Protein 2EOM (pdb70)

Solvent-accessible surface area: 4422 Å² total; per-residue (Å²): 119,131,112,67,126,103,68,183,59,186,185,23,73,168,2,103,99,73,50,113,107,25,118,116,48,57,83,23,105,116,14,109,142,118,46,100,64,162,118,94,126,70,98,95,101,122

CATH classification: 3.30.160.60

Foldseek 3Di:
DPPDDDDDDDQWDFDDVVTHIGRDVVVVVVVNVVVVDDQDPPDGPD

Organism: Homo sapiens (NCBI:txid9606)

Structure (mmCIF, N/CA/C/O backbone):
data_2EOM
#
_entry.id   2EOM
#
loop_
_entity.id
_entity.type
_entity.pdbx_description
1 polymer 'Zinc finger protein 95 homolog'
2 non-polymer 'ZINC ION'
#
loop_
_atom_site.group_PDB
_atom_site.id
_atom_site.type_symbol
_atom_site.label_atom_id
_atom_site.label_alt_id
_atom_site.label_comp_id
_atom_site.label_asym_id
_atom_site.label_entity_id
_atom_site.label_seq_id
_atom_site.pdbx_PDB_ins_code
_atom_site.Cartn_x
_atom_site.Cartn_y
_atom_site.Cartn_z
_atom_site.occupancy
_atom_site.B_iso_or_equiv
_atom_site.auth_seq_id
_atom_site.auth_comp_id
_atom_site.auth_asym_id
_atom_site.auth_atom_id
_atom_site.pdbx_PDB_model_num
ATOM 1 N N . GLY A 1 1 ? -17.791 -3.588 -17.7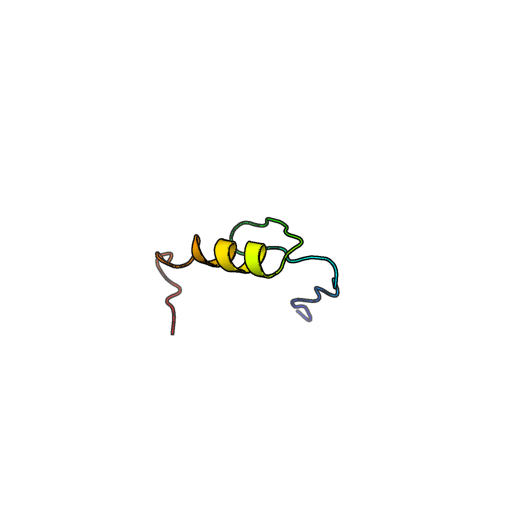66 1.00 0.00 1 GLY A N 1
ATOM 2 C CA . GLY A 1 1 ? -17.354 -3.075 -19.052 1.00 0.00 1 GLY A CA 1
ATOM 3 C C . GLY A 1 1 ? -15.896 -2.662 -19.047 1.00 0.00 1 GLY A C 1
ATOM 4 O O . GLY A 1 1 ? -15.262 -2.611 -17.993 1.00 0.00 1 GLY A O 1
ATOM 8 N N . SER A 1 2 ? -15.361 -2.369 -20.228 1.00 0.00 2 SER A N 1
ATOM 9 C CA . SER A 1 2 ? -13.966 -1.965 -20.357 1.00 0.00 2 SER A CA 1
ATOM 10 C C . SER A 1 2 ? -13.649 -0.802 -19.422 1.00 0.00 2 SER A C 1
ATOM 11 O O . SER A 1 2 ? -13.962 0.351 -19.720 1.00 0.00 2 SER A O 1
ATOM 19 N N . SER A 1 3 ? -13.027 -1.113 -18.290 1.00 0.00 3 SER A N 1
ATOM 20 C CA . SER A 1 3 ? -12.671 -0.095 -17.308 1.00 0.00 3 SER A CA 1
ATOM 21 C C . SER A 1 3 ? -11.777 -0.680 -16.219 1.00 0.00 3 SER A C 1
ATOM 22 O O . SER A 1 3 ? -11.776 -1.888 -15.983 1.00 0.00 3 SER A O 1
ATOM 30 N N . GLY A 1 4 ? -11.016 0.187 -15.558 1.00 0.00 4 GLY A N 1
ATOM 31 C CA . GLY A 1 4 ? -10.127 -0.261 -14.501 1.00 0.00 4 GLY A CA 1
ATOM 32 C C . GLY A 1 4 ? -9.449 0.891 -13.786 1.00 0.00 4 GLY A C 1
ATOM 33 O O . GLY A 1 4 ? -9.969 2.006 -13.761 1.00 0.00 4 GLY A O 1
ATOM 37 N N . SER A 1 5 ? -8.287 0.620 -13.201 1.00 0.00 5 SER A N 1
ATOM 38 C CA . SER A 1 5 ? -7.539 1.642 -12.477 1.00 0.00 5 SER A CA 1
ATOM 39 C C . SER A 1 5 ? -6.642 2.432 -13.425 1.00 0.00 5 SER A C 1
ATOM 40 O O . SER A 1 5 ? -5.496 2.055 -13.671 1.00 0.00 5 SER A O 1
ATOM 48 N N . SER A 1 6 ? -7.171 3.531 -13.953 1.00 0.00 6 SER A N 1
ATOM 49 C CA . SER A 1 6 ? -6.421 4.373 -14.877 1.00 0.00 6 SER A CA 1
ATOM 50 C C . SER A 1 6 ? -5.308 5.120 -14.148 1.00 0.00 6 SER A C 1
ATOM 51 O O . SER A 1 6 ? -4.176 5.189 -14.624 1.00 0.00 6 SER A O 1
ATOM 59 N N . GLY A 1 7 ? -5.640 5.680 -12.989 1.00 0.00 7 GLY A N 1
ATOM 60 C CA . GLY A 1 7 ? -4.659 6.416 -12.212 1.00 0.00 7 GLY A CA 1
ATOM 61 C C . GLY A 1 7 ? -3.964 7.491 -13.024 1.00 0.00 7 GLY A C 1
ATOM 62 O O . GLY A 1 7 ? -4.456 8.615 -13.128 1.00 0.00 7 GLY A O 1
ATOM 66 N N . HIS A 1 8 ? -2.817 7.147 -13.600 1.00 0.00 8 HIS A N 1
ATOM 67 C CA . HIS A 1 8 ? -2.053 8.093 -14.406 1.00 0.00 8 HIS A CA 1
ATOM 68 C C . HIS A 1 8 ? -1.781 9.376 -13.627 1.00 0.00 8 HIS A C 1
ATOM 69 O O . HIS A 1 8 ? -1.924 10.477 -14.156 1.00 0.00 8 HIS A O 1
ATOM 83 N N . GLY A 1 9 ? -1.389 9.225 -12.365 1.00 0.00 9 GLY A N 1
ATOM 84 C CA . GLY A 1 9 ? -1.105 10.379 -11.533 1.00 0.00 9 GLY A CA 1
ATOM 85 C C . GLY A 1 9 ? 0.204 10.244 -10.782 1.00 0.00 9 GLY A C 1
ATOM 86 O O . GLY A 1 9 ? 0.242 9.689 -9.684 1.00 0.00 9 GLY A O 1
ATOM 90 N N . GLU A 1 10 ? 1.281 10.751 -11.375 1.00 0.00 10 GLU A N 1
ATOM 91 C CA . GLU A 1 10 ? 2.598 10.681 -10.754 1.00 0.00 10 GLU A CA 1
ATOM 92 C C . GLU A 1 10 ? 2.816 11.856 -9.806 1.00 0.00 10 GLU A C 1
ATOM 93 O O . GLU A 1 10 ? 3.879 12.477 -9.804 1.00 0.00 10 GLU A O 1
ATOM 105 N N . ARG A 1 11 ? 1.801 12.156 -9.002 1.00 0.00 11 ARG A N 1
ATOM 106 C CA . ARG A 1 11 ? 1.880 13.258 -8.050 1.00 0.00 11 ARG A CA 1
ATOM 107 C C . ARG A 1 11 ? 1.395 12.821 -6.671 1.00 0.00 11 ARG A C 1
ATOM 108 O O . ARG A 1 11 ? 0.197 12.826 -6.392 1.00 0.00 11 ARG A O 1
ATOM 129 N N . GLY A 1 12 ? 2.336 12.441 -5.811 1.00 0.00 12 GLY A N 1
ATOM 130 C CA . GLY A 1 12 ? 1.985 12.006 -4.472 1.00 0.00 12 GLY A CA 1
ATOM 131 C C . GLY A 1 12 ? 1.442 10.591 -4.446 1.00 0.00 12 GLY A C 1
ATOM 132 O O . GLY A 1 12 ? 1.688 9.807 -5.363 1.00 0.00 12 GLY A O 1
ATOM 136 N N . HIS A 1 13 ? 0.701 10.262 -3.392 1.00 0.00 13 HIS A N 1
ATOM 137 C CA . HIS A 1 13 ? 0.122 8.931 -3.250 1.00 0.00 13 HIS A CA 1
ATOM 138 C C . HIS A 1 13 ? -1.216 8.996 -2.520 1.00 0.00 13 HIS A C 1
ATOM 139 O O . HIS A 1 13 ? -1.278 9.371 -1.350 1.00 0.00 13 HIS A O 1
ATOM 153 N N . ARG A 1 14 ? -2.284 8.627 -3.220 1.00 0.00 14 ARG A N 1
ATOM 154 C CA . ARG A 1 14 ? -3.621 8.646 -2.639 1.00 0.00 14 ARG A CA 1
ATOM 155 C C . ARG A 1 14 ? -4.034 7.250 -2.181 1.00 0.00 14 ARG A C 1
ATOM 156 O O . ARG A 1 14 ? -3.732 6.254 -2.839 1.00 0.00 14 ARG A O 1
ATOM 177 N N . CYS A 1 15 ? -4.726 7.185 -1.049 1.00 0.00 15 CYS A N 1
ATOM 178 C CA . CYS A 1 15 ? -5.181 5.912 -0.501 1.00 0.00 15 CYS A CA 1
ATOM 179 C C . CYS A 1 15 ? -6.528 5.514 -1.097 1.00 0.00 15 CYS A C 1
ATOM 180 O O . CYS A 1 15 ? -7.313 6.368 -1.510 1.00 0.00 15 CYS A O 1
ATOM 187 N N . SER A 1 16 ? -6.789 4.211 -1.136 1.00 0.00 16 SER A N 1
ATOM 188 C CA . SER A 1 16 ? -8.040 3.699 -1.684 1.00 0.00 16 SER A CA 1
ATOM 189 C C . SER A 1 16 ? -8.970 3.231 -0.569 1.00 0.00 16 SER A C 1
ATOM 190 O O . SER A 1 16 ? -10.193 3.269 -0.708 1.00 0.00 16 SER A O 1
ATOM 198 N N . ASP A 1 17 ? -8.382 2.791 0.538 1.00 0.00 17 ASP A N 1
ATOM 199 C CA . ASP A 1 17 ? -9.156 2.317 1.679 1.00 0.00 17 ASP A CA 1
ATOM 200 C C . ASP A 1 17 ? -10.054 3.423 2.224 1.00 0.00 17 ASP A C 1
ATOM 201 O O . ASP A 1 17 ? -11.250 3.220 2.434 1.00 0.00 17 ASP A O 1
ATOM 210 N N . CYS A 1 18 ? -9.470 4.595 2.451 1.00 0.00 18 CYS A N 1
ATOM 211 C CA . CYS A 1 18 ? -10.215 5.734 2.973 1.00 0.00 18 CYS A CA 1
ATOM 212 C C . CYS A 1 18 ? -10.390 6.806 1.902 1.00 0.00 18 CYS A C 1
ATOM 213 O O . CYS A 1 18 ? -11.480 7.345 1.719 1.00 0.00 18 CYS A O 1
ATOM 220 N N . GLY A 1 19 ? -9.305 7.111 1.196 1.00 0.00 19 GLY A N 1
ATOM 221 C CA . GLY A 1 19 ? -9.359 8.118 0.151 1.00 0.00 19 GLY A CA 1
ATOM 222 C C . GLY A 1 19 ? -8.614 9.384 0.528 1.00 0.00 19 GLY A C 1
ATOM 223 O O . GLY A 1 19 ? -9.099 10.491 0.294 1.00 0.00 19 GLY A O 1
ATOM 227 N N . LYS A 1 20 ? -7.433 9.221 1.114 1.00 0.00 20 LYS A N 1
ATOM 228 C CA . LYS A 1 20 ? -6.619 10.359 1.524 1.00 0.00 20 LYS A CA 1
ATOM 229 C C . LYS A 1 20 ? -5.548 10.667 0.482 1.00 0.00 20 LYS A C 1
ATOM 230 O O . LYS A 1 20 ? -5.505 10.045 -0.580 1.00 0.00 20 LYS A O 1
ATOM 249 N N . PHE A 1 21 ? -4.685 11.628 0.793 1.00 0.00 21 PHE A N 1
ATOM 250 C CA . PHE A 1 21 ? -3.614 12.017 -0.116 1.00 0.00 21 PHE A CA 1
ATOM 251 C C . PHE A 1 21 ? -2.311 12.247 0.644 1.00 0.00 21 PHE A C 1
ATOM 252 O O . PHE A 1 21 ? -2.322 12.611 1.820 1.00 0.00 21 PHE A O 1
ATOM 269 N N . PHE A 1 22 ? -1.190 12.031 -0.036 1.00 0.00 22 PHE A N 1
ATOM 270 C CA . PHE A 1 22 ? 0.122 12.213 0.575 1.00 0.00 22 PHE A CA 1
ATOM 271 C C . PHE A 1 22 ? 1.144 12.675 -0.459 1.00 0.00 22 PHE A C 1
ATOM 272 O O . PHE A 1 22 ? 0.869 12.684 -1.660 1.00 0.00 22 PHE A O 1
ATOM 289 N N . LEU A 1 23 ? 2.324 13.059 0.015 1.00 0.00 23 LEU A N 1
ATOM 290 C CA . LEU A 1 23 ? 3.389 13.524 -0.867 1.00 0.00 23 LEU A CA 1
ATOM 291 C C . LEU A 1 23 ? 4.636 12.659 -0.718 1.00 0.00 23 LEU A C 1
ATOM 292 O O . LEU A 1 23 ? 5.314 12.357 -1.699 1.00 0.00 23 LEU A O 1
ATOM 308 N N . GLN A 1 24 ? 4.931 12.262 0.516 1.00 0.00 24 GLN A N 1
ATOM 309 C CA . GLN A 1 24 ? 6.096 11.430 0.793 1.00 0.00 24 GLN A CA 1
ATOM 310 C C . GLN A 1 24 ? 5.709 9.956 0.860 1.00 0.00 24 GLN A C 1
ATOM 311 O O . GLN A 1 24 ? 5.006 9.531 1.776 1.00 0.00 24 GLN A O 1
ATOM 325 N N . ALA A 1 25 ? 6.172 9.183 -0.116 1.00 0.00 25 ALA A N 1
ATOM 326 C CA . ALA A 1 25 ? 5.875 7.757 -0.166 1.00 0.00 25 ALA A CA 1
ATOM 327 C C . ALA A 1 25 ? 5.807 7.160 1.235 1.00 0.00 25 ALA A C 1
ATOM 328 O O . ALA A 1 25 ? 4.793 6.582 1.625 1.00 0.00 25 ALA A O 1
ATOM 335 N N . SER A 1 26 ? 6.892 7.305 1.989 1.00 0.00 26 SER A N 1
ATOM 336 C CA . SER A 1 26 ? 6.957 6.776 3.346 1.00 0.00 26 SER A CA 1
ATOM 337 C C . SER A 1 26 ? 5.681 7.101 4.117 1.00 0.00 26 SER A C 1
ATOM 338 O O . SER A 1 26 ? 5.005 6.207 4.625 1.00 0.00 26 SER A O 1
ATOM 346 N N . ASN A 1 27 ? 5.357 8.387 4.198 1.00 0.00 27 ASN A N 1
ATOM 347 C CA . ASN A 1 27 ? 4.163 8.832 4.907 1.00 0.00 27 ASN A CA 1
ATOM 348 C C . ASN A 1 27 ? 2.917 8.140 4.361 1.00 0.00 27 ASN A C 1
ATOM 349 O O . ASN A 1 27 ? 1.945 7.927 5.085 1.00 0.00 27 ASN A O 1
ATOM 360 N N . PHE A 1 28 ? 2.955 7.792 3.079 1.00 0.00 28 PHE A N 1
ATOM 361 C CA . PHE A 1 28 ? 1.829 7.125 2.434 1.00 0.00 28 PHE A CA 1
ATOM 362 C C . PHE A 1 28 ? 1.794 5.644 2.799 1.00 0.00 28 PHE A C 1
ATOM 363 O O . PHE A 1 28 ? 0.725 5.037 2.870 1.00 0.00 28 PHE A O 1
ATOM 380 N N . ILE A 1 29 ? 2.970 5.069 3.028 1.00 0.00 29 ILE A N 1
ATOM 381 C CA . ILE A 1 29 ? 3.074 3.660 3.385 1.00 0.00 29 ILE A CA 1
ATOM 382 C C . ILE A 1 29 ? 2.621 3.422 4.821 1.00 0.00 29 ILE A C 1
ATOM 383 O O . ILE A 1 29 ? 1.815 2.531 5.088 1.00 0.00 29 ILE A O 1
ATOM 399 N N . GLN A 1 30 ? 3.144 4.226 5.741 1.00 0.00 30 GLN A N 1
ATOM 400 C CA . GLN A 1 30 ? 2.792 4.103 7.151 1.00 0.00 30 GLN A CA 1
ATOM 401 C C . GLN A 1 30 ? 1.317 4.422 7.374 1.00 0.00 30 GLN A C 1
ATOM 402 O O . GLN A 1 30 ? 0.804 4.293 8.486 1.00 0.00 30 GLN A O 1
ATOM 416 N N . HIS A 1 31 ? 0.640 4.840 6.309 1.00 0.00 31 HIS A N 1
ATOM 417 C CA . HIS A 1 31 ? -0.777 5.177 6.389 1.00 0.00 31 HIS A CA 1
ATOM 418 C C . HIS A 1 31 ? -1.641 4.003 5.939 1.00 0.00 31 HIS A C 1
ATOM 419 O O . HIS A 1 31 ? -2.725 3.775 6.477 1.00 0.00 31 HIS A O 1
ATOM 433 N N . ARG A 1 32 ? -1.155 3.261 4.950 1.00 0.00 32 ARG A N 1
ATOM 434 C CA . ARG A 1 32 ? -1.883 2.111 4.427 1.00 0.00 32 ARG A CA 1
ATOM 435 C C . ARG A 1 32 ? -1.908 0.974 5.444 1.00 0.00 32 ARG A C 1
ATOM 436 O O . ARG A 1 32 ? -2.629 -0.009 5.274 1.00 0.00 32 ARG A O 1
ATOM 457 N N . ARG A 1 33 ? -1.115 1.116 6.502 1.00 0.00 33 ARG A N 1
ATOM 458 C CA . ARG A 1 33 ? -1.045 0.101 7.545 1.00 0.00 33 ARG A CA 1
ATOM 459 C C . ARG A 1 33 ? -2.272 0.165 8.450 1.00 0.00 33 ARG A C 1
ATOM 460 O O . ARG A 1 33 ? -2.840 -0.865 8.815 1.00 0.00 33 ARG A O 1
ATOM 481 N N . ILE A 1 34 ? -2.673 1.380 8.808 1.00 0.00 34 ILE A N 1
ATOM 482 C CA . ILE A 1 34 ? -3.833 1.577 9.669 1.00 0.00 34 ILE A CA 1
ATOM 483 C C . ILE A 1 34 ? -4.984 0.665 9.260 1.00 0.00 34 ILE A C 1
ATOM 484 O O . ILE A 1 34 ? -5.695 0.126 10.109 1.00 0.00 34 ILE A O 1
ATOM 500 N N . HIS A 1 35 ? -5.160 0.493 7.954 1.00 0.00 35 HIS A N 1
ATOM 501 C CA . HIS A 1 35 ? -6.224 -0.357 7.431 1.00 0.00 35 HIS A CA 1
ATOM 502 C C . HIS A 1 35 ? -5.881 -1.832 7.617 1.00 0.00 35 HIS A C 1
ATOM 503 O O . HIS A 1 35 ? -6.769 -2.676 7.744 1.00 0.00 35 HIS A O 1
ATOM 517 N N . THR A 1 36 ? -4.587 -2.137 7.633 1.00 0.00 36 THR A N 1
ATOM 518 C CA . THR A 1 36 ? -4.127 -3.510 7.801 1.00 0.00 36 THR A CA 1
ATOM 519 C C . THR A 1 36 ? -4.406 -4.014 9.212 1.00 0.00 36 THR A C 1
ATOM 520 O O . THR A 1 36 ? -3.808 -3.544 10.180 1.00 0.00 36 THR A O 1
ATOM 531 N N . GLY A 1 37 ? -5.319 -4.974 9.323 1.00 0.00 37 GLY A N 1
ATOM 532 C CA . GLY A 1 37 ? -5.661 -5.526 10.621 1.00 0.00 37 GLY A CA 1
ATOM 533 C C . GLY A 1 37 ? -6.949 -6.325 10.590 1.00 0.00 37 GLY A C 1
ATOM 534 O O . GLY A 1 37 ? -6.925 -7.554 10.649 1.00 0.00 37 GLY A O 1
ATOM 538 N N . GLU A 1 38 ? -8.076 -5.625 10.499 1.00 0.00 38 GLU A N 1
ATOM 539 C CA . GLU A 1 38 ? -9.379 -6.279 10.464 1.00 0.00 38 GLU A CA 1
ATOM 540 C C . GLU A 1 38 ? -9.932 -6.311 9.042 1.00 0.00 38 GLU A C 1
ATOM 541 O O . GLU A 1 38 ? -9.622 -5.446 8.222 1.00 0.00 38 GLU A O 1
ATOM 553 N N . LYS A 1 39 ? -10.753 -7.316 8.756 1.00 0.00 39 LYS A N 1
ATOM 554 C CA . LYS A 1 39 ? -11.352 -7.463 7.435 1.00 0.00 39 LYS A CA 1
ATOM 555 C C . LYS A 1 39 ? -12.865 -7.626 7.538 1.00 0.00 39 LYS A C 1
ATOM 556 O O . LYS A 1 39 ? -13.385 -8.252 8.461 1.00 0.00 39 LYS A O 1
ATOM 575 N N . PRO A 1 40 ? -13.590 -7.050 6.567 1.00 0.00 40 PRO A N 1
ATOM 576 C CA . PRO A 1 40 ? -15.054 -7.119 6.526 1.00 0.00 40 PRO A CA 1
ATOM 577 C C . PRO A 1 40 ? -15.559 -8.522 6.206 1.00 0.00 40 PRO A C 1
ATOM 578 O O . PRO A 1 40 ? -14.992 -9.220 5.366 1.00 0.00 40 PRO A O 1
ATOM 589 N N . SER A 1 41 ? -16.629 -8.929 6.882 1.00 0.00 41 SER A N 1
ATOM 590 C CA . SER A 1 41 ? -17.208 -10.250 6.672 1.00 0.00 41 SER A CA 1
ATOM 591 C C . SER A 1 41 ? -17.396 -10.531 5.185 1.00 0.00 41 SER A C 1
ATOM 592 O O . SER A 1 41 ? -18.170 -9.856 4.507 1.00 0.00 41 SER A O 1
ATOM 600 N N . GLY A 1 42 ? -16.681 -11.534 4.683 1.00 0.00 42 GLY A N 1
ATOM 601 C CA . GLY A 1 42 ? -16.782 -11.888 3.279 1.00 0.00 42 GLY A CA 1
ATOM 602 C C . GLY A 1 42 ? -15.426 -12.042 2.621 1.00 0.00 42 GLY A C 1
ATOM 603 O O . GLY A 1 42 ? -14.837 -13.123 2.610 1.00 0.00 42 GLY A O 1
ATOM 607 N N . PRO A 1 43 ? -14.909 -10.941 2.056 1.00 0.00 43 PRO A N 1
ATOM 608 C CA . PRO A 1 43 ? -13.608 -10.934 1.381 1.00 0.00 43 PRO A CA 1
ATOM 609 C C . PRO A 1 43 ? -12.448 -11.095 2.357 1.00 0.00 43 PRO A C 1
ATOM 610 O O . PRO A 1 43 ? -12.176 -10.207 3.165 1.00 0.00 43 PRO A O 1
ATOM 621 N N . SER A 1 44 ? -11.767 -12.233 2.277 1.00 0.00 44 SER A N 1
ATOM 622 C CA . SER A 1 44 ? -10.637 -12.512 3.156 1.00 0.00 44 SER A CA 1
ATOM 623 C C . SER A 1 44 ? -9.321 -12.442 2.388 1.00 0.00 44 SER A C 1
ATOM 624 O O . SER A 1 44 ? -9.290 -12.615 1.170 1.00 0.00 44 SER A O 1
ATOM 632 N N . SER A 1 45 ? -8.235 -12.187 3.111 1.00 0.00 45 SER A N 1
ATOM 633 C CA . SER A 1 45 ? -6.915 -12.089 2.498 1.00 0.00 45 SER A CA 1
ATOM 634 C C . SER A 1 45 ? -6.377 -13.472 2.144 1.00 0.00 45 SER A C 1
ATOM 635 O O . SER A 1 45 ? -6.553 -14.430 2.895 1.00 0.00 45 SER A O 1
ATOM 643 N N . GLY A 1 46 ? -5.719 -13.568 0.992 1.00 0.00 46 GLY A N 1
ATOM 644 C CA . GLY A 1 46 ? -5.165 -14.837 0.557 1.00 0.00 46 GLY A CA 1
ATOM 645 C C . GLY A 1 46 ? -3.677 -14.756 0.284 1.00 0.00 46 GLY A C 1
ATOM 646 O O . GLY A 1 46 ? -3.041 -13.792 0.709 1.00 0.00 46 GLY A O 1
ATOM 651 N N . GLY A 1 1 ? -20.979 -8.153 -7.252 1.00 0.00 1 GLY A N 2
ATOM 652 C CA . GLY A 1 1 ? -20.060 -7.042 -7.091 1.00 0.00 1 GLY A CA 2
ATOM 653 C C . GLY A 1 1 ? -19.034 -6.973 -8.204 1.00 0.00 1 GLY A C 2
ATOM 654 O O . GLY A 1 1 ? -19.258 -7.492 -9.298 1.00 0.00 1 GLY A O 2
ATOM 658 N N . SER A 1 2 ? -17.905 -6.328 -7.928 1.00 0.00 2 SER A N 2
ATOM 659 C CA . SER A 1 2 ? -16.842 -6.187 -8.917 1.00 0.00 2 SER A CA 2
ATOM 660 C C . SER A 1 2 ? -15.486 -6.023 -8.237 1.00 0.00 2 SER A C 2
ATOM 661 O O . SER A 1 2 ? -15.377 -5.383 -7.191 1.00 0.00 2 SER A O 2
ATOM 669 N N . SER A 1 3 ? -14.455 -6.606 -8.840 1.00 0.00 3 SER A N 2
ATOM 670 C CA . SER A 1 3 ? -13.106 -6.528 -8.293 1.00 0.00 3 SER A CA 2
ATOM 671 C C . SER A 1 3 ? -12.083 -6.287 -9.400 1.00 0.00 3 SER A C 2
ATOM 672 O O . SER A 1 3 ? -12.341 -6.567 -10.570 1.00 0.00 3 SER A O 2
ATOM 680 N N . GLY A 1 4 ? -10.921 -5.765 -9.020 1.00 0.00 4 GLY A N 2
ATOM 681 C CA . GLY A 1 4 ? -9.876 -5.495 -9.991 1.00 0.00 4 GLY A CA 2
ATOM 682 C C . GLY A 1 4 ? -8.783 -4.605 -9.433 1.00 0.00 4 GLY A C 2
ATOM 683 O O . GLY A 1 4 ? -8.636 -4.478 -8.218 1.00 0.00 4 GLY A O 2
ATOM 687 N N . SER A 1 5 ? -8.013 -3.988 -10.324 1.00 0.00 5 SER A N 2
ATOM 688 C CA . SER A 1 5 ? -6.924 -3.109 -9.914 1.00 0.00 5 SER A CA 2
ATOM 689 C C . SER A 1 5 ? -7.111 -1.708 -10.486 1.00 0.00 5 SER A C 2
ATOM 690 O O . SER A 1 5 ? -7.000 -1.499 -11.694 1.00 0.00 5 SER A O 2
ATOM 698 N N . SER A 1 6 ? -7.397 -0.750 -9.610 1.00 0.00 6 SER A N 2
ATOM 699 C CA . SER A 1 6 ? -7.604 0.631 -10.027 1.00 0.00 6 SER A CA 2
ATOM 700 C C . SER A 1 6 ? -6.997 1.601 -9.017 1.00 0.00 6 SER A C 2
ATOM 701 O O . SER A 1 6 ? -6.864 1.282 -7.836 1.00 0.00 6 SER A O 2
ATOM 709 N N . GLY A 1 7 ? -6.629 2.787 -9.492 1.00 0.00 7 GLY A N 2
ATOM 710 C CA . GLY A 1 7 ? -6.039 3.785 -8.619 1.00 0.00 7 GLY A CA 2
ATOM 711 C C . GLY A 1 7 ? -4.727 4.322 -9.155 1.00 0.00 7 GLY A C 2
ATOM 712 O O . GLY A 1 7 ? -3.734 3.598 -9.225 1.00 0.00 7 GLY A O 2
ATOM 716 N N . HIS A 1 8 ? -4.722 5.596 -9.536 1.00 0.00 8 HIS A N 2
ATOM 717 C CA . HIS A 1 8 ? -3.522 6.229 -10.070 1.00 0.00 8 HIS A CA 2
ATOM 718 C C . HIS A 1 8 ? -3.193 7.506 -9.301 1.00 0.00 8 HIS A C 2
ATOM 719 O O . HIS A 1 8 ? -4.041 8.054 -8.598 1.00 0.00 8 HIS A O 2
ATOM 733 N N . GLY A 1 9 ? -1.957 7.974 -9.441 1.00 0.00 9 GLY A N 2
ATOM 734 C CA . GLY A 1 9 ? -1.538 9.181 -8.753 1.00 0.00 9 GLY A CA 2
ATOM 735 C C . GLY A 1 9 ? -0.174 9.662 -9.204 1.00 0.00 9 GLY A C 2
ATOM 736 O O . GLY A 1 9 ? 0.829 9.418 -8.535 1.00 0.00 9 GLY A O 2
ATOM 740 N N . GLU A 1 10 ? -0.135 10.346 -10.344 1.00 0.00 10 GLU A N 2
ATOM 741 C CA . GLU A 1 10 ? 1.118 10.859 -10.884 1.00 0.00 10 GLU A CA 2
ATOM 742 C C . GLU A 1 10 ? 1.928 11.565 -9.801 1.00 0.00 10 GLU A C 2
ATOM 743 O O . GLU A 1 10 ? 3.063 11.184 -9.512 1.00 0.00 10 GLU A O 2
ATOM 755 N N . ARG A 1 11 ? 1.338 12.597 -9.207 1.00 0.00 11 ARG A N 2
ATOM 756 C CA . ARG A 1 11 ? 2.006 13.358 -8.158 1.00 0.00 11 ARG A CA 2
ATOM 757 C C . ARG A 1 11 ? 1.504 12.939 -6.779 1.00 0.00 11 ARG A C 2
ATOM 758 O O . ARG A 1 11 ? 0.309 13.005 -6.495 1.00 0.00 11 ARG A O 2
ATOM 779 N N . GLY A 1 12 ? 2.427 12.506 -5.926 1.00 0.00 12 GLY A N 2
ATOM 780 C CA . GLY A 1 12 ? 2.059 12.081 -4.588 1.00 0.00 12 GLY A CA 2
ATOM 781 C C . GLY A 1 12 ? 1.550 10.653 -4.552 1.00 0.00 12 GLY A C 2
ATOM 782 O O . GLY A 1 12 ? 1.795 9.876 -5.475 1.00 0.00 12 GLY A O 2
ATOM 786 N N . HIS A 1 13 ? 0.841 10.306 -3.483 1.00 0.00 13 HIS A N 2
ATOM 787 C CA . HIS A 1 13 ? 0.296 8.962 -3.330 1.00 0.00 13 HIS A CA 2
ATOM 788 C C . HIS A 1 13 ? -1.043 8.997 -2.601 1.00 0.00 13 HIS A C 2
ATOM 789 O O . HIS A 1 13 ? -1.104 9.301 -1.409 1.00 0.00 13 HIS A O 2
ATOM 803 N N . ARG A 1 14 ? -2.114 8.686 -3.324 1.00 0.00 14 ARG A N 2
ATOM 804 C CA . ARG A 1 14 ? -3.452 8.684 -2.746 1.00 0.00 14 ARG A CA 2
ATOM 805 C C . ARG A 1 14 ? -3.846 7.283 -2.290 1.00 0.00 14 ARG A C 2
ATOM 806 O O . ARG A 1 14 ? -3.493 6.289 -2.926 1.00 0.00 14 ARG A O 2
ATOM 827 N N . CYS A 1 15 ? -4.578 7.210 -1.183 1.00 0.00 15 CYS A N 2
ATOM 828 C CA . CYS A 1 15 ? -5.019 5.931 -0.640 1.00 0.00 15 CYS A CA 2
ATOM 829 C C . CYS A 1 15 ? -6.346 5.505 -1.261 1.00 0.00 15 CYS A C 2
ATOM 830 O O . CYS A 1 15 ? -7.114 6.338 -1.742 1.00 0.00 15 CYS A O 2
ATOM 837 N N . SER A 1 16 ? -6.609 4.202 -1.247 1.00 0.00 16 SER A N 2
ATOM 838 C CA . SER A 1 16 ? -7.841 3.664 -1.812 1.00 0.00 16 SER A CA 2
ATOM 839 C C . SER A 1 16 ? -8.782 3.190 -0.709 1.00 0.00 16 SER A C 2
ATOM 840 O O . SER A 1 16 ? -10.002 3.189 -0.876 1.00 0.00 16 SER A O 2
ATOM 848 N N . ASP A 1 17 ? -8.206 2.786 0.418 1.00 0.00 17 ASP A N 2
ATOM 849 C CA . ASP A 1 17 ? -8.992 2.310 1.550 1.00 0.00 17 ASP A CA 2
ATOM 850 C C . ASP A 1 17 ? -9.923 3.404 2.065 1.00 0.00 17 ASP A C 2
ATOM 851 O O . ASP A 1 17 ? -11.125 3.188 2.221 1.00 0.00 17 ASP A O 2
ATOM 860 N N . CYS A 1 18 ? -9.359 4.578 2.328 1.00 0.00 18 CYS A N 2
ATOM 861 C CA . CYS A 1 18 ? -10.137 5.706 2.826 1.00 0.00 18 CYS A CA 2
ATOM 862 C C . CYS A 1 18 ? -10.299 6.773 1.748 1.00 0.00 18 CYS A C 2
ATOM 863 O O . CYS A 1 18 ? -11.394 7.294 1.535 1.00 0.00 18 CYS A O 2
ATOM 870 N N . GLY A 1 19 ? -9.201 7.094 1.070 1.00 0.00 19 GLY A N 2
ATOM 871 C CA . GLY A 1 19 ? -9.243 8.097 0.022 1.00 0.00 19 GLY A CA 2
ATOM 872 C C . GLY A 1 19 ? -8.505 9.365 0.403 1.00 0.00 19 GLY A C 2
ATOM 873 O O . GLY A 1 19 ? -8.979 10.471 0.141 1.00 0.00 19 GLY A O 2
ATOM 877 N N . LYS A 1 20 ? -7.343 9.206 1.026 1.00 0.00 20 LYS A N 2
ATOM 878 C CA . LYS A 1 20 ? -6.537 10.347 1.446 1.00 0.00 20 LYS A CA 2
ATOM 879 C C . LYS A 1 20 ? -5.447 10.649 0.423 1.00 0.00 20 LYS A C 2
ATOM 880 O O . LYS A 1 20 ? -5.369 10.006 -0.625 1.00 0.00 20 LYS A O 2
ATOM 899 N N . PHE A 1 21 ? -4.605 11.629 0.733 1.00 0.00 21 PHE A N 2
ATOM 900 C CA . PHE A 1 21 ? -3.519 12.016 -0.160 1.00 0.00 21 PHE A CA 2
ATOM 901 C C . PHE A 1 21 ? -2.230 12.251 0.622 1.00 0.00 21 PHE A C 2
ATOM 902 O O . PHE A 1 21 ? -2.261 12.621 1.796 1.00 0.00 21 PHE A O 2
ATOM 919 N N . PHE A 1 22 ? -1.097 12.032 -0.037 1.00 0.00 22 PHE A N 2
ATOM 920 C CA . PHE A 1 22 ? 0.204 12.218 0.596 1.00 0.00 22 PHE A CA 2
ATOM 921 C C . PHE A 1 22 ? 1.246 12.667 -0.424 1.00 0.00 22 PHE A C 2
ATOM 922 O O . PHE A 1 22 ? 0.981 12.698 -1.627 1.00 0.00 22 PHE A O 2
ATOM 939 N N . LEU A 1 23 ? 2.432 13.013 0.064 1.00 0.00 23 LEU A N 2
ATOM 940 C CA . LEU A 1 23 ? 3.515 13.461 -0.805 1.00 0.00 23 LEU A CA 2
ATOM 941 C C . LEU A 1 23 ? 4.752 12.585 -0.628 1.00 0.00 23 LEU A C 2
ATOM 942 O O . LEU A 1 23 ? 5.433 12.255 -1.598 1.00 0.00 23 LEU A O 2
ATOM 958 N N . GLN A 1 24 ? 5.033 12.212 0.616 1.00 0.00 24 GLN A N 2
ATOM 959 C CA . GLN A 1 24 ? 6.187 11.373 0.919 1.00 0.00 24 GLN A CA 2
ATOM 960 C C . GLN A 1 24 ? 5.790 9.902 0.978 1.00 0.00 24 GLN A C 2
ATOM 961 O O . GLN A 1 24 ? 5.053 9.483 1.870 1.00 0.00 24 GLN A O 2
ATOM 975 N N . ALA A 1 25 ? 6.283 9.122 0.021 1.00 0.00 25 ALA A N 2
ATOM 976 C CA . ALA A 1 25 ? 5.981 7.697 -0.035 1.00 0.00 25 ALA A CA 2
ATOM 977 C C . ALA A 1 25 ? 5.873 7.104 1.366 1.00 0.00 25 ALA A C 2
ATOM 978 O O . ALA A 1 25 ? 4.855 6.512 1.723 1.00 0.00 25 ALA A O 2
ATOM 985 N N . SER A 1 26 ? 6.930 7.265 2.155 1.00 0.00 26 SER A N 2
ATOM 986 C CA . SER A 1 26 ? 6.956 6.741 3.516 1.00 0.00 26 SER A CA 2
ATOM 987 C C . SER A 1 26 ? 5.660 7.074 4.250 1.00 0.00 26 SER A C 2
ATOM 988 O O . SER A 1 26 ? 4.967 6.184 4.741 1.00 0.00 26 SER A O 2
ATOM 996 N N . ASN A 1 27 ? 5.342 8.362 4.321 1.00 0.00 27 ASN A N 2
ATOM 997 C CA . ASN A 1 27 ? 4.130 8.814 4.996 1.00 0.00 27 ASN A CA 2
ATOM 998 C C . ASN A 1 27 ? 2.899 8.111 4.431 1.00 0.00 27 ASN A C 2
ATOM 999 O O . ASN A 1 27 ? 1.918 7.888 5.141 1.00 0.00 27 ASN A O 2
ATOM 1010 N N . PHE A 1 28 ? 2.958 7.765 3.149 1.00 0.00 28 PHE A N 2
ATOM 1011 C CA . PHE A 1 28 ? 1.848 7.089 2.488 1.00 0.00 28 PHE A CA 2
ATOM 1012 C C . PHE A 1 28 ? 1.809 5.611 2.867 1.00 0.00 28 PHE A C 2
ATOM 1013 O O . PHE A 1 28 ? 0.739 5.005 2.933 1.00 0.00 28 PHE A O 2
ATOM 1030 N N . ILE A 1 29 ? 2.982 5.038 3.114 1.00 0.00 29 ILE A N 2
ATOM 1031 C CA . ILE A 1 29 ? 3.082 3.633 3.486 1.00 0.00 29 ILE A CA 2
ATOM 1032 C C . ILE A 1 29 ? 2.601 3.407 4.916 1.00 0.00 29 ILE A C 2
ATOM 1033 O O . ILE A 1 29 ? 1.778 2.528 5.171 1.00 0.00 29 ILE A O 2
ATOM 1049 N N . GLN A 1 30 ? 3.118 4.208 5.842 1.00 0.00 30 GLN A N 2
ATOM 1050 C CA . GLN A 1 30 ? 2.739 4.096 7.245 1.00 0.00 30 GLN A CA 2
ATOM 1051 C C . GLN A 1 30 ? 1.264 4.432 7.440 1.00 0.00 30 GLN A C 2
ATOM 1052 O O . GLN A 1 30 ? 0.730 4.311 8.543 1.00 0.00 30 GLN A O 2
ATOM 1066 N N . HIS A 1 31 ? 0.611 4.854 6.362 1.00 0.00 31 HIS A N 2
ATOM 1067 C CA . HIS A 1 31 ? -0.803 5.207 6.414 1.00 0.00 31 HIS A CA 2
ATOM 1068 C C . HIS A 1 31 ? -1.672 4.040 5.956 1.00 0.00 31 HIS A C 2
ATOM 1069 O O . HIS A 1 31 ? -2.776 3.840 6.462 1.00 0.00 31 HIS A O 2
ATOM 1083 N N . ARG A 1 32 ? -1.166 3.273 4.996 1.00 0.00 32 ARG A N 2
ATOM 1084 C CA . ARG A 1 32 ? -1.897 2.127 4.469 1.00 0.00 32 ARG A CA 2
ATOM 1085 C C . ARG A 1 32 ? -1.939 0.993 5.490 1.00 0.00 32 ARG A C 2
ATOM 1086 O O . ARG A 1 32 ? -2.661 0.011 5.312 1.00 0.00 32 ARG A O 2
ATOM 1107 N N . ARG A 1 33 ? -1.161 1.135 6.557 1.00 0.00 33 ARG A N 2
ATOM 1108 C CA . ARG A 1 33 ? -1.108 0.123 7.605 1.00 0.00 33 ARG A CA 2
ATOM 1109 C C . ARG A 1 33 ? -2.344 0.198 8.497 1.00 0.00 33 ARG A C 2
ATOM 1110 O O . ARG A 1 33 ? -2.903 -0.827 8.888 1.00 0.00 33 ARG A O 2
ATOM 1131 N N . ILE A 1 34 ? -2.765 1.418 8.814 1.00 0.00 34 ILE A N 2
ATOM 1132 C CA . ILE A 1 34 ? -3.934 1.626 9.659 1.00 0.00 34 ILE A CA 2
ATOM 1133 C C . ILE A 1 34 ? -5.083 0.714 9.242 1.00 0.00 34 ILE A C 2
ATOM 1134 O O . ILE A 1 34 ? -5.778 0.147 10.086 1.00 0.00 34 ILE A O 2
ATOM 1150 N N . HIS A 1 35 ? -5.276 0.574 7.934 1.00 0.00 35 HIS A N 2
ATOM 1151 C CA . HIS A 1 35 ? -6.340 -0.272 7.404 1.00 0.00 35 HIS A CA 2
ATOM 1152 C C . HIS A 1 35 ? -6.014 -1.748 7.613 1.00 0.00 35 HIS A C 2
ATOM 1153 O O . HIS A 1 35 ? -6.911 -2.589 7.679 1.00 0.00 35 HIS A O 2
ATOM 1167 N N . THR A 1 36 ? -4.725 -2.056 7.716 1.00 0.00 36 THR A N 2
ATOM 1168 C CA . THR A 1 36 ? -4.281 -3.430 7.915 1.00 0.00 36 THR A CA 2
ATOM 1169 C C . THR A 1 36 ? -4.543 -3.890 9.344 1.00 0.00 36 THR A C 2
ATOM 1170 O O . THR A 1 36 ? -5.123 -4.952 9.569 1.00 0.00 36 THR A O 2
ATOM 1181 N N . GLY A 1 37 ? -4.111 -3.084 10.310 1.00 0.00 37 GLY A N 2
ATOM 1182 C CA . GLY A 1 37 ? -4.308 -3.427 11.706 1.00 0.00 37 GLY A CA 2
ATOM 1183 C C . GLY A 1 37 ? -5.753 -3.758 12.023 1.00 0.00 37 GLY A C 2
ATOM 1184 O O . GLY A 1 37 ? -6.080 -4.903 12.333 1.00 0.00 37 GLY A O 2
ATOM 1188 N N . GLU A 1 38 ? -6.619 -2.752 11.947 1.00 0.00 38 GLU A N 2
ATOM 1189 C CA . GLU A 1 38 ? -8.036 -2.943 12.231 1.00 0.00 38 GLU A CA 2
ATOM 1190 C C . GLU A 1 38 ? -8.883 -2.656 10.995 1.00 0.00 38 GLU A C 2
ATOM 1191 O O . GLU A 1 38 ? -8.726 -1.620 10.348 1.00 0.00 38 GLU A O 2
ATOM 1203 N N . LYS A 1 39 ? -9.781 -3.580 10.672 1.00 0.00 39 LYS A N 2
ATOM 1204 C CA . LYS A 1 39 ? -10.654 -3.428 9.513 1.00 0.00 39 LYS A CA 2
ATOM 1205 C C . LYS A 1 39 ? -12.118 -3.380 9.938 1.00 0.00 39 LYS A C 2
ATOM 1206 O O . LYS A 1 39 ? -12.500 -3.885 10.994 1.00 0.00 39 LYS A O 2
ATOM 1225 N N . PRO A 1 40 ? -12.958 -2.758 9.098 1.00 0.00 40 PRO A N 2
ATOM 1226 C CA . PRO A 1 40 ? -14.394 -2.631 9.365 1.00 0.00 40 PRO A CA 2
ATOM 1227 C C . PRO A 1 40 ? -15.123 -3.966 9.263 1.00 0.00 40 PRO A C 2
ATOM 1228 O O . PRO A 1 40 ? -14.652 -4.893 8.604 1.00 0.00 40 PRO A O 2
ATOM 1239 N N . SER A 1 41 ? -16.276 -4.057 9.918 1.00 0.00 41 SER A N 2
ATOM 1240 C CA . SER A 1 41 ? -17.069 -5.281 9.904 1.00 0.00 41 SER A CA 2
ATOM 1241 C C . SER A 1 41 ? -17.730 -5.484 8.544 1.00 0.00 41 SER A C 2
ATOM 1242 O O . SER A 1 41 ? -18.565 -4.684 8.122 1.00 0.00 41 SER A O 2
ATOM 1250 N N . GLY A 1 42 ? -17.350 -6.560 7.862 1.00 0.00 42 GLY A N 2
ATOM 1251 C CA . GLY A 1 42 ? -17.915 -6.850 6.557 1.00 0.00 42 GLY A CA 2
ATOM 1252 C C . GLY A 1 42 ? -18.229 -5.593 5.770 1.00 0.00 42 GLY A C 2
ATOM 1253 O O . GLY A 1 42 ? -19.389 -5.245 5.551 1.00 0.00 42 GLY A O 2
ATOM 1257 N N . PRO A 1 43 ? -17.176 -4.888 5.330 1.00 0.00 43 PRO A N 2
ATOM 1258 C CA . PRO A 1 43 ? -17.319 -3.651 4.556 1.00 0.00 43 PRO A CA 2
ATOM 1259 C C . PRO A 1 43 ? -17.860 -3.905 3.153 1.00 0.00 43 PRO A C 2
ATOM 1260 O O . PRO A 1 43 ? -17.846 -5.036 2.667 1.00 0.00 43 PRO A O 2
ATOM 1271 N N . SER A 1 44 ? -18.336 -2.845 2.507 1.00 0.00 44 SER A N 2
ATOM 1272 C CA . SER A 1 44 ? -18.885 -2.954 1.160 1.00 0.00 44 SER A CA 2
ATOM 1273 C C . SER A 1 44 ? -17.808 -2.689 0.112 1.00 0.00 44 SER A C 2
ATOM 1274 O O . SER A 1 44 ? -17.663 -3.444 -0.849 1.00 0.00 44 SER A O 2
ATOM 1282 N N . SER A 1 45 ? -17.056 -1.611 0.305 1.00 0.00 45 SER A N 2
ATOM 1283 C CA . SER A 1 45 ? -15.994 -1.243 -0.625 1.00 0.00 45 SER A CA 2
ATOM 1284 C C . SER A 1 45 ? -16.431 -1.476 -2.068 1.00 0.00 45 SER A C 2
ATOM 1285 O O . SER A 1 45 ? -15.649 -1.935 -2.899 1.00 0.00 45 SER A O 2
ATOM 1293 N N . GLY A 1 46 ? -17.689 -1.154 -2.358 1.00 0.00 46 GLY A N 2
ATOM 1294 C CA . GLY A 1 46 ? -18.210 -1.335 -3.700 1.00 0.00 46 GLY A CA 2
ATOM 1295 C C . GLY A 1 46 ? -17.922 -0.149 -4.599 1.00 0.00 46 GLY A C 2
ATOM 1296 O O . GLY A 1 46 ? -17.119 -0.277 -5.522 1.00 0.00 46 GLY A O 2
ATOM 1301 N N . GLY A 1 1 ? -21.538 22.364 -23.708 1.00 0.00 1 GLY A N 3
ATOM 1302 C CA . GLY A 1 1 ? -21.341 21.219 -22.839 1.00 0.00 1 GLY A CA 3
ATOM 1303 C C . GLY A 1 1 ? -20.063 21.317 -22.031 1.00 0.00 1 GLY A C 3
ATOM 1304 O O . GLY A 1 1 ? -18.964 21.270 -22.586 1.00 0.00 1 GLY A O 3
ATOM 1308 N N . SER A 1 2 ? -20.204 21.454 -20.717 1.00 0.00 2 SER A N 3
ATOM 1309 C CA . SER A 1 2 ? -19.051 21.565 -19.831 1.00 0.00 2 SER A CA 3
ATOM 1310 C C . SER A 1 2 ? -18.297 20.241 -19.753 1.00 0.00 2 SER A C 3
ATOM 1311 O O . SER A 1 2 ? -18.651 19.358 -18.971 1.00 0.00 2 SER A O 3
ATOM 1319 N N . SER A 1 3 ? -17.257 20.110 -20.569 1.00 0.00 3 SER A N 3
ATOM 1320 C CA . SER A 1 3 ? -16.454 18.893 -20.596 1.00 0.00 3 SER A CA 3
ATOM 1321 C C . SER A 1 3 ? -14.997 19.210 -20.921 1.00 0.00 3 SER A C 3
ATOM 1322 O O . SER A 1 3 ? -14.697 19.824 -21.944 1.00 0.00 3 SER A O 3
ATOM 1330 N N . GLY A 1 4 ? -14.095 18.785 -20.041 1.00 0.00 4 GLY A N 3
ATOM 1331 C CA . GLY A 1 4 ? -12.681 19.033 -20.251 1.00 0.00 4 GLY A CA 3
ATOM 1332 C C . GLY A 1 4 ? -11.877 18.926 -18.971 1.00 0.00 4 GLY A C 3
ATOM 1333 O O . GLY A 1 4 ? -12.442 18.810 -17.883 1.00 0.00 4 GLY A O 3
ATOM 1337 N N . SER A 1 5 ? -10.554 18.963 -19.099 1.00 0.00 5 SER A N 3
ATOM 1338 C CA . SER A 1 5 ? -9.671 18.863 -17.943 1.00 0.00 5 SER A CA 3
ATOM 1339 C C . SER A 1 5 ? -9.556 20.208 -17.230 1.00 0.00 5 SER A C 3
ATOM 1340 O O . SER A 1 5 ? -9.756 21.262 -17.834 1.00 0.00 5 SER A O 3
ATOM 1348 N N . SER A 1 6 ? -9.232 20.161 -15.942 1.00 0.00 6 SER A N 3
ATOM 1349 C CA . SER A 1 6 ? -9.094 21.374 -15.145 1.00 0.00 6 SER A CA 3
ATOM 1350 C C . SER A 1 6 ? -7.627 21.770 -15.008 1.00 0.00 6 SER A C 3
ATOM 1351 O O . SER A 1 6 ? -7.246 22.899 -15.314 1.00 0.00 6 SER A O 3
ATOM 1359 N N . GLY A 1 7 ? -6.808 20.831 -14.544 1.00 0.00 7 GLY A N 3
ATOM 1360 C CA . GLY A 1 7 ? -5.392 21.100 -14.374 1.00 0.00 7 GLY A CA 3
ATOM 1361 C C . GLY A 1 7 ? -4.927 20.878 -12.948 1.00 0.00 7 GLY A C 3
ATOM 1362 O O . GLY A 1 7 ? -4.753 21.832 -12.189 1.00 0.00 7 GLY A O 3
ATOM 1366 N N . HIS A 1 8 ? -4.726 19.616 -12.583 1.00 0.00 8 HIS A N 3
ATOM 1367 C CA . HIS A 1 8 ? -4.279 19.272 -11.237 1.00 0.00 8 HIS A CA 3
ATOM 1368 C C . HIS A 1 8 ? -3.180 18.215 -11.284 1.00 0.00 8 HIS A C 3
ATOM 1369 O O . HIS A 1 8 ? -3.190 17.332 -12.140 1.00 0.00 8 HIS A O 3
ATOM 1383 N N . GLY A 1 9 ? -2.232 18.312 -10.357 1.00 0.00 9 GLY A N 3
ATOM 1384 C CA . GLY A 1 9 ? -1.138 17.359 -10.310 1.00 0.00 9 GLY A CA 3
ATOM 1385 C C . GLY A 1 9 ? -1.398 16.226 -9.337 1.00 0.00 9 GLY A C 3
ATOM 1386 O O . GLY A 1 9 ? -1.799 16.459 -8.198 1.00 0.00 9 GLY A O 3
ATOM 1390 N N . GLU A 1 10 ? -1.169 14.997 -9.788 1.00 0.00 10 GLU A N 3
ATOM 1391 C CA . GLU A 1 10 ? -1.383 13.824 -8.949 1.00 0.00 10 GLU A CA 3
ATOM 1392 C C . GLU A 1 10 ? -0.055 13.177 -8.568 1.00 0.00 10 GLU A C 3
ATOM 1393 O O . GLU A 1 10 ? 0.013 11.973 -8.319 1.00 0.00 10 GLU A O 3
ATOM 1405 N N . ARG A 1 11 ? 1.000 13.985 -8.527 1.00 0.00 11 ARG A N 3
ATOM 1406 C CA . ARG A 1 11 ? 2.327 13.492 -8.179 1.00 0.00 11 ARG A CA 3
ATOM 1407 C C . ARG A 1 11 ? 2.394 13.108 -6.703 1.00 0.00 11 ARG A C 3
ATOM 1408 O O . ARG A 1 11 ? 2.723 13.933 -5.851 1.00 0.00 11 ARG A O 3
ATOM 1429 N N . GLY A 1 12 ? 2.080 11.850 -6.409 1.00 0.00 12 GLY A N 3
ATOM 1430 C CA . GLY A 1 12 ? 2.110 11.379 -5.037 1.00 0.00 12 GLY A CA 3
ATOM 1431 C C . GLY A 1 12 ? 1.570 9.970 -4.896 1.00 0.00 12 GLY A C 3
ATOM 1432 O O . GLY A 1 12 ? 1.566 9.200 -5.857 1.00 0.00 12 GLY A O 3
ATOM 1436 N N . HIS A 1 13 ? 1.116 9.630 -3.694 1.00 0.00 13 HIS A N 3
ATOM 1437 C CA . HIS A 1 13 ? 0.572 8.302 -3.430 1.00 0.00 13 HIS A CA 3
ATOM 1438 C C . HIS A 1 13 ? -0.790 8.399 -2.749 1.00 0.00 13 HIS A C 3
ATOM 1439 O O . HIS A 1 13 ? -0.884 8.757 -1.575 1.00 0.00 13 HIS A O 3
ATOM 1453 N N . ARG A 1 14 ? -1.843 8.077 -3.494 1.00 0.00 14 ARG A N 3
ATOM 1454 C CA . ARG A 1 14 ? -3.199 8.130 -2.963 1.00 0.00 14 ARG A CA 3
ATOM 1455 C C . ARG A 1 14 ? -3.611 6.777 -2.388 1.00 0.00 14 ARG A C 3
ATOM 1456 O O . ARG A 1 14 ? -3.214 5.728 -2.897 1.00 0.00 14 ARG A O 3
ATOM 1477 N N . CYS A 1 15 ? -4.408 6.809 -1.325 1.00 0.00 15 CYS A N 3
ATOM 1478 C CA . CYS A 1 15 ? -4.873 5.587 -0.680 1.00 0.00 15 CYS A CA 3
ATOM 1479 C C . CYS A 1 15 ? -6.191 5.118 -1.290 1.00 0.00 15 CYS A C 3
ATOM 1480 O O . CYS A 1 15 ? -6.960 5.918 -1.822 1.00 0.00 15 CYS A O 3
ATOM 1487 N N . SER A 1 16 ? -6.444 3.816 -1.208 1.00 0.00 16 SER A N 3
ATOM 1488 C CA . SER A 1 16 ? -7.666 3.239 -1.754 1.00 0.00 16 SER A CA 3
ATOM 1489 C C . SER A 1 16 ? -8.646 2.887 -0.639 1.00 0.00 16 SER A C 3
ATOM 1490 O O . SER A 1 16 ? -9.860 2.874 -0.846 1.00 0.00 16 SER A O 3
ATOM 1498 N N . ASP A 1 17 ? -8.111 2.602 0.542 1.00 0.00 17 ASP A N 3
ATOM 1499 C CA . ASP A 1 17 ? -8.937 2.251 1.692 1.00 0.00 17 ASP A CA 3
ATOM 1500 C C . ASP A 1 17 ? -9.874 3.397 2.058 1.00 0.00 17 ASP A C 3
ATOM 1501 O O . ASP A 1 17 ? -11.081 3.203 2.209 1.00 0.00 17 ASP A O 3
ATOM 1510 N N . CYS A 1 18 ? -9.311 4.593 2.200 1.00 0.00 18 CYS A N 3
ATOM 1511 C CA . CYS A 1 18 ? -10.096 5.771 2.550 1.00 0.00 18 CYS A CA 3
ATOM 1512 C C . CYS A 1 18 ? -10.187 6.733 1.370 1.00 0.00 18 CYS A C 3
ATOM 1513 O O . CYS A 1 18 ? -11.260 7.248 1.056 1.00 0.00 18 CYS A O 3
ATOM 1520 N N . GLY A 1 19 ? -9.053 6.972 0.718 1.00 0.00 19 GLY A N 3
ATOM 1521 C CA . GLY A 1 19 ? -9.027 7.872 -0.421 1.00 0.00 19 GLY A CA 3
ATOM 1522 C C . GLY A 1 19 ? -8.263 9.149 -0.132 1.00 0.00 19 GLY A C 3
ATOM 1523 O O . GLY A 1 19 ? -8.673 10.234 -0.548 1.00 0.00 19 GLY A O 3
ATOM 1527 N N . LYS A 1 20 ? -7.151 9.023 0.583 1.00 0.00 20 LYS A N 3
ATOM 1528 C CA . LYS A 1 20 ? -6.327 10.176 0.927 1.00 0.00 20 LYS A CA 3
ATOM 1529 C C . LYS A 1 20 ? -5.211 10.372 -0.093 1.00 0.00 20 LYS A C 3
ATOM 1530 O O . LYS A 1 20 ? -5.129 9.647 -1.085 1.00 0.00 20 LYS A O 3
ATOM 1549 N N . PHE A 1 21 ? -4.352 11.355 0.157 1.00 0.00 21 PHE A N 3
ATOM 1550 C CA . PHE A 1 21 ? -3.240 11.645 -0.741 1.00 0.00 21 PHE A CA 3
ATOM 1551 C C . PHE A 1 21 ? -1.966 11.933 0.048 1.00 0.00 21 PHE A C 3
ATOM 1552 O O . PHE A 1 21 ? -2.018 12.408 1.183 1.00 0.00 21 PHE A O 3
ATOM 1569 N N . PHE A 1 22 ? -0.822 11.640 -0.561 1.00 0.00 22 PHE A N 3
ATOM 1570 C CA . PHE A 1 22 ? 0.467 11.865 0.083 1.00 0.00 22 PHE A CA 3
ATOM 1571 C C . PHE A 1 22 ? 1.539 12.204 -0.948 1.00 0.00 22 PHE A C 3
ATOM 1572 O O . PHE A 1 22 ? 1.326 12.060 -2.153 1.00 0.00 22 PHE A O 3
ATOM 1589 N N . LEU A 1 23 ? 2.692 12.655 -0.467 1.00 0.00 23 LEU A N 3
ATOM 1590 C CA . LEU A 1 23 ? 3.799 13.016 -1.346 1.00 0.00 23 LEU A CA 3
ATOM 1591 C C . LEU A 1 23 ? 5.024 12.153 -1.062 1.00 0.00 23 LEU A C 3
ATOM 1592 O O . LEU A 1 23 ? 5.777 11.809 -1.972 1.00 0.00 23 LEU A O 3
ATOM 1608 N N . GLN A 1 24 ? 5.215 11.805 0.207 1.00 0.00 24 GLN A N 3
ATOM 1609 C CA . GLN A 1 24 ? 6.348 10.980 0.610 1.00 0.00 24 GLN A CA 3
ATOM 1610 C C . GLN A 1 24 ? 5.915 9.536 0.843 1.00 0.00 24 GLN A C 3
ATOM 1611 O O . GLN A 1 24 ? 5.170 9.245 1.779 1.00 0.00 24 GLN A O 3
ATOM 1625 N N . ALA A 1 25 ? 6.385 8.637 -0.014 1.00 0.00 25 ALA A N 3
ATOM 1626 C CA . ALA A 1 25 ? 6.048 7.223 0.099 1.00 0.00 25 ALA A CA 3
ATOM 1627 C C . ALA A 1 25 ? 5.927 6.804 1.560 1.00 0.00 25 ALA A C 3
ATOM 1628 O O . ALA A 1 25 ? 4.878 6.326 1.994 1.00 0.00 25 ALA A O 3
ATOM 1635 N N . SER A 1 26 ? 7.006 6.984 2.314 1.00 0.00 26 SER A N 3
ATOM 1636 C CA . SER A 1 26 ? 7.022 6.619 3.726 1.00 0.00 26 SER A CA 3
ATOM 1637 C C . SER A 1 26 ? 5.719 7.025 4.407 1.00 0.00 26 SER A C 3
ATOM 1638 O O . SER A 1 26 ? 5.022 6.192 4.985 1.00 0.00 26 SER A O 3
ATOM 1646 N N . ASN A 1 27 ? 5.396 8.313 4.333 1.00 0.00 27 ASN A N 3
ATOM 1647 C CA . ASN A 1 27 ? 4.176 8.831 4.942 1.00 0.00 27 ASN A CA 3
ATOM 1648 C C . ASN A 1 27 ? 2.947 8.110 4.396 1.00 0.00 27 ASN A C 3
ATOM 1649 O O . ASN A 1 27 ? 1.937 7.973 5.087 1.00 0.00 27 ASN A O 3
ATOM 1660 N N . PHE A 1 28 ? 3.040 7.652 3.152 1.00 0.00 28 PHE A N 3
ATOM 1661 C CA . PHE A 1 28 ? 1.936 6.946 2.513 1.00 0.00 28 PHE A CA 3
ATOM 1662 C C . PHE A 1 28 ? 1.852 5.505 3.009 1.00 0.00 28 PHE A C 3
ATOM 1663 O O . PHE A 1 28 ? 0.768 4.926 3.084 1.00 0.00 28 PHE A O 3
ATOM 1680 N N . ILE A 1 29 ? 3.004 4.934 3.345 1.00 0.00 29 ILE A N 3
ATOM 1681 C CA . ILE A 1 29 ? 3.061 3.562 3.833 1.00 0.00 29 ILE A CA 3
ATOM 1682 C C . ILE A 1 29 ? 2.526 3.463 5.258 1.00 0.00 29 ILE A C 3
ATOM 1683 O O . ILE A 1 29 ? 1.674 2.625 5.553 1.00 0.00 29 ILE A O 3
ATOM 1699 N N . GLN A 1 30 ? 3.031 4.324 6.135 1.00 0.00 30 GLN A N 3
ATOM 1700 C CA . GLN A 1 30 ? 2.602 4.334 7.529 1.00 0.00 30 GLN A CA 3
ATOM 1701 C C . GLN A 1 30 ? 1.126 4.700 7.641 1.00 0.00 30 GLN A C 3
ATOM 1702 O O . GLN A 1 30 ? 0.551 4.677 8.730 1.00 0.00 30 GLN A O 3
ATOM 1716 N N . HIS A 1 31 ? 0.517 5.039 6.509 1.00 0.00 31 HIS A N 3
ATOM 1717 C CA . HIS A 1 31 ? -0.893 5.410 6.481 1.00 0.00 31 HIS A CA 3
ATOM 1718 C C . HIS A 1 31 ? -1.762 4.217 6.093 1.00 0.00 31 HIS A C 3
ATOM 1719 O O . HIS A 1 31 ? -2.875 4.058 6.594 1.00 0.00 31 HIS A O 3
ATOM 1733 N N . ARG A 1 32 ? -1.245 3.383 5.197 1.00 0.00 32 ARG A N 3
ATOM 1734 C CA . ARG A 1 32 ? -1.975 2.206 4.740 1.00 0.00 32 ARG A CA 3
ATOM 1735 C C . ARG A 1 32 ? -2.092 1.171 5.856 1.00 0.00 32 ARG A C 3
ATOM 1736 O O . ARG A 1 32 ? -2.859 0.214 5.750 1.00 0.00 32 ARG A O 3
ATOM 1757 N N . ARG A 1 33 ? -1.326 1.371 6.923 1.00 0.00 33 ARG A N 3
ATOM 1758 C CA . ARG A 1 33 ? -1.342 0.455 8.057 1.00 0.00 33 ARG A CA 3
ATOM 1759 C C . ARG A 1 33 ? -2.619 0.626 8.875 1.00 0.00 33 ARG A C 3
ATOM 1760 O O . ARG A 1 33 ? -3.249 -0.355 9.273 1.00 0.00 33 ARG A O 3
ATOM 1781 N N . ILE A 1 34 ? -2.995 1.876 9.122 1.00 0.00 34 ILE A N 3
ATOM 1782 C CA . ILE A 1 34 ? -4.196 2.174 9.892 1.00 0.00 34 ILE A CA 3
ATOM 1783 C C . ILE A 1 34 ? -5.344 1.249 9.501 1.00 0.00 34 ILE A C 3
ATOM 1784 O O . ILE A 1 34 ? -6.123 0.816 10.349 1.00 0.00 34 ILE A O 3
ATOM 1800 N N . HIS A 1 35 ? -5.440 0.949 8.209 1.00 0.00 35 HIS A N 3
ATOM 1801 C CA . HIS A 1 35 ? -6.491 0.073 7.705 1.00 0.00 35 HIS A CA 3
ATOM 1802 C C . HIS A 1 35 ? -6.185 -1.386 8.030 1.00 0.00 35 HIS A C 3
ATOM 1803 O O . HIS A 1 35 ? -7.094 -2.197 8.213 1.00 0.00 35 HIS A O 3
ATOM 1817 N N . THR A 1 36 ? -4.899 -1.715 8.100 1.00 0.00 36 THR A N 3
ATOM 1818 C CA . THR A 1 36 ? -4.472 -3.076 8.401 1.00 0.00 36 THR A CA 3
ATOM 1819 C C . THR A 1 36 ? -4.870 -3.476 9.817 1.00 0.00 36 THR A C 3
ATOM 1820 O O . THR A 1 36 ? -5.056 -4.656 10.110 1.00 0.00 36 THR A O 3
ATOM 1831 N N . GLY A 1 37 ? -5.000 -2.484 10.693 1.00 0.00 37 GLY A N 3
ATOM 1832 C CA . GLY A 1 37 ? -5.375 -2.754 12.069 1.00 0.00 37 GLY A CA 3
ATOM 1833 C C . GLY A 1 37 ? -4.806 -1.734 13.036 1.00 0.00 37 GLY A C 3
ATOM 1834 O O . GLY A 1 37 ? -5.176 -1.709 14.209 1.00 0.00 37 GLY A O 3
ATOM 1838 N N . GLU A 1 38 ? -3.902 -0.894 12.543 1.00 0.00 38 GLU A N 3
ATOM 1839 C CA . GLU A 1 38 ? -3.279 0.130 13.373 1.00 0.00 38 GLU A CA 3
ATOM 1840 C C . GLU A 1 38 ? -4.240 1.289 13.620 1.00 0.00 38 GLU A C 3
ATOM 1841 O O . GLU A 1 38 ? -3.896 2.453 13.411 1.00 0.00 38 GLU A O 3
ATOM 1853 N N . LYS A 1 39 ? -5.449 0.963 14.067 1.00 0.00 39 LYS A N 3
ATOM 1854 C CA . LYS A 1 39 ? -6.461 1.975 14.344 1.00 0.00 39 LYS A CA 3
ATOM 1855 C C . LYS A 1 39 ? -7.558 1.415 15.245 1.00 0.00 39 LYS A C 3
ATOM 1856 O O . LYS A 1 39 ? -7.977 0.265 15.111 1.00 0.00 39 LYS A O 3
ATOM 1875 N N . PRO A 1 40 ? -8.036 2.245 16.183 1.00 0.00 40 PRO A N 3
ATOM 1876 C CA . PRO A 1 40 ? -9.091 1.855 17.122 1.00 0.00 40 PRO A CA 3
ATOM 1877 C C . PRO A 1 40 ? -10.444 1.692 16.439 1.00 0.00 40 PRO A C 3
ATOM 1878 O O . PRO A 1 40 ? -10.631 2.122 15.300 1.00 0.00 40 PRO A O 3
ATOM 1889 N N . SER A 1 41 ? -11.385 1.068 17.140 1.00 0.00 41 SER A N 3
ATOM 1890 C CA . SER A 1 41 ? -12.721 0.846 16.599 1.00 0.00 41 SER A CA 3
ATOM 1891 C C . SER A 1 41 ? -13.138 1.998 15.690 1.00 0.00 41 SER A C 3
ATOM 1892 O O . SER A 1 41 ? -13.246 1.838 14.475 1.00 0.00 41 SER A O 3
ATOM 1900 N N . GLY A 1 42 ? -13.371 3.162 16.290 1.00 0.00 42 GLY A N 3
ATOM 1901 C CA . GLY A 1 42 ? -13.774 4.325 15.521 1.00 0.00 42 GLY A CA 3
ATOM 1902 C C . GLY A 1 42 ? -14.105 5.514 16.400 1.00 0.00 42 GLY A C 3
ATOM 1903 O O . GLY A 1 42 ? -15.244 5.978 16.452 1.00 0.00 42 GLY A O 3
ATOM 1907 N N . PRO A 1 43 ? -13.092 6.027 17.114 1.00 0.00 43 PRO A N 3
ATOM 1908 C CA . PRO A 1 43 ? -13.257 7.176 18.009 1.00 0.00 43 PRO A CA 3
ATOM 1909 C C . PRO A 1 43 ? -13.506 8.474 17.248 1.00 0.00 43 PRO A C 3
ATOM 1910 O O . PRO A 1 43 ? -13.824 9.503 17.843 1.00 0.00 43 PRO A O 3
ATOM 1921 N N . SER A 1 44 ? -13.359 8.417 15.928 1.00 0.00 44 SER A N 3
ATOM 1922 C CA . SER A 1 44 ? -13.565 9.589 15.085 1.00 0.00 44 SER A CA 3
ATOM 1923 C C . SER A 1 44 ? -15.023 9.696 14.651 1.00 0.00 44 SER A C 3
ATOM 1924 O O . SER A 1 44 ? -15.319 10.081 13.520 1.00 0.00 44 SER A O 3
ATOM 1932 N N . SER A 1 45 ? -15.931 9.354 15.559 1.00 0.00 45 SER A N 3
ATOM 1933 C CA . SER A 1 45 ? -17.360 9.407 15.271 1.00 0.00 45 SER A CA 3
ATOM 1934 C C . SER A 1 45 ? -17.908 10.813 15.498 1.00 0.00 45 SER A C 3
ATOM 1935 O O . SER A 1 45 ? -18.627 11.354 14.659 1.00 0.00 45 SER A O 3
ATOM 1943 N N . GLY A 1 46 ? -17.561 11.399 16.640 1.00 0.00 46 GLY A N 3
ATOM 1944 C CA . GLY A 1 46 ? -18.026 12.736 16.958 1.00 0.00 46 GLY A CA 3
ATOM 1945 C C . GLY A 1 46 ? -19.242 12.727 17.864 1.00 0.00 46 GLY A C 3
ATOM 1946 O O . GLY A 1 46 ? -19.192 13.321 18.940 1.00 0.00 46 GLY A O 3
ATOM 1951 N N . GLY A 1 1 ? -3.854 25.410 -18.929 1.00 0.00 1 GLY A N 4
ATOM 1952 C CA . GLY A 1 1 ? -3.544 25.720 -17.546 1.00 0.00 1 GLY A CA 4
ATOM 1953 C C . GLY A 1 1 ? -2.055 25.870 -17.306 1.00 0.00 1 GLY A C 4
ATOM 1954 O O . GLY A 1 1 ? -1.346 24.880 -17.120 1.00 0.00 1 GLY A O 4
ATOM 1958 N N . SER A 1 2 ? -1.578 27.111 -17.311 1.00 0.00 2 SER A N 4
ATOM 1959 C CA . SER A 1 2 ? -0.162 27.386 -17.097 1.00 0.00 2 SER A CA 4
ATOM 1960 C C . SER A 1 2 ? 0.154 27.482 -15.608 1.00 0.00 2 SER A C 4
ATOM 1961 O O . SER A 1 2 ? 0.697 28.483 -15.140 1.00 0.00 2 SER A O 4
ATOM 1969 N N . SER A 1 3 ? -0.190 26.433 -14.868 1.00 0.00 3 SER A N 4
ATOM 1970 C CA . SER A 1 3 ? 0.053 26.400 -13.430 1.00 0.00 3 SER A CA 4
ATOM 1971 C C . SER A 1 3 ? 1.396 25.745 -13.121 1.00 0.00 3 SER A C 4
ATOM 1972 O O . SER A 1 3 ? 1.479 24.822 -12.312 1.00 0.00 3 SER A O 4
ATOM 1980 N N . GLY A 1 4 ? 2.448 26.232 -13.774 1.00 0.00 4 GLY A N 4
ATOM 1981 C CA . GLY A 1 4 ? 3.774 25.683 -13.557 1.00 0.00 4 GLY A CA 4
ATOM 1982 C C . GLY A 1 4 ? 4.273 24.886 -14.745 1.00 0.00 4 GLY A C 4
ATOM 1983 O O . GLY A 1 4 ? 3.574 24.007 -15.250 1.00 0.00 4 GLY A O 4
ATOM 1987 N N . SER A 1 5 ? 5.486 25.193 -15.195 1.00 0.00 5 SER A N 4
ATOM 1988 C CA . SER A 1 5 ? 6.076 24.502 -16.335 1.00 0.00 5 SER A CA 4
ATOM 1989 C C . SER A 1 5 ? 7.091 23.460 -15.874 1.00 0.00 5 SER A C 4
ATOM 1990 O O . SER A 1 5 ? 8.157 23.310 -16.469 1.00 0.00 5 SER A O 4
ATOM 1998 N N . SER A 1 6 ? 6.749 22.742 -14.808 1.00 0.00 6 SER A N 4
ATOM 1999 C CA . SER A 1 6 ? 7.630 21.716 -14.263 1.00 0.00 6 SER A CA 4
ATOM 2000 C C . SER A 1 6 ? 7.004 20.332 -14.403 1.00 0.00 6 SER A C 4
ATOM 2001 O O . SER A 1 6 ? 7.653 19.388 -14.853 1.00 0.00 6 SER A O 4
ATOM 2009 N N . GLY A 1 7 ? 5.738 20.220 -14.015 1.00 0.00 7 GLY A N 4
ATOM 2010 C CA . GLY A 1 7 ? 5.044 18.948 -14.104 1.00 0.00 7 GLY A CA 4
ATOM 2011 C C . GLY A 1 7 ? 3.937 18.818 -13.077 1.00 0.00 7 GLY A C 4
ATOM 2012 O O . GLY A 1 7 ? 2.764 19.029 -13.387 1.00 0.00 7 GLY A O 4
ATOM 2016 N N . HIS A 1 8 ? 4.309 18.468 -11.850 1.00 0.00 8 HIS A N 4
ATOM 2017 C CA . HIS A 1 8 ? 3.338 18.308 -10.773 1.00 0.00 8 HIS A CA 4
ATOM 2018 C C . HIS A 1 8 ? 2.124 17.516 -11.249 1.00 0.00 8 HIS A C 4
ATOM 2019 O O . HIS A 1 8 ? 0.983 17.906 -11.009 1.00 0.00 8 HIS A O 4
ATOM 2033 N N . GLY A 1 9 ? 2.380 16.400 -11.926 1.00 0.00 9 GLY A N 4
ATOM 2034 C CA . GLY A 1 9 ? 1.299 15.571 -12.425 1.00 0.00 9 GLY A CA 4
ATOM 2035 C C . GLY A 1 9 ? 0.717 14.670 -11.354 1.00 0.00 9 GLY A C 4
ATOM 2036 O O . GLY A 1 9 ? 0.453 13.494 -11.600 1.00 0.00 9 GLY A O 4
ATOM 2040 N N . GLU A 1 10 ? 0.518 15.223 -10.162 1.00 0.00 10 GLU A N 4
ATOM 2041 C CA . GLU A 1 10 ? -0.035 14.460 -9.049 1.00 0.00 10 GLU A CA 4
ATOM 2042 C C . GLU A 1 10 ? 0.991 13.468 -8.508 1.00 0.00 10 GLU A C 4
ATOM 2043 O O . GLU A 1 10 ? 0.663 12.318 -8.213 1.00 0.00 10 GLU A O 4
ATOM 2055 N N . ARG A 1 11 ? 2.234 13.920 -8.381 1.00 0.00 11 ARG A N 4
ATOM 2056 C CA . ARG A 1 11 ? 3.308 13.073 -7.878 1.00 0.00 11 ARG A CA 4
ATOM 2057 C C . ARG A 1 11 ? 3.091 12.738 -6.405 1.00 0.00 11 ARG A C 4
ATOM 2058 O O . ARG A 1 11 ? 3.532 13.470 -5.520 1.00 0.00 11 ARG A O 4
ATOM 2079 N N . GLY A 1 12 ? 2.408 11.626 -6.150 1.00 0.00 12 GLY A N 4
ATOM 2080 C CA . GLY A 1 12 ? 2.144 11.214 -4.784 1.00 0.00 12 GLY A CA 4
ATOM 2081 C C . GLY A 1 12 ? 1.594 9.804 -4.700 1.00 0.00 12 GLY A C 4
ATOM 2082 O O . GLY A 1 12 ? 1.892 8.962 -5.547 1.00 0.00 12 GLY A O 4
ATOM 2086 N N . HIS A 1 13 ? 0.788 9.546 -3.674 1.00 0.00 13 HIS A N 4
ATOM 2087 C CA . HIS A 1 13 ? 0.195 8.227 -3.482 1.00 0.00 13 HIS A CA 4
ATOM 2088 C C . HIS A 1 13 ? -1.160 8.337 -2.789 1.00 0.00 13 HIS A C 4
ATOM 2089 O O . HIS A 1 13 ? -1.240 8.689 -1.612 1.00 0.00 13 HIS A O 4
ATOM 2103 N N . ARG A 1 14 ? -2.222 8.033 -3.528 1.00 0.00 14 ARG A N 4
ATOM 2104 C CA . ARG A 1 14 ? -3.574 8.100 -2.986 1.00 0.00 14 ARG A CA 4
ATOM 2105 C C . ARG A 1 14 ? -3.986 6.759 -2.386 1.00 0.00 14 ARG A C 4
ATOM 2106 O O . ARG A 1 14 ? -3.697 5.701 -2.946 1.00 0.00 14 ARG A O 4
ATOM 2127 N N . CYS A 1 15 ? -4.661 6.810 -1.243 1.00 0.00 15 CYS A N 4
ATOM 2128 C CA . CYS A 1 15 ? -5.112 5.601 -0.565 1.00 0.00 15 CYS A CA 4
ATOM 2129 C C . CYS A 1 15 ? -6.448 5.126 -1.130 1.00 0.00 15 CYS A C 4
ATOM 2130 O O . CYS A 1 15 ? -7.219 5.916 -1.675 1.00 0.00 15 CYS A O 4
ATOM 2137 N N . SER A 1 16 ? -6.715 3.831 -0.996 1.00 0.00 16 SER A N 4
ATOM 2138 C CA . SER A 1 16 ? -7.955 3.250 -1.497 1.00 0.00 16 SER A CA 4
ATOM 2139 C C . SER A 1 16 ? -8.905 2.926 -0.348 1.00 0.00 16 SER A C 4
ATOM 2140 O O . SER A 1 16 ? -10.125 2.980 -0.503 1.00 0.00 16 SER A O 4
ATOM 2148 N N . ASP A 1 17 ? -8.337 2.589 0.804 1.00 0.00 17 ASP A N 4
ATOM 2149 C CA . ASP A 1 17 ? -9.131 2.257 1.981 1.00 0.00 17 ASP A CA 4
ATOM 2150 C C . ASP A 1 17 ? -10.037 3.420 2.371 1.00 0.00 17 ASP A C 4
ATOM 2151 O O . ASP A 1 17 ? -11.236 3.242 2.588 1.00 0.00 17 ASP A O 4
ATOM 2160 N N . CYS A 1 18 ? -9.456 4.612 2.460 1.00 0.00 18 CYS A N 4
ATOM 2161 C CA . CYS A 1 18 ? -10.209 5.806 2.825 1.00 0.00 18 CYS A CA 4
ATOM 2162 C C . CYS A 1 18 ? -10.349 6.747 1.632 1.00 0.00 18 CYS A C 4
ATOM 2163 O O . CYS A 1 18 ? -11.427 7.279 1.371 1.00 0.00 18 CYS A O 4
ATOM 2170 N N . GLY A 1 19 ? -9.250 6.947 0.912 1.00 0.00 19 GLY A N 4
ATOM 2171 C CA . GLY A 1 19 ? -9.270 7.824 -0.245 1.00 0.00 19 GLY A CA 4
ATOM 2172 C C . GLY A 1 19 ? -8.499 9.108 -0.012 1.00 0.00 19 GLY A C 4
ATOM 2173 O O . GLY A 1 19 ? -8.892 10.173 -0.490 1.00 0.00 19 GLY A O 4
ATOM 2177 N N . LYS A 1 20 ? -7.398 9.010 0.725 1.00 0.00 20 LYS A N 4
ATOM 2178 C CA . LYS A 1 20 ? -6.569 10.172 1.021 1.00 0.00 20 LYS A CA 4
ATOM 2179 C C . LYS A 1 20 ? -5.466 10.333 -0.020 1.00 0.00 20 LYS A C 4
ATOM 2180 O O . LYS A 1 20 ? -5.387 9.565 -0.980 1.00 0.00 20 LYS A O 4
ATOM 2199 N N . PHE A 1 21 ? -4.614 11.334 0.176 1.00 0.00 21 PHE A N 4
ATOM 2200 C CA . PHE A 1 21 ? -3.515 11.595 -0.746 1.00 0.00 21 PHE A CA 4
ATOM 2201 C C . PHE A 1 21 ? -2.236 11.932 0.014 1.00 0.00 21 PHE A C 4
ATOM 2202 O O . PHE A 1 21 ? -2.281 12.455 1.128 1.00 0.00 21 PHE A O 4
ATOM 2219 N N . PHE A 1 22 ? -1.095 11.627 -0.595 1.00 0.00 22 PHE A N 4
ATOM 2220 C CA . PHE A 1 22 ? 0.198 11.896 0.024 1.00 0.00 22 PHE A CA 4
ATOM 2221 C C . PHE A 1 22 ? 1.234 12.284 -1.027 1.00 0.00 22 PHE A C 4
ATOM 2222 O O . PHE A 1 22 ? 0.955 12.268 -2.227 1.00 0.00 22 PHE A O 4
ATOM 2239 N N . LEU A 1 23 ? 2.432 12.632 -0.569 1.00 0.00 23 LEU A N 4
ATOM 2240 C CA . LEU 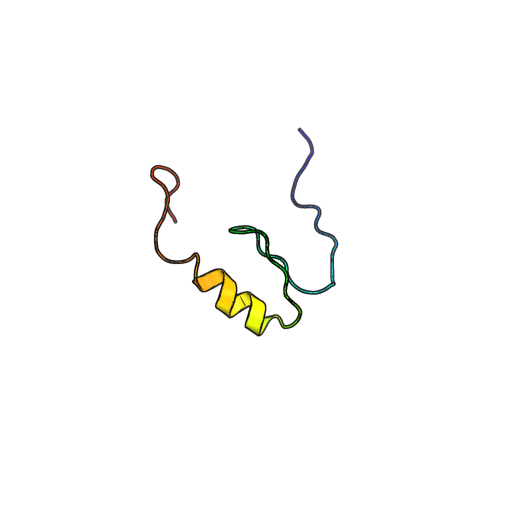A 1 23 ? 3.511 13.024 -1.468 1.00 0.00 23 LEU A CA 4
ATOM 2241 C C . LEU A 1 23 ? 4.770 12.206 -1.198 1.00 0.00 23 LEU A C 4
ATOM 2242 O O . LEU A 1 23 ? 5.528 11.895 -2.116 1.00 0.00 23 LEU A O 4
ATOM 2258 N N . GLN A 1 24 ? 4.984 11.861 0.068 1.00 0.00 24 GLN A N 4
ATOM 2259 C CA . GLN A 1 24 ? 6.150 11.078 0.458 1.00 0.00 24 GLN A CA 4
ATOM 2260 C C . GLN A 1 24 ? 5.778 9.614 0.668 1.00 0.00 24 GLN A C 4
ATOM 2261 O O . GLN A 1 24 ? 5.046 9.277 1.598 1.00 0.00 24 GLN A O 4
ATOM 2275 N N . ALA A 1 25 ? 6.286 8.748 -0.203 1.00 0.00 25 ALA A N 4
ATOM 2276 C CA . ALA A 1 25 ? 6.008 7.320 -0.112 1.00 0.00 25 ALA A CA 4
ATOM 2277 C C . ALA A 1 25 ? 5.879 6.878 1.342 1.00 0.00 25 ALA A C 4
ATOM 2278 O O . ALA A 1 25 ? 4.811 6.448 1.778 1.00 0.00 25 ALA A O 4
ATOM 2285 N N . SER A 1 26 ? 6.974 6.985 2.088 1.00 0.00 26 SER A N 4
ATOM 2286 C CA . SER A 1 26 ? 6.984 6.592 3.492 1.00 0.00 26 SER A CA 4
ATOM 2287 C C . SER A 1 26 ? 5.691 7.013 4.183 1.00 0.00 26 SER A C 4
ATOM 2288 O O . SER A 1 26 ? 4.965 6.180 4.725 1.00 0.00 26 SER A O 4
ATOM 2296 N N . ASN A 1 27 ? 5.411 8.312 4.161 1.00 0.00 27 ASN A N 4
ATOM 2297 C CA . ASN A 1 27 ? 4.206 8.845 4.786 1.00 0.00 27 ASN A CA 4
ATOM 2298 C C . ASN A 1 27 ? 2.962 8.133 4.264 1.00 0.00 27 ASN A C 4
ATOM 2299 O O . ASN A 1 27 ? 1.982 7.960 4.989 1.00 0.00 27 ASN A O 4
ATOM 2310 N N . PHE A 1 28 ? 3.009 7.720 3.001 1.00 0.00 28 PHE A N 4
ATOM 2311 C CA . PHE A 1 28 ? 1.885 7.026 2.382 1.00 0.00 28 PHE A CA 4
ATOM 2312 C C . PHE A 1 28 ? 1.818 5.575 2.848 1.00 0.00 28 PHE A C 4
ATOM 2313 O O . PHE A 1 28 ? 0.739 4.988 2.929 1.00 0.00 28 PHE A O 4
ATOM 2330 N N . ILE A 1 29 ? 2.978 5.004 3.154 1.00 0.00 29 ILE A N 4
ATOM 2331 C CA . ILE A 1 29 ? 3.051 3.622 3.612 1.00 0.00 29 ILE A CA 4
ATOM 2332 C C . ILE A 1 29 ? 2.569 3.495 5.053 1.00 0.00 29 ILE A C 4
ATOM 2333 O O . ILE A 1 29 ? 1.741 2.641 5.367 1.00 0.00 29 ILE A O 4
ATOM 2349 N N . GLN A 1 30 ? 3.092 4.353 5.924 1.00 0.00 30 GLN A N 4
ATOM 2350 C CA . GLN A 1 30 ? 2.713 4.337 7.332 1.00 0.00 30 GLN A CA 4
ATOM 2351 C C . GLN A 1 30 ? 1.238 4.686 7.503 1.00 0.00 30 GLN A C 4
ATOM 2352 O O . GLN A 1 30 ? 0.704 4.643 8.612 1.00 0.00 30 GLN A O 4
ATOM 2366 N N . HIS A 1 31 ? 0.586 5.034 6.399 1.00 0.00 31 HIS A N 4
ATOM 2367 C CA . HIS A 1 31 ? -0.828 5.391 6.427 1.00 0.00 31 HIS A CA 4
ATOM 2368 C C . HIS A 1 31 ? -1.698 4.195 6.052 1.00 0.00 31 HIS A C 4
ATOM 2369 O O . HIS A 1 31 ? -2.794 4.022 6.585 1.00 0.00 31 HIS A O 4
ATOM 2383 N N . ARG A 1 32 ? -1.203 3.375 5.131 1.00 0.00 32 ARG A N 4
ATOM 2384 C CA . ARG A 1 32 ? -1.937 2.197 4.684 1.00 0.00 32 ARG A CA 4
ATOM 2385 C C . ARG A 1 32 ? -1.982 1.136 5.779 1.00 0.00 32 ARG A C 4
ATOM 2386 O O . ARG A 1 32 ? -2.686 0.134 5.658 1.00 0.00 32 ARG A O 4
ATOM 2407 N N . ARG A 1 33 ? -1.226 1.364 6.848 1.00 0.00 33 ARG A N 4
ATOM 2408 C CA . ARG A 1 33 ? -1.179 0.428 7.965 1.00 0.00 33 ARG A CA 4
ATOM 2409 C C . ARG A 1 33 ? -2.410 0.578 8.853 1.00 0.00 33 ARG A C 4
ATOM 2410 O O . ARG A 1 33 ? -2.996 -0.413 9.291 1.00 0.00 33 ARG A O 4
ATOM 2431 N N . ILE A 1 34 ? -2.796 1.822 9.116 1.00 0.00 34 ILE A N 4
ATOM 2432 C CA . ILE A 1 34 ? -3.957 2.101 9.951 1.00 0.00 34 ILE A CA 4
ATOM 2433 C C . ILE A 1 34 ? -5.122 1.182 9.598 1.00 0.00 34 ILE A C 4
ATOM 2434 O O . ILE A 1 34 ? -5.841 0.709 10.478 1.00 0.00 34 ILE A O 4
ATOM 2450 N N . HIS A 1 35 ? -5.301 0.932 8.305 1.00 0.00 35 HIS A N 4
ATOM 2451 C CA . HIS A 1 35 ? -6.377 0.067 7.836 1.00 0.00 35 HIS A CA 4
ATOM 2452 C C . HIS A 1 35 ? -6.070 -1.396 8.141 1.00 0.00 35 HIS A C 4
ATOM 2453 O O . HIS A 1 35 ? -6.979 -2.209 8.319 1.00 0.00 35 HIS A O 4
ATOM 2467 N N . THR A 1 36 ? -4.784 -1.727 8.200 1.00 0.00 36 THR A N 4
ATOM 2468 C CA . THR A 1 36 ? -4.357 -3.091 8.482 1.00 0.00 36 THR A CA 4
ATOM 2469 C C . THR A 1 36 ? -4.658 -3.474 9.927 1.00 0.00 36 THR A C 4
ATOM 2470 O O . THR A 1 36 ? -4.002 -3.001 10.854 1.00 0.00 36 THR A O 4
ATOM 2481 N N . GLY A 1 37 ? -5.654 -4.335 10.111 1.00 0.00 37 GLY A N 4
ATOM 2482 C CA . GLY A 1 37 ? -6.024 -4.767 11.446 1.00 0.00 37 GLY A CA 4
ATOM 2483 C C . GLY A 1 37 ? -7.230 -5.686 11.446 1.00 0.00 37 GLY A C 4
ATOM 2484 O O . GLY A 1 37 ? -7.088 -6.905 11.362 1.00 0.00 37 GLY A O 4
ATOM 2488 N N . GLU A 1 38 ? -8.419 -5.099 11.540 1.00 0.00 38 GLU A N 4
ATOM 2489 C CA . GLU A 1 38 ? -9.654 -5.875 11.552 1.00 0.00 38 GLU A CA 4
ATOM 2490 C C . GLU A 1 38 ? -10.849 -5.000 11.187 1.00 0.00 38 GLU A C 4
ATOM 2491 O O . GLU A 1 38 ? -10.903 -3.823 11.541 1.00 0.00 38 GLU A O 4
ATOM 2503 N N . LYS A 1 39 ? -11.807 -5.585 10.475 1.00 0.00 39 LYS A N 4
ATOM 2504 C CA . LYS A 1 39 ? -13.003 -4.862 10.060 1.00 0.00 39 LYS A CA 4
ATOM 2505 C C . LYS A 1 39 ? -14.256 -5.695 10.309 1.00 0.00 39 LYS A C 4
ATOM 2506 O O . LYS A 1 39 ? -14.360 -6.846 9.886 1.00 0.00 39 LYS A O 4
ATOM 2525 N N . PRO A 1 40 ? -15.232 -5.101 11.012 1.00 0.00 40 PRO A N 4
ATOM 2526 C CA . PRO A 1 40 ? -16.497 -5.769 11.331 1.00 0.00 40 PRO A CA 4
ATOM 2527 C C . PRO A 1 40 ? -17.373 -5.973 10.099 1.00 0.00 40 PRO A C 4
ATOM 2528 O O . PRO A 1 40 ? -17.687 -5.020 9.385 1.00 0.00 40 PRO A O 4
ATOM 2539 N N . SER A 1 41 ? -17.764 -7.219 9.856 1.00 0.00 41 SER A N 4
ATOM 2540 C CA . SER A 1 41 ? -18.601 -7.548 8.707 1.00 0.00 41 SER A CA 4
ATOM 2541 C C . SER A 1 41 ? -19.990 -6.935 8.855 1.00 0.00 41 SER A C 4
ATOM 2542 O O . SER A 1 41 ? -20.748 -7.295 9.755 1.00 0.00 41 SER A O 4
ATOM 2550 N N . GLY A 1 42 ? -20.317 -6.004 7.963 1.00 0.00 42 GLY A N 4
ATOM 2551 C CA . GLY A 1 42 ? -21.614 -5.355 8.011 1.00 0.00 42 GLY A CA 4
ATOM 2552 C C . GLY A 1 42 ? -21.538 -3.881 7.664 1.00 0.00 42 GLY A C 4
ATOM 2553 O O . GLY A 1 42 ? -21.948 -3.453 6.585 1.00 0.00 42 GLY A O 4
ATOM 2557 N N . PRO A 1 43 ? -21.004 -3.077 8.596 1.00 0.00 43 PRO A N 4
ATOM 2558 C CA . PRO A 1 43 ? -20.864 -1.630 8.407 1.00 0.00 43 PRO A CA 4
ATOM 2559 C C . PRO A 1 43 ? -19.810 -1.282 7.361 1.00 0.00 43 PRO A C 4
ATOM 2560 O O . PRO A 1 43 ? -19.930 -0.280 6.656 1.00 0.00 43 PRO A O 4
ATOM 2571 N N . SER A 1 44 ? -18.779 -2.115 7.266 1.00 0.00 44 SER A N 4
ATOM 2572 C CA . SER A 1 44 ? -17.703 -1.892 6.308 1.00 0.00 44 SER A CA 4
ATOM 2573 C C . SER A 1 44 ? -17.830 -2.839 5.118 1.00 0.00 44 SER A C 4
ATOM 2574 O O . SER A 1 44 ? -17.330 -3.963 5.149 1.00 0.00 44 SER A O 4
ATOM 2582 N N . SER A 1 45 ? -18.503 -2.374 4.070 1.00 0.00 45 SER A N 4
ATOM 2583 C CA . SER A 1 45 ? -18.701 -3.179 2.871 1.00 0.00 45 SER A CA 4
ATOM 2584 C C . SER A 1 45 ? -17.373 -3.438 2.166 1.00 0.00 45 SER A C 4
ATOM 2585 O O . SER A 1 45 ? -16.552 -2.535 2.013 1.00 0.00 45 SER A O 4
ATOM 2593 N N . GLY A 1 46 ? -17.170 -4.681 1.737 1.00 0.00 46 GLY A N 4
ATOM 2594 C CA . GLY A 1 46 ? -15.940 -5.038 1.054 1.00 0.00 46 GLY A CA 4
ATOM 2595 C C . GLY A 1 46 ? -16.160 -5.338 -0.416 1.00 0.00 46 GLY A C 4
ATOM 2596 O O . GLY A 1 46 ? -15.191 -5.374 -1.171 1.00 0.00 46 GLY A O 4
ATOM 2601 N N . GLY A 1 1 ? -5.266 23.550 -24.910 1.00 0.00 1 GLY A N 5
ATOM 2602 C CA . GLY A 1 1 ? -5.404 23.488 -23.467 1.00 0.00 1 GLY A CA 5
ATOM 2603 C C . GLY A 1 1 ? -6.850 23.369 -23.027 1.00 0.00 1 GLY A C 5
ATOM 2604 O O . GLY A 1 1 ? -7.703 22.919 -23.792 1.00 0.00 1 GLY A O 5
ATOM 2608 N N . SER A 1 2 ? -7.127 23.772 -21.791 1.00 0.00 2 SER A N 5
ATOM 2609 C CA . SER A 1 2 ? -8.479 23.703 -21.249 1.00 0.00 2 SER A CA 5
ATOM 2610 C C . SER A 1 2 ? -8.842 24.998 -20.529 1.00 0.00 2 SER A C 5
ATOM 2611 O O . SER A 1 2 ? -7.976 25.682 -19.983 1.00 0.00 2 SER A O 5
ATOM 2619 N N . SER A 1 3 ? -10.129 25.329 -20.532 1.00 0.00 3 SER A N 5
ATOM 2620 C CA . SER A 1 3 ? -10.608 26.544 -19.883 1.00 0.00 3 SER A CA 5
ATOM 2621 C C . SER A 1 3 ? -11.277 26.220 -18.551 1.00 0.00 3 SER A C 5
ATOM 2622 O O . SER A 1 3 ? -11.857 25.149 -18.378 1.00 0.00 3 SER A O 5
ATOM 2630 N N . GLY A 1 4 ? -11.189 27.155 -17.609 1.00 0.00 4 GLY A N 5
ATOM 2631 C CA . GLY A 1 4 ? -11.790 26.952 -16.304 1.00 0.00 4 GLY A CA 5
ATOM 2632 C C . GLY A 1 4 ? -10.826 26.328 -15.313 1.00 0.00 4 GLY A C 5
ATOM 2633 O O . GLY A 1 4 ? -9.850 26.959 -14.905 1.00 0.00 4 GLY A O 5
ATOM 2637 N N . SER A 1 5 ? -11.100 25.087 -14.924 1.00 0.00 5 SER A N 5
ATOM 2638 C CA . SER A 1 5 ? -10.252 24.380 -13.971 1.00 0.00 5 SER A CA 5
ATOM 2639 C C . SER A 1 5 ? -10.121 22.908 -14.349 1.00 0.00 5 SER A C 5
ATOM 2640 O O . SER A 1 5 ? -11.056 22.305 -14.874 1.00 0.00 5 SER A O 5
ATOM 2648 N N . SER A 1 6 ? -8.952 22.336 -14.077 1.00 0.00 6 SER A N 5
ATOM 2649 C CA . SER A 1 6 ? -8.695 20.936 -14.392 1.00 0.00 6 SER A CA 5
ATOM 2650 C C . SER A 1 6 ? -7.445 20.438 -13.671 1.00 0.00 6 SER A C 5
ATOM 2651 O O . SER A 1 6 ? -6.417 21.113 -13.649 1.00 0.00 6 SER A O 5
ATOM 2659 N N . GLY A 1 7 ? -7.543 19.250 -13.082 1.00 0.00 7 GLY A N 5
ATOM 2660 C CA . GLY A 1 7 ? -6.415 18.681 -12.368 1.00 0.00 7 GLY A CA 5
ATOM 2661 C C . GLY A 1 7 ? -5.142 18.697 -13.190 1.00 0.00 7 GLY A C 5
ATOM 2662 O O . GLY A 1 7 ? -5.118 18.211 -14.321 1.00 0.00 7 GLY A O 5
ATOM 2666 N N . HIS A 1 8 ? -4.079 19.258 -12.621 1.00 0.00 8 HIS A N 5
ATOM 2667 C CA . HIS A 1 8 ? -2.796 19.336 -13.309 1.00 0.00 8 HIS A CA 5
ATOM 2668 C C . HIS A 1 8 ? -1.642 19.143 -12.330 1.00 0.00 8 HIS A C 5
ATOM 2669 O O . HIS A 1 8 ? -1.554 19.832 -11.315 1.00 0.00 8 HIS A O 5
ATOM 2683 N N . GLY A 1 9 ? -0.758 18.199 -12.642 1.00 0.00 9 GLY A N 5
ATOM 2684 C CA . GLY A 1 9 ? 0.378 17.932 -11.780 1.00 0.00 9 GLY A CA 5
ATOM 2685 C C . GLY A 1 9 ? 0.094 16.837 -10.770 1.00 0.00 9 GLY A C 5
ATOM 2686 O O . GLY A 1 9 ? -0.092 17.111 -9.585 1.00 0.00 9 GLY A O 5
ATOM 2690 N N . GLU A 1 10 ? 0.059 15.594 -11.241 1.00 0.00 10 GLU A N 5
ATOM 2691 C CA . GLU A 1 10 ? -0.207 14.455 -10.370 1.00 0.00 10 GLU A CA 5
ATOM 2692 C C . GLU A 1 10 ? 1.095 13.799 -9.921 1.00 0.00 10 GLU A C 5
ATOM 2693 O O . GLU A 1 10 ? 1.878 13.322 -10.743 1.00 0.00 10 GLU A O 5
ATOM 2705 N N . ARG A 1 11 ? 1.320 13.778 -8.611 1.00 0.00 11 ARG A N 5
ATOM 2706 C CA . ARG A 1 11 ? 2.527 13.182 -8.052 1.00 0.00 11 ARG A CA 5
ATOM 2707 C C . ARG A 1 11 ? 2.349 12.888 -6.565 1.00 0.00 11 ARG A C 5
ATOM 2708 O O . ARG A 1 11 ? 2.190 13.801 -5.756 1.00 0.00 11 ARG A O 5
ATOM 2729 N N . GLY A 1 12 ? 2.378 11.606 -6.213 1.00 0.00 12 GLY A N 5
ATOM 2730 C CA . GLY A 1 12 ? 2.218 11.214 -4.825 1.00 0.00 12 GLY A CA 5
ATOM 2731 C C . GLY A 1 12 ? 1.701 9.797 -4.678 1.00 0.00 12 GLY A C 5
ATOM 2732 O O . GLY A 1 12 ? 2.044 8.918 -5.469 1.00 0.00 12 GLY A O 5
ATOM 2736 N N . HIS A 1 13 ? 0.874 9.573 -3.662 1.00 0.00 13 HIS A N 5
ATOM 2737 C CA . HIS A 1 13 ? 0.309 8.251 -3.413 1.00 0.00 13 HIS A CA 5
ATOM 2738 C C . HIS A 1 13 ? -1.044 8.361 -2.717 1.00 0.00 13 HIS A C 5
ATOM 2739 O O . HIS A 1 13 ? -1.119 8.682 -1.531 1.00 0.00 13 HIS A O 5
ATOM 2753 N N . ARG A 1 14 ? -2.111 8.092 -3.462 1.00 0.00 14 ARG A N 5
ATOM 2754 C CA . ARG A 1 14 ? -3.461 8.163 -2.917 1.00 0.00 14 ARG A CA 5
ATOM 2755 C C . ARG A 1 14 ? -3.902 6.805 -2.380 1.00 0.00 14 ARG A C 5
ATOM 2756 O O . ARG A 1 14 ? -3.619 5.766 -2.978 1.00 0.00 14 ARG A O 5
ATOM 2777 N N . CYS A 1 15 ? -4.597 6.820 -1.247 1.00 0.00 15 CYS A N 5
ATOM 2778 C CA . CYS A 1 15 ? -5.077 5.590 -0.627 1.00 0.00 15 CYS A CA 5
ATOM 2779 C C . CYS A 1 15 ? -6.413 5.163 -1.229 1.00 0.00 15 CYS A C 5
ATOM 2780 O O . CYS A 1 15 ? -7.182 5.994 -1.710 1.00 0.00 15 CYS A O 5
ATOM 2787 N N . SER A 1 16 ? -6.680 3.862 -1.197 1.00 0.00 16 SER A N 5
ATOM 2788 C CA . SER A 1 16 ? -7.921 3.323 -1.742 1.00 0.00 16 SER A CA 5
ATOM 2789 C C . SER A 1 16 ? -8.895 2.964 -0.624 1.00 0.00 16 SER A C 5
ATOM 2790 O O . SER A 1 16 ? -10.111 3.016 -0.804 1.00 0.00 16 SER A O 5
ATOM 2798 N N . ASP A 1 17 ? -8.350 2.599 0.532 1.00 0.00 17 ASP A N 5
ATOM 2799 C CA . ASP A 1 17 ? -9.169 2.232 1.681 1.00 0.00 17 ASP A CA 5
ATOM 2800 C C . ASP A 1 17 ? -10.056 3.396 2.111 1.00 0.00 17 ASP A C 5
ATOM 2801 O O . ASP A 1 17 ? -11.268 3.244 2.264 1.00 0.00 17 ASP A O 5
ATOM 2810 N N . CYS A 1 18 ? -9.443 4.559 2.305 1.00 0.00 18 CYS A N 5
ATOM 2811 C CA . CYS A 1 18 ? -10.176 5.750 2.719 1.00 0.00 18 CYS A CA 5
ATOM 2812 C C . CYS A 1 18 ? -10.301 6.740 1.564 1.00 0.00 18 CYS A C 5
ATOM 2813 O O . CYS A 1 18 ? -11.376 7.285 1.314 1.00 0.00 18 CYS A O 5
ATOM 2820 N N . GLY A 1 19 ? -9.194 6.967 0.863 1.00 0.00 19 GLY A N 5
ATOM 2821 C CA . GLY A 1 19 ? -9.202 7.891 -0.256 1.00 0.00 19 GLY A CA 5
ATOM 2822 C C . GLY A 1 19 ? -8.429 9.161 0.035 1.00 0.00 19 GLY A C 5
ATOM 2823 O O . GLY A 1 19 ? -8.834 10.251 -0.370 1.00 0.00 19 GLY A O 5
ATOM 2827 N N . LYS A 1 20 ? -7.311 9.024 0.741 1.00 0.00 20 LYS A N 5
ATOM 2828 C CA . LYS A 1 20 ? -6.478 10.169 1.088 1.00 0.00 20 LYS A CA 5
ATOM 2829 C C . LYS A 1 20 ? -5.382 10.379 0.048 1.00 0.00 20 LYS A C 5
ATOM 2830 O O . LYS A 1 20 ? -5.330 9.679 -0.963 1.00 0.00 20 LYS A O 5
ATOM 2849 N N . PHE A 1 21 ? -4.508 11.347 0.304 1.00 0.00 21 PHE A N 5
ATOM 2850 C CA . PHE A 1 21 ? -3.413 11.649 -0.610 1.00 0.00 21 PHE A CA 5
ATOM 2851 C C . PHE A 1 21 ? -2.128 11.942 0.159 1.00 0.00 21 PHE A C 5
ATOM 2852 O O . PHE A 1 21 ? -2.166 12.407 1.298 1.00 0.00 21 PHE A O 5
ATOM 2869 N N . PHE A 1 22 ? -0.991 11.667 -0.473 1.00 0.00 22 PHE A N 5
ATOM 2870 C CA . PHE A 1 22 ? 0.306 11.899 0.152 1.00 0.00 22 PHE A CA 5
ATOM 2871 C C . PHE A 1 22 ? 1.356 12.263 -0.894 1.00 0.00 22 PHE A C 5
ATOM 2872 O O . PHE A 1 22 ? 1.091 12.223 -2.097 1.00 0.00 22 PHE A O 5
ATOM 2889 N N . LEU A 1 23 ? 2.548 12.617 -0.428 1.00 0.00 23 LEU A N 5
ATOM 2890 C CA . LEU A 1 23 ? 3.639 12.989 -1.323 1.00 0.00 23 LEU A CA 5
ATOM 2891 C C . LEU A 1 23 ? 4.874 12.132 -1.060 1.00 0.00 23 LEU A C 5
ATOM 2892 O O . LEU A 1 23 ? 5.582 11.747 -1.990 1.00 0.00 23 LEU A O 5
ATOM 2908 N N . GLN A 1 24 ? 5.123 11.836 0.211 1.00 0.00 24 GLN A N 5
ATOM 2909 C CA . GLN A 1 24 ? 6.271 11.023 0.595 1.00 0.00 24 GLN A CA 5
ATOM 2910 C C . GLN A 1 24 ? 5.865 9.566 0.791 1.00 0.00 24 GLN A C 5
ATOM 2911 O O . GLN A 1 24 ? 5.066 9.247 1.671 1.00 0.00 24 GLN A O 5
ATOM 2925 N N . ALA A 1 25 ? 6.422 8.686 -0.035 1.00 0.00 25 ALA A N 5
ATOM 2926 C CA . ALA A 1 25 ? 6.119 7.263 0.048 1.00 0.00 25 ALA A CA 5
ATOM 2927 C C . ALA A 1 25 ? 5.975 6.816 1.499 1.00 0.00 25 ALA A C 5
ATOM 2928 O O . ALA A 1 25 ? 4.915 6.346 1.911 1.00 0.00 25 ALA A O 5
ATOM 2935 N N . SER A 1 26 ? 7.049 6.967 2.269 1.00 0.00 26 SER A N 5
ATOM 2936 C CA . SER A 1 26 ? 7.043 6.574 3.673 1.00 0.00 26 SER A CA 5
ATOM 2937 C C . SER A 1 26 ? 5.737 6.986 4.347 1.00 0.00 26 SER A C 5
ATOM 2938 O O . SER A 1 26 ? 5.027 6.154 4.909 1.00 0.00 26 SER A O 5
ATOM 2946 N N . ASN A 1 27 ? 5.429 8.278 4.286 1.00 0.00 27 ASN A N 5
ATOM 2947 C CA . ASN A 1 27 ? 4.210 8.802 4.891 1.00 0.00 27 ASN A CA 5
ATOM 2948 C C . ASN A 1 27 ? 2.984 8.051 4.381 1.00 0.00 27 ASN A C 5
ATOM 2949 O O . ASN A 1 27 ? 2.016 7.850 5.115 1.00 0.00 27 ASN A O 5
ATOM 2960 N N . PHE A 1 28 ? 3.032 7.639 3.118 1.00 0.00 28 PHE A N 5
ATOM 2961 C CA . PHE A 1 28 ? 1.925 6.911 2.509 1.00 0.00 28 PHE A CA 5
ATOM 2962 C C . PHE A 1 28 ? 1.865 5.478 3.031 1.00 0.00 28 PHE A C 5
ATOM 2963 O O . PHE A 1 28 ? 0.788 4.891 3.139 1.00 0.00 28 PHE A O 5
ATOM 2980 N N . ILE A 1 29 ? 3.028 4.922 3.352 1.00 0.00 29 ILE A N 5
ATOM 2981 C CA . ILE A 1 29 ? 3.107 3.559 3.862 1.00 0.00 29 ILE A CA 5
ATOM 2982 C C . ILE A 1 29 ? 2.596 3.478 5.296 1.00 0.00 29 ILE A C 5
ATOM 2983 O O . ILE A 1 29 ? 1.780 2.618 5.626 1.00 0.00 29 ILE A O 5
ATOM 2999 N N . GLN A 1 30 ? 3.079 4.381 6.143 1.00 0.00 30 GLN A N 5
ATOM 3000 C CA . GLN A 1 30 ? 2.670 4.413 7.542 1.00 0.00 30 GLN A CA 5
ATOM 3001 C C . GLN A 1 30 ? 1.189 4.755 7.668 1.00 0.00 30 GLN A C 5
ATOM 3002 O O . GLN A 1 30 ? 0.634 4.762 8.767 1.00 0.00 30 GLN A O 5
ATOM 3016 N N . HIS A 1 31 ? 0.553 5.039 6.535 1.00 0.00 31 HIS A N 5
ATOM 3017 C CA . HIS A 1 31 ? -0.864 5.382 6.519 1.00 0.00 31 HIS A CA 5
ATOM 3018 C C . HIS A 1 31 ? -1.713 4.167 6.157 1.00 0.00 31 HIS A C 5
ATOM 3019 O O . HIS A 1 31 ? -2.817 3.994 6.674 1.00 0.00 31 HIS A O 5
ATOM 3033 N N . ARG A 1 32 ? -1.191 3.330 5.267 1.00 0.00 32 ARG A N 5
ATOM 3034 C CA . ARG A 1 32 ? -1.902 2.132 4.836 1.00 0.00 32 ARG A CA 5
ATOM 3035 C C . ARG A 1 32 ? -1.980 1.110 5.965 1.00 0.00 32 ARG A C 5
ATOM 3036 O O . ARG A 1 32 ? -2.704 0.118 5.869 1.00 0.00 32 ARG A O 5
ATOM 3057 N N . ARG A 1 33 ? -1.231 1.358 7.034 1.00 0.00 33 ARG A N 5
ATOM 3058 C CA . ARG A 1 33 ? -1.214 0.458 8.181 1.00 0.00 33 ARG A CA 5
ATOM 3059 C C . ARG A 1 33 ? -2.493 0.599 9.002 1.00 0.00 33 ARG A C 5
ATOM 3060 O O . ARG A 1 33 ? -3.079 -0.395 9.431 1.00 0.00 33 ARG A O 5
ATOM 3081 N N . ILE A 1 34 ? -2.918 1.840 9.215 1.00 0.00 34 ILE A N 5
ATOM 3082 C CA . ILE A 1 34 ? -4.127 2.110 9.983 1.00 0.00 34 ILE A CA 5
ATOM 3083 C C . ILE A 1 34 ? -5.256 1.167 9.582 1.00 0.00 34 ILE A C 5
ATOM 3084 O O . ILE A 1 34 ? -6.049 0.738 10.421 1.00 0.00 34 ILE A O 5
ATOM 3100 N N . HIS A 1 35 ? -5.323 0.847 8.293 1.00 0.00 35 HIS A N 5
ATOM 3101 C CA . HIS A 1 35 ? -6.354 -0.048 7.780 1.00 0.00 35 HIS A CA 5
ATOM 3102 C C . HIS A 1 35 ? -6.034 -1.499 8.124 1.00 0.00 35 HIS A C 5
ATOM 3103 O O . HIS A 1 35 ? -6.933 -2.330 8.260 1.00 0.00 35 HIS A O 5
ATOM 3117 N N . THR A 1 36 ? -4.746 -1.799 8.263 1.00 0.00 36 THR A N 5
ATOM 3118 C CA . THR A 1 36 ? -4.307 -3.150 8.589 1.00 0.00 36 THR A CA 5
ATOM 3119 C C . THR A 1 36 ? -4.720 -3.536 10.005 1.00 0.00 36 THR A C 5
ATOM 3120 O O . THR A 1 36 ? -4.193 -3.007 10.982 1.00 0.00 36 THR A O 5
ATOM 3131 N N . GLY A 1 37 ? -5.667 -4.464 10.108 1.00 0.00 37 GLY A N 5
ATOM 3132 C CA . GLY A 1 37 ? -6.135 -4.905 11.409 1.00 0.00 37 GLY A CA 5
ATOM 3133 C C . GLY A 1 37 ? -7.630 -5.151 11.435 1.00 0.00 37 GLY A C 5
ATOM 3134 O O . GLY A 1 37 ? -8.358 -4.505 12.188 1.00 0.00 37 GLY A O 5
ATOM 3138 N N . GLU A 1 38 ? -8.089 -6.087 10.610 1.00 0.00 38 GLU A N 5
ATOM 3139 C CA . GLU A 1 38 ? -9.508 -6.414 10.540 1.00 0.00 38 GLU A CA 5
ATOM 3140 C C . GLU A 1 38 ? -9.807 -7.704 11.300 1.00 0.00 38 GLU A C 5
ATOM 3141 O O . GLU A 1 38 ? -9.059 -8.678 11.212 1.00 0.00 38 GLU A O 5
ATOM 3153 N N . LYS A 1 39 ? -10.906 -7.703 12.046 1.00 0.00 39 LYS A N 5
ATOM 3154 C CA . LYS A 1 39 ? -11.307 -8.871 12.821 1.00 0.00 39 LYS A CA 5
ATOM 3155 C C . LYS A 1 39 ? -12.207 -9.787 11.998 1.00 0.00 39 LYS A C 5
ATOM 3156 O O . LYS A 1 39 ? -13.199 -9.358 11.409 1.00 0.00 39 LYS A O 5
ATOM 3175 N N . PRO A 1 40 ? -11.855 -11.081 11.956 1.00 0.00 40 PRO A N 5
ATOM 3176 C CA . PRO A 1 40 ? -12.619 -12.085 11.210 1.00 0.00 40 PRO A CA 5
ATOM 3177 C C . PRO A 1 40 ? -13.975 -12.373 11.847 1.00 0.00 40 PRO A C 5
ATOM 3178 O O . PRO A 1 40 ? -14.396 -11.680 12.772 1.00 0.00 40 PRO A O 5
ATOM 3189 N N . SER A 1 41 ? -14.653 -13.401 11.345 1.00 0.00 41 SER A N 5
ATOM 3190 C CA . SER A 1 41 ? -15.962 -13.778 11.864 1.00 0.00 41 SER A CA 5
ATOM 3191 C C . SER A 1 41 ? -15.902 -14.019 13.369 1.00 0.00 41 SER A C 5
ATOM 3192 O O . SER A 1 41 ? -16.611 -13.375 14.141 1.00 0.00 41 SER A O 5
ATOM 3200 N N . GLY A 1 42 ? -15.049 -14.953 13.779 1.00 0.00 42 GLY A N 5
ATOM 3201 C CA . GLY A 1 42 ? -14.911 -15.263 15.190 1.00 0.00 42 GLY A CA 5
ATOM 3202 C C . GLY A 1 42 ? -13.492 -15.640 15.564 1.00 0.00 42 GLY A C 5
ATOM 3203 O O . GLY A 1 42 ? -13.158 -16.816 15.716 1.00 0.00 42 GLY A O 5
ATOM 3207 N N . PRO A 1 43 ? -12.627 -14.627 15.718 1.00 0.00 43 PRO A N 5
ATOM 3208 C CA . PRO A 1 43 ? -11.221 -14.833 16.078 1.00 0.00 43 PRO A CA 5
ATOM 3209 C C . PRO A 1 43 ? -11.055 -15.320 17.513 1.00 0.00 43 PRO A C 5
ATOM 3210 O O . PRO A 1 43 ? -11.914 -15.083 18.362 1.00 0.00 43 PRO A O 5
ATOM 3221 N N . SER A 1 44 ? -9.946 -16.003 17.777 1.00 0.00 44 SER A N 5
ATOM 3222 C CA . SER A 1 44 ? -9.670 -16.527 19.109 1.00 0.00 44 SER A CA 5
ATOM 3223 C C . SER A 1 44 ? -8.355 -15.972 19.650 1.00 0.00 44 SER A C 5
ATOM 3224 O O . SER A 1 44 ? -7.290 -16.549 19.433 1.00 0.00 44 SER A O 5
ATOM 3232 N N . SER A 1 45 ? -8.440 -14.848 20.354 1.00 0.00 45 SER A N 5
ATOM 3233 C CA . SER A 1 45 ? -7.258 -14.212 20.923 1.00 0.00 45 SER A CA 5
ATOM 3234 C C . SER A 1 45 ? -7.307 -14.239 22.448 1.00 0.00 45 SER A C 5
ATOM 3235 O O . SER A 1 45 ? -6.434 -14.813 23.097 1.00 0.00 45 SER A O 5
ATOM 3243 N N . GLY A 1 46 ? -8.335 -13.614 23.012 1.00 0.00 46 GLY A N 5
ATOM 3244 C CA . GLY A 1 46 ? -8.480 -13.577 24.456 1.00 0.00 46 GLY A CA 5
ATOM 3245 C C . GLY A 1 46 ? -8.602 -14.962 25.061 1.00 0.00 46 GLY A C 5
ATOM 3246 O O . GLY A 1 46 ? -8.790 -15.071 26.272 1.00 0.00 46 GLY A O 5
ATOM 3251 N N . GLY A 1 1 ? -19.230 18.600 -27.720 1.00 0.00 1 GLY A N 6
ATOM 3252 C CA . GLY A 1 1 ? -18.312 17.505 -27.971 1.00 0.00 1 GLY A CA 6
ATOM 3253 C C . GLY A 1 1 ? -17.570 17.072 -26.722 1.00 0.00 1 GLY A C 6
ATOM 3254 O O . GLY A 1 1 ? -17.639 17.737 -25.689 1.00 0.00 1 GLY A O 6
ATOM 3258 N N . SER A 1 2 ? -16.860 15.952 -26.816 1.00 0.00 2 SER A N 6
ATOM 3259 C CA . SER A 1 2 ? -16.107 15.428 -25.682 1.00 0.00 2 SER A CA 6
ATOM 3260 C C . SER A 1 2 ? -14.821 14.753 -26.150 1.00 0.00 2 SER A C 6
ATOM 3261 O O . SER A 1 2 ? -14.857 13.761 -26.878 1.00 0.00 2 SER A O 6
ATOM 3269 N N . SER A 1 3 ? -13.686 15.299 -25.726 1.00 0.00 3 SER A N 6
ATOM 3270 C CA . SER A 1 3 ? -12.387 14.753 -26.104 1.00 0.00 3 SER A CA 6
ATOM 3271 C C . SER A 1 3 ? -11.286 15.296 -25.199 1.00 0.00 3 SER A C 6
ATOM 3272 O O . SER A 1 3 ? -11.451 16.330 -24.553 1.00 0.00 3 SER A O 6
ATOM 3280 N N . GLY A 1 4 ? -10.160 14.590 -25.158 1.00 0.00 4 GLY A N 6
ATOM 3281 C CA . GLY A 1 4 ? -9.047 15.016 -24.330 1.00 0.00 4 GLY A CA 6
ATOM 3282 C C . GLY A 1 4 ? -8.091 13.882 -24.016 1.00 0.00 4 GLY A C 6
ATOM 3283 O O . GLY A 1 4 ? -8.032 13.407 -22.882 1.00 0.00 4 GLY A O 6
ATOM 3287 N N . SER A 1 5 ? -7.341 13.446 -25.023 1.00 0.00 5 SER A N 6
ATOM 3288 C CA . SER A 1 5 ? -6.387 12.357 -24.851 1.00 0.00 5 SER A CA 6
ATOM 3289 C C . SER A 1 5 ? -5.343 12.711 -23.797 1.00 0.00 5 SER A C 6
ATOM 3290 O O . SER A 1 5 ? -5.132 11.966 -22.840 1.00 0.00 5 SER A O 6
ATOM 3298 N N . SER A 1 6 ? -4.691 13.855 -23.980 1.00 0.00 6 SER A N 6
ATOM 3299 C CA . SER A 1 6 ? -3.666 14.308 -23.047 1.00 0.00 6 SER A CA 6
ATOM 3300 C C . SER A 1 6 ? -4.210 14.359 -21.623 1.00 0.00 6 SER A C 6
ATOM 3301 O O . SER A 1 6 ? -5.344 14.777 -21.394 1.00 0.00 6 SER A O 6
ATOM 3309 N N . GLY A 1 7 ? -3.392 13.928 -20.668 1.00 0.00 7 GLY A N 6
ATOM 3310 C CA . GLY A 1 7 ? -3.808 13.932 -19.277 1.00 0.00 7 GLY A CA 6
ATOM 3311 C C . GLY A 1 7 ? -3.179 12.806 -18.481 1.00 0.00 7 GLY A C 6
ATOM 3312 O O . GLY A 1 7 ? -3.769 11.735 -18.333 1.00 0.00 7 GLY A O 6
ATOM 3316 N N . HIS A 1 8 ? -1.976 13.046 -17.968 1.00 0.00 8 HIS A N 6
ATOM 3317 C CA . HIS A 1 8 ? -1.266 12.042 -17.183 1.00 0.00 8 HIS A CA 6
ATOM 3318 C C . HIS A 1 8 ? -0.149 12.683 -16.365 1.00 0.00 8 HIS A C 6
ATOM 3319 O O . HIS A 1 8 ? 0.409 13.708 -16.754 1.00 0.00 8 HIS A O 6
ATOM 3333 N N . GLY A 1 9 ? 0.172 12.072 -15.228 1.00 0.00 9 GLY A N 6
ATOM 3334 C CA . GLY A 1 9 ? 1.220 12.598 -14.373 1.00 0.00 9 GLY A CA 6
ATOM 3335 C C . GLY A 1 9 ? 0.787 12.705 -12.924 1.00 0.00 9 GLY A C 6
ATOM 3336 O O . GLY A 1 9 ? 0.796 13.791 -12.346 1.00 0.00 9 GLY A O 6
ATOM 3340 N N . GLU A 1 10 ? 0.404 11.575 -12.338 1.00 0.00 10 GLU A N 6
ATOM 3341 C CA . GLU A 1 10 ? -0.037 11.548 -10.948 1.00 0.00 10 GLU A CA 6
ATOM 3342 C C . GLU A 1 10 ? 1.129 11.821 -10.002 1.00 0.00 10 GLU A C 6
ATOM 3343 O O . GLU A 1 10 ? 2.210 11.252 -10.152 1.00 0.00 10 GLU A O 6
ATOM 3355 N N . ARG A 1 11 ? 0.900 12.696 -9.028 1.00 0.00 11 ARG A N 6
ATOM 3356 C CA . ARG A 1 11 ? 1.931 13.046 -8.058 1.00 0.00 11 ARG A CA 6
ATOM 3357 C C . ARG A 1 11 ? 1.536 12.592 -6.656 1.00 0.00 11 ARG A C 6
ATOM 3358 O O . ARG A 1 11 ? 0.353 12.532 -6.322 1.00 0.00 11 ARG A O 6
ATOM 3379 N N . GLY A 1 12 ? 2.535 12.271 -5.840 1.00 0.00 12 GLY A N 6
ATOM 3380 C CA . GLY A 1 12 ? 2.272 11.825 -4.484 1.00 0.00 12 GLY A CA 6
ATOM 3381 C C . GLY A 1 12 ? 1.742 10.406 -4.433 1.00 0.00 12 GLY A C 6
ATOM 3382 O O . GLY A 1 12 ? 2.083 9.577 -5.279 1.00 0.00 12 GLY A O 6
ATOM 3386 N N . HIS A 1 13 ? 0.907 10.122 -3.439 1.00 0.00 13 HIS A N 6
ATOM 3387 C CA . HIS A 1 13 ? 0.330 8.792 -3.280 1.00 0.00 13 HIS A CA 6
ATOM 3388 C C . HIS A 1 13 ? -1.022 8.867 -2.577 1.00 0.00 13 HIS A C 6
ATOM 3389 O O . HIS A 1 13 ? -1.105 9.244 -1.408 1.00 0.00 13 HIS A O 6
ATOM 3403 N N . ARG A 1 14 ? -2.079 8.506 -3.298 1.00 0.00 14 ARG A N 6
ATOM 3404 C CA . ARG A 1 14 ? -3.427 8.534 -2.744 1.00 0.00 14 ARG A CA 6
ATOM 3405 C C . ARG A 1 14 ? -3.851 7.145 -2.275 1.00 0.00 14 ARG A C 6
ATOM 3406 O O . ARG A 1 14 ? -3.521 6.138 -2.902 1.00 0.00 14 ARG A O 6
ATOM 3427 N N . CYS A 1 15 ? -4.585 7.098 -1.168 1.00 0.00 15 CYS A N 6
ATOM 3428 C CA . CYS A 1 15 ? -5.054 5.834 -0.614 1.00 0.00 15 CYS A CA 6
ATOM 3429 C C . CYS A 1 15 ? -6.388 5.429 -1.235 1.00 0.00 15 CYS A C 6
ATOM 3430 O O . CYS A 1 15 ? -7.141 6.274 -1.720 1.00 0.00 15 CYS A O 6
ATOM 3437 N N . SER A 1 16 ? -6.673 4.131 -1.217 1.00 0.00 16 SER A N 6
ATOM 3438 C CA . SER A 1 16 ? -7.914 3.613 -1.781 1.00 0.00 16 SER A CA 6
ATOM 3439 C C . SER A 1 16 ? -8.877 3.187 -0.677 1.00 0.00 16 SER A C 6
ATOM 3440 O O . SER A 1 16 ? -10.095 3.231 -0.850 1.00 0.00 16 SER A O 6
ATOM 3448 N N . ASP A 1 17 ? -8.321 2.774 0.457 1.00 0.00 17 ASP A N 6
ATOM 3449 C CA . ASP A 1 17 ? -9.129 2.341 1.590 1.00 0.00 17 ASP A CA 6
ATOM 3450 C C . ASP A 1 17 ? -10.022 3.474 2.086 1.00 0.00 17 ASP A C 6
ATOM 3451 O O . ASP A 1 17 ? -11.233 3.305 2.237 1.00 0.00 17 ASP A O 6
ATOM 3460 N N . CYS A 1 18 ? -9.417 4.630 2.339 1.00 0.00 18 CYS A N 6
ATOM 3461 C CA . CYS A 1 18 ? -10.156 5.791 2.820 1.00 0.00 18 CYS A CA 6
ATOM 3462 C C . CYS A 1 18 ? -10.294 6.840 1.721 1.00 0.00 18 CYS A C 6
ATOM 3463 O O . CYS A 1 18 ? -11.377 7.381 1.497 1.00 0.00 18 CYS A O 6
ATOM 3470 N N . GLY A 1 19 ? -9.190 7.123 1.037 1.00 0.00 19 GLY A N 6
ATOM 3471 C CA . GLY A 1 19 ? -9.209 8.106 -0.031 1.00 0.00 19 GLY A CA 6
ATOM 3472 C C . GLY A 1 19 ? -8.465 9.375 0.336 1.00 0.00 19 GLY A C 6
ATOM 3473 O O . GLY A 1 19 ? -8.952 10.480 0.097 1.00 0.00 19 GLY A O 6
ATOM 3477 N N . LYS A 1 20 ? -7.283 9.218 0.922 1.00 0.00 20 LYS A N 6
ATOM 3478 C CA . LYS A 1 20 ? -6.470 10.359 1.324 1.00 0.00 20 LYS A CA 6
ATOM 3479 C C . LYS A 1 20 ? -5.362 10.622 0.309 1.00 0.00 20 LYS A C 6
ATOM 3480 O O . LYS A 1 20 ? -5.275 9.951 -0.719 1.00 0.00 20 LYS A O 6
ATOM 3499 N N . PHE A 1 21 ? -4.515 11.603 0.606 1.00 0.00 21 PHE A N 6
ATOM 3500 C CA . PHE A 1 21 ? -3.411 11.954 -0.281 1.00 0.00 21 PHE A CA 6
ATOM 3501 C C . PHE A 1 21 ? -2.131 12.194 0.514 1.00 0.00 21 PHE A C 6
ATOM 3502 O O . PHE A 1 21 ? -2.174 12.594 1.677 1.00 0.00 21 PHE A O 6
ATOM 3519 N N . PHE A 1 22 ? -0.991 11.945 -0.123 1.00 0.00 22 PHE A N 6
ATOM 3520 C CA . PHE A 1 22 ? 0.302 12.132 0.523 1.00 0.00 22 PHE A CA 6
ATOM 3521 C C . PHE A 1 22 ? 1.363 12.546 -0.492 1.00 0.00 22 PHE A C 6
ATOM 3522 O O . PHE A 1 22 ? 1.138 12.488 -1.702 1.00 0.00 22 PHE A O 6
ATOM 3539 N N . LEU A 1 23 ? 2.521 12.964 0.008 1.00 0.00 23 LEU A N 6
ATOM 3540 C CA . LEU A 1 23 ? 3.618 13.389 -0.855 1.00 0.00 23 LEU A CA 6
ATOM 3541 C C . LEU A 1 23 ? 4.858 12.532 -0.621 1.00 0.00 23 LEU A C 6
ATOM 3542 O O . LEU A 1 23 ? 5.576 12.194 -1.561 1.00 0.00 23 LEU A O 6
ATOM 3558 N N . GLN A 1 24 ? 5.100 12.182 0.638 1.00 0.00 24 GLN A N 6
ATOM 3559 C CA . GLN A 1 24 ? 6.252 11.363 0.995 1.00 0.00 24 GLN A CA 6
ATOM 3560 C C . GLN A 1 24 ? 5.865 9.890 1.087 1.00 0.00 24 GLN A C 6
ATOM 3561 O O . GLN A 1 24 ? 5.117 9.490 1.978 1.00 0.00 24 GLN A O 6
ATOM 3575 N N . ALA A 1 25 ? 6.380 9.089 0.160 1.00 0.00 25 ALA A N 6
ATOM 3576 C CA . ALA A 1 25 ? 6.090 7.661 0.138 1.00 0.00 25 ALA A CA 6
ATOM 3577 C C . ALA A 1 25 ? 5.937 7.110 1.551 1.00 0.00 25 ALA A C 6
ATOM 3578 O O . ALA A 1 25 ? 4.887 6.577 1.910 1.00 0.00 25 ALA A O 6
ATOM 3585 N N . SER A 1 26 ? 6.991 7.241 2.350 1.00 0.00 26 SER A N 6
ATOM 3586 C CA . SER A 1 26 ? 6.975 6.752 3.723 1.00 0.00 26 SER A CA 6
ATOM 3587 C C . SER A 1 26 ? 5.663 7.112 4.413 1.00 0.00 26 SER A C 6
ATOM 3588 O O . SER A 1 26 ? 4.934 6.237 4.880 1.00 0.00 26 SER A O 6
ATOM 3596 N N . ASN A 1 27 ? 5.369 8.407 4.473 1.00 0.00 27 ASN A N 6
ATOM 3597 C CA . ASN A 1 27 ? 4.144 8.884 5.106 1.00 0.00 27 ASN A CA 6
ATOM 3598 C C . ASN A 1 27 ? 2.922 8.180 4.524 1.00 0.00 27 ASN A C 6
ATOM 3599 O O . ASN A 1 27 ? 1.921 7.980 5.213 1.00 0.00 27 ASN A O 6
ATOM 3610 N N . PHE A 1 28 ? 3.010 7.808 3.252 1.00 0.00 28 PHE A N 6
ATOM 3611 C CA . PHE A 1 28 ? 1.911 7.127 2.577 1.00 0.00 28 PHE A CA 6
ATOM 3612 C C . PHE A 1 28 ? 1.868 5.650 2.960 1.00 0.00 28 PHE A C 6
ATOM 3613 O O . PHE A 1 28 ? 0.800 5.041 3.004 1.00 0.00 28 PHE A O 6
ATOM 3630 N N . ILE A 1 29 ? 3.038 5.083 3.235 1.00 0.00 29 ILE A N 6
ATOM 3631 C CA . ILE A 1 29 ? 3.135 3.679 3.615 1.00 0.00 29 ILE A CA 6
ATOM 3632 C C . ILE A 1 29 ? 2.630 3.458 5.036 1.00 0.00 29 ILE A C 6
ATOM 3633 O O . ILE A 1 29 ? 1.817 2.568 5.285 1.00 0.00 29 ILE A O 6
ATOM 3649 N N . GLN A 1 30 ? 3.116 4.275 5.965 1.00 0.00 30 GLN A N 6
ATOM 3650 C CA . GLN A 1 30 ? 2.712 4.169 7.362 1.00 0.00 30 GLN A CA 6
ATOM 3651 C C . GLN A 1 30 ? 1.230 4.487 7.526 1.00 0.00 30 GLN A C 6
ATOM 3652 O O . GLN A 1 30 ? 0.676 4.369 8.620 1.00 0.00 30 GLN A O 6
ATOM 3666 N N . HIS A 1 31 ? 0.592 4.891 6.433 1.00 0.00 31 HIS A N 6
ATOM 3667 C CA . HIS A 1 31 ? -0.828 5.226 6.456 1.00 0.00 31 HIS A CA 6
ATOM 3668 C C . HIS A 1 31 ? -1.672 4.046 5.983 1.00 0.00 31 HIS A C 6
ATOM 3669 O O . HIS A 1 31 ? -2.766 3.808 6.496 1.00 0.00 31 HIS A O 6
ATOM 3683 N N . ARG A 1 32 ? -1.157 3.311 5.003 1.00 0.00 32 ARG A N 6
ATOM 3684 C CA . ARG A 1 32 ? -1.865 2.158 4.461 1.00 0.00 32 ARG A CA 6
ATOM 3685 C C . ARG A 1 32 ? -1.943 1.034 5.490 1.00 0.00 32 ARG A C 6
ATOM 3686 O O . ARG A 1 32 ? -2.685 0.068 5.314 1.00 0.00 32 ARG A O 6
ATOM 3707 N N . ARG A 1 33 ? -1.172 1.168 6.565 1.00 0.00 33 ARG A N 6
ATOM 3708 C CA . ARG A 1 33 ? -1.153 0.164 7.621 1.00 0.00 33 ARG A CA 6
ATOM 3709 C C . ARG A 1 33 ? -2.423 0.238 8.464 1.00 0.00 33 ARG A C 6
ATOM 3710 O O . ARG A 1 33 ? -3.027 -0.787 8.784 1.00 0.00 33 ARG A O 6
ATOM 3731 N N . ILE A 1 34 ? -2.822 1.454 8.819 1.00 0.00 34 ILE A N 6
ATOM 3732 C CA . ILE A 1 34 ? -4.019 1.661 9.624 1.00 0.00 34 ILE A CA 6
ATOM 3733 C C . ILE A 1 34 ? -5.152 0.747 9.168 1.00 0.00 34 ILE A C 6
ATOM 3734 O O . ILE A 1 34 ? -5.934 0.256 9.983 1.00 0.00 34 ILE A O 6
ATOM 3750 N N . HIS A 1 35 ? -5.233 0.520 7.861 1.00 0.00 35 HIS A N 6
ATOM 3751 C CA . HIS A 1 35 ? -6.268 -0.338 7.296 1.00 0.00 35 HIS A CA 6
ATOM 3752 C C . HIS A 1 35 ? -5.918 -1.810 7.487 1.00 0.00 35 HIS A C 6
ATOM 3753 O O . HIS A 1 35 ? -6.801 -2.658 7.621 1.00 0.00 35 HIS A O 6
ATOM 3767 N N . THR A 1 36 ? -4.622 -2.109 7.498 1.00 0.00 36 THR A N 6
ATOM 3768 C CA . THR A 1 36 ? -4.155 -3.479 7.670 1.00 0.00 36 THR A CA 6
ATOM 3769 C C . THR A 1 36 ? -4.561 -4.031 9.032 1.00 0.00 36 THR A C 6
ATOM 3770 O O . THR A 1 36 ? -4.070 -3.581 10.067 1.00 0.00 36 THR A O 6
ATOM 3781 N N . GLY A 1 37 ? -5.461 -5.010 9.025 1.00 0.00 37 GLY A N 6
ATOM 3782 C CA . GLY A 1 37 ? -5.917 -5.607 10.266 1.00 0.00 37 GLY A CA 6
ATOM 3783 C C . GLY A 1 37 ? -6.779 -6.833 10.037 1.00 0.00 37 GLY A C 6
ATOM 3784 O O . GLY A 1 37 ? -6.582 -7.565 9.068 1.00 0.00 37 GLY A O 6
ATOM 3788 N N . GLU A 1 38 ? -7.737 -7.056 10.932 1.00 0.00 38 GLU A N 6
ATOM 3789 C CA . GLU A 1 38 ? -8.630 -8.203 10.823 1.00 0.00 38 GLU A CA 6
ATOM 3790 C C . GLU A 1 38 ? -9.824 -7.880 9.928 1.00 0.00 38 GLU A C 6
ATOM 3791 O O . GLU A 1 38 ? -10.966 -8.199 10.258 1.00 0.00 38 GLU A O 6
ATOM 3803 N N . LYS A 1 39 ? -9.551 -7.244 8.794 1.00 0.00 39 LYS A N 6
ATOM 3804 C CA . LYS A 1 39 ? -10.600 -6.877 7.851 1.00 0.00 39 LYS A CA 6
ATOM 3805 C C . LYS A 1 39 ? -11.086 -8.098 7.075 1.00 0.00 39 LYS A C 6
ATOM 3806 O O . LYS A 1 39 ? -10.373 -9.090 6.922 1.00 0.00 39 LYS A O 6
ATOM 3825 N N . PRO A 1 40 ? -12.328 -8.025 6.574 1.00 0.00 40 PRO A N 6
ATOM 3826 C CA . PRO A 1 40 ? -12.935 -9.115 5.804 1.00 0.00 40 PRO A CA 6
ATOM 3827 C C . PRO A 1 40 ? -12.287 -9.290 4.435 1.00 0.00 40 PRO A C 6
ATOM 3828 O O . PRO A 1 40 ? -11.649 -8.373 3.918 1.00 0.00 40 PRO A O 6
ATOM 3839 N N . SER A 1 41 ? -12.454 -10.473 3.853 1.00 0.00 41 SER A N 6
ATOM 3840 C CA . SER A 1 41 ? -11.881 -10.770 2.545 1.00 0.00 41 SER A CA 6
ATOM 3841 C C . SER A 1 41 ? -12.856 -10.403 1.430 1.00 0.00 41 SER A C 6
ATOM 3842 O O . SER A 1 41 ? -13.901 -11.032 1.273 1.00 0.00 41 SER A O 6
ATOM 3850 N N . GLY A 1 42 ? -12.505 -9.379 0.658 1.00 0.00 42 GLY A N 6
ATOM 3851 C CA . GLY A 1 42 ? -13.358 -8.945 -0.433 1.00 0.00 42 GLY A CA 6
ATOM 3852 C C . GLY A 1 42 ? -14.832 -9.079 -0.104 1.00 0.00 42 GLY A C 6
ATOM 3853 O O . GLY A 1 42 ? -15.544 -9.907 -0.674 1.00 0.00 42 GLY A O 6
ATOM 3857 N N . PRO A 1 43 ? -15.310 -8.252 0.837 1.00 0.00 43 PRO A N 6
ATOM 3858 C CA . PRO A 1 43 ? -16.713 -8.263 1.262 1.00 0.00 43 PRO A CA 6
ATOM 3859 C C . PRO A 1 43 ? -17.651 -7.735 0.182 1.00 0.00 43 PRO A C 6
ATOM 3860 O O . PRO A 1 43 ? -17.209 -7.129 -0.795 1.00 0.00 43 PRO A O 6
ATOM 3871 N N . SER A 1 44 ? -18.946 -7.969 0.364 1.00 0.00 44 SER A N 6
ATOM 3872 C CA . SER A 1 44 ? -19.946 -7.519 -0.598 1.00 0.00 44 SER A CA 6
ATOM 3873 C C . SER A 1 44 ? -19.445 -7.699 -2.027 1.00 0.00 44 SER A C 6
ATOM 3874 O O . SER A 1 44 ? -19.641 -6.832 -2.879 1.00 0.00 44 SER A O 6
ATOM 3882 N N . SER A 1 45 ? -18.796 -8.831 -2.282 1.00 0.00 45 SER A N 6
ATOM 3883 C CA . SER A 1 45 ? -18.262 -9.124 -3.607 1.00 0.00 45 SER A CA 6
ATOM 3884 C C . SER A 1 45 ? -18.717 -10.501 -4.083 1.00 0.00 45 SER A C 6
ATOM 3885 O O . SER A 1 45 ? -19.329 -11.259 -3.333 1.00 0.00 45 SER A O 6
ATOM 3893 N N . GLY A 1 46 ? -18.412 -10.816 -5.339 1.00 0.00 46 GLY A N 6
ATOM 3894 C CA . GLY A 1 46 ? -18.796 -12.100 -5.895 1.00 0.00 46 GLY A CA 6
ATOM 3895 C C . GLY A 1 46 ? -18.654 -12.145 -7.403 1.00 0.00 46 GLY A C 6
ATOM 3896 O O . GLY A 1 46 ? -18.124 -13.124 -7.926 1.00 0.00 46 GLY A O 6
ATOM 3901 N N . GLY A 1 1 ? -9.547 -2.354 -9.196 1.00 0.00 1 GLY A N 7
ATOM 3902 C CA . GLY A 1 1 ? -9.054 -1.274 -10.032 1.00 0.00 1 GLY A CA 7
ATOM 3903 C C . GLY A 1 1 ? -8.654 -1.749 -11.414 1.00 0.00 1 GLY A C 7
ATOM 3904 O O . GLY A 1 1 ? -8.251 -2.898 -11.591 1.00 0.00 1 GLY A O 7
ATOM 3908 N N . SER A 1 2 ? -8.766 -0.862 -12.398 1.00 0.00 2 SER A N 7
ATOM 3909 C CA . SER A 1 2 ? -8.417 -1.198 -13.773 1.00 0.00 2 SER A CA 7
ATOM 3910 C C . SER A 1 2 ? -7.004 -0.729 -14.106 1.00 0.00 2 SER A C 7
ATOM 3911 O O . SER A 1 2 ? -6.364 -0.040 -13.312 1.00 0.00 2 SER A O 7
ATOM 3919 N N . SER A 1 3 ? -6.523 -1.108 -15.286 1.00 0.00 3 SER A N 7
ATOM 3920 C CA . SER A 1 3 ? -5.184 -0.731 -15.723 1.00 0.00 3 SER A CA 7
ATOM 3921 C C . SER A 1 3 ? -5.233 -0.031 -17.078 1.00 0.00 3 SER A C 7
ATOM 3922 O O . SER A 1 3 ? -6.077 -0.338 -17.918 1.00 0.00 3 SER A O 7
ATOM 3930 N N . GLY A 1 4 ? -4.318 0.912 -17.283 1.00 0.00 4 GLY A N 7
ATOM 3931 C CA . GLY A 1 4 ? -4.273 1.641 -18.537 1.00 0.00 4 GLY A CA 7
ATOM 3932 C C . GLY A 1 4 ? -2.889 2.176 -18.847 1.00 0.00 4 GLY A C 7
ATOM 3933 O O . GLY A 1 4 ? -2.081 2.389 -17.942 1.00 0.00 4 GLY A O 7
ATOM 3937 N N . SER A 1 5 ? -2.613 2.392 -20.129 1.00 0.00 5 SER A N 7
ATOM 3938 C CA . SER A 1 5 ? -1.315 2.900 -20.557 1.00 0.00 5 SER A CA 7
ATOM 3939 C C . SER A 1 5 ? -1.256 4.419 -20.425 1.00 0.00 5 SER A C 7
ATOM 3940 O O . SER A 1 5 ? -0.837 5.117 -21.349 1.00 0.00 5 SER A O 7
ATOM 3948 N N . SER A 1 6 ? -1.678 4.923 -19.271 1.00 0.00 6 SER A N 7
ATOM 3949 C CA . SER A 1 6 ? -1.678 6.360 -19.018 1.00 0.00 6 SER A CA 7
ATOM 3950 C C . SER A 1 6 ? -0.440 6.772 -18.227 1.00 0.00 6 SER A C 7
ATOM 3951 O O . SER A 1 6 ? 0.020 6.044 -17.348 1.00 0.00 6 SER A O 7
ATOM 3959 N N . GLY A 1 7 ? 0.096 7.946 -18.547 1.00 0.00 7 GLY A N 7
ATOM 3960 C CA . GLY A 1 7 ? 1.276 8.435 -17.859 1.00 0.00 7 GLY A CA 7
ATOM 3961 C C . GLY A 1 7 ? 0.931 9.289 -16.654 1.00 0.00 7 GLY A C 7
ATOM 3962 O O . GLY A 1 7 ? 0.357 10.370 -16.794 1.00 0.00 7 GLY A O 7
ATOM 3966 N N . HIS A 1 8 ? 1.281 8.804 -15.467 1.00 0.00 8 HIS A N 7
ATOM 3967 C CA . HIS A 1 8 ? 1.004 9.529 -14.233 1.00 0.00 8 HIS A CA 7
ATOM 3968 C C . HIS A 1 8 ? 2.200 10.384 -13.825 1.00 0.00 8 HIS A C 7
ATOM 3969 O O . HIS A 1 8 ? 2.055 11.565 -13.511 1.00 0.00 8 HIS A O 7
ATOM 3983 N N . GLY A 1 9 ? 3.384 9.778 -13.831 1.00 0.00 9 GLY A N 7
ATOM 3984 C CA . GLY A 1 9 ? 4.588 10.498 -13.459 1.00 0.00 9 GLY A CA 7
ATOM 3985 C C . GLY A 1 9 ? 4.747 10.625 -11.957 1.00 0.00 9 GLY A C 7
ATOM 3986 O O . GLY A 1 9 ? 4.087 9.919 -11.195 1.00 0.00 9 GLY A O 7
ATOM 3990 N N . GLU A 1 10 ? 5.625 11.527 -11.530 1.00 0.00 10 GLU A N 7
ATOM 3991 C CA . GLU A 1 10 ? 5.869 11.742 -10.109 1.00 0.00 10 GLU A CA 7
ATOM 3992 C C . GLU A 1 10 ? 4.783 12.622 -9.497 1.00 0.00 10 GLU A C 7
ATOM 3993 O O . GLU A 1 10 ? 4.729 13.826 -9.751 1.00 0.00 10 GLU A O 7
ATOM 4005 N N . ARG A 1 11 ? 3.921 12.012 -8.691 1.00 0.00 11 ARG A N 7
ATOM 4006 C CA . ARG A 1 11 ? 2.835 12.739 -8.044 1.00 0.00 11 ARG A CA 7
ATOM 4007 C C . ARG A 1 11 ? 2.542 12.163 -6.661 1.00 0.00 11 ARG A C 7
ATOM 4008 O O . ARG A 1 11 ? 3.160 11.185 -6.242 1.00 0.00 11 ARG A O 7
ATOM 4029 N N . GLY A 1 12 ? 1.596 12.777 -5.957 1.00 0.00 12 GLY A N 7
ATOM 4030 C CA . GLY A 1 12 ? 1.239 12.312 -4.630 1.00 0.00 12 GLY A CA 7
ATOM 4031 C C . GLY A 1 12 ? 0.764 10.872 -4.629 1.00 0.00 12 GLY A C 7
ATOM 4032 O O . GLY A 1 12 ? 1.016 10.127 -5.576 1.00 0.00 12 GLY A O 7
ATOM 4036 N N . HIS A 1 13 ? 0.076 10.479 -3.561 1.00 0.00 13 HIS A N 7
ATOM 4037 C CA . HIS A 1 13 ? -0.435 9.118 -3.440 1.00 0.00 13 HIS A CA 7
ATOM 4038 C C . HIS A 1 13 ? -1.724 9.093 -2.624 1.00 0.00 13 HIS A C 7
ATOM 4039 O O . HIS A 1 13 ? -1.712 9.341 -1.418 1.00 0.00 13 HIS A O 7
ATOM 4053 N N . ARG A 1 14 ? -2.834 8.791 -3.290 1.00 0.00 14 ARG A N 7
ATOM 4054 C CA . ARG A 1 14 ? -4.131 8.736 -2.626 1.00 0.00 14 ARG A CA 7
ATOM 4055 C C . ARG A 1 14 ? -4.417 7.329 -2.109 1.00 0.00 14 ARG A C 7
ATOM 4056 O O . ARG A 1 14 ? -4.084 6.337 -2.758 1.00 0.00 14 ARG A O 7
ATOM 4077 N N . CYS A 1 15 ? -5.036 7.250 -0.935 1.00 0.00 15 CYS A N 7
ATOM 4078 C CA . CYS A 1 15 ? -5.366 5.966 -0.329 1.00 0.00 15 CYS A CA 7
ATOM 4079 C C . CYS A 1 15 ? -6.700 5.443 -0.855 1.00 0.00 15 CYS A C 7
ATOM 4080 O O . CYS A 1 15 ? -7.541 6.213 -1.318 1.00 0.00 15 CYS A O 7
ATOM 4087 N N . SER A 1 16 ? -6.885 4.129 -0.780 1.00 0.00 16 SER A N 7
ATOM 4088 C CA . SER A 1 16 ? -8.115 3.502 -1.251 1.00 0.00 16 SER A CA 7
ATOM 4089 C C . SER A 1 16 ? -8.987 3.068 -0.078 1.00 0.00 16 SER A C 7
ATOM 4090 O O . SER A 1 16 ? -10.215 3.076 -0.166 1.00 0.00 16 SER A O 7
ATOM 4098 N N . ASP A 1 17 ? -8.344 2.690 1.021 1.00 0.00 17 ASP A N 7
ATOM 4099 C CA . ASP A 1 17 ? -9.060 2.253 2.214 1.00 0.00 17 ASP A CA 7
ATOM 4100 C C . ASP A 1 17 ? -10.009 3.341 2.707 1.00 0.00 17 ASP A C 7
ATOM 4101 O O . ASP A 1 17 ? -11.217 3.125 2.813 1.00 0.00 17 ASP A O 7
ATOM 4110 N N . CYS A 1 18 ? -9.455 4.510 3.009 1.00 0.00 18 CYS A N 7
ATOM 4111 C CA . CYS A 1 18 ? -10.250 5.632 3.493 1.00 0.00 18 CYS A CA 7
ATOM 4112 C C . CYS A 1 18 ? -10.477 6.656 2.384 1.00 0.00 18 CYS A C 7
ATOM 4113 O O . CYS A 1 18 ? -11.583 7.167 2.214 1.00 0.00 18 CYS A O 7
ATOM 4120 N N . GLY A 1 19 ? -9.421 6.950 1.632 1.00 0.00 19 GLY A N 7
ATOM 4121 C CA . GLY A 1 19 ? -9.525 7.910 0.550 1.00 0.00 19 GLY A CA 7
ATOM 4122 C C . GLY A 1 19 ? -8.768 9.192 0.837 1.00 0.00 19 GLY A C 7
ATOM 4123 O O . GLY A 1 19 ? -9.167 10.270 0.397 1.00 0.00 19 GLY A O 7
ATOM 4127 N N . LYS A 1 20 ? -7.671 9.075 1.578 1.00 0.00 20 LYS A N 7
ATOM 4128 C CA . LYS A 1 20 ? -6.855 10.233 1.924 1.00 0.00 20 LYS A CA 7
ATOM 4129 C C . LYS A 1 20 ? -5.860 10.549 0.812 1.00 0.00 20 LYS A C 7
ATOM 4130 O O . LYS A 1 20 ? -5.846 9.891 -0.228 1.00 0.00 20 LYS A O 7
ATOM 4149 N N . PHE A 1 21 ? -5.027 11.560 1.039 1.00 0.00 21 PHE A N 7
ATOM 4150 C CA . PHE A 1 21 ? -4.028 11.963 0.057 1.00 0.00 21 PHE A CA 7
ATOM 4151 C C . PHE A 1 21 ? -2.686 12.241 0.728 1.00 0.00 21 PHE A C 7
ATOM 4152 O O . PHE A 1 21 ? -2.632 12.619 1.899 1.00 0.00 21 PHE A O 7
ATOM 4169 N N . PHE A 1 22 ? -1.606 12.052 -0.022 1.00 0.00 22 PHE A N 7
ATOM 4170 C CA . PHE A 1 22 ? -0.263 12.281 0.500 1.00 0.00 22 PHE A CA 7
ATOM 4171 C C . PHE A 1 22 ? 0.671 12.775 -0.600 1.00 0.00 22 PHE A C 7
ATOM 4172 O O . PHE A 1 22 ? 0.262 12.939 -1.751 1.00 0.00 22 PHE A O 7
ATOM 4189 N N . LEU A 1 23 ? 1.928 13.011 -0.239 1.00 0.00 23 LEU A N 7
ATOM 4190 C CA . LEU A 1 23 ? 2.922 13.487 -1.195 1.00 0.00 23 LEU A CA 7
ATOM 4191 C C . LEU A 1 23 ? 4.184 12.632 -1.139 1.00 0.00 23 LEU A C 7
ATOM 4192 O O . LEU A 1 23 ? 4.824 12.386 -2.161 1.00 0.00 23 LEU A O 7
ATOM 4208 N N . GLN A 1 24 ? 4.534 12.182 0.061 1.00 0.00 24 GLN A N 7
ATOM 4209 C CA . GLN A 1 24 ? 5.719 11.353 0.250 1.00 0.00 24 GLN A CA 7
ATOM 4210 C C . GLN A 1 24 ? 5.341 9.880 0.365 1.00 0.00 24 GLN A C 7
ATOM 4211 O O . GLN A 1 24 ? 4.710 9.466 1.338 1.00 0.00 24 GLN A O 7
ATOM 4225 N N . ALA A 1 25 ? 5.730 9.094 -0.633 1.00 0.00 25 ALA A N 7
ATOM 4226 C CA . ALA A 1 25 ? 5.433 7.667 -0.642 1.00 0.00 25 ALA A CA 7
ATOM 4227 C C . ALA A 1 25 ? 5.482 7.087 0.767 1.00 0.00 25 ALA A C 7
ATOM 4228 O O . ALA A 1 25 ? 4.478 6.592 1.280 1.00 0.00 25 ALA A O 7
ATOM 4235 N N . SER A 1 26 ? 6.655 7.152 1.389 1.00 0.00 26 SER A N 7
ATOM 4236 C CA . SER A 1 26 ? 6.835 6.629 2.738 1.00 0.00 26 SER A CA 7
ATOM 4237 C C . SER A 1 26 ? 5.630 6.958 3.614 1.00 0.00 26 SER A C 7
ATOM 4238 O O . SER A 1 26 ? 4.993 6.066 4.173 1.00 0.00 26 SER A O 7
ATOM 4246 N N . ASN A 1 27 ? 5.324 8.246 3.727 1.00 0.00 27 ASN A N 7
ATOM 4247 C CA . ASN A 1 27 ? 4.196 8.695 4.535 1.00 0.00 27 ASN A CA 7
ATOM 4248 C C . ASN A 1 27 ? 2.906 8.009 4.097 1.00 0.00 27 ASN A C 7
ATOM 4249 O O . ASN A 1 27 ? 2.043 7.700 4.920 1.00 0.00 27 ASN A O 7
ATOM 4260 N N . PHE A 1 28 ? 2.780 7.773 2.796 1.00 0.00 28 PHE A N 7
ATOM 4261 C CA . PHE A 1 28 ? 1.595 7.123 2.247 1.00 0.00 28 PHE A CA 7
ATOM 4262 C C . PHE A 1 28 ? 1.576 5.639 2.600 1.00 0.00 28 PHE A C 7
ATOM 4263 O O . PHE A 1 28 ? 0.511 5.038 2.747 1.00 0.00 28 PHE A O 7
ATOM 4280 N N . ILE A 1 29 ? 2.762 5.053 2.734 1.00 0.00 29 ILE A N 7
ATOM 4281 C CA . ILE A 1 29 ? 2.882 3.640 3.070 1.00 0.00 29 ILE A CA 7
ATOM 4282 C C . ILE A 1 29 ? 2.528 3.391 4.533 1.00 0.00 29 ILE A C 7
ATOM 4283 O O . ILE A 1 29 ? 1.721 2.516 4.845 1.00 0.00 29 ILE A O 7
ATOM 4299 N N . GLN A 1 30 ? 3.137 4.166 5.424 1.00 0.00 30 GLN A N 7
ATOM 4300 C CA . GLN A 1 30 ? 2.886 4.030 6.853 1.00 0.00 30 GLN A CA 7
ATOM 4301 C C . GLN A 1 30 ? 1.437 4.370 7.186 1.00 0.00 30 GLN A C 7
ATOM 4302 O O . GLN A 1 30 ? 1.003 4.235 8.331 1.00 0.00 30 GLN A O 7
ATOM 4316 N N . HIS A 1 31 ? 0.691 4.811 6.178 1.00 0.00 31 HIS A N 7
ATOM 4317 C CA . HIS A 1 31 ? -0.711 5.169 6.363 1.00 0.00 31 HIS A CA 7
ATOM 4318 C C . HIS A 1 31 ? -1.625 4.016 5.960 1.00 0.00 31 HIS A C 7
ATOM 4319 O O . HIS A 1 31 ? -2.661 3.786 6.582 1.00 0.00 31 HIS A O 7
ATOM 4333 N N . ARG A 1 32 ? -1.233 3.296 4.914 1.00 0.00 32 ARG A N 7
ATOM 4334 C CA . ARG A 1 32 ? -2.019 2.168 4.426 1.00 0.00 32 ARG A CA 7
ATOM 4335 C C . ARG A 1 32 ? -1.995 1.016 5.427 1.00 0.00 32 ARG A C 7
ATOM 4336 O O . ARG A 1 32 ? -2.729 0.038 5.280 1.00 0.00 32 ARG A O 7
ATOM 4357 N N . ARG A 1 33 ? -1.147 1.139 6.443 1.00 0.00 33 ARG A N 7
ATOM 4358 C CA . ARG A 1 33 ? -1.027 0.108 7.466 1.00 0.00 33 ARG A CA 7
ATOM 4359 C C . ARG A 1 33 ? -2.175 0.198 8.467 1.00 0.00 33 ARG A C 7
ATOM 4360 O O . ARG A 1 33 ? -2.776 -0.814 8.830 1.00 0.00 33 ARG A O 7
ATOM 4381 N N . ILE A 1 34 ? -2.473 1.415 8.909 1.00 0.00 34 ILE A N 7
ATOM 4382 C CA . ILE A 1 34 ? -3.550 1.637 9.867 1.00 0.00 34 ILE A CA 7
ATOM 4383 C C . ILE A 1 34 ? -4.743 0.736 9.570 1.00 0.00 34 ILE A C 7
ATOM 4384 O O . ILE A 1 34 ? -5.380 0.210 10.484 1.00 0.00 34 ILE A O 7
ATOM 4400 N N . HIS A 1 35 ? -5.041 0.560 8.287 1.00 0.00 35 HIS A N 7
ATOM 4401 C CA . HIS A 1 35 ? -6.158 -0.280 7.869 1.00 0.00 35 HIS A CA 7
ATOM 4402 C C . HIS A 1 35 ? -5.802 -1.758 7.995 1.00 0.00 35 HIS A C 7
ATOM 4403 O O . HIS A 1 35 ? -6.654 -2.589 8.315 1.00 0.00 35 HIS A O 7
ATOM 4417 N N . THR A 1 36 ? -4.538 -2.082 7.739 1.00 0.00 36 THR A N 7
ATOM 4418 C CA . THR A 1 36 ? -4.070 -3.460 7.822 1.00 0.00 36 THR A CA 7
ATOM 4419 C C . THR A 1 36 ? -4.228 -4.010 9.234 1.00 0.00 36 THR A C 7
ATOM 4420 O O . THR A 1 36 ? -4.717 -5.123 9.426 1.00 0.00 36 THR A O 7
ATOM 4431 N N . GLY A 1 37 ? -3.812 -3.224 10.222 1.00 0.00 37 GLY A N 7
ATOM 4432 C CA . GLY A 1 37 ? -3.916 -3.650 11.605 1.00 0.00 37 GLY A CA 7
ATOM 4433 C C . GLY A 1 37 ? -5.133 -4.520 11.853 1.00 0.00 37 GLY A C 7
ATOM 4434 O O . GLY A 1 37 ? -6.267 -4.074 11.680 1.00 0.00 37 GLY A O 7
ATOM 4438 N N . GLU A 1 38 ? -4.897 -5.764 12.257 1.00 0.00 38 GLU A N 7
ATOM 4439 C CA . GLU A 1 38 ? -5.984 -6.698 12.526 1.00 0.00 38 GLU A CA 7
ATOM 4440 C C . GLU A 1 38 ? -7.199 -5.970 13.093 1.00 0.00 38 GLU A C 7
ATOM 4441 O O . GLU A 1 38 ? -7.064 -5.007 13.849 1.00 0.00 38 GLU A O 7
ATOM 4453 N N . LYS A 1 39 ? -8.387 -6.436 12.724 1.00 0.00 39 LYS A N 7
ATOM 4454 C CA . LYS A 1 39 ? -9.628 -5.832 13.195 1.00 0.00 39 LYS A CA 7
ATOM 4455 C C . LYS A 1 39 ? -10.650 -6.903 13.561 1.00 0.00 39 LYS A C 7
ATOM 4456 O O . LYS A 1 39 ? -10.854 -7.876 12.833 1.00 0.00 39 LYS A O 7
ATOM 4475 N N . PRO A 1 40 ? -11.311 -6.723 14.714 1.00 0.00 40 PRO A N 7
ATOM 4476 C CA . PRO A 1 40 ? -12.325 -7.663 15.201 1.00 0.00 40 PRO A CA 7
ATOM 4477 C C . PRO A 1 40 ? -13.594 -7.635 14.356 1.00 0.00 40 PRO A C 7
ATOM 4478 O O . PRO A 1 40 ? -14.454 -8.506 14.484 1.00 0.00 40 PRO A O 7
ATOM 4489 N N . SER A 1 41 ? -13.704 -6.630 13.494 1.00 0.00 41 SER A N 7
ATOM 4490 C CA . SER A 1 41 ? -14.870 -6.488 12.630 1.00 0.00 41 SER A CA 7
ATOM 4491 C C . SER A 1 41 ? -16.144 -6.890 13.367 1.00 0.00 41 SER A C 7
ATOM 4492 O O . SER A 1 41 ? -16.901 -7.741 12.902 1.00 0.00 41 SER A O 7
ATOM 4500 N N . GLY A 1 42 ? -16.373 -6.271 14.521 1.00 0.00 42 GLY A N 7
ATOM 4501 C CA . GLY A 1 42 ? -17.556 -6.577 15.305 1.00 0.00 42 GLY A CA 7
ATOM 4502 C C . GLY A 1 42 ? -17.265 -7.538 16.441 1.00 0.00 42 GLY A C 7
ATOM 4503 O O . GLY A 1 42 ? -17.786 -8.653 16.488 1.00 0.00 42 GLY A O 7
ATOM 4507 N N . PRO A 1 43 ? -16.414 -7.106 17.383 1.00 0.00 43 PRO A N 7
ATOM 4508 C CA . PRO A 1 43 ? -16.035 -7.921 18.541 1.00 0.00 43 PRO A CA 7
ATOM 4509 C C . PRO A 1 43 ? -17.186 -8.101 19.525 1.00 0.00 43 PRO A C 7
ATOM 4510 O O . PRO A 1 43 ? -17.047 -8.786 20.539 1.00 0.00 43 PRO A O 7
ATOM 4521 N N . SER A 1 44 ? -18.322 -7.483 19.219 1.00 0.00 44 SER A N 7
ATOM 4522 C CA . SER A 1 44 ? -19.497 -7.572 20.079 1.00 0.00 44 SER A CA 7
ATOM 4523 C C . SER A 1 44 ? -20.710 -8.059 19.292 1.00 0.00 44 SER A C 7
ATOM 4524 O O . SER A 1 44 ? -20.777 -7.901 18.073 1.00 0.00 44 SER A O 7
ATOM 4532 N N . SER A 1 45 ? -21.667 -8.652 19.999 1.00 0.00 45 SER A N 7
ATOM 4533 C CA . SER A 1 45 ? -22.876 -9.166 19.367 1.00 0.00 45 SER A CA 7
ATOM 4534 C C . SER A 1 45 ? -24.118 -8.734 20.141 1.00 0.00 45 SER A C 7
ATOM 4535 O O . SER A 1 45 ? -24.205 -8.922 21.354 1.00 0.00 45 SER A O 7
ATOM 4543 N N . GLY A 1 46 ? -25.079 -8.152 19.429 1.00 0.00 46 GLY A N 7
ATOM 4544 C CA . GLY A 1 46 ? -26.304 -7.702 20.064 1.00 0.00 46 GLY A CA 7
ATOM 4545 C C . GLY A 1 46 ? -27.159 -8.853 20.556 1.00 0.00 46 GLY A C 7
ATOM 4546 O O . GLY A 1 46 ? -28.380 -8.715 20.601 1.00 0.00 46 GLY A O 7
ATOM 4551 N N . GLY A 1 1 ? -21.524 16.030 -24.185 1.00 0.00 1 GLY A N 8
ATOM 4552 C CA . GLY A 1 1 ? -20.276 16.204 -24.906 1.00 0.00 1 GLY A CA 8
ATOM 4553 C C . GLY A 1 1 ? -19.173 15.308 -24.378 1.00 0.00 1 GLY A C 8
ATOM 4554 O O . GLY A 1 1 ? -19.433 14.368 -23.628 1.00 0.00 1 GLY A O 8
ATOM 4558 N N . SER A 1 2 ? -17.937 15.600 -24.771 1.00 0.00 2 SER A N 8
ATOM 4559 C CA . SER A 1 2 ? -16.791 14.811 -24.337 1.00 0.00 2 SER A CA 8
ATOM 4560 C C . SER A 1 2 ? -15.643 15.715 -23.900 1.00 0.00 2 SER A C 8
ATOM 4561 O O . SER A 1 2 ? -15.136 16.517 -24.685 1.00 0.00 2 SER A O 8
ATOM 4569 N N . SER A 1 3 ? -15.237 15.581 -22.641 1.00 0.00 3 SER A N 8
ATOM 4570 C CA . SER A 1 3 ? -14.152 16.388 -22.097 1.00 0.00 3 SER A CA 8
ATOM 4571 C C . SER A 1 3 ? -13.479 15.676 -20.927 1.00 0.00 3 SER A C 8
ATOM 4572 O O . SER A 1 3 ? -14.066 14.793 -20.303 1.00 0.00 3 SER A O 8
ATOM 4580 N N . GLY A 1 4 ? -12.243 16.069 -20.634 1.00 0.00 4 GLY A N 8
ATOM 4581 C CA . GLY A 1 4 ? -11.510 15.459 -19.540 1.00 0.00 4 GLY A CA 8
ATOM 4582 C C . GLY A 1 4 ? -11.283 16.419 -18.389 1.00 0.00 4 GLY A C 8
ATOM 4583 O O . GLY A 1 4 ? -11.095 17.617 -18.599 1.00 0.00 4 GLY A O 8
ATOM 4587 N N . SER A 1 5 ? -11.301 15.892 -17.169 1.00 0.00 5 SER A N 8
ATOM 4588 C CA . SER A 1 5 ? -11.100 16.711 -15.979 1.00 0.00 5 SER A CA 8
ATOM 4589 C C . SER A 1 5 ? -9.915 16.203 -15.163 1.00 0.00 5 SER A C 8
ATOM 4590 O O . SER A 1 5 ? -9.056 16.979 -14.746 1.00 0.00 5 SER A O 8
ATOM 4598 N N . SER A 1 6 ? -9.877 14.893 -14.940 1.00 0.00 6 SER A N 8
ATOM 4599 C CA . SER A 1 6 ? -8.801 14.280 -14.170 1.00 0.00 6 SER A CA 8
ATOM 4600 C C . SER A 1 6 ? -7.936 13.391 -15.059 1.00 0.00 6 SER A C 8
ATOM 4601 O O . SER A 1 6 ? -8.105 12.173 -15.090 1.00 0.00 6 SER A O 8
ATOM 4609 N N . GLY A 1 7 ? -7.008 14.011 -15.782 1.00 0.00 7 GLY A N 8
ATOM 4610 C CA . GLY A 1 7 ? -6.130 13.262 -16.662 1.00 0.00 7 GLY A CA 8
ATOM 4611 C C . GLY A 1 7 ? -5.086 12.469 -15.901 1.00 0.00 7 GLY A C 8
ATOM 4612 O O . GLY A 1 7 ? -4.830 12.732 -14.726 1.00 0.00 7 GLY A O 8
ATOM 4616 N N . HIS A 1 8 ? -4.483 11.492 -16.571 1.00 0.00 8 HIS A N 8
ATOM 4617 C CA . HIS A 1 8 ? -3.461 10.656 -15.950 1.00 0.00 8 HIS A CA 8
ATOM 4618 C C . HIS A 1 8 ? -2.216 11.474 -15.621 1.00 0.00 8 HIS A C 8
ATOM 4619 O O . HIS A 1 8 ? -1.429 11.808 -16.505 1.00 0.00 8 HIS A O 8
ATOM 4633 N N . GLY A 1 9 ? -2.045 11.794 -14.342 1.00 0.00 9 GLY A N 8
ATOM 4634 C CA . GLY A 1 9 ? -0.895 12.571 -13.919 1.00 0.00 9 GLY A CA 8
ATOM 4635 C C . GLY A 1 9 ? -1.026 13.073 -12.495 1.00 0.00 9 GLY A C 8
ATOM 4636 O O . GLY A 1 9 ? -1.677 14.088 -12.246 1.00 0.00 9 GLY A O 8
ATOM 4640 N N . GLU A 1 10 ? -0.408 12.361 -11.558 1.00 0.00 10 GLU A N 8
ATOM 4641 C CA . GLU A 1 10 ? -0.462 12.740 -10.151 1.00 0.00 10 GLU A CA 8
ATOM 4642 C C . GLU A 1 10 ? 0.936 12.770 -9.541 1.00 0.00 10 GLU A C 8
ATOM 4643 O O . GLU A 1 10 ? 1.836 12.059 -9.990 1.00 0.00 10 GLU A O 8
ATOM 4655 N N . ARG A 1 11 ? 1.111 13.598 -8.517 1.00 0.00 11 ARG A N 8
ATOM 4656 C CA . ARG A 1 11 ? 2.400 13.722 -7.846 1.00 0.00 11 ARG A CA 8
ATOM 4657 C C . ARG A 1 11 ? 2.277 13.380 -6.364 1.00 0.00 11 ARG A C 8
ATOM 4658 O O . ARG A 1 11 ? 2.107 14.264 -5.525 1.00 0.00 11 ARG A O 8
ATOM 4679 N N . GLY A 1 12 ? 2.364 12.091 -6.050 1.00 0.00 12 GLY A N 8
ATOM 4680 C CA . GLY A 1 12 ? 2.260 11.655 -4.670 1.00 0.00 12 GLY A CA 8
ATOM 4681 C C . GLY A 1 12 ? 1.792 10.219 -4.550 1.00 0.00 12 GLY A C 8
ATOM 4682 O O . GLY A 1 12 ? 2.208 9.355 -5.323 1.00 0.00 12 GLY A O 8
ATOM 4686 N N . HIS A 1 13 ? 0.924 9.960 -3.576 1.00 0.00 13 HIS A N 8
ATOM 4687 C CA . HIS A 1 13 ? 0.400 8.617 -3.356 1.00 0.00 13 HIS A CA 8
ATOM 4688 C C . HIS A 1 13 ? -0.963 8.672 -2.671 1.00 0.00 13 HIS A C 8
ATOM 4689 O O . HIS A 1 13 ? -1.062 9.011 -1.492 1.00 0.00 13 HIS A O 8
ATOM 4703 N N . ARG A 1 14 ? -2.009 8.336 -3.418 1.00 0.00 14 ARG A N 8
ATOM 4704 C CA . ARG A 1 14 ? -3.365 8.349 -2.883 1.00 0.00 14 ARG A CA 8
ATOM 4705 C C . ARG A 1 14 ? -3.742 6.980 -2.325 1.00 0.00 14 ARG A C 8
ATOM 4706 O O . ARG A 1 14 ? -3.343 5.947 -2.863 1.00 0.00 14 ARG A O 8
ATOM 4727 N N . CYS A 1 15 ? -4.513 6.980 -1.243 1.00 0.00 15 CYS A N 8
ATOM 4728 C CA . CYS A 1 15 ? -4.944 5.739 -0.610 1.00 0.00 15 CYS A CA 8
ATOM 4729 C C . CYS A 1 15 ? -6.249 5.240 -1.223 1.00 0.00 15 CYS A C 8
ATOM 4730 O O . CYS A 1 15 ? -7.011 6.014 -1.803 1.00 0.00 15 CYS A O 8
ATOM 4737 N N . SER A 1 16 ? -6.500 3.942 -1.091 1.00 0.00 16 SER A N 8
ATOM 4738 C CA . SER A 1 16 ? -7.711 3.338 -1.635 1.00 0.00 16 SER A CA 8
ATOM 4739 C C . SER A 1 16 ? -8.691 2.988 -0.520 1.00 0.00 16 SER A C 8
ATOM 4740 O O . SER A 1 16 ? -9.907 3.060 -0.703 1.00 0.00 16 SER A O 8
ATOM 4748 N N . ASP A 1 17 ? -8.154 2.609 0.634 1.00 0.00 17 ASP A N 8
ATOM 4749 C CA . ASP A 1 17 ? -8.981 2.248 1.780 1.00 0.00 17 ASP A CA 8
ATOM 4750 C C . ASP A 1 17 ? -9.901 3.401 2.171 1.00 0.00 17 ASP A C 8
ATOM 4751 O O . ASP A 1 17 ? -11.113 3.226 2.301 1.00 0.00 17 ASP A O 8
ATOM 4760 N N . CYS A 1 18 ? -9.317 4.580 2.358 1.00 0.00 18 CYS A N 8
ATOM 4761 C CA . CYS A 1 18 ? -10.082 5.762 2.736 1.00 0.00 18 CYS A CA 8
ATOM 4762 C C . CYS A 1 18 ? -10.217 6.722 1.557 1.00 0.00 18 CYS A C 8
ATOM 4763 O O . CYS A 1 18 ? -11.295 7.252 1.295 1.00 0.00 18 CYS A O 8
ATOM 4770 N N . GLY A 1 19 ? -9.112 6.940 0.850 1.00 0.00 19 GLY A N 8
ATOM 4771 C CA . GLY A 1 19 ? -9.128 7.836 -0.292 1.00 0.00 19 GLY A CA 8
ATOM 4772 C C . GLY A 1 19 ? -8.423 9.148 -0.010 1.00 0.00 19 GLY A C 8
ATOM 4773 O O . GLY A 1 19 ? -8.882 10.211 -0.428 1.00 0.00 19 GLY A O 8
ATOM 4777 N N . LYS A 1 20 ? -7.305 9.075 0.704 1.00 0.00 20 LYS A N 8
ATOM 4778 C CA . LYS A 1 20 ? -6.534 10.265 1.043 1.00 0.00 20 LYS A CA 8
ATOM 4779 C C . LYS A 1 20 ? -5.405 10.486 0.041 1.00 0.00 20 LYS A C 8
ATOM 4780 O O . LYS A 1 20 ? -5.292 9.766 -0.951 1.00 0.00 20 LYS A O 8
ATOM 4799 N N . PHE A 1 21 ? -4.571 11.486 0.308 1.00 0.00 21 PHE A N 8
ATOM 4800 C CA . PHE A 1 21 ? -3.450 11.801 -0.570 1.00 0.00 21 PHE A CA 8
ATOM 4801 C C . PHE A 1 21 ? -2.191 12.098 0.240 1.00 0.00 21 PHE A C 8
ATOM 4802 O O . PHE A 1 21 ? -2.267 12.556 1.380 1.00 0.00 21 PHE A O 8
ATOM 4819 N N . PHE A 1 22 ? -1.034 11.833 -0.358 1.00 0.00 22 PHE A N 8
ATOM 4820 C CA . PHE A 1 22 ? 0.242 12.070 0.307 1.00 0.00 22 PHE A CA 8
ATOM 4821 C C . PHE A 1 22 ? 1.306 12.503 -0.696 1.00 0.00 22 PHE A C 8
ATOM 4822 O O . PHE A 1 22 ? 1.052 12.565 -1.900 1.00 0.00 22 PHE A O 8
ATOM 4839 N N . LEU A 1 23 ? 2.499 12.801 -0.193 1.00 0.00 23 LEU A N 8
ATOM 4840 C CA . LEU A 1 23 ? 3.603 13.230 -1.044 1.00 0.00 23 LEU A CA 8
ATOM 4841 C C . LEU A 1 23 ? 4.841 12.371 -0.804 1.00 0.00 23 LEU A C 8
ATOM 4842 O O . LEU A 1 23 ? 5.571 12.043 -1.738 1.00 0.00 23 LEU A O 8
ATOM 4858 N N . GLN A 1 24 ? 5.068 12.009 0.455 1.00 0.00 24 GLN A N 8
ATOM 4859 C CA . GLN A 1 24 ? 6.216 11.187 0.817 1.00 0.00 24 GLN A CA 8
ATOM 4860 C C . GLN A 1 24 ? 5.817 9.720 0.945 1.00 0.00 24 GLN A C 8
ATOM 4861 O O . GLN A 1 24 ? 5.057 9.349 1.839 1.00 0.00 24 GLN A O 8
ATOM 4875 N N . ALA A 1 25 ? 6.335 8.891 0.045 1.00 0.00 25 ALA A N 8
ATOM 4876 C CA . ALA A 1 25 ? 6.035 7.465 0.058 1.00 0.00 25 ALA A CA 8
ATOM 4877 C C . ALA A 1 25 ? 5.920 6.941 1.485 1.00 0.00 25 ALA A C 8
ATOM 4878 O O . ALA A 1 25 ? 4.856 6.485 1.906 1.00 0.00 25 ALA A O 8
ATOM 4885 N N . SER A 1 26 ? 7.021 7.008 2.226 1.00 0.00 26 SER A N 8
ATOM 4886 C CA . SER A 1 26 ? 7.045 6.536 3.605 1.00 0.00 26 SER A CA 8
ATOM 4887 C C . SER A 1 26 ? 5.764 6.928 4.336 1.00 0.00 26 SER A C 8
ATOM 4888 O O . SER A 1 26 ? 5.069 6.078 4.891 1.00 0.00 26 SER A O 8
ATOM 4896 N N . ASN A 1 27 ? 5.459 8.221 4.329 1.00 0.00 27 ASN A N 8
ATOM 4897 C CA . ASN A 1 27 ? 4.262 8.727 4.991 1.00 0.00 27 ASN A CA 8
ATOM 4898 C C . ASN A 1 27 ? 3.011 8.033 4.460 1.00 0.00 27 ASN A C 8
ATOM 4899 O O . ASN A 1 27 ? 2.054 7.802 5.199 1.00 0.00 27 ASN A O 8
ATOM 4910 N N . PHE A 1 28 ? 3.027 7.701 3.173 1.00 0.00 28 PHE A N 8
ATOM 4911 C CA . PHE A 1 28 ? 1.895 7.034 2.541 1.00 0.00 28 PHE A CA 8
ATOM 4912 C C . PHE A 1 28 ? 1.830 5.566 2.954 1.00 0.00 28 PHE A C 8
ATOM 4913 O O . PHE A 1 28 ? 0.749 4.983 3.043 1.00 0.00 28 PHE A O 8
ATOM 4930 N N . ILE A 1 29 ? 2.994 4.976 3.205 1.00 0.00 29 ILE A N 8
ATOM 4931 C CA . ILE A 1 29 ? 3.069 3.578 3.608 1.00 0.00 29 ILE A CA 8
ATOM 4932 C C . ILE A 1 29 ? 2.580 3.391 5.040 1.00 0.00 29 ILE A C 8
ATOM 4933 O O . ILE A 1 29 ? 1.749 2.526 5.315 1.00 0.00 29 ILE A O 8
ATOM 4949 N N . GLN A 1 30 ? 3.100 4.210 5.949 1.00 0.00 30 GLN A N 8
ATOM 4950 C CA . GLN A 1 30 ? 2.715 4.136 7.353 1.00 0.00 30 GLN A CA 8
ATOM 4951 C C . GLN A 1 30 ? 1.247 4.509 7.535 1.00 0.00 30 GLN A C 8
ATOM 4952 O O . GLN A 1 30 ? 0.711 4.438 8.641 1.00 0.00 30 GLN A O 8
ATOM 4966 N N . HIS A 1 31 ? 0.603 4.906 6.443 1.00 0.00 31 HIS A N 8
ATOM 4967 C CA . HIS A 1 31 ? -0.804 5.290 6.482 1.00 0.00 31 HIS A CA 8
ATOM 4968 C C . HIS A 1 31 ? -1.695 4.132 6.042 1.00 0.00 31 HIS A C 8
ATOM 4969 O O . HIS A 1 31 ? -2.786 3.937 6.579 1.00 0.00 31 HIS A O 8
ATOM 4983 N N . ARG A 1 32 ? -1.224 3.368 5.062 1.00 0.00 32 ARG A N 8
ATOM 4984 C CA . ARG A 1 32 ? -1.979 2.232 4.549 1.00 0.00 32 ARG A CA 8
ATOM 4985 C C . ARG A 1 32 ? -2.072 1.124 5.594 1.00 0.00 32 ARG A C 8
ATOM 4986 O O . ARG A 1 32 ? -2.792 0.143 5.411 1.00 0.00 32 ARG A O 8
ATOM 5007 N N . ARG A 1 33 ? -1.337 1.288 6.690 1.00 0.00 33 ARG A N 8
ATOM 5008 C CA . ARG A 1 33 ? -1.335 0.301 7.763 1.00 0.00 33 ARG A CA 8
ATOM 5009 C C . ARG A 1 33 ? -2.567 0.459 8.649 1.00 0.00 33 ARG A C 8
ATOM 5010 O O . ARG A 1 33 ? -3.219 -0.525 9.002 1.00 0.00 33 ARG A O 8
ATOM 5031 N N . ILE A 1 34 ? -2.881 1.700 9.003 1.00 0.00 34 ILE A N 8
ATOM 5032 C CA . ILE A 1 34 ? -4.035 1.986 9.846 1.00 0.00 34 ILE A CA 8
ATOM 5033 C C . ILE A 1 34 ? -5.218 1.098 9.476 1.00 0.00 34 ILE A C 8
ATOM 5034 O O . ILE A 1 34 ? -5.959 0.637 10.346 1.00 0.00 34 ILE A O 8
ATOM 5050 N N . HIS A 1 35 ? -5.391 0.860 8.180 1.00 0.00 35 HIS A N 8
ATOM 5051 C CA . HIS A 1 35 ? -6.483 0.025 7.694 1.00 0.00 35 HIS A CA 8
ATOM 5052 C C . HIS A 1 35 ? -6.204 -1.449 7.970 1.00 0.00 35 HIS A C 8
ATOM 5053 O O . HIS A 1 35 ? -7.120 -2.225 8.248 1.00 0.00 35 HIS A O 8
ATOM 5067 N N . THR A 1 36 ? -4.933 -1.831 7.892 1.00 0.00 36 THR A N 8
ATOM 5068 C CA . THR A 1 36 ? -4.534 -3.212 8.131 1.00 0.00 36 THR A CA 8
ATOM 5069 C C . THR A 1 36 ? -4.845 -3.634 9.562 1.00 0.00 36 THR A C 8
ATOM 5070 O O . THR A 1 36 ? -5.446 -4.683 9.794 1.00 0.00 36 THR A O 8
ATOM 5081 N N . GLY A 1 37 ? -4.433 -2.810 10.521 1.00 0.00 37 GLY A N 8
ATOM 5082 C CA . GLY A 1 37 ? -4.678 -3.116 11.918 1.00 0.00 37 GLY A CA 8
ATOM 5083 C C . GLY A 1 37 ? -6.151 -3.075 12.271 1.00 0.00 37 GLY A C 8
ATOM 5084 O O . GLY A 1 37 ? -6.787 -4.117 12.425 1.00 0.00 37 GLY A O 8
ATOM 5088 N N . GLU A 1 38 ? -6.694 -1.869 12.400 1.00 0.00 38 GLU A N 8
ATOM 5089 C CA . GLU A 1 38 ? -8.102 -1.698 12.740 1.00 0.00 38 GLU A CA 8
ATOM 5090 C C . GLU A 1 38 ? -8.835 -0.923 11.649 1.00 0.00 38 GLU A C 8
ATOM 5091 O O . GLU A 1 38 ? -8.231 -0.141 10.914 1.00 0.00 38 GLU A O 8
ATOM 5103 N N . LYS A 1 39 ? -10.141 -1.145 11.549 1.00 0.00 39 LYS A N 8
ATOM 5104 C CA . LYS A 1 39 ? -10.959 -0.467 10.550 1.00 0.00 39 LYS A CA 8
ATOM 5105 C C . LYS A 1 39 ? -12.059 0.354 11.213 1.00 0.00 39 LYS A C 8
ATOM 5106 O O . LYS A 1 39 ? -12.650 -0.049 12.215 1.00 0.00 39 LYS A O 8
ATOM 5125 N N . PRO A 1 40 ? -12.343 1.535 10.642 1.00 0.00 40 PRO A N 8
ATOM 5126 C CA . PRO A 1 40 ? -13.376 2.437 11.161 1.00 0.00 40 PRO A CA 8
ATOM 5127 C C . PRO A 1 40 ? -14.783 1.887 10.953 1.00 0.00 40 PRO A C 8
ATOM 5128 O O . PRO A 1 40 ? -14.971 0.876 10.277 1.00 0.00 40 PRO A O 8
ATOM 5139 N N . SER A 1 41 ? -15.768 2.559 11.540 1.00 0.00 41 SER A N 8
ATOM 5140 C CA . SER A 1 41 ? -17.159 2.135 11.422 1.00 0.00 41 SER A CA 8
ATOM 5141 C C . SER A 1 41 ? -17.923 3.040 10.461 1.00 0.00 41 SER A C 8
ATOM 5142 O O . SER A 1 41 ? -18.032 4.246 10.680 1.00 0.00 41 SER A O 8
ATOM 5150 N N . GLY A 1 42 ? -18.450 2.448 9.393 1.00 0.00 42 GLY A N 8
ATOM 5151 C CA . GLY A 1 42 ? -19.197 3.214 8.413 1.00 0.00 42 GLY A CA 8
ATOM 5152 C C . GLY A 1 42 ? -18.759 2.921 6.992 1.00 0.00 42 GLY A C 8
ATOM 5153 O O . GLY A 1 42 ? -19.481 2.299 6.213 1.00 0.00 42 GLY A O 8
ATOM 5157 N N . PRO A 1 43 ? -17.549 3.377 6.635 1.00 0.00 43 PRO A N 8
ATOM 5158 C CA . PRO A 1 43 ? -16.989 3.173 5.296 1.00 0.00 43 PRO A CA 8
ATOM 5159 C C . PRO A 1 43 ? -16.624 1.716 5.036 1.00 0.00 43 PRO A C 8
ATOM 5160 O O . PRO A 1 43 ? -15.746 1.159 5.694 1.00 0.00 43 PRO A O 8
ATOM 5171 N N . SER A 1 44 ? -17.304 1.103 4.072 1.00 0.00 44 SER A N 8
ATOM 5172 C CA . SER A 1 44 ? -17.053 -0.291 3.727 1.00 0.00 44 SER A CA 8
ATOM 5173 C C . SER A 1 44 ? -16.682 -1.099 4.967 1.00 0.00 44 SER A C 8
ATOM 5174 O O . SER A 1 44 ? -15.665 -1.793 4.987 1.00 0.00 44 SER A O 8
ATOM 5182 N N . SER A 1 45 ? -17.513 -1.003 5.999 1.00 0.00 45 SER A N 8
ATOM 5183 C CA . SER A 1 45 ? -17.271 -1.721 7.245 1.00 0.00 45 SER A CA 8
ATOM 5184 C C . SER A 1 45 ? -18.293 -2.838 7.436 1.00 0.00 45 SER A C 8
ATOM 5185 O O . SER A 1 45 ? -19.384 -2.800 6.868 1.00 0.00 45 SER A O 8
ATOM 5193 N N . GLY A 1 46 ? -17.931 -3.832 8.240 1.00 0.00 46 GLY A N 8
ATOM 5194 C CA . GLY A 1 46 ? -18.826 -4.947 8.492 1.00 0.00 46 GLY A CA 8
ATOM 5195 C C . GLY A 1 46 ? -18.492 -6.161 7.647 1.00 0.00 46 GLY A C 8
ATOM 5196 O O . GLY A 1 46 ? -18.777 -7.280 8.070 1.00 0.00 46 GLY A O 8
ATOM 5201 N N . GLY A 1 1 ? -11.349 13.643 -8.981 1.00 0.00 1 GLY A N 9
ATOM 5202 C CA . GLY A 1 1 ? -10.562 14.195 -10.068 1.00 0.00 1 GLY A CA 9
ATOM 5203 C C . GLY A 1 1 ? -11.017 15.586 -10.464 1.00 0.00 1 GLY A C 9
ATOM 5204 O O . GLY A 1 1 ? -12.118 15.761 -10.987 1.00 0.00 1 GLY A O 9
ATOM 5208 N N . SER A 1 2 ? -10.168 16.578 -10.213 1.00 0.00 2 SER A N 9
ATOM 5209 C CA . SER A 1 2 ? -10.491 17.962 -10.543 1.00 0.00 2 SER A CA 9
ATOM 5210 C C . SER A 1 2 ? -9.232 18.823 -10.565 1.00 0.00 2 SER A C 9
ATOM 5211 O O . SER A 1 2 ? -8.196 18.441 -10.021 1.00 0.00 2 SER A O 9
ATOM 5219 N N . SER A 1 3 ? -9.330 19.987 -11.198 1.00 0.00 3 SER A N 9
ATOM 5220 C CA . SER A 1 3 ? -8.199 20.902 -11.296 1.00 0.00 3 SER A CA 9
ATOM 5221 C C . SER A 1 3 ? -7.523 21.076 -9.939 1.00 0.00 3 SER A C 9
ATOM 5222 O O . SER A 1 3 ? -8.111 21.618 -9.005 1.00 0.00 3 SER A O 9
ATOM 5230 N N . GLY A 1 4 ? -6.281 20.611 -9.840 1.00 0.00 4 GLY A N 9
ATOM 5231 C CA . GLY A 1 4 ? -5.543 20.724 -8.596 1.00 0.00 4 GLY A CA 9
ATOM 5232 C C . GLY A 1 4 ? -4.044 20.780 -8.813 1.00 0.00 4 GLY A C 9
ATOM 5233 O O . GLY A 1 4 ? -3.337 21.509 -8.118 1.00 0.00 4 GLY A O 9
ATOM 5237 N N . SER A 1 5 ? -3.558 20.007 -9.779 1.00 0.00 5 SER A N 9
ATOM 5238 C CA . SER A 1 5 ? -2.133 19.967 -10.082 1.00 0.00 5 SER A CA 9
ATOM 5239 C C . SER A 1 5 ? -1.853 20.559 -11.460 1.00 0.00 5 SER A C 9
ATOM 5240 O O . SER A 1 5 ? -2.560 20.272 -12.426 1.00 0.00 5 SER A O 9
ATOM 5248 N N . SER A 1 6 ? -0.818 21.388 -11.542 1.00 0.00 6 SER A N 9
ATOM 5249 C CA . SER A 1 6 ? -0.446 22.025 -12.801 1.00 0.00 6 SER A CA 9
ATOM 5250 C C . SER A 1 6 ? -0.463 21.016 -13.945 1.00 0.00 6 SER A C 9
ATOM 5251 O O . SER A 1 6 ? -1.024 21.276 -15.009 1.00 0.00 6 SER A O 9
ATOM 5259 N N . GLY A 1 7 ? 0.157 19.862 -13.718 1.00 0.00 7 GLY A N 9
ATOM 5260 C CA . GLY A 1 7 ? 0.203 18.831 -14.738 1.00 0.00 7 GLY A CA 9
ATOM 5261 C C . GLY A 1 7 ? -0.220 17.474 -14.211 1.00 0.00 7 GLY A C 9
ATOM 5262 O O . GLY A 1 7 ? -1.302 17.331 -13.641 1.00 0.00 7 GLY A O 9
ATOM 5266 N N . HIS A 1 8 ? 0.635 16.474 -14.401 1.00 0.00 8 HIS A N 9
ATOM 5267 C CA . HIS A 1 8 ? 0.343 15.121 -13.941 1.00 0.00 8 HIS A CA 9
ATOM 5268 C C . HIS A 1 8 ? 1.587 14.241 -14.020 1.00 0.00 8 HIS A C 9
ATOM 5269 O O . HIS A 1 8 ? 2.464 14.461 -14.854 1.00 0.00 8 HIS A O 9
ATOM 5283 N N . GLY A 1 9 ? 1.656 13.243 -13.144 1.00 0.00 9 GLY A N 9
ATOM 5284 C CA . GLY A 1 9 ? 2.796 12.345 -13.131 1.00 0.00 9 GLY A CA 9
ATOM 5285 C C . GLY A 1 9 ? 3.225 11.974 -11.725 1.00 0.00 9 GLY A C 9
ATOM 5286 O O . GLY A 1 9 ? 3.810 12.789 -11.012 1.00 0.00 9 GLY A O 9
ATOM 5290 N N . GLU A 1 10 ? 2.933 10.740 -11.325 1.00 0.00 10 GLU A N 9
ATOM 5291 C CA . GLU A 1 10 ? 3.290 10.264 -9.994 1.00 0.00 10 GLU A CA 9
ATOM 5292 C C . GLU A 1 10 ? 3.112 11.368 -8.956 1.00 0.00 10 GLU A C 9
ATOM 5293 O O . GLU A 1 10 ? 4.003 11.620 -8.144 1.00 0.00 10 GLU A O 9
ATOM 5305 N N . ARG A 1 11 ? 1.957 12.023 -8.989 1.00 0.00 11 ARG A N 9
ATOM 5306 C CA . ARG A 1 11 ? 1.662 13.101 -8.053 1.00 0.00 11 ARG A CA 9
ATOM 5307 C C . ARG A 1 11 ? 1.213 12.543 -6.705 1.00 0.00 11 ARG A C 9
ATOM 5308 O O . ARG A 1 11 ? 0.152 11.930 -6.598 1.00 0.00 11 ARG A O 9
ATOM 5329 N N . GLY A 1 12 ? 2.029 12.762 -5.678 1.00 0.00 12 GLY A N 9
ATOM 5330 C CA . GLY A 1 12 ? 1.699 12.274 -4.352 1.00 0.00 12 GLY A CA 9
ATOM 5331 C C . GLY A 1 12 ? 1.158 10.858 -4.373 1.00 0.00 12 GLY A C 9
ATOM 5332 O O . GLY A 1 12 ? 1.247 10.166 -5.388 1.00 0.00 12 GLY A O 9
ATOM 5336 N N . HIS A 1 13 ? 0.597 10.424 -3.249 1.00 0.00 13 HIS A N 9
ATOM 5337 C CA . HIS A 1 13 ? 0.041 9.080 -3.141 1.00 0.00 13 HIS A CA 9
ATOM 5338 C C . HIS A 1 13 ? -1.304 9.105 -2.421 1.00 0.00 13 HIS A C 9
ATOM 5339 O O . HIS A 1 13 ? -1.369 9.340 -1.215 1.00 0.00 13 HIS A O 9
ATOM 5353 N N . ARG A 1 14 ? -2.375 8.861 -3.170 1.00 0.00 14 ARG A N 9
ATOM 5354 C CA . ARG A 1 14 ? -3.718 8.857 -2.603 1.00 0.00 14 ARG A CA 9
ATOM 5355 C C . ARG A 1 14 ? -4.126 7.449 -2.179 1.00 0.00 14 ARG A C 9
ATOM 5356 O O . ARG A 1 14 ? -3.851 6.474 -2.879 1.00 0.00 14 ARG A O 9
ATOM 5377 N N . CYS A 1 15 ? -4.782 7.350 -1.028 1.00 0.00 15 CYS A N 9
ATOM 5378 C CA . CYS A 1 15 ? -5.227 6.063 -0.509 1.00 0.00 15 CYS A CA 9
ATOM 5379 C C . CYS A 1 15 ? -6.507 5.609 -1.205 1.00 0.00 15 CYS A C 9
ATOM 5380 O O . CYS A 1 15 ? -7.253 6.423 -1.748 1.00 0.00 15 CYS A O 9
ATOM 5387 N N . SER A 1 16 ? -6.754 4.303 -1.184 1.00 0.00 16 SER A N 9
ATOM 5388 C CA . SER A 1 16 ? -7.941 3.739 -1.816 1.00 0.00 16 SER A CA 9
ATOM 5389 C C . SER A 1 16 ? -8.948 3.278 -0.766 1.00 0.00 16 SER A C 9
ATOM 5390 O O . SER A 1 16 ? -10.159 3.374 -0.967 1.00 0.00 16 SER A O 9
ATOM 5398 N N . ASP A 1 17 ? -8.438 2.778 0.354 1.00 0.00 17 ASP A N 9
ATOM 5399 C CA . ASP A 1 17 ? -9.292 2.302 1.436 1.00 0.00 17 ASP A CA 9
ATOM 5400 C C . ASP A 1 17 ? -10.153 3.435 1.987 1.00 0.00 17 ASP A C 9
ATOM 5401 O O . ASP A 1 17 ? -11.363 3.282 2.158 1.00 0.00 17 ASP A O 9
ATOM 5410 N N . CYS A 1 18 ? -9.522 4.571 2.262 1.00 0.00 18 CYS A N 9
ATOM 5411 C CA . CYS A 1 18 ? -10.229 5.730 2.795 1.00 0.00 18 CYS A CA 9
ATOM 5412 C C . CYS A 1 18 ? -10.364 6.819 1.734 1.00 0.00 18 CYS A C 9
ATOM 5413 O O . CYS A 1 18 ? -11.424 7.425 1.583 1.00 0.00 18 CYS A O 9
ATOM 5420 N N . GLY A 1 19 ? -9.281 7.062 1.002 1.00 0.00 19 GLY A N 9
ATOM 5421 C CA . GLY A 1 19 ? -9.299 8.078 -0.034 1.00 0.00 19 GLY A CA 9
ATOM 5422 C C . GLY A 1 19 ? -8.511 9.314 0.352 1.00 0.00 19 GLY A C 9
ATOM 5423 O O . GLY A 1 19 ? -8.774 10.408 -0.148 1.00 0.00 19 GLY A O 9
ATOM 5427 N N . LYS A 1 20 ? -7.543 9.142 1.245 1.00 0.00 20 LYS A N 9
ATOM 5428 C CA . LYS A 1 20 ? -6.714 10.252 1.700 1.00 0.00 20 LYS A CA 9
ATOM 5429 C C . LYS A 1 20 ? -5.683 10.630 0.641 1.00 0.00 20 LYS A C 9
ATOM 5430 O O . LYS A 1 20 ? -5.684 10.085 -0.463 1.00 0.00 20 LYS A O 9
ATOM 5449 N N . PHE A 1 21 ? -4.804 11.565 0.985 1.00 0.00 21 PHE A N 9
ATOM 5450 C CA . PHE A 1 21 ? -3.767 12.016 0.064 1.00 0.00 21 PHE A CA 9
ATOM 5451 C C . PHE A 1 21 ? -2.449 12.244 0.798 1.00 0.00 21 PHE A C 9
ATOM 5452 O O . PHE A 1 21 ? -2.435 12.550 1.991 1.00 0.00 21 PHE A O 9
ATOM 5469 N N . PHE A 1 22 ? -1.343 12.092 0.077 1.00 0.00 22 PHE A N 9
ATOM 5470 C CA . PHE A 1 22 ? -0.019 12.280 0.659 1.00 0.00 22 PHE A CA 9
ATOM 5471 C C . PHE A 1 22 ? 0.961 12.816 -0.380 1.00 0.00 22 PHE A C 9
ATOM 5472 O O . PHE A 1 22 ? 0.617 12.971 -1.553 1.00 0.00 22 PHE A O 9
ATOM 5489 N N . LEU A 1 23 ? 2.183 13.098 0.058 1.00 0.00 23 LEU A N 9
ATOM 5490 C CA . LEU A 1 23 ? 3.215 13.617 -0.833 1.00 0.00 23 LEU A CA 9
ATOM 5491 C C . LEU A 1 23 ? 4.467 12.747 -0.781 1.00 0.00 23 LEU A C 9
ATOM 5492 O O . LEU A 1 23 ? 5.132 12.541 -1.796 1.00 0.00 23 LEU A O 9
ATOM 5508 N N . GLN A 1 24 ? 4.779 12.239 0.406 1.00 0.00 24 GLN A N 9
ATOM 5509 C CA . GLN A 1 24 ? 5.951 11.390 0.589 1.00 0.00 24 GLN A CA 9
ATOM 5510 C C . GLN A 1 24 ? 5.555 9.918 0.633 1.00 0.00 24 GLN A C 9
ATOM 5511 O O . GLN A 1 24 ? 4.838 9.485 1.534 1.00 0.00 24 GLN A O 9
ATOM 5525 N N . ALA A 1 25 ? 6.026 9.154 -0.347 1.00 0.00 25 ALA A N 9
ATOM 5526 C CA . ALA A 1 25 ? 5.723 7.730 -0.419 1.00 0.00 25 ALA A CA 9
ATOM 5527 C C . ALA A 1 25 ? 5.705 7.102 0.970 1.00 0.00 25 ALA A C 9
ATOM 5528 O O . ALA A 1 25 ? 4.683 6.576 1.411 1.00 0.00 25 ALA A O 9
ATOM 5535 N N . SER A 1 26 ? 6.842 7.160 1.656 1.00 0.00 26 SER A N 9
ATOM 5536 C CA . SER A 1 26 ? 6.958 6.592 2.994 1.00 0.00 26 SER A CA 9
ATOM 5537 C C . SER A 1 26 ? 5.730 6.928 3.835 1.00 0.00 26 SER A C 9
ATOM 5538 O O . SER A 1 26 ? 5.042 6.038 4.331 1.00 0.00 26 SER A O 9
ATOM 5546 N N . ASN A 1 27 ? 5.462 8.221 3.990 1.00 0.00 27 ASN A N 9
ATOM 5547 C CA . ASN A 1 27 ? 4.318 8.676 4.771 1.00 0.00 27 ASN A CA 9
ATOM 5548 C C . ASN A 1 27 ? 3.032 8.014 4.288 1.00 0.00 27 ASN A C 9
ATOM 5549 O O . ASN A 1 27 ? 2.133 7.728 5.079 1.00 0.00 27 ASN A O 9
ATOM 5560 N N . PHE A 1 28 ? 2.950 7.772 2.984 1.00 0.00 28 PHE A N 9
ATOM 5561 C CA . PHE A 1 28 ? 1.774 7.143 2.394 1.00 0.00 28 PHE A CA 9
ATOM 5562 C C . PHE A 1 28 ? 1.721 5.658 2.739 1.00 0.00 28 PHE A C 9
ATOM 5563 O O . PHE A 1 28 ? 0.642 5.080 2.876 1.00 0.00 28 PHE A O 9
ATOM 5580 N N . ILE A 1 29 ? 2.893 5.046 2.877 1.00 0.00 29 ILE A N 9
ATOM 5581 C CA . ILE A 1 29 ? 2.980 3.629 3.206 1.00 0.00 29 ILE A CA 9
ATOM 5582 C C . ILE A 1 29 ? 2.617 3.380 4.666 1.00 0.00 29 ILE A C 9
ATOM 5583 O O . ILE A 1 29 ? 1.829 2.486 4.976 1.00 0.00 29 ILE A O 9
ATOM 5599 N N . GLN A 1 30 ? 3.194 4.179 5.559 1.00 0.00 30 GLN A N 9
ATOM 5600 C CA . GLN A 1 30 ? 2.929 4.045 6.986 1.00 0.00 30 GLN A CA 9
ATOM 5601 C C . GLN A 1 30 ? 1.472 4.366 7.302 1.00 0.00 30 GLN A C 9
ATOM 5602 O O . GLN A 1 30 ? 1.032 4.242 8.445 1.00 0.00 30 GLN A O 9
ATOM 5616 N N . HIS A 1 31 ? 0.728 4.780 6.281 1.00 0.00 31 HIS A N 9
ATOM 5617 C CA . HIS A 1 31 ? -0.681 5.119 6.450 1.00 0.00 31 HIS A CA 9
ATOM 5618 C C . HIS A 1 31 ? -1.573 3.950 6.046 1.00 0.00 31 HIS A C 9
ATOM 5619 O O . HIS A 1 31 ? -2.595 3.687 6.681 1.00 0.00 31 HIS A O 9
ATOM 5633 N N . ARG A 1 32 ? -1.182 3.252 4.984 1.00 0.00 32 ARG A N 9
ATOM 5634 C CA . ARG A 1 32 ? -1.947 2.113 4.494 1.00 0.00 32 ARG A CA 9
ATOM 5635 C C . ARG A 1 32 ? -1.927 0.969 5.504 1.00 0.00 32 ARG A C 9
ATOM 5636 O O . ARG A 1 32 ? -2.639 -0.023 5.347 1.00 0.00 32 ARG A O 9
ATOM 5657 N N . ARG A 1 33 ? -1.106 1.115 6.539 1.00 0.00 33 ARG A N 9
ATOM 5658 C CA . ARG A 1 33 ? -0.991 0.093 7.573 1.00 0.00 33 ARG A CA 9
ATOM 5659 C C . ARG A 1 33 ? -2.159 0.178 8.552 1.00 0.00 33 ARG A C 9
ATOM 5660 O O . ARG A 1 33 ? -2.767 -0.836 8.896 1.00 0.00 33 ARG A O 9
ATOM 5681 N N . ILE A 1 34 ? -2.465 1.392 8.996 1.00 0.00 34 ILE A N 9
ATOM 5682 C CA . ILE A 1 34 ? -3.559 1.608 9.935 1.00 0.00 34 ILE A CA 9
ATOM 5683 C C . ILE A 1 34 ? -4.779 0.775 9.557 1.00 0.00 34 ILE A C 9
ATOM 5684 O O . ILE A 1 34 ? -5.524 0.317 10.424 1.00 0.00 34 ILE A O 9
ATOM 5700 N N . HIS A 1 35 ? -4.978 0.582 8.257 1.00 0.00 35 HIS A N 9
ATOM 5701 C CA . HIS A 1 35 ? -6.107 -0.198 7.764 1.00 0.00 35 HIS A CA 9
ATOM 5702 C C . HIS A 1 35 ? -5.924 -1.679 8.081 1.00 0.00 35 HIS A C 9
ATOM 5703 O O . HIS A 1 35 ? -6.886 -2.382 8.393 1.00 0.00 35 HIS A O 9
ATOM 5717 N N . THR A 1 36 ? -4.683 -2.149 7.996 1.00 0.00 36 THR A N 9
ATOM 5718 C CA . THR A 1 36 ? -4.374 -3.546 8.271 1.00 0.00 36 THR A CA 9
ATOM 5719 C C . THR A 1 36 ? -5.167 -4.059 9.468 1.00 0.00 36 THR A C 9
ATOM 5720 O O . THR A 1 36 ? -4.903 -3.682 10.608 1.00 0.00 36 THR A O 9
ATOM 5731 N N . GLY A 1 37 ? -6.141 -4.924 9.199 1.00 0.00 37 GLY A N 9
ATOM 5732 C CA . GLY A 1 37 ? -6.958 -5.475 10.265 1.00 0.00 37 GLY A CA 9
ATOM 5733 C C . GLY A 1 37 ? -7.514 -6.842 9.920 1.00 0.00 37 GLY A C 9
ATOM 5734 O O . GLY A 1 37 ? -7.684 -7.172 8.747 1.00 0.00 37 GLY A O 9
ATOM 5738 N N . GLU A 1 38 ? -7.797 -7.640 10.945 1.00 0.00 38 GLU A N 9
ATOM 5739 C CA . GLU A 1 38 ? -8.335 -8.980 10.744 1.00 0.00 38 GLU A CA 9
ATOM 5740 C C . GLU A 1 38 ? -7.659 -9.666 9.560 1.00 0.00 38 GLU A C 9
ATOM 5741 O O . GLU A 1 38 ? -8.323 -10.254 8.706 1.00 0.00 38 GLU A O 9
ATOM 5753 N N . LYS A 1 39 ? -6.334 -9.584 9.515 1.00 0.00 39 LYS A N 9
ATOM 5754 C CA . LYS A 1 39 ? -5.565 -10.196 8.437 1.00 0.00 39 LYS A CA 9
ATOM 5755 C C . LYS A 1 39 ? -4.414 -11.028 8.994 1.00 0.00 39 LYS A C 9
ATOM 5756 O O . LYS A 1 39 ? -3.879 -10.750 10.068 1.00 0.00 39 LYS A O 9
ATOM 5775 N N . PRO A 1 40 ? -4.022 -12.071 8.249 1.00 0.00 40 PRO A N 9
ATOM 5776 C CA . PRO A 1 40 ? -2.929 -12.963 8.647 1.00 0.00 40 PRO A CA 9
ATOM 5777 C C . PRO A 1 40 ? -1.568 -12.278 8.580 1.00 0.00 40 PRO A C 9
ATOM 5778 O O . PRO A 1 40 ? -1.249 -11.604 7.601 1.00 0.00 40 PRO A O 9
ATOM 5789 N N . SER A 1 41 ? -0.769 -12.455 9.628 1.00 0.00 41 SER A N 9
ATOM 5790 C CA . SER A 1 41 ? 0.557 -11.851 9.689 1.00 0.00 41 SER A CA 9
ATOM 5791 C C . SER A 1 41 ? 1.573 -12.693 8.923 1.00 0.00 41 SER A C 9
ATOM 5792 O O . SER A 1 41 ? 2.675 -12.949 9.407 1.00 0.00 41 SER A O 9
ATOM 5800 N N . GLY A 1 42 ? 1.193 -13.120 7.722 1.00 0.00 42 GLY A N 9
ATOM 5801 C CA . GLY A 1 42 ? 2.082 -13.928 6.908 1.00 0.00 42 GLY A CA 9
ATOM 5802 C C . GLY A 1 42 ? 2.217 -13.396 5.495 1.00 0.00 42 GLY A C 9
ATOM 5803 O O . GLY A 1 42 ? 3.232 -12.805 5.126 1.00 0.00 42 GLY A O 9
ATOM 5807 N N . PRO A 1 43 ? 1.176 -13.608 4.676 1.00 0.00 43 PRO A N 9
ATOM 5808 C CA . PRO A 1 43 ? 1.159 -13.154 3.282 1.00 0.00 43 PRO A CA 9
ATOM 5809 C C . PRO A 1 43 ? 1.067 -11.637 3.168 1.00 0.00 43 PRO A C 9
ATOM 5810 O O . PRO A 1 43 ? 0.270 -11.000 3.857 1.00 0.00 43 PRO A O 9
ATOM 5821 N N . SER A 1 44 ? 1.886 -11.062 2.292 1.00 0.00 44 SER A N 9
ATOM 5822 C CA . SER A 1 44 ? 1.898 -9.618 2.090 1.00 0.00 44 SER A CA 9
ATOM 5823 C C . SER A 1 44 ? 1.891 -9.278 0.603 1.00 0.00 44 SER A C 9
ATOM 5824 O O . SER A 1 44 ? 2.608 -8.383 0.156 1.00 0.00 44 SER A O 9
ATOM 5832 N N . SER A 1 45 ? 1.075 -10.000 -0.159 1.00 0.00 45 SER A N 9
ATOM 5833 C CA . SER A 1 45 ? 0.977 -9.778 -1.597 1.00 0.00 45 SER A CA 9
ATOM 5834 C C . SER A 1 45 ? 0.949 -8.286 -1.916 1.00 0.00 45 SER A C 9
ATOM 5835 O O . SER A 1 45 ? 1.697 -7.808 -2.767 1.00 0.00 45 SER A O 9
ATOM 5843 N N . GLY A 1 46 ? 0.078 -7.556 -1.225 1.00 0.00 46 GLY A N 9
ATOM 5844 C CA . GLY A 1 46 ? -0.033 -6.126 -1.449 1.00 0.00 46 GLY A CA 9
ATOM 5845 C C . GLY A 1 46 ? -0.808 -5.426 -0.350 1.00 0.00 46 GLY A C 9
ATOM 5846 O O . GLY A 1 46 ? -1.947 -5.025 -0.584 1.00 0.00 46 GLY A O 9
ATOM 5851 N N . GLY A 1 1 ? -19.945 11.330 -0.450 1.00 0.00 1 GLY A N 10
ATOM 5852 C CA . GLY A 1 1 ? -19.942 12.182 -1.625 1.00 0.00 1 GLY A CA 10
ATOM 5853 C C . GLY A 1 1 ? -18.770 11.900 -2.543 1.00 0.00 1 GLY A C 10
ATOM 5854 O O . GLY A 1 1 ? -17.686 12.457 -2.367 1.00 0.00 1 GLY A O 10
ATOM 5858 N N . SER A 1 2 ? -18.986 11.031 -3.525 1.00 0.00 2 SER A N 10
ATOM 5859 C CA . SER A 1 2 ? -17.936 10.671 -4.472 1.00 0.00 2 SER A CA 10
ATOM 5860 C C . SER A 1 2 ? -18.028 11.523 -5.734 1.00 0.00 2 SER A C 10
ATOM 5861 O O . SER A 1 2 ? -18.762 11.196 -6.666 1.00 0.00 2 SER A O 10
ATOM 5869 N N . SER A 1 3 ? -17.276 12.619 -5.755 1.00 0.00 3 SER A N 10
ATOM 5870 C CA . SER A 1 3 ? -17.274 13.523 -6.900 1.00 0.00 3 SER A CA 10
ATOM 5871 C C . SER A 1 3 ? -15.942 13.457 -7.641 1.00 0.00 3 SER A C 10
ATOM 5872 O O . SER A 1 3 ? -14.941 12.987 -7.10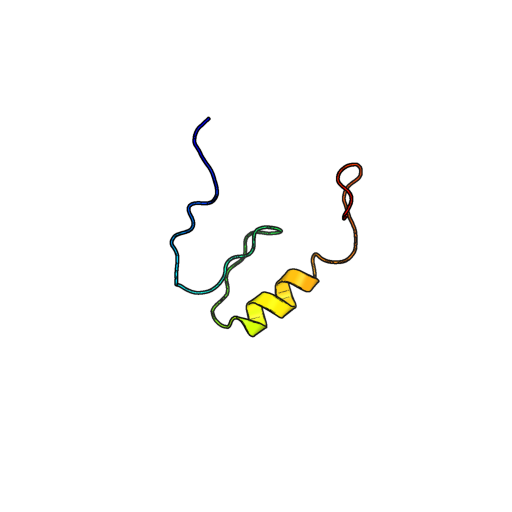2 1.00 0.00 3 SER A O 10
ATOM 5880 N N . GLY A 1 4 ? -15.938 13.933 -8.883 1.00 0.00 4 GLY A N 10
ATOM 5881 C CA . GLY A 1 4 ? -14.724 13.921 -9.678 1.00 0.00 4 GLY A CA 10
ATOM 5882 C C . GLY A 1 4 ? -14.402 12.543 -10.222 1.00 0.00 4 GLY A C 10
ATOM 5883 O O . GLY A 1 4 ? -14.557 11.541 -9.524 1.00 0.00 4 GLY A O 10
ATOM 5887 N N . SER A 1 5 ? -13.955 12.492 -11.473 1.00 0.00 5 SER A N 10
ATOM 5888 C CA . SER A 1 5 ? -13.616 11.226 -12.112 1.00 0.00 5 SER A CA 10
ATOM 5889 C C . SER A 1 5 ? -12.203 11.269 -12.687 1.00 0.00 5 SER A C 10
ATOM 5890 O O . SER A 1 5 ? -11.349 10.459 -12.327 1.00 0.00 5 SER A O 10
ATOM 5898 N N . SER A 1 6 ? -11.965 12.220 -13.585 1.00 0.00 6 SER A N 10
ATOM 5899 C CA . SER A 1 6 ? -10.658 12.368 -14.214 1.00 0.00 6 SER A CA 10
ATOM 5900 C C . SER A 1 6 ? -9.590 12.696 -13.176 1.00 0.00 6 SER A C 10
ATOM 5901 O O . SER A 1 6 ? -9.899 13.003 -12.025 1.00 0.00 6 SER A O 10
ATOM 5909 N N . GLY A 1 7 ? -8.328 12.628 -13.592 1.00 0.00 7 GLY A N 10
ATOM 5910 C CA . GLY A 1 7 ? -7.232 12.920 -12.687 1.00 0.00 7 GLY A CA 10
ATOM 5911 C C . GLY A 1 7 ? -6.132 13.726 -13.349 1.00 0.00 7 GLY A C 10
ATOM 5912 O O . GLY A 1 7 ? -5.863 13.561 -14.540 1.00 0.00 7 GLY A O 10
ATOM 5916 N N . HIS A 1 8 ? -5.495 14.601 -12.578 1.00 0.00 8 HIS A N 10
ATOM 5917 C CA . HIS A 1 8 ? -4.418 15.436 -13.098 1.00 0.00 8 HIS A CA 10
ATOM 5918 C C . HIS A 1 8 ? -3.090 14.686 -13.076 1.00 0.00 8 HIS A C 10
ATOM 5919 O O . HIS A 1 8 ? -2.543 14.404 -12.011 1.00 0.00 8 HIS A O 10
ATOM 5933 N N . GLY A 1 9 ? -2.576 14.366 -14.260 1.00 0.00 9 GLY A N 10
ATOM 5934 C CA . GLY A 1 9 ? -1.317 13.651 -14.353 1.00 0.00 9 GLY A CA 10
ATOM 5935 C C . GLY A 1 9 ? -1.142 12.636 -13.241 1.00 0.00 9 GLY A C 10
ATOM 5936 O O . GLY A 1 9 ? -2.016 11.799 -13.014 1.00 0.00 9 GLY A O 10
ATOM 5940 N N . GLU A 1 10 ? -0.011 12.709 -12.547 1.00 0.00 10 GLU A N 10
ATOM 5941 C CA . GLU A 1 10 ? 0.275 11.787 -11.455 1.00 0.00 10 GLU A CA 10
ATOM 5942 C C . GLU A 1 10 ? 1.300 12.383 -10.494 1.00 0.00 10 GLU A C 10
ATOM 5943 O O . GLU A 1 10 ? 2.372 12.824 -10.908 1.00 0.00 10 GLU A O 10
ATOM 5955 N N . ARG A 1 11 ? 0.962 12.391 -9.209 1.00 0.00 11 ARG A N 10
ATOM 5956 C CA . ARG A 1 11 ? 1.851 12.934 -8.189 1.00 0.00 11 ARG A CA 10
ATOM 5957 C C . ARG A 1 11 ? 1.404 12.506 -6.794 1.00 0.00 11 ARG A C 10
ATOM 5958 O O . ARG A 1 11 ? 0.211 12.458 -6.501 1.00 0.00 11 ARG A O 10
ATOM 5979 N N . GLY A 1 12 ? 2.373 12.194 -5.937 1.00 0.00 12 GLY A N 10
ATOM 5980 C CA . GLY A 1 12 ? 2.059 11.773 -4.585 1.00 0.00 12 GLY A CA 10
ATOM 5981 C C . GLY A 1 12 ? 1.495 10.367 -4.531 1.00 0.00 12 GLY A C 10
ATOM 5982 O O . GLY A 1 12 ? 1.577 9.620 -5.506 1.00 0.00 12 GLY A O 10
ATOM 5986 N N . HIS A 1 13 ? 0.921 10.004 -3.388 1.00 0.00 13 HIS A N 10
ATOM 5987 C CA . HIS A 1 13 ? 0.342 8.677 -3.211 1.00 0.00 13 HIS A CA 10
ATOM 5988 C C . HIS A 1 13 ? -1.024 8.766 -2.536 1.00 0.00 13 HIS A C 10
ATOM 5989 O O . HIS A 1 13 ? -1.123 9.100 -1.356 1.00 0.00 13 HIS A O 10
ATOM 6003 N N . ARG A 1 14 ? -2.073 8.467 -3.295 1.00 0.00 14 ARG A N 10
ATOM 6004 C CA . ARG A 1 14 ? -3.433 8.515 -2.771 1.00 0.00 14 ARG A CA 10
ATOM 6005 C C . ARG A 1 14 ? -3.876 7.139 -2.281 1.00 0.00 14 ARG A C 10
ATOM 6006 O O . ARG A 1 14 ? -3.595 6.122 -2.916 1.00 0.00 14 ARG A O 10
ATOM 6027 N N . CYS A 1 15 ? -4.570 7.116 -1.148 1.00 0.00 15 CYS A N 10
ATOM 6028 C CA . CYS A 1 15 ? -5.051 5.866 -0.572 1.00 0.00 15 CYS A CA 10
ATOM 6029 C C . CYS A 1 15 ? -6.381 5.456 -1.197 1.00 0.00 15 CYS A C 10
ATOM 6030 O O . CYS A 1 15 ? -7.151 6.301 -1.654 1.00 0.00 15 CYS A O 10
ATOM 6037 N N . SER A 1 16 ? -6.644 4.153 -1.213 1.00 0.00 16 SER A N 10
ATOM 6038 C CA . SER A 1 16 ? -7.879 3.629 -1.785 1.00 0.00 16 SER A CA 10
ATOM 6039 C C . SER A 1 16 ? -8.849 3.204 -0.687 1.00 0.00 16 SER A C 10
ATOM 6040 O O . SER A 1 16 ? -10.066 3.256 -0.864 1.00 0.00 16 SER A O 10
ATOM 6048 N N . ASP A 1 17 ? -8.301 2.785 0.448 1.00 0.00 17 ASP A N 10
ATOM 6049 C CA . ASP A 1 17 ? -9.116 2.351 1.577 1.00 0.00 17 ASP A CA 10
ATOM 6050 C C . ASP A 1 17 ? -10.005 3.487 2.073 1.00 0.00 17 ASP A C 10
ATOM 6051 O O . ASP A 1 17 ? -11.200 3.299 2.304 1.00 0.00 17 ASP A O 10
ATOM 6060 N N . CYS A 1 18 ? -9.414 4.666 2.236 1.00 0.00 18 CYS A N 10
ATOM 6061 C CA . CYS A 1 18 ? -10.151 5.833 2.706 1.00 0.00 18 CYS A CA 10
ATOM 6062 C C . CYS A 1 18 ? -10.294 6.870 1.596 1.00 0.00 18 CYS A C 10
ATOM 6063 O O . CYS A 1 18 ? -11.374 7.418 1.378 1.00 0.00 18 CYS A O 10
ATOM 6070 N N . GLY A 1 19 ? -9.195 7.134 0.895 1.00 0.00 19 GLY A N 10
ATOM 6071 C CA . GLY A 1 19 ? -9.218 8.104 -0.184 1.00 0.00 19 GLY A CA 10
ATOM 6072 C C . GLY A 1 19 ? -8.480 9.380 0.168 1.00 0.00 19 GLY A C 10
ATOM 6073 O O . GLY A 1 19 ? -8.945 10.479 -0.136 1.00 0.00 19 GLY A O 10
ATOM 6077 N N . LYS A 1 20 ? -7.326 9.237 0.811 1.00 0.00 20 LYS A N 10
ATOM 6078 C CA . LYS A 1 20 ? -6.521 10.387 1.206 1.00 0.00 20 LYS A CA 10
ATOM 6079 C C . LYS A 1 20 ? -5.392 10.628 0.209 1.00 0.00 20 LYS A C 10
ATOM 6080 O O . LYS A 1 20 ? -5.292 9.942 -0.809 1.00 0.00 20 LYS A O 10
ATOM 6099 N N . PHE A 1 21 ? -4.543 11.605 0.509 1.00 0.00 21 PHE A N 10
ATOM 6100 C CA . PHE A 1 21 ? -3.420 11.936 -0.360 1.00 0.00 21 PHE A CA 10
ATOM 6101 C C . PHE A 1 21 ? -2.159 12.202 0.457 1.00 0.00 21 PHE A C 10
ATOM 6102 O O . PHE A 1 21 ? -2.231 12.634 1.607 1.00 0.00 21 PHE A O 10
ATOM 6119 N N . PHE A 1 22 ? -1.005 11.940 -0.146 1.00 0.00 22 PHE A N 10
ATOM 6120 C CA . PHE A 1 22 ? 0.273 12.148 0.525 1.00 0.00 22 PHE A CA 10
ATOM 6121 C C . PHE A 1 22 ? 1.337 12.616 -0.464 1.00 0.00 22 PHE A C 10
ATOM 6122 O O . PHE A 1 22 ? 1.098 12.670 -1.671 1.00 0.00 22 PHE A O 10
ATOM 6139 N N . LEU A 1 23 ? 2.512 12.953 0.056 1.00 0.00 23 LEU A N 10
ATOM 6140 C CA . LEU A 1 23 ? 3.614 13.417 -0.779 1.00 0.00 23 LEU A CA 10
ATOM 6141 C C . LEU A 1 23 ? 4.865 12.577 -0.546 1.00 0.00 23 LEU A C 10
ATOM 6142 O O . LEU A 1 23 ? 5.628 12.312 -1.475 1.00 0.00 23 LEU A O 10
ATOM 6158 N N . GLN A 1 24 ? 5.068 12.159 0.699 1.00 0.00 24 GLN A N 10
ATOM 6159 C CA . GLN A 1 24 ? 6.226 11.347 1.053 1.00 0.00 24 GLN A CA 10
ATOM 6160 C C . GLN A 1 24 ? 5.851 9.871 1.136 1.00 0.00 24 GLN A C 10
ATOM 6161 O O . GLN A 1 24 ? 5.101 9.460 2.020 1.00 0.00 24 GLN A O 10
ATOM 6175 N N . ALA A 1 25 ? 6.379 9.079 0.208 1.00 0.00 25 ALA A N 10
ATOM 6176 C CA . ALA A 1 25 ? 6.101 7.648 0.178 1.00 0.00 25 ALA A CA 10
ATOM 6177 C C . ALA A 1 25 ? 5.978 7.082 1.589 1.00 0.00 25 ALA A C 10
ATOM 6178 O O . ALA A 1 25 ? 4.920 6.589 1.979 1.00 0.00 25 ALA A O 10
ATOM 6185 N N . SER A 1 26 ? 7.066 7.157 2.348 1.00 0.00 26 SER A N 10
ATOM 6186 C CA . SER A 1 26 ? 7.081 6.648 3.715 1.00 0.00 26 SER A CA 10
ATOM 6187 C C . SER A 1 26 ? 5.779 6.987 4.435 1.00 0.00 26 SER A C 10
ATOM 6188 O O . SER A 1 26 ? 5.076 6.102 4.919 1.00 0.00 26 SER A O 10
ATOM 6196 N N . ASN A 1 27 ? 5.465 8.277 4.500 1.00 0.00 27 ASN A N 10
ATOM 6197 C CA . ASN A 1 27 ? 4.249 8.735 5.161 1.00 0.00 27 ASN A CA 10
ATOM 6198 C C . ASN A 1 27 ? 3.022 8.027 4.594 1.00 0.00 27 ASN A C 10
ATOM 6199 O O . ASN A 1 27 ? 2.070 7.735 5.319 1.00 0.00 27 ASN A O 10
ATOM 6210 N N . PHE A 1 28 ? 3.052 7.753 3.295 1.00 0.00 28 PHE A N 10
ATOM 6211 C CA . PHE A 1 28 ? 1.943 7.079 2.630 1.00 0.00 28 PHE A CA 10
ATOM 6212 C C . PHE A 1 28 ? 1.886 5.606 3.024 1.00 0.00 28 PHE A C 10
ATOM 6213 O O . PHE A 1 28 ? 0.812 5.005 3.067 1.00 0.00 28 PHE A O 10
ATOM 6230 N N . ILE A 1 29 ? 3.049 5.031 3.311 1.00 0.00 29 ILE A N 10
ATOM 6231 C CA . ILE A 1 29 ? 3.132 3.630 3.702 1.00 0.00 29 ILE A CA 10
ATOM 6232 C C . ILE A 1 29 ? 2.630 3.426 5.127 1.00 0.00 29 ILE A C 10
ATOM 6233 O O . ILE A 1 29 ? 1.806 2.549 5.386 1.00 0.00 29 ILE A O 10
ATOM 6249 N N . GLN A 1 30 ? 3.131 4.243 6.048 1.00 0.00 30 GLN A N 10
AT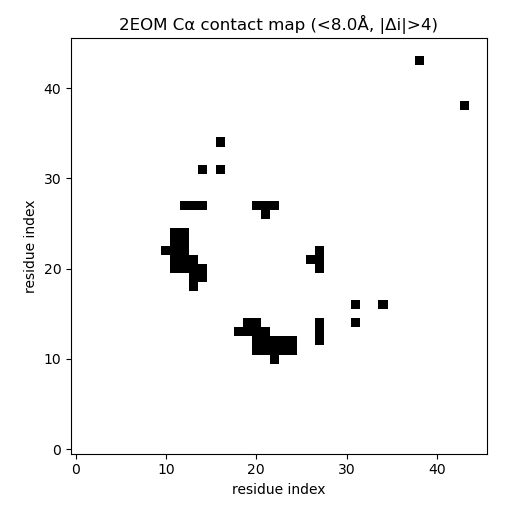OM 6250 C CA . GLN A 1 30 ? 2.732 4.153 7.447 1.00 0.00 30 GLN A CA 10
ATOM 6251 C C . GLN A 1 30 ? 1.253 4.487 7.614 1.00 0.00 30 GLN A C 10
ATOM 6252 O O . GLN A 1 30 ? 0.705 4.392 8.713 1.00 0.00 30 GLN A O 10
ATOM 6266 N N . HIS A 1 31 ? 0.613 4.879 6.518 1.00 0.00 31 HIS A N 10
ATOM 6267 C CA . HIS A 1 31 ? -0.804 5.227 6.543 1.00 0.00 31 HIS A CA 10
ATOM 6268 C C . HIS A 1 31 ? -1.660 4.051 6.083 1.00 0.00 31 HIS A C 10
ATOM 6269 O O . HIS A 1 31 ? -2.774 3.855 6.569 1.00 0.00 31 HIS A O 10
ATOM 6283 N N . ARG A 1 32 ? -1.133 3.273 5.144 1.00 0.00 32 ARG A N 10
ATOM 6284 C CA . ARG A 1 32 ? -1.850 2.118 4.617 1.00 0.00 32 ARG A CA 10
ATOM 6285 C C . ARG A 1 32 ? -1.899 0.993 5.647 1.00 0.00 32 ARG A C 10
ATOM 6286 O O . ARG A 1 32 ? -2.605 0.001 5.464 1.00 0.00 32 ARG A O 10
ATOM 6307 N N . ARG A 1 33 ? -1.143 1.154 6.728 1.00 0.00 33 ARG A N 10
ATOM 6308 C CA . ARG A 1 33 ? -1.099 0.151 7.786 1.00 0.00 33 ARG A CA 10
ATOM 6309 C C . ARG A 1 33 ? -2.362 0.206 8.640 1.00 0.00 33 ARG A C 10
ATOM 6310 O O . ARG A 1 33 ? -2.906 -0.828 9.027 1.00 0.00 33 ARG A O 10
ATOM 6331 N N . ILE A 1 34 ? -2.820 1.419 8.931 1.00 0.00 34 ILE A N 10
ATOM 6332 C CA . ILE A 1 34 ? -4.019 1.608 9.739 1.00 0.00 34 ILE A CA 10
ATOM 6333 C C . ILE A 1 34 ? -5.143 0.685 9.280 1.00 0.00 34 ILE A C 10
ATOM 6334 O O . ILE A 1 34 ? -5.841 0.085 10.098 1.00 0.00 34 ILE A O 10
ATOM 6350 N N . HIS A 1 35 ? -5.311 0.575 7.966 1.00 0.00 35 HIS A N 10
ATOM 6351 C CA . HIS A 1 35 ? -6.349 -0.278 7.397 1.00 0.00 35 HIS A CA 10
ATOM 6352 C C . HIS A 1 35 ? -5.966 -1.750 7.513 1.00 0.00 35 HIS A C 10
ATOM 6353 O O . HIS A 1 35 ? -6.823 -2.633 7.449 1.00 0.00 35 HIS A O 10
ATOM 6367 N N . THR A 1 36 ? -4.674 -2.009 7.683 1.00 0.00 36 THR A N 10
ATOM 6368 C CA . THR A 1 36 ? -4.177 -3.374 7.805 1.00 0.00 36 THR A CA 10
ATOM 6369 C C . THR A 1 36 ? -3.255 -3.518 9.010 1.00 0.00 36 THR A C 10
ATOM 6370 O O . THR A 1 36 ? -2.049 -3.295 8.911 1.00 0.00 36 THR A O 10
ATOM 6381 N N . GLY A 1 37 ? -3.830 -3.892 10.149 1.00 0.00 37 GLY A N 10
ATOM 6382 C CA . GLY A 1 37 ? -3.043 -4.060 11.357 1.00 0.00 37 GLY A CA 10
ATOM 6383 C C . GLY A 1 37 ? -2.327 -5.395 11.402 1.00 0.00 37 GLY A C 10
ATOM 6384 O O . GLY A 1 37 ? -1.156 -5.466 11.773 1.00 0.00 37 GLY A O 10
ATOM 6388 N N . GLU A 1 38 ? -3.033 -6.457 11.025 1.00 0.00 38 GLU A N 10
ATOM 6389 C CA . GLU A 1 38 ? -2.457 -7.796 11.027 1.00 0.00 38 GLU A CA 10
ATOM 6390 C C . GLU A 1 38 ? -1.774 -8.097 9.696 1.00 0.00 38 GLU A C 10
ATOM 6391 O O . GLU A 1 38 ? -2.127 -7.530 8.662 1.00 0.00 38 GLU A O 10
ATOM 6403 N N . LYS A 1 39 ? -0.793 -8.992 9.731 1.00 0.00 39 LYS A N 10
ATOM 6404 C CA . LYS A 1 39 ? -0.058 -9.370 8.529 1.00 0.00 39 LYS A CA 10
ATOM 6405 C C . LYS A 1 39 ? 0.465 -10.798 8.638 1.00 0.00 39 LYS A C 10
ATOM 6406 O O . LYS A 1 39 ? 0.864 -11.259 9.708 1.00 0.00 39 LYS A O 10
ATOM 6425 N N . PRO A 1 40 ? 0.467 -11.517 7.505 1.00 0.00 40 PRO A N 10
ATOM 6426 C CA . PRO A 1 40 ? 0.941 -12.903 7.448 1.00 0.00 40 PRO A CA 10
ATOM 6427 C C . PRO A 1 40 ? 2.451 -13.007 7.632 1.00 0.00 40 PRO A C 10
ATOM 6428 O O . PRO A 1 40 ? 3.199 -12.121 7.216 1.00 0.00 40 PRO A O 10
ATOM 6439 N N . SER A 1 41 ? 2.894 -14.094 8.256 1.00 0.00 41 SER A N 10
ATOM 6440 C CA . SER A 1 41 ? 4.315 -14.312 8.497 1.00 0.00 41 SER A CA 10
ATOM 6441 C C . SER A 1 41 ? 5.137 -13.953 7.262 1.00 0.00 41 SER A C 10
ATOM 6442 O O . SER A 1 41 ? 5.964 -13.043 7.296 1.00 0.00 41 SER A O 10
ATOM 6450 N N . GLY A 1 42 ? 4.902 -14.676 6.172 1.00 0.00 42 GLY A N 10
ATOM 6451 C CA . GLY A 1 42 ? 5.627 -14.421 4.941 1.00 0.00 42 GLY A CA 10
ATOM 6452 C C . GLY A 1 42 ? 5.013 -15.126 3.749 1.00 0.00 42 GLY A C 10
ATOM 6453 O O . GLY A 1 42 ? 5.457 -16.198 3.338 1.00 0.00 42 GLY A O 10
ATOM 6457 N N . PRO A 1 43 ? 3.964 -14.520 3.173 1.00 0.00 43 PRO A N 10
ATOM 6458 C CA . PRO A 1 43 ? 3.264 -15.080 2.013 1.00 0.00 43 PRO A CA 10
ATOM 6459 C C . PRO A 1 43 ? 4.112 -15.033 0.746 1.00 0.00 43 PRO A C 10
ATOM 6460 O O . PRO A 1 43 ? 3.944 -15.854 -0.155 1.00 0.00 43 PRO A O 10
ATOM 6471 N N . SER A 1 44 ? 5.023 -14.066 0.685 1.00 0.00 44 SER A N 10
ATOM 6472 C CA . SER A 1 44 ? 5.895 -13.910 -0.473 1.00 0.00 44 SER A CA 10
ATOM 6473 C C . SER A 1 44 ? 7.317 -13.567 -0.041 1.00 0.00 44 SER A C 10
ATOM 6474 O O . SER A 1 44 ? 7.532 -13.006 1.034 1.00 0.00 44 SER A O 10
ATOM 6482 N N . SER A 1 45 ? 8.284 -13.908 -0.886 1.00 0.00 45 SER A N 10
ATOM 6483 C CA . SER A 1 45 ? 9.687 -13.640 -0.590 1.00 0.00 45 SER A CA 10
ATOM 6484 C C . SER A 1 45 ? 9.859 -12.251 0.016 1.00 0.00 45 SER A C 10
ATOM 6485 O O . SER A 1 45 ? 10.340 -12.105 1.138 1.00 0.00 45 SER A O 10
ATOM 6493 N N . GLY A 1 46 ? 9.461 -11.230 -0.738 1.00 0.00 46 GLY A N 10
ATOM 6494 C CA . GLY A 1 46 ? 9.579 -9.865 -0.261 1.00 0.00 46 GLY A CA 10
ATOM 6495 C C . GLY A 1 46 ? 11.018 -9.461 -0.008 1.00 0.00 46 GLY A C 10
ATOM 6496 O O . GLY A 1 46 ? 11.918 -10.043 -0.611 1.00 0.00 46 GLY A O 10
ATOM 6501 N N . GLY A 1 1 ? -15.800 5.696 -19.782 1.00 0.00 1 GLY A N 11
ATOM 6502 C CA . GLY A 1 1 ? -16.025 7.014 -19.220 1.00 0.00 1 GLY A CA 11
ATOM 6503 C C . GLY A 1 1 ? -15.125 8.068 -19.835 1.00 0.00 1 GLY A C 11
ATOM 6504 O O . GLY A 1 1 ? -14.020 7.764 -20.285 1.00 0.00 1 GLY A O 11
ATOM 6508 N N . SER A 1 2 ? -15.599 9.310 -19.856 1.00 0.00 2 SER A N 11
ATOM 6509 C CA . SER A 1 2 ? -14.831 10.411 -20.425 1.00 0.00 2 SER A CA 11
ATOM 6510 C C . SER A 1 2 ? -14.457 11.426 -19.350 1.00 0.00 2 SER A C 11
ATOM 6511 O O . SER A 1 2 ? -14.419 12.630 -19.603 1.00 0.00 2 SER A O 11
ATOM 6519 N N . SER A 1 3 ? -14.181 10.930 -18.148 1.00 0.00 3 SER A N 11
ATOM 6520 C CA . SER A 1 3 ? -13.813 11.792 -17.031 1.00 0.00 3 SER A CA 11
ATOM 6521 C C . SER A 1 3 ? -12.699 12.755 -17.432 1.00 0.00 3 SER A C 11
ATOM 6522 O O . SER A 1 3 ? -12.480 13.775 -16.780 1.00 0.00 3 SER A O 11
ATOM 6530 N N . GLY A 1 4 ? -11.996 12.421 -18.510 1.00 0.00 4 GLY A N 11
ATOM 6531 C CA . GLY A 1 4 ? -10.913 13.264 -18.981 1.00 0.00 4 GLY A CA 11
ATOM 6532 C C . GLY A 1 4 ? -9.704 13.219 -18.067 1.00 0.00 4 GLY A C 11
ATOM 6533 O O . GLY A 1 4 ? -9.670 13.893 -17.038 1.00 0.00 4 GLY A O 11
ATOM 6537 N N . SER A 1 5 ? -8.710 12.420 -18.443 1.00 0.00 5 SER A N 11
ATOM 6538 C CA . SER A 1 5 ? -7.496 12.285 -17.647 1.00 0.00 5 SER A CA 11
ATOM 6539 C C . SER A 1 5 ? -6.259 12.587 -18.488 1.00 0.00 5 SER A C 11
ATOM 6540 O O . SER A 1 5 ? -5.851 11.781 -19.324 1.00 0.00 5 SER A O 11
ATOM 6548 N N . SER A 1 6 ? -5.667 13.755 -18.259 1.00 0.00 6 SER A N 11
ATOM 6549 C CA . SER A 1 6 ? -4.479 14.168 -18.997 1.00 0.00 6 SER A CA 11
ATOM 6550 C C . SER A 1 6 ? -3.889 15.445 -18.407 1.00 0.00 6 SER A C 11
ATOM 6551 O O . SER A 1 6 ? -4.618 16.352 -18.008 1.00 0.00 6 SER A O 11
ATOM 6559 N N . GLY A 1 7 ? -2.562 15.508 -18.356 1.00 0.00 7 GLY A N 11
ATOM 6560 C CA . GLY A 1 7 ? -1.896 16.678 -17.813 1.00 0.00 7 GLY A CA 11
ATOM 6561 C C . GLY A 1 7 ? -0.663 16.320 -17.007 1.00 0.00 7 GLY A C 11
ATOM 6562 O O . GLY A 1 7 ? 0.178 15.540 -17.457 1.00 0.00 7 GLY A O 11
ATOM 6566 N N . HIS A 1 8 ? -0.552 16.893 -15.813 1.00 0.00 8 HIS A N 11
ATOM 6567 C CA . HIS A 1 8 ? 0.589 16.631 -14.942 1.00 0.00 8 HIS A CA 11
ATOM 6568 C C . HIS A 1 8 ? 0.129 16.083 -13.594 1.00 0.00 8 HIS A C 11
ATOM 6569 O O . HIS A 1 8 ? -0.041 16.833 -12.634 1.00 0.00 8 HIS A O 11
ATOM 6583 N N . GLY A 1 9 ? -0.070 14.770 -13.532 1.00 0.00 9 GLY A N 11
ATOM 6584 C CA . GLY A 1 9 ? -0.509 14.145 -12.298 1.00 0.00 9 GLY A CA 11
ATOM 6585 C C . GLY A 1 9 ? 0.585 13.327 -11.641 1.00 0.00 9 GLY A C 11
ATOM 6586 O O . GLY A 1 9 ? 1.766 13.655 -11.755 1.00 0.00 9 GLY A O 11
ATOM 6590 N N . GLU A 1 10 ? 0.192 12.260 -10.952 1.00 0.00 10 GLU A N 11
ATOM 6591 C CA . GLU A 1 10 ? 1.149 11.395 -10.273 1.00 0.00 10 GLU A CA 11
ATOM 6592 C C . GLU A 1 10 ? 2.110 12.214 -9.415 1.00 0.00 10 GLU A C 11
ATOM 6593 O O . GLU A 1 10 ? 3.317 11.971 -9.412 1.00 0.00 10 GLU A O 11
ATOM 6605 N N . ARG A 1 11 ? 1.565 13.186 -8.690 1.00 0.00 11 ARG A N 11
ATOM 6606 C CA . ARG A 1 11 ? 2.373 14.042 -7.830 1.00 0.00 11 ARG A CA 11
ATOM 6607 C C . ARG A 1 11 ? 2.202 13.657 -6.364 1.00 0.00 11 ARG A C 11
ATOM 6608 O O . ARG A 1 11 ? 2.113 14.519 -5.491 1.00 0.00 11 ARG A O 11
ATOM 6629 N N . GLY A 1 12 ? 2.157 12.354 -6.102 1.00 0.00 12 GLY A N 11
ATOM 6630 C CA . GLY A 1 12 ? 1.997 11.876 -4.740 1.00 0.00 12 GLY A CA 11
ATOM 6631 C C . GLY A 1 12 ? 1.449 10.464 -4.682 1.00 0.00 12 GLY A C 11
ATOM 6632 O O . GLY A 1 12 ? 1.592 9.695 -5.633 1.00 0.00 12 GLY A O 11
ATOM 6636 N N . HIS A 1 13 ? 0.820 10.121 -3.562 1.00 0.00 13 HIS A N 11
ATOM 6637 C CA . HIS A 1 13 ? 0.249 8.791 -3.383 1.00 0.00 13 HIS A CA 11
ATOM 6638 C C . HIS A 1 13 ? -1.092 8.868 -2.661 1.00 0.00 13 HIS A C 11
ATOM 6639 O O . HIS A 1 13 ? -1.156 9.232 -1.486 1.00 0.00 13 HIS A O 11
ATOM 6653 N N . ARG A 1 14 ? -2.162 8.524 -3.371 1.00 0.00 14 ARG A N 11
ATOM 6654 C CA . ARG A 1 14 ? -3.502 8.556 -2.797 1.00 0.00 14 ARG A CA 11
ATOM 6655 C C . ARG A 1 14 ? -3.926 7.167 -2.328 1.00 0.00 14 ARG A C 11
ATOM 6656 O O . ARG A 1 14 ? -3.624 6.163 -2.973 1.00 0.00 14 ARG A O 11
ATOM 6677 N N . CYS A 1 15 ? -4.628 7.118 -1.201 1.00 0.00 15 CYS A N 11
ATOM 6678 C CA . CYS A 1 15 ? -5.094 5.854 -0.644 1.00 0.00 15 CYS A CA 11
ATOM 6679 C C . CYS A 1 15 ? -6.357 5.378 -1.356 1.00 0.00 15 CYS A C 11
ATOM 6680 O O . CYS A 1 15 ? -7.031 6.155 -2.031 1.00 0.00 15 CYS A O 11
ATOM 6687 N N . SER A 1 16 ? -6.671 4.097 -1.198 1.00 0.00 16 SER A N 11
ATOM 6688 C CA . SER A 1 16 ? -7.851 3.516 -1.828 1.00 0.00 16 SER A CA 11
ATOM 6689 C C . SER A 1 16 ? -8.873 3.089 -0.778 1.00 0.00 16 SER A C 11
ATOM 6690 O O . SER A 1 16 ? -10.080 3.144 -1.012 1.00 0.00 16 SER A O 11
ATOM 6698 N N . ASP A 1 17 ? -8.379 2.663 0.380 1.00 0.00 17 ASP A N 11
ATOM 6699 C CA . ASP A 1 17 ? -9.247 2.226 1.467 1.00 0.00 17 ASP A CA 11
ATOM 6700 C C . ASP A 1 17 ? -10.099 3.383 1.980 1.00 0.00 17 ASP A C 11
ATOM 6701 O O . ASP A 1 17 ? -11.313 3.252 2.140 1.00 0.00 17 ASP A O 11
ATOM 6710 N N . CYS A 1 18 ? -9.455 4.517 2.238 1.00 0.00 18 CYS A N 11
ATOM 6711 C CA . CYS A 1 18 ? -10.151 5.697 2.734 1.00 0.00 18 CYS A CA 11
ATOM 6712 C C . CYS A 1 18 ? -10.314 6.738 1.630 1.00 0.00 18 CYS A C 11
ATOM 6713 O O . CYS A 1 18 ? -11.403 7.270 1.419 1.00 0.00 18 CYS A O 11
ATOM 6720 N N . GLY A 1 19 ? -9.221 7.022 0.927 1.00 0.00 19 GLY A N 11
ATOM 6721 C CA . GLY A 1 19 ? -9.264 7.997 -0.147 1.00 0.00 19 GLY A CA 11
ATOM 6722 C C . GLY A 1 19 ? -8.498 9.262 0.187 1.00 0.00 19 GLY A C 11
ATOM 6723 O O . GLY A 1 19 ? -8.877 10.356 -0.233 1.00 0.00 19 GLY A O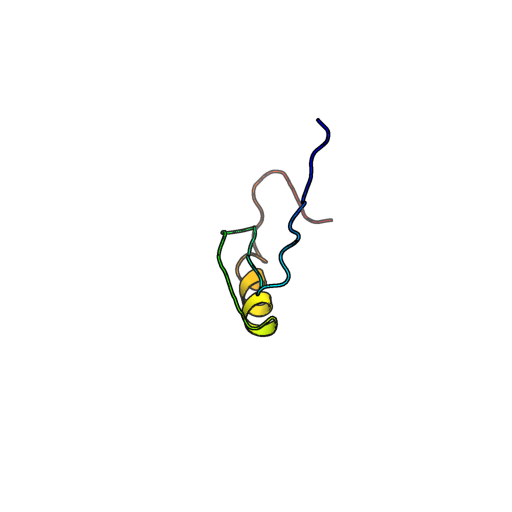 11
ATOM 6727 N N . LYS A 1 20 ? -7.418 9.114 0.947 1.00 0.00 20 LYS A N 11
ATOM 6728 C CA . LYS A 1 20 ? -6.596 10.253 1.340 1.00 0.00 20 LYS A CA 11
ATOM 6729 C C . LYS A 1 20 ? -5.521 10.534 0.295 1.00 0.00 20 LYS A C 11
ATOM 6730 O O . LYS A 1 20 ? -5.483 9.896 -0.758 1.00 0.00 20 LYS A O 11
ATOM 6749 N N . PHE A 1 21 ? -4.648 11.490 0.593 1.00 0.00 21 PHE A N 11
ATOM 6750 C CA . PHE A 1 21 ? -3.571 11.854 -0.320 1.00 0.00 21 PHE A CA 11
ATOM 6751 C C . PHE A 1 21 ? -2.269 12.090 0.440 1.00 0.00 21 PHE A C 11
ATOM 6752 O O . PHE A 1 21 ? -2.281 12.475 1.609 1.00 0.00 21 PHE A O 11
ATOM 6769 N N . PHE A 1 22 ? -1.147 11.856 -0.232 1.00 0.00 22 PHE A N 11
ATOM 6770 C CA . PHE A 1 22 ? 0.163 12.041 0.379 1.00 0.00 22 PHE A CA 11
ATOM 6771 C C . PHE A 1 22 ? 1.192 12.477 -0.660 1.00 0.00 22 PHE A C 11
ATOM 6772 O O . PHE A 1 22 ? 0.914 12.483 -1.861 1.00 0.00 22 PHE A O 11
ATOM 6789 N N . LEU A 1 23 ? 2.380 12.841 -0.192 1.00 0.00 23 LEU A N 11
ATOM 6790 C CA . LEU A 1 23 ? 3.452 13.280 -1.079 1.00 0.00 23 LEU A CA 11
ATOM 6791 C C . LEU A 1 23 ? 4.681 12.389 -0.930 1.00 0.00 23 LEU A C 11
ATOM 6792 O O . LEU A 1 23 ? 5.337 12.052 -1.915 1.00 0.00 23 LEU A O 11
ATOM 6808 N N . GLN A 1 24 ? 4.984 12.010 0.307 1.00 0.00 24 GLN A N 11
ATOM 6809 C CA . GLN A 1 24 ? 6.134 11.157 0.584 1.00 0.00 24 GLN A CA 11
ATOM 6810 C C . GLN A 1 24 ? 5.708 9.700 0.732 1.00 0.00 24 GLN A C 11
ATOM 6811 O O . GLN A 1 24 ? 4.921 9.360 1.616 1.00 0.00 24 GLN A O 11
ATOM 6825 N N . ALA A 1 25 ? 6.232 8.844 -0.139 1.00 0.00 25 ALA A N 11
ATOM 6826 C CA . ALA A 1 25 ? 5.906 7.423 -0.103 1.00 0.00 25 ALA A CA 11
ATOM 6827 C C . ALA A 1 25 ? 5.808 6.918 1.332 1.00 0.00 25 ALA A C 11
ATOM 6828 O O . ALA A 1 25 ? 4.765 6.418 1.754 1.00 0.00 25 ALA A O 11
ATOM 6835 N N . SER A 1 26 ? 6.900 7.052 2.078 1.00 0.00 26 SER A N 11
ATOM 6836 C CA . SER A 1 26 ? 6.938 6.605 3.465 1.00 0.00 26 SER A CA 11
ATOM 6837 C C . SER A 1 26 ? 5.658 6.997 4.197 1.00 0.00 26 SER A C 11
ATOM 6838 O O . SER A 1 26 ? 4.953 6.145 4.736 1.00 0.00 26 SER A O 11
ATOM 6846 N N . ASN A 1 27 ? 5.365 8.293 4.212 1.00 0.00 27 ASN A N 11
ATOM 6847 C CA . ASN A 1 27 ? 4.171 8.799 4.878 1.00 0.00 27 ASN A CA 11
ATOM 6848 C C . ASN A 1 27 ? 2.923 8.075 4.383 1.00 0.00 27 ASN A C 11
ATOM 6849 O O . ASN A 1 27 ? 1.971 7.868 5.136 1.00 0.00 27 ASN A O 11
ATOM 6860 N N . PHE A 1 28 ? 2.935 7.690 3.111 1.00 0.00 28 PHE A N 11
ATOM 6861 C CA . PHE A 1 28 ? 1.804 6.988 2.514 1.00 0.00 28 PHE A CA 11
ATOM 6862 C C . PHE A 1 28 ? 1.782 5.525 2.947 1.00 0.00 28 PHE A C 11
ATOM 6863 O O . PHE A 1 28 ? 0.716 4.932 3.111 1.00 0.00 28 PHE A O 11
ATOM 6880 N N . ILE A 1 29 ? 2.966 4.950 3.129 1.00 0.00 29 ILE A N 11
ATOM 6881 C CA . ILE A 1 29 ? 3.083 3.558 3.542 1.00 0.00 29 ILE A CA 11
ATOM 6882 C C . ILE A 1 29 ? 2.661 3.379 4.997 1.00 0.00 29 ILE A C 11
ATOM 6883 O O . ILE A 1 29 ? 1.863 2.499 5.317 1.00 0.00 29 ILE A O 11
ATOM 6899 N N . GLN A 1 30 ? 3.202 4.221 5.872 1.00 0.00 30 GLN A N 11
ATOM 6900 C CA . GLN A 1 30 ? 2.880 4.156 7.292 1.00 0.00 30 GLN A CA 11
ATOM 6901 C C . GLN A 1 30 ? 1.415 4.504 7.535 1.00 0.00 30 GLN A C 11
ATOM 6902 O O . GLN A 1 30 ? 0.932 4.448 8.666 1.00 0.00 30 GLN A O 11
ATOM 6916 N N . HIS A 1 31 ? 0.712 4.864 6.465 1.00 0.00 31 HIS A N 11
ATOM 6917 C CA . HIS A 1 31 ? -0.699 5.221 6.562 1.00 0.00 31 HIS A CA 11
ATOM 6918 C C . HIS A 1 31 ? -1.585 4.047 6.159 1.00 0.00 31 HIS A C 11
ATOM 6919 O O . HIS A 1 31 ? -2.631 3.809 6.765 1.00 0.00 31 HIS A O 11
ATOM 6933 N N . ARG A 1 32 ? -1.161 3.316 5.134 1.00 0.00 32 ARG A N 11
ATOM 6934 C CA . ARG A 1 32 ? -1.918 2.167 4.649 1.00 0.00 32 ARG A CA 11
ATOM 6935 C C . ARG A 1 32 ? -1.959 1.061 5.699 1.00 0.00 32 ARG A C 11
ATOM 6936 O O . ARG A 1 32 ? -2.681 0.076 5.549 1.00 0.00 32 ARG A O 11
ATOM 6957 N N . ARG A 1 33 ? -1.180 1.232 6.762 1.00 0.00 33 ARG A N 11
ATOM 6958 C CA . ARG A 1 33 ? -1.126 0.247 7.836 1.00 0.00 33 ARG A CA 11
ATOM 6959 C C . ARG A 1 33 ? -2.355 0.355 8.734 1.00 0.00 33 ARG A C 11
ATOM 6960 O O . ARG A 1 33 ? -2.990 -0.650 9.057 1.00 0.00 33 ARG A O 11
ATOM 6981 N N . ILE A 1 34 ? -2.684 1.579 9.134 1.00 0.00 34 ILE A N 11
ATOM 6982 C CA . ILE A 1 34 ? -3.837 1.817 9.993 1.00 0.00 34 ILE A CA 11
ATOM 6983 C C . ILE A 1 34 ? -5.024 0.957 9.572 1.00 0.00 34 ILE A C 11
ATOM 6984 O O . ILE A 1 34 ? -5.815 0.519 10.408 1.00 0.00 34 ILE A O 11
ATOM 7000 N N . HIS A 1 35 ? -5.142 0.718 8.270 1.00 0.00 35 HIS A N 11
ATOM 7001 C CA . HIS A 1 35 ? -6.231 -0.093 7.737 1.00 0.00 35 HIS A CA 11
ATOM 7002 C C . HIS A 1 35 ? -6.058 -1.558 8.125 1.00 0.00 35 HIS A C 11
ATOM 7003 O O . HIS A 1 35 ? -7.031 -2.251 8.426 1.00 0.00 35 HIS A O 11
ATOM 7017 N N . THR A 1 36 ? -4.814 -2.025 8.115 1.00 0.00 36 THR A N 11
ATOM 7018 C CA . THR A 1 36 ? -4.514 -3.408 8.464 1.00 0.00 36 THR A CA 11
ATOM 7019 C C . THR A 1 36 ? -5.352 -3.870 9.650 1.00 0.00 36 THR A C 11
ATOM 7020 O O . THR A 1 36 ? -5.157 -3.412 10.776 1.00 0.00 36 THR A O 11
ATOM 7031 N N . GLY A 1 37 ? -6.285 -4.781 9.391 1.00 0.00 37 GLY A N 11
ATOM 7032 C CA . GLY A 1 37 ? -7.138 -5.290 10.449 1.00 0.00 37 GLY A CA 11
ATOM 7033 C C . GLY A 1 37 ? -6.402 -6.223 11.390 1.00 0.00 37 GLY A C 11
ATOM 7034 O O . GLY A 1 37 ? -6.245 -5.924 12.573 1.00 0.00 37 GLY A O 11
ATOM 7038 N N . GLU A 1 38 ? -5.951 -7.357 10.863 1.00 0.00 38 GLU A N 11
ATOM 7039 C CA . GLU A 1 38 ? -5.229 -8.338 11.666 1.00 0.00 38 GLU A CA 11
ATOM 7040 C C . GLU A 1 38 ? -3.901 -8.707 11.011 1.00 0.00 38 GLU A C 11
ATOM 7041 O O . GLU A 1 38 ? -3.872 -9.331 9.950 1.00 0.00 38 GLU A O 11
ATOM 7053 N N . LYS A 1 39 ? -2.804 -8.316 11.649 1.00 0.00 39 LYS A N 11
ATOM 7054 C CA . LYS A 1 39 ? -1.472 -8.605 11.131 1.00 0.00 39 LYS A CA 11
ATOM 7055 C C . LYS A 1 39 ? -0.845 -9.783 11.869 1.00 0.00 39 LYS A C 11
ATOM 7056 O O . LYS A 1 39 ? -1.008 -9.947 13.078 1.00 0.00 39 LYS A O 11
ATOM 7075 N N . PRO A 1 40 ? -0.108 -10.623 11.127 1.00 0.00 40 PRO A N 11
ATOM 7076 C CA . PRO A 1 40 ? 0.560 -11.799 11.691 1.00 0.00 40 PRO A CA 11
ATOM 7077 C C . PRO A 1 40 ? 1.726 -11.424 12.599 1.00 0.00 40 PRO A C 11
ATOM 7078 O O . PRO A 1 40 ? 2.219 -10.297 12.558 1.00 0.00 40 PRO A O 11
ATOM 7089 N N . SER A 1 41 ? 2.163 -12.375 13.418 1.00 0.00 41 SER A N 11
ATOM 7090 C CA . SER A 1 41 ? 3.269 -12.143 14.339 1.00 0.00 41 SER A CA 11
ATOM 7091 C C . SER A 1 41 ? 4.597 -12.548 13.706 1.00 0.00 41 SER A C 11
ATOM 7092 O O . SER A 1 41 ? 5.027 -13.695 13.820 1.00 0.00 41 SER A O 11
ATOM 7100 N N . GLY A 1 42 ? 5.242 -11.596 13.038 1.00 0.00 42 GLY A N 11
ATOM 7101 C CA . GLY A 1 42 ? 6.514 -11.872 12.396 1.00 0.00 42 GLY A CA 11
ATOM 7102 C C . GLY A 1 42 ? 6.527 -13.212 11.687 1.00 0.00 42 GLY A C 11
ATOM 7103 O O . GLY A 1 42 ? 7.222 -14.145 12.089 1.00 0.00 42 GLY A O 11
ATOM 7107 N N . PRO A 1 43 ? 5.741 -13.321 10.606 1.00 0.00 43 PRO A N 11
ATOM 7108 C CA . PRO A 1 43 ? 5.646 -14.553 9.817 1.00 0.00 43 PRO A CA 11
ATOM 7109 C C . PRO A 1 43 ? 6.925 -14.842 9.038 1.00 0.00 43 PRO A C 11
ATOM 7110 O O . PRO A 1 43 ? 7.146 -15.965 8.584 1.00 0.00 43 PRO A O 11
ATOM 7121 N N . SER A 1 44 ? 7.764 -13.823 8.888 1.00 0.00 44 SER A N 11
ATOM 7122 C CA . SER A 1 44 ? 9.020 -13.967 8.160 1.00 0.00 44 SER A CA 11
ATOM 7123 C C . SER A 1 44 ? 10.103 -13.078 8.764 1.00 0.00 44 SER A C 11
ATOM 7124 O O . SER A 1 44 ? 10.029 -11.852 8.686 1.00 0.00 44 SER A O 11
ATOM 7132 N N . SER A 1 45 ? 11.108 -13.706 9.366 1.00 0.00 45 SER A N 11
ATOM 7133 C CA . SER A 1 45 ? 12.205 -12.973 9.987 1.00 0.00 45 SER A CA 11
ATOM 7134 C C . SER A 1 45 ? 12.558 -11.731 9.174 1.00 0.00 45 SER A C 11
ATOM 7135 O O . SER A 1 45 ? 12.359 -11.693 7.960 1.00 0.00 45 SER A O 11
ATOM 7143 N N . GLY A 1 46 ? 13.083 -10.716 9.853 1.00 0.00 46 GLY A N 11
ATOM 7144 C CA . GLY A 1 46 ? 13.455 -9.486 9.178 1.00 0.00 46 GLY A CA 11
ATOM 7145 C C . GLY A 1 46 ? 12.793 -8.267 9.788 1.00 0.00 46 GLY A C 11
ATOM 7146 O O . GLY A 1 46 ? 13.349 -7.685 10.719 1.00 0.00 46 GLY A O 11
ATOM 7151 N N . GLY A 1 1 ? -16.207 5.654 -18.656 1.00 0.00 1 GLY A N 12
ATOM 7152 C CA . GLY A 1 1 ? -14.769 5.778 -18.808 1.00 0.00 1 GLY A CA 12
ATOM 7153 C C . GLY A 1 1 ? -14.014 4.670 -18.101 1.00 0.00 1 GLY A C 12
ATOM 7154 O O . GLY A 1 1 ? -13.935 4.650 -16.872 1.00 0.00 1 GLY A O 12
ATOM 7158 N N . SER A 1 2 ? -13.459 3.745 -18.877 1.00 0.00 2 SER A N 12
ATOM 7159 C CA . SER A 1 2 ? -12.710 2.626 -18.317 1.00 0.00 2 SER A CA 12
ATOM 7160 C C . SER A 1 2 ? -11.284 3.045 -17.971 1.00 0.00 2 SER A C 12
ATOM 7161 O O . SER A 1 2 ? -10.379 2.948 -18.800 1.00 0.00 2 SER A O 12
ATOM 7169 N N . SER A 1 3 ? -11.092 3.510 -16.741 1.00 0.00 3 SER A N 12
ATOM 7170 C CA . SER A 1 3 ? -9.778 3.947 -16.285 1.00 0.00 3 SER A CA 12
ATOM 7171 C C . SER A 1 3 ? -9.584 3.634 -14.805 1.00 0.00 3 SER A C 12
ATOM 7172 O O . SER A 1 3 ? -10.507 3.775 -14.003 1.00 0.00 3 SER A O 12
ATOM 7180 N N . GLY A 1 4 ? -8.376 3.206 -14.450 1.00 0.00 4 GLY A N 12
ATOM 7181 C CA . GLY A 1 4 ? -8.082 2.879 -13.067 1.00 0.00 4 GLY A CA 12
ATOM 7182 C C . GLY A 1 4 ? -6.663 3.242 -12.675 1.00 0.00 4 GLY A C 12
ATOM 7183 O O . GLY A 1 4 ? -6.446 3.946 -11.688 1.00 0.00 4 GLY A O 12
ATOM 7187 N N . SER A 1 5 ? -5.696 2.759 -13.447 1.00 0.00 5 SER A N 12
ATOM 7188 C CA . SER A 1 5 ? -4.290 3.032 -13.172 1.00 0.00 5 SER A CA 12
ATOM 7189 C C . SER A 1 5 ? -3.916 4.447 -13.605 1.00 0.00 5 SER A C 12
ATOM 7190 O O . SER A 1 5 ? -4.608 5.063 -14.415 1.00 0.00 5 SER A O 12
ATOM 7198 N N . SER A 1 6 ? -2.816 4.955 -13.058 1.00 0.00 6 SER A N 12
ATOM 7199 C CA . SER A 1 6 ? -2.351 6.298 -13.384 1.00 0.00 6 SER A CA 12
ATOM 7200 C C . SER A 1 6 ? -1.302 6.256 -14.490 1.00 0.00 6 SER A C 12
ATOM 7201 O O . SER A 1 6 ? -1.380 7.005 -15.463 1.00 0.00 6 SER A O 12
ATOM 7209 N N . GLY A 1 7 ? -0.320 5.373 -14.334 1.00 0.00 7 GLY A N 12
ATOM 7210 C CA . GLY A 1 7 ? 0.731 5.249 -15.326 1.00 0.00 7 GLY A CA 12
ATOM 7211 C C . GLY A 1 7 ? 2.064 5.773 -14.828 1.00 0.00 7 GLY A C 12
ATOM 7212 O O . GLY A 1 7 ? 2.435 5.549 -13.676 1.00 0.00 7 GLY A O 12
ATOM 7216 N N . HIS A 1 8 ? 2.786 6.470 -15.699 1.00 0.00 8 HIS A N 12
ATOM 7217 C CA . HIS A 1 8 ? 4.087 7.026 -15.341 1.00 0.00 8 HIS A CA 12
ATOM 7218 C C . HIS A 1 8 ? 3.989 8.531 -15.108 1.00 0.00 8 HIS A C 12
ATOM 7219 O O . HIS A 1 8 ? 3.791 9.303 -16.046 1.00 0.00 8 HIS A O 12
ATOM 7233 N N . GLY A 1 9 ? 4.127 8.942 -13.851 1.00 0.00 9 GLY A N 12
ATOM 7234 C CA . GLY A 1 9 ? 4.051 10.352 -13.519 1.00 0.00 9 GLY A CA 12
ATOM 7235 C C . GLY A 1 9 ? 4.579 10.650 -12.130 1.00 0.00 9 GLY A C 12
ATOM 7236 O O . GLY A 1 9 ? 4.751 9.742 -11.317 1.00 0.00 9 GLY A O 12
ATOM 7240 N N . GLU A 1 10 ? 4.840 11.925 -11.858 1.00 0.00 10 GLU A N 12
ATOM 7241 C CA . GLU A 1 10 ? 5.355 12.338 -10.558 1.00 0.00 10 GLU A CA 12
ATOM 7242 C C . GLU A 1 10 ? 4.254 12.975 -9.714 1.00 0.00 10 GLU A C 12
ATOM 7243 O O . GLU A 1 10 ? 4.189 14.198 -9.581 1.00 0.00 10 GLU A O 12
ATOM 7255 N N . ARG A 1 11 ? 3.391 12.138 -9.147 1.00 0.00 11 ARG A N 12
ATOM 7256 C CA . ARG A 1 11 ? 2.293 12.619 -8.318 1.00 0.00 11 ARG A CA 12
ATOM 7257 C C . ARG A 1 11 ? 2.380 12.038 -6.910 1.00 0.00 11 ARG A C 12
ATOM 7258 O O . ARG A 1 11 ? 3.285 11.264 -6.602 1.00 0.00 11 ARG A O 12
ATOM 7279 N N . GLY A 1 12 ? 1.432 12.419 -6.059 1.00 0.00 12 GLY A N 12
ATOM 7280 C CA . GLY A 1 12 ? 1.420 11.927 -4.693 1.00 0.00 12 GLY A CA 12
ATOM 7281 C C . GLY A 1 12 ? 0.937 10.494 -4.597 1.00 0.00 12 GLY A C 12
ATOM 7282 O O . GLY A 1 12 ? 1.219 9.676 -5.474 1.00 0.00 12 GLY A O 12
ATOM 7286 N N . HIS A 1 13 ? 0.208 10.187 -3.529 1.00 0.00 13 HIS A N 12
ATOM 7287 C CA . HIS A 1 13 ? -0.315 8.841 -3.321 1.00 0.00 13 HIS A CA 12
ATOM 7288 C C . HIS A 1 13 ? -1.624 8.881 -2.539 1.00 0.00 13 HIS A C 12
ATOM 7289 O O . HIS A 1 13 ? -1.633 9.153 -1.338 1.00 0.00 13 HIS A O 12
ATOM 7303 N N . ARG A 1 14 ? -2.728 8.611 -3.228 1.00 0.00 14 ARG A N 12
ATOM 7304 C CA . ARG A 1 14 ? -4.043 8.618 -2.599 1.00 0.00 14 ARG A CA 12
ATOM 7305 C C . ARG A 1 14 ? -4.416 7.225 -2.101 1.00 0.00 14 ARG A C 12
ATOM 7306 O O . ARG A 1 14 ? -4.147 6.224 -2.766 1.00 0.00 14 ARG A O 12
ATOM 7327 N N . CYS A 1 15 ? -5.035 7.168 -0.927 1.00 0.00 15 CYS A N 12
ATOM 7328 C CA . CYS A 1 15 ? -5.444 5.898 -0.338 1.00 0.00 15 CYS A CA 12
ATOM 7329 C C . CYS A 1 15 ? -6.791 5.449 -0.896 1.00 0.00 15 CYS A C 12
ATOM 7330 O O . CYS A 1 15 ? -7.566 6.260 -1.405 1.00 0.00 15 CYS A O 12
ATOM 7337 N N . SER A 1 16 ? -7.064 4.152 -0.796 1.00 0.00 16 SER A N 12
ATOM 7338 C CA . SER A 1 16 ? -8.317 3.594 -1.293 1.00 0.00 16 SER A CA 12
ATOM 7339 C C . SER A 1 16 ? -9.220 3.173 -0.138 1.00 0.00 16 SER A C 12
ATOM 7340 O O . SER A 1 16 ? -10.445 3.247 -0.235 1.00 0.00 16 SER A O 12
ATOM 7348 N N . ASP A 1 17 ? -8.606 2.733 0.955 1.00 0.00 17 ASP A N 12
ATOM 7349 C CA . ASP A 1 17 ? -9.354 2.301 2.130 1.00 0.00 17 ASP A CA 12
ATOM 7350 C C . ASP A 1 17 ? -10.200 3.442 2.686 1.00 0.00 17 ASP A C 12
ATOM 7351 O O . ASP A 1 17 ? -11.376 3.261 3.003 1.00 0.00 17 ASP A O 12
ATOM 7360 N N . CYS A 1 18 ? -9.593 4.619 2.802 1.00 0.00 18 CYS A N 12
ATOM 7361 C CA . CYS A 1 18 ? -10.289 5.790 3.321 1.00 0.00 18 CYS A CA 12
ATOM 7362 C C . CYS A 1 18 ? -10.473 6.841 2.230 1.00 0.00 18 CYS A C 12
ATOM 7363 O O . CYS A 1 18 ? -11.552 7.412 2.079 1.00 0.00 18 CYS A O 12
ATOM 7370 N N . GLY A 1 19 ? -9.410 7.091 1.471 1.00 0.00 19 GLY A N 12
ATOM 7371 C CA . GLY A 1 19 ? -9.475 8.072 0.404 1.00 0.00 19 GLY A CA 12
ATOM 7372 C C . GLY A 1 19 ? -8.635 9.300 0.693 1.00 0.00 19 GLY A C 12
ATOM 7373 O O . GLY A 1 19 ? -8.889 10.377 0.154 1.00 0.00 19 GLY A O 12
ATOM 7377 N N . LYS A 1 20 ? -7.630 9.139 1.547 1.00 0.00 20 LYS A N 12
ATOM 7378 C CA . LYS A 1 20 ? -6.748 10.243 1.909 1.00 0.00 20 LYS A CA 12
ATOM 7379 C C . LYS A 1 20 ? -5.749 10.529 0.793 1.00 0.00 20 LYS A C 12
ATOM 7380 O O . LYS A 1 20 ? -5.764 9.875 -0.250 1.00 0.00 20 LYS A O 12
ATOM 7399 N N . PHE A 1 21 ? -4.880 11.508 1.019 1.00 0.00 21 PHE A N 12
ATOM 7400 C CA . PHE A 1 21 ? -3.873 11.880 0.033 1.00 0.00 21 PHE A CA 12
ATOM 7401 C C . PHE A 1 21 ? -2.532 12.162 0.704 1.00 0.00 21 PHE A C 12
ATOM 7402 O O . PHE A 1 21 ? -2.479 12.568 1.865 1.00 0.00 21 PHE A O 12
ATOM 7419 N N . PHE A 1 22 ? -1.449 11.941 -0.035 1.00 0.00 22 PHE A N 12
ATOM 7420 C CA . PHE A 1 22 ? -0.107 12.169 0.489 1.00 0.00 22 PHE A CA 12
ATOM 7421 C C . PHE A 1 22 ? 0.841 12.613 -0.621 1.00 0.00 22 PHE A C 12
ATOM 7422 O O . PHE A 1 22 ? 0.484 12.604 -1.800 1.00 0.00 22 PHE A O 12
ATOM 7439 N N . LEU A 1 23 ? 2.051 13.003 -0.236 1.00 0.00 23 LEU A N 12
ATOM 7440 C CA . LEU A 1 23 ? 3.052 13.452 -1.198 1.00 0.00 23 LEU A CA 12
ATOM 7441 C C . LEU A 1 23 ? 4.320 12.610 -1.097 1.00 0.00 23 LEU A C 12
ATOM 7442 O O . LEU A 1 23 ? 4.987 12.353 -2.099 1.00 0.00 23 LEU A O 12
ATOM 7458 N N . GLN A 1 24 ? 4.645 12.182 0.119 1.00 0.00 24 GLN A N 12
ATOM 7459 C CA . GLN A 1 24 ? 5.832 11.368 0.349 1.00 0.00 24 GLN A CA 12
ATOM 7460 C C . GLN A 1 24 ? 5.462 9.896 0.498 1.00 0.00 24 GLN A C 12
ATOM 7461 O O . GLN A 1 24 ? 4.781 9.510 1.448 1.00 0.00 24 GLN A O 12
ATOM 7475 N N . ALA A 1 25 ? 5.915 9.079 -0.447 1.00 0.00 25 ALA A N 12
ATOM 7476 C CA . ALA A 1 25 ? 5.633 7.649 -0.420 1.00 0.00 25 ALA A CA 12
ATOM 7477 C C . ALA A 1 25 ? 5.625 7.118 1.009 1.00 0.00 25 ALA A C 12
ATOM 7478 O O . ALA A 1 25 ? 4.607 6.620 1.491 1.00 0.00 25 ALA A O 12
ATOM 7485 N N . SER A 1 26 ? 6.766 7.226 1.683 1.00 0.00 26 SER A N 12
ATOM 7486 C CA . SER A 1 26 ? 6.891 6.752 3.056 1.00 0.00 26 SER A CA 12
ATOM 7487 C C . SER A 1 26 ? 5.640 7.086 3.862 1.00 0.00 26 SER A C 12
ATOM 7488 O O . SER A 1 26 ? 4.965 6.196 4.378 1.00 0.00 26 SER A O 12
ATOM 7496 N N . ASN A 1 27 ? 5.336 8.376 3.965 1.00 0.00 27 ASN A N 12
ATOM 7497 C CA . ASN A 1 27 ? 4.166 8.829 4.709 1.00 0.00 27 ASN A CA 12
ATOM 7498 C C . ASN A 1 27 ? 2.904 8.125 4.219 1.00 0.00 27 ASN A C 12
ATOM 7499 O O . ASN A 1 27 ? 1.982 7.871 4.994 1.00 0.00 27 ASN A O 12
ATOM 7510 N N . PHE A 1 28 ? 2.872 7.811 2.928 1.00 0.00 28 PHE A N 12
ATOM 7511 C CA . PHE A 1 28 ? 1.723 7.136 2.334 1.00 0.00 28 PHE A CA 12
ATOM 7512 C C . PHE A 1 28 ? 1.710 5.657 2.706 1.00 0.00 28 PHE A C 12
ATOM 7513 O O . PHE A 1 28 ? 0.649 5.039 2.798 1.00 0.00 28 PHE A O 12
ATOM 7530 N N . ILE A 1 29 ? 2.895 5.095 2.917 1.00 0.00 29 ILE A N 12
ATOM 7531 C CA . ILE A 1 29 ? 3.020 3.689 3.279 1.00 0.00 29 ILE A CA 12
ATOM 7532 C C . ILE A 1 29 ? 2.625 3.458 4.734 1.00 0.00 29 ILE A C 12
ATOM 7533 O O . ILE A 1 29 ? 1.834 2.566 5.038 1.00 0.00 29 ILE A O 12
ATOM 7549 N N . GLN A 1 30 ? 3.180 4.270 5.628 1.00 0.00 30 GLN A N 12
ATOM 7550 C CA . GLN A 1 30 ? 2.884 4.155 7.051 1.00 0.00 30 GLN A CA 12
ATOM 7551 C C . GLN A 1 30 ? 1.419 4.473 7.330 1.00 0.00 30 GLN A C 12
ATOM 7552 O O . GLN A 1 30 ? 0.954 4.365 8.465 1.00 0.00 30 GLN A O 12
ATOM 7566 N N . HIS A 1 31 ? 0.694 4.865 6.287 1.00 0.00 31 HIS A N 12
ATOM 7567 C CA . HIS A 1 31 ? -0.720 5.198 6.419 1.00 0.00 31 HIS A CA 12
ATOM 7568 C C . HIS A 1 31 ? -1.597 4.022 6.001 1.00 0.00 31 HIS A C 12
ATOM 7569 O O . HIS A 1 31 ? -2.665 3.799 6.570 1.00 0.00 31 HIS A O 12
ATOM 7583 N N . ARG A 1 32 ? -1.138 3.273 5.004 1.00 0.00 32 ARG A N 12
ATOM 7584 C CA . ARG A 1 32 ? -1.882 2.121 4.508 1.00 0.00 32 ARG A CA 12
ATOM 7585 C C . ARG A 1 32 ? -1.855 0.980 5.521 1.00 0.00 32 ARG A C 12
ATOM 7586 O O . ARG A 1 32 ? -2.569 -0.012 5.373 1.00 0.00 32 ARG A O 12
ATOM 7607 N N . ARG A 1 33 ? -1.027 1.129 6.550 1.00 0.00 33 ARG A N 12
ATOM 7608 C CA . ARG A 1 33 ? -0.906 0.110 7.586 1.00 0.00 33 ARG A CA 12
ATOM 7609 C C . ARG A 1 33 ? -2.114 0.137 8.518 1.00 0.00 33 ARG A C 12
ATOM 7610 O O . ARG A 1 33 ? -2.638 -0.910 8.901 1.00 0.00 33 ARG A O 12
ATOM 7631 N N . ILE A 1 34 ? -2.549 1.339 8.880 1.00 0.00 34 ILE A N 12
ATOM 7632 C CA . ILE A 1 34 ? -3.694 1.501 9.767 1.00 0.00 34 ILE A CA 12
ATOM 7633 C C . ILE A 1 34 ? -4.842 0.587 9.354 1.00 0.00 34 ILE A C 12
ATOM 7634 O O . ILE A 1 34 ? -5.520 0.003 10.200 1.00 0.00 34 ILE A O 12
ATOM 7650 N N . HIS A 1 35 ? -5.055 0.465 8.048 1.00 0.00 35 HIS A N 12
ATOM 7651 C CA . HIS A 1 35 ? -6.120 -0.381 7.522 1.00 0.00 35 HIS A CA 12
ATOM 7652 C C . HIS A 1 35 ? -5.732 -1.855 7.601 1.00 0.00 35 HIS A C 12
ATOM 7653 O O . HIS A 1 35 ? -6.594 -2.735 7.623 1.00 0.00 35 HIS A O 12
ATOM 7667 N N . THR A 1 36 ? -4.430 -2.118 7.643 1.00 0.00 36 THR A N 12
ATOM 7668 C CA . THR A 1 36 ? -3.928 -3.484 7.718 1.00 0.00 36 THR A CA 12
ATOM 7669 C C . THR A 1 36 ? -2.950 -3.648 8.875 1.00 0.00 36 THR A C 12
ATOM 7670 O O . THR A 1 36 ? -1.804 -3.205 8.800 1.00 0.00 36 THR A O 12
ATOM 7681 N N . GLY A 1 37 ? -3.409 -4.289 9.946 1.00 0.00 37 GLY A N 12
ATOM 7682 C CA . GLY A 1 37 ? -2.560 -4.500 11.104 1.00 0.00 37 GLY A CA 12
ATOM 7683 C C . GLY A 1 37 ? -3.335 -4.457 12.406 1.00 0.00 37 GLY A C 12
ATOM 7684 O O . GLY A 1 37 ? -3.953 -5.446 12.800 1.00 0.00 37 GLY A O 12
ATOM 7688 N N . GLU A 1 38 ? -3.302 -3.310 13.076 1.00 0.00 38 GLU A N 12
ATOM 7689 C CA . GLU A 1 38 ? -4.005 -3.145 14.343 1.00 0.00 38 GLU A CA 12
ATOM 7690 C C . GLU A 1 38 ? -5.516 -3.206 14.139 1.00 0.00 38 GLU A C 12
ATOM 7691 O O . GLU A 1 38 ? -6.147 -2.211 13.782 1.00 0.00 38 GLU A O 12
ATOM 7703 N N . LYS A 1 39 ? -6.090 -4.382 14.367 1.00 0.00 39 LYS A N 12
ATOM 7704 C CA . LYS A 1 39 ? -7.527 -4.576 14.209 1.00 0.00 39 LYS A CA 12
ATOM 7705 C C . LYS A 1 39 ? -8.260 -4.297 15.517 1.00 0.00 39 LYS A C 12
ATOM 7706 O O . LYS A 1 39 ? -7.749 -4.547 16.609 1.00 0.00 39 LYS A O 12
ATOM 7725 N N . PRO A 1 40 ? -9.487 -3.767 15.407 1.00 0.00 40 PRO A N 12
ATOM 7726 C CA . PRO A 1 40 ? -10.318 -3.444 16.571 1.00 0.00 40 PRO A CA 12
ATOM 7727 C C . PRO A 1 40 ? -10.815 -4.692 17.292 1.00 0.00 40 PRO A C 12
ATOM 7728 O O . PRO A 1 40 ? -10.501 -5.815 16.898 1.00 0.00 40 PRO A O 12
ATOM 7739 N N . SER A 1 41 ? -11.593 -4.488 18.350 1.00 0.00 41 SER A N 12
ATOM 7740 C CA . SER A 1 41 ? -12.131 -5.597 19.129 1.00 0.00 41 SER A CA 12
ATOM 7741 C C . SER A 1 41 ? -12.558 -6.744 18.217 1.00 0.00 41 SER A C 12
ATOM 7742 O O . SER A 1 41 ? -11.937 -7.806 18.205 1.00 0.00 41 SER A O 12
ATOM 7750 N N . GLY A 1 42 ? -13.624 -6.520 17.455 1.00 0.00 42 GLY A N 12
ATOM 7751 C CA . GLY A 1 42 ? -14.117 -7.542 16.551 1.00 0.00 42 GLY A CA 12
ATOM 7752 C C . GLY A 1 42 ? -14.657 -6.962 15.258 1.00 0.00 42 GLY A C 12
ATOM 7753 O O . GLY A 1 42 ? -15.861 -6.760 15.099 1.00 0.00 42 GLY A O 12
ATOM 7757 N N . PRO A 1 43 ? -13.753 -6.682 14.308 1.00 0.00 43 PRO A N 12
ATOM 7758 C CA . PRO A 1 43 ? -14.122 -6.117 13.007 1.00 0.00 43 PRO A CA 12
ATOM 7759 C C . PRO A 1 43 ? -14.877 -7.113 12.134 1.00 0.00 43 PRO A C 12
ATOM 7760 O O . PRO A 1 43 ? -14.428 -8.242 11.934 1.00 0.00 43 PRO A O 12
ATOM 7771 N N . SER A 1 44 ? -16.025 -6.689 11.616 1.00 0.00 44 SER A N 12
ATOM 7772 C CA . SER A 1 44 ? -16.844 -7.546 10.767 1.00 0.00 44 SER A CA 12
ATOM 7773 C C . SER A 1 44 ? -16.448 -7.396 9.301 1.00 0.00 44 SER A C 12
ATOM 7774 O O . SER A 1 44 ? -16.950 -6.519 8.598 1.00 0.00 44 SER A O 12
ATOM 7782 N N . SER A 1 45 ? -15.545 -8.259 8.847 1.00 0.00 45 SER A N 12
ATOM 7783 C CA . SER A 1 45 ? -15.078 -8.221 7.466 1.00 0.00 45 SER A CA 12
ATOM 7784 C C . SER A 1 45 ? -15.525 -9.467 6.707 1.00 0.00 45 SER A C 12
ATOM 7785 O O . SER A 1 45 ? -15.420 -10.585 7.210 1.00 0.00 45 SER A O 12
ATOM 7793 N N . GLY A 1 46 ? -16.023 -9.265 5.491 1.00 0.00 46 GLY A N 12
ATOM 7794 C CA . GLY A 1 46 ? -16.479 -10.380 4.682 1.00 0.00 46 GLY A CA 12
ATOM 7795 C C . GLY A 1 46 ? -16.797 -9.971 3.257 1.00 0.00 46 GLY A C 12
ATOM 7796 O O . GLY A 1 46 ? -17.963 -10.013 2.868 1.00 0.00 46 GLY A O 12
ATOM 7801 N N . GLY A 1 1 ? -12.374 12.361 -19.314 1.00 0.00 1 GLY A N 13
ATOM 7802 C CA . GLY A 1 1 ? -11.195 13.207 -19.289 1.00 0.00 1 GLY A CA 13
ATOM 7803 C C . GLY A 1 1 ? -10.850 13.763 -20.656 1.00 0.00 1 GLY A C 13
ATOM 7804 O O . GLY A 1 1 ? -10.680 13.010 -21.615 1.00 0.00 1 GLY A O 13
ATOM 7808 N N . SER A 1 2 ? -10.749 15.085 -20.747 1.00 0.00 2 SER A N 13
ATOM 7809 C CA . SER A 1 2 ? -10.429 15.743 -22.009 1.00 0.00 2 SER A CA 13
ATOM 7810 C C . SER A 1 2 ? -9.656 17.036 -21.767 1.00 0.00 2 SER A C 13
ATOM 7811 O O . SER A 1 2 ? -10.045 17.859 -20.938 1.00 0.00 2 SER A O 13
ATOM 7819 N N . SER A 1 3 ? -8.558 17.207 -22.496 1.00 0.00 3 SER A N 13
ATOM 7820 C CA . SER A 1 3 ? -7.727 18.397 -22.359 1.00 0.00 3 SER A CA 13
ATOM 7821 C C . SER A 1 3 ? -7.332 18.619 -20.902 1.00 0.00 3 SER A C 13
ATOM 7822 O O . SER A 1 3 ? -7.406 19.735 -20.390 1.00 0.00 3 SER A O 13
ATOM 7830 N N . GLY A 1 4 ? -6.910 17.546 -20.240 1.00 0.00 4 GLY A N 13
ATOM 7831 C CA . GLY A 1 4 ? -6.509 17.643 -18.849 1.00 0.00 4 GLY A CA 13
ATOM 7832 C C . GLY A 1 4 ? -5.121 18.229 -18.685 1.00 0.00 4 GLY A C 13
ATOM 7833 O O . GLY A 1 4 ? -4.624 18.923 -19.572 1.00 0.00 4 GLY A O 13
ATOM 7837 N N . SER A 1 5 ? -4.493 17.949 -17.548 1.00 0.00 5 SER A N 13
ATOM 7838 C CA . SER A 1 5 ? -3.155 18.459 -17.268 1.00 0.00 5 SER A CA 13
ATOM 7839 C C . SER A 1 5 ? -2.110 17.359 -17.431 1.00 0.00 5 SER A C 13
ATOM 7840 O O . SER A 1 5 ? -1.791 16.645 -16.480 1.00 0.00 5 SER A O 13
ATOM 7848 N N . SER A 1 6 ? -1.581 17.228 -18.643 1.00 0.00 6 SER A N 13
ATOM 7849 C CA . SER A 1 6 ? -0.575 16.213 -18.933 1.00 0.00 6 SER A CA 13
ATOM 7850 C C . SER A 1 6 ? 0.686 16.447 -18.107 1.00 0.00 6 SER A C 13
ATOM 7851 O O . SER A 1 6 ? 1.204 15.529 -17.471 1.00 0.00 6 SER A O 13
ATOM 7859 N N . GLY A 1 7 ? 1.175 17.683 -18.121 1.00 0.00 7 GLY A N 13
ATOM 7860 C CA . GLY A 1 7 ? 2.371 18.016 -17.370 1.00 0.00 7 GLY A CA 13
ATOM 7861 C C . GLY A 1 7 ? 2.237 17.696 -15.895 1.00 0.00 7 GLY A C 13
ATOM 7862 O O . GLY A 1 7 ? 2.971 16.861 -15.364 1.00 0.00 7 GLY A O 13
ATOM 7866 N N . HIS A 1 8 ? 1.299 18.362 -15.229 1.00 0.00 8 HIS A N 13
ATOM 7867 C CA . HIS A 1 8 ? 1.073 18.144 -13.804 1.00 0.00 8 HIS A CA 13
ATOM 7868 C C . HIS A 1 8 ? 1.283 16.678 -13.439 1.00 0.00 8 HIS A C 13
ATOM 7869 O O . HIS A 1 8 ? 2.099 16.353 -12.577 1.00 0.00 8 HIS A O 13
ATOM 7883 N N . GLY A 1 9 ? 0.539 15.795 -14.100 1.00 0.00 9 GLY A N 13
ATOM 7884 C CA . GLY A 1 9 ? 0.658 14.374 -13.829 1.00 0.00 9 GLY A CA 13
ATOM 7885 C C . GLY A 1 9 ? 0.294 14.023 -12.400 1.00 0.00 9 GLY A C 13
ATOM 7886 O O . GLY A 1 9 ? -0.736 14.462 -11.891 1.00 0.00 9 GLY A O 13
ATOM 7890 N N . GLU A 1 10 ? 1.142 13.230 -11.753 1.00 0.00 10 GLU A N 13
ATOM 7891 C CA . GLU A 1 10 ? 0.902 12.819 -10.375 1.00 0.00 10 GLU A CA 13
ATOM 7892 C C . GLU A 1 10 ? 2.216 12.672 -9.614 1.00 0.00 10 GLU A C 13
ATOM 7893 O O . GLU A 1 10 ? 3.102 11.921 -10.022 1.00 0.00 10 GLU A O 13
ATOM 7905 N N . ARG A 1 11 ? 2.335 13.396 -8.506 1.00 0.00 11 ARG A N 13
ATOM 7906 C CA . ARG A 1 11 ? 3.541 13.349 -7.688 1.00 0.00 11 ARG A CA 13
ATOM 7907 C C . ARG A 1 11 ? 3.202 13.019 -6.237 1.00 0.00 11 ARG A C 13
ATOM 7908 O O . ARG A 1 11 ? 3.756 13.609 -5.310 1.00 0.00 11 ARG A O 13
ATOM 7929 N N . GLY A 1 12 ? 2.288 12.072 -6.049 1.00 0.00 12 GLY A N 13
ATOM 7930 C CA . GLY A 1 12 ? 1.890 11.681 -4.709 1.00 0.00 12 GLY A CA 13
ATOM 7931 C C . GLY A 1 12 ? 1.331 10.273 -4.659 1.00 0.00 12 GLY A C 13
ATOM 7932 O O . GLY A 1 12 ? 1.511 9.492 -5.593 1.00 0.00 12 GLY A O 13
ATOM 7936 N N . HIS A 1 13 ? 0.651 9.947 -3.563 1.00 0.00 13 HIS A N 13
ATOM 7937 C CA . HIS A 1 13 ? 0.065 8.623 -3.394 1.00 0.00 13 HIS A CA 13
ATOM 7938 C C . HIS A 1 13 ? -1.274 8.711 -2.668 1.00 0.00 13 HIS A C 13
ATOM 7939 O O . HIS A 1 13 ? -1.339 9.132 -1.513 1.00 0.00 13 HIS A O 13
ATOM 7953 N N . ARG A 1 14 ? -2.341 8.311 -3.353 1.00 0.00 14 ARG A N 13
ATOM 7954 C CA . ARG A 1 14 ? -3.678 8.347 -2.774 1.00 0.00 14 ARG A CA 13
ATOM 7955 C C . ARG A 1 14 ? -4.103 6.960 -2.299 1.00 0.00 14 ARG A C 13
ATOM 7956 O O . ARG A 1 14 ? -3.832 5.956 -2.959 1.00 0.00 14 ARG A O 13
ATOM 7977 N N . CYS A 1 15 ? -4.769 6.912 -1.150 1.00 0.00 15 CYS A N 13
ATOM 7978 C CA . CYS A 1 15 ? -5.230 5.649 -0.586 1.00 0.00 15 CYS A CA 13
ATOM 7979 C C . CYS A 1 15 ? -6.571 5.241 -1.189 1.00 0.00 15 CYS A C 13
ATOM 7980 O O . CYS A 1 15 ? -7.306 6.076 -1.716 1.00 0.00 15 CYS A O 13
ATOM 7987 N N . SER A 1 16 ? -6.882 3.951 -1.108 1.00 0.00 16 SER A N 13
ATOM 7988 C CA . SER A 1 16 ? -8.132 3.431 -1.649 1.00 0.00 16 SER A CA 13
ATOM 7989 C C . SER A 1 16 ? -9.093 3.051 -0.527 1.00 0.00 16 SER A C 13
ATOM 7990 O O . SER A 1 16 ? -10.311 3.146 -0.679 1.00 0.00 16 SER A O 13
ATOM 7998 N N . ASP A 1 17 ? -8.536 2.620 0.599 1.00 0.00 17 ASP A N 13
ATOM 7999 C CA . ASP A 1 17 ? -9.342 2.226 1.749 1.00 0.00 17 ASP A CA 13
ATOM 8000 C C . ASP A 1 17 ? -10.210 3.386 2.227 1.00 0.00 17 ASP A C 13
ATOM 8001 O O . ASP A 1 17 ? -11.428 3.254 2.352 1.00 0.00 17 ASP A O 13
ATOM 8010 N N . CYS A 1 18 ? -9.575 4.522 2.494 1.00 0.00 18 CYS A N 13
ATOM 8011 C CA . CYS A 1 18 ? -10.288 5.705 2.961 1.00 0.00 18 CYS A CA 13
ATOM 8012 C C . CYS A 1 18 ? -10.427 6.733 1.841 1.00 0.00 18 CYS A C 13
ATOM 8013 O O . CYS A 1 18 ? -11.499 7.299 1.632 1.00 0.00 18 CYS A O 13
ATOM 8020 N N . GLY A 1 19 ? -9.333 6.969 1.123 1.00 0.00 19 GLY A N 13
ATOM 8021 C CA . GLY A 1 19 ? -9.353 7.928 0.034 1.00 0.00 19 GLY A CA 13
ATOM 8022 C C . GLY A 1 19 ? -8.622 9.210 0.376 1.00 0.00 19 GLY A C 13
ATOM 8023 O O . GLY A 1 19 ? -9.151 10.306 0.187 1.00 0.00 19 GLY A O 13
ATOM 8027 N N . LYS A 1 20 ? -7.401 9.076 0.884 1.00 0.00 20 LYS A N 13
ATOM 8028 C CA . LYS A 1 20 ? -6.595 10.233 1.255 1.00 0.00 20 LYS A CA 13
ATOM 8029 C C . LYS A 1 20 ? -5.504 10.490 0.221 1.00 0.00 20 LYS A C 13
ATOM 8030 O O . LYS A 1 20 ? -5.423 9.800 -0.796 1.00 0.00 20 LYS A O 13
ATOM 8049 N N . PHE A 1 21 ? -4.666 11.486 0.487 1.00 0.00 21 PHE A N 13
ATOM 8050 C CA . PHE A 1 21 ? -3.579 11.834 -0.421 1.00 0.00 21 PHE A CA 13
ATOM 8051 C C . PHE A 1 21 ? -2.289 12.097 0.350 1.00 0.00 21 PHE A C 13
ATOM 8052 O O . PHE A 1 21 ? -2.318 12.518 1.507 1.00 0.00 21 PHE A O 13
ATOM 8069 N N . PHE A 1 22 ? -1.157 11.845 -0.299 1.00 0.00 22 PHE A N 13
ATOM 8070 C CA . PHE A 1 22 ? 0.145 12.052 0.325 1.00 0.00 22 PHE A CA 13
ATOM 8071 C C . PHE A 1 22 ? 1.177 12.500 -0.705 1.00 0.00 22 PHE A C 13
ATOM 8072 O O . PHE A 1 22 ? 0.900 12.531 -1.905 1.00 0.00 22 PHE A O 13
ATOM 8089 N N . LEU A 1 23 ? 2.367 12.847 -0.229 1.00 0.00 23 LEU A N 13
ATOM 8090 C CA . LEU A 1 23 ? 3.442 13.295 -1.108 1.00 0.00 23 LEU A CA 13
ATOM 8091 C C . LEU A 1 23 ? 4.690 12.438 -0.921 1.00 0.00 23 LEU A C 13
ATOM 8092 O O . LEU A 1 23 ? 5.377 12.107 -1.887 1.00 0.00 23 LEU A O 13
ATOM 8108 N N . GLN A 1 24 ? 4.976 12.082 0.327 1.00 0.00 24 GLN A N 13
ATOM 8109 C CA . GLN A 1 24 ? 6.141 11.262 0.640 1.00 0.00 24 GLN A CA 13
ATOM 8110 C C . GLN A 1 24 ? 5.757 9.790 0.750 1.00 0.00 24 GLN A C 13
ATOM 8111 O O . GLN A 1 24 ? 5.029 9.395 1.660 1.00 0.00 24 GLN A O 13
ATOM 8125 N N . ALA A 1 25 ? 6.251 8.983 -0.183 1.00 0.00 25 ALA A N 13
ATOM 8126 C CA . ALA A 1 25 ? 5.961 7.555 -0.190 1.00 0.00 25 ALA A CA 13
ATOM 8127 C C . ALA A 1 25 ? 5.850 7.011 1.230 1.00 0.00 25 ALA A C 13
ATOM 8128 O O . ALA A 1 25 ? 4.810 6.483 1.624 1.00 0.00 25 ALA A O 13
ATOM 8135 N N . SER A 1 26 ? 6.929 7.141 1.995 1.00 0.00 26 SER A N 13
ATOM 8136 C CA . SER A 1 26 ? 6.954 6.658 3.371 1.00 0.00 26 SER A CA 13
ATOM 8137 C C . SER A 1 26 ? 5.676 7.047 4.106 1.00 0.00 26 SER A C 13
ATOM 8138 O O . SER A 1 26 ? 5.014 6.205 4.711 1.00 0.00 26 SER A O 13
ATOM 8146 N N . ASN A 1 27 ? 5.335 8.331 4.049 1.00 0.00 27 ASN A N 13
ATOM 8147 C CA . ASN A 1 27 ? 4.136 8.833 4.710 1.00 0.00 27 ASN A CA 13
ATOM 8148 C C . ASN A 1 27 ? 2.894 8.094 4.220 1.00 0.00 27 ASN A C 13
ATOM 8149 O O . ASN A 1 27 ? 1.937 7.901 4.970 1.00 0.00 27 ASN A O 13
ATOM 8160 N N . PHE A 1 28 ? 2.918 7.681 2.958 1.00 0.00 28 PHE A N 13
ATOM 8161 C CA . PHE A 1 28 ? 1.795 6.962 2.367 1.00 0.00 28 PHE A CA 13
ATOM 8162 C C . PHE A 1 28 ? 1.758 5.516 2.853 1.00 0.00 28 PHE A C 13
ATOM 8163 O O . PHE A 1 28 ? 0.685 4.939 3.035 1.00 0.00 28 PHE A O 13
ATOM 8180 N N . ILE A 1 29 ? 2.936 4.938 3.060 1.00 0.00 29 ILE A N 13
ATOM 8181 C CA . ILE A 1 29 ? 3.038 3.560 3.525 1.00 0.00 29 ILE A CA 13
ATOM 8182 C C . ILE A 1 29 ? 2.581 3.433 4.974 1.00 0.00 29 ILE A C 13
ATOM 8183 O O . ILE A 1 29 ? 1.782 2.559 5.308 1.00 0.00 29 ILE A O 13
ATOM 8199 N N . GLN A 1 30 ? 3.093 4.313 5.829 1.00 0.00 30 GLN A N 13
ATOM 8200 C CA . GLN A 1 30 ? 2.735 4.299 7.243 1.00 0.00 30 GLN A CA 13
ATOM 8201 C C . GLN A 1 30 ? 1.254 4.609 7.432 1.00 0.00 30 GLN A C 13
ATOM 8202 O O . GLN A 1 30 ? 0.733 4.542 8.546 1.00 0.00 30 GLN A O 13
ATOM 8216 N N . HIS A 1 31 ? 0.580 4.948 6.338 1.00 0.00 31 HIS A N 13
ATOM 8217 C CA . HIS A 1 31 ? -0.842 5.268 6.384 1.00 0.00 31 HIS A CA 13
ATOM 8218 C C . HIS A 1 31 ? -1.686 4.045 6.035 1.00 0.00 31 HIS A C 13
ATOM 8219 O O . HIS A 1 31 ? -2.767 3.847 6.588 1.00 0.00 31 HIS A O 13
ATOM 8233 N N . ARG A 1 32 ? -1.184 3.230 5.113 1.00 0.00 32 ARG A N 13
ATOM 8234 C CA . ARG A 1 32 ? -1.892 2.028 4.689 1.00 0.00 32 ARG A CA 13
ATOM 8235 C C . ARG A 1 32 ? -1.895 0.979 5.798 1.00 0.00 32 ARG A C 13
ATOM 8236 O O . ARG A 1 32 ? -2.608 -0.021 5.717 1.00 0.00 32 ARG A O 13
ATOM 8257 N N . ARG A 1 33 ? -1.093 1.215 6.831 1.00 0.00 33 ARG A N 13
ATOM 8258 C CA . ARG A 1 33 ? -1.002 0.290 7.954 1.00 0.00 33 ARG A CA 13
ATOM 8259 C C . ARG A 1 33 ? -2.222 0.415 8.861 1.00 0.00 33 ARG A C 13
ATOM 8260 O O . ARG A 1 33 ? -2.742 -0.584 9.360 1.00 0.00 33 ARG A O 13
ATOM 8281 N N . ILE A 1 34 ? -2.673 1.647 9.071 1.00 0.00 34 ILE A N 13
ATOM 8282 C CA . ILE A 1 34 ? -3.832 1.902 9.918 1.00 0.00 34 ILE A CA 13
ATOM 8283 C C . ILE A 1 34 ? -4.977 0.952 9.583 1.00 0.00 34 ILE A C 13
ATOM 8284 O O . ILE A 1 34 ? -5.666 0.454 10.474 1.00 0.00 34 ILE A O 13
ATOM 8300 N N . HIS A 1 35 ? -5.174 0.704 8.292 1.00 0.00 35 HIS A N 13
ATOM 8301 C CA . HIS A 1 35 ? -6.235 -0.189 7.838 1.00 0.00 35 HIS A CA 13
ATOM 8302 C C . HIS A 1 35 ? -5.894 -1.642 8.156 1.00 0.00 35 HIS A C 13
ATOM 8303 O O . HIS A 1 35 ? -6.781 -2.489 8.270 1.00 0.00 35 HIS A O 13
ATOM 8317 N N . THR A 1 36 ? -4.603 -1.925 8.297 1.00 0.00 36 THR A N 13
ATOM 8318 C CA . THR A 1 36 ? -4.145 -3.276 8.599 1.00 0.00 36 THR A CA 13
ATOM 8319 C C . THR A 1 36 ? -4.390 -3.625 10.062 1.00 0.00 36 THR A C 13
ATOM 8320 O O . THR A 1 36 ? -3.764 -3.061 10.958 1.00 0.00 36 THR A O 13
ATOM 8331 N N . GLY A 1 37 ? -5.306 -4.560 10.298 1.00 0.00 37 GLY A N 13
ATOM 8332 C CA . GLY A 1 37 ? -5.617 -4.968 11.655 1.00 0.00 37 GLY A CA 13
ATOM 8333 C C . GLY A 1 37 ? -5.966 -6.440 11.752 1.00 0.00 37 GLY A C 13
ATOM 8334 O O . GLY A 1 37 ? -6.535 -7.011 10.822 1.00 0.00 37 GLY A O 13
ATOM 8338 N N . GLU A 1 38 ? -5.624 -7.055 12.879 1.00 0.00 38 GLU A N 13
ATOM 8339 C CA . GLU A 1 38 ? -5.903 -8.470 13.092 1.00 0.00 38 GLU A CA 13
ATOM 8340 C C . GLU A 1 38 ? -7.377 -8.691 13.421 1.00 0.00 38 GLU A C 13
ATOM 8341 O O . GLU A 1 38 ? -7.929 -8.046 14.313 1.00 0.00 38 GLU A O 13
ATOM 8353 N N . LYS A 1 39 ? -8.009 -9.605 12.693 1.00 0.00 39 LYS A N 13
ATOM 8354 C CA . LYS A 1 39 ? -9.418 -9.913 12.905 1.00 0.00 39 LYS A CA 13
ATOM 8355 C C . LYS A 1 39 ? -9.669 -10.351 14.345 1.00 0.00 39 LYS A C 13
ATOM 8356 O O . LYS A 1 39 ? -8.812 -10.952 14.994 1.00 0.00 39 LYS A O 13
ATOM 8375 N N . PRO A 1 40 ? -10.870 -10.045 14.857 1.00 0.00 40 PRO A N 13
ATOM 8376 C CA . PRO A 1 40 ? -11.261 -10.400 16.224 1.00 0.00 40 PRO A CA 13
ATOM 8377 C C . PRO A 1 40 ? -11.460 -11.902 16.399 1.00 0.00 40 PRO A C 13
ATOM 8378 O O . PRO A 1 40 ? -11.317 -12.671 15.449 1.00 0.00 40 PRO A O 13
ATOM 8389 N N . SER A 1 41 ? -11.790 -12.313 17.619 1.00 0.00 41 SER A N 13
ATOM 8390 C CA . SER A 1 41 ? -12.005 -13.724 17.919 1.00 0.00 41 SER A CA 13
ATOM 8391 C C . SER A 1 41 ? -13.489 -14.073 17.850 1.00 0.00 41 SER A C 13
ATOM 8392 O O . SER A 1 41 ? -14.314 -13.464 18.530 1.00 0.00 41 SER A O 13
ATOM 8400 N N . GLY A 1 42 ? -13.820 -15.061 17.024 1.00 0.00 42 GLY A N 13
ATOM 8401 C CA . GLY A 1 42 ? -15.203 -15.475 16.881 1.00 0.00 42 GLY A CA 13
ATOM 8402 C C . GLY A 1 42 ? -15.652 -15.509 15.433 1.00 0.00 42 GLY A C 13
ATOM 8403 O O . GLY A 1 42 ? -15.797 -16.572 14.830 1.00 0.00 42 GLY A O 13
ATOM 8407 N N . PRO A 1 43 ? -15.881 -14.321 14.853 1.00 0.00 43 PRO A N 13
ATOM 8408 C CA . PRO A 1 43 ? -16.320 -14.192 13.460 1.00 0.00 43 PRO A CA 13
ATOM 8409 C C . PRO A 1 43 ? -15.226 -14.575 12.469 1.00 0.00 43 PRO A C 13
ATOM 8410 O O . PRO A 1 43 ? -14.311 -13.795 12.209 1.00 0.00 43 PRO A O 13
ATOM 8421 N N . SER A 1 44 ? -15.328 -15.781 11.920 1.00 0.00 44 SER A N 13
ATOM 8422 C CA . SER A 1 44 ? -14.344 -16.269 10.960 1.00 0.00 44 SER A CA 13
ATOM 8423 C C . SER A 1 44 ? -14.912 -16.250 9.544 1.00 0.00 44 SER A C 13
ATOM 8424 O O . SER A 1 44 ? -16.120 -16.385 9.345 1.00 0.00 44 SER A O 13
ATOM 8432 N N . SER A 1 45 ? -14.032 -16.082 8.562 1.00 0.00 45 SER A N 13
ATOM 8433 C CA . SER A 1 45 ? -14.444 -16.041 7.164 1.00 0.00 45 SER A CA 13
ATOM 8434 C C . SER A 1 45 ? -13.408 -16.718 6.272 1.00 0.00 45 SER A C 13
ATOM 8435 O O . SER A 1 45 ? -12.217 -16.723 6.579 1.00 0.00 45 SER A O 13
ATOM 8443 N N . GLY A 1 46 ? -13.872 -17.289 5.165 1.00 0.00 46 GLY A N 13
ATOM 8444 C CA . GLY A 1 46 ? -12.973 -17.961 4.244 1.00 0.00 46 GLY A CA 13
ATOM 8445 C C . GLY A 1 46 ? -13.451 -19.352 3.879 1.00 0.00 46 GLY A C 13
ATOM 8446 O O . GLY A 1 46 ? -13.434 -20.235 4.736 1.00 0.00 46 GLY A O 13
ATOM 8451 N N . GLY A 1 1 ? -14.316 31.089 -27.204 1.00 0.00 1 GLY A N 14
ATOM 8452 C CA . GLY A 1 1 ? -13.400 29.965 -27.143 1.00 0.00 1 GLY A CA 14
ATOM 8453 C C . GLY A 1 1 ? -11.949 30.402 -27.103 1.00 0.00 1 GLY A C 14
ATOM 8454 O O . GLY A 1 1 ? -11.542 31.296 -27.844 1.00 0.00 1 GLY A O 14
ATOM 8458 N N . SER A 1 2 ? -11.166 29.771 -26.233 1.00 0.00 2 SER A N 14
ATOM 8459 C CA . SER A 1 2 ? -9.753 30.103 -26.095 1.00 0.00 2 SER A CA 14
ATOM 8460 C C . SER A 1 2 ? -8.904 28.839 -26.012 1.00 0.00 2 SER A C 14
ATOM 8461 O O . SER A 1 2 ? -9.421 27.743 -25.794 1.00 0.00 2 SER A O 14
ATOM 8469 N N . SER A 1 3 ? -7.596 29.000 -26.186 1.00 0.00 3 SER A N 14
ATOM 8470 C CA . SER A 1 3 ? -6.673 27.872 -26.135 1.00 0.00 3 SER A CA 14
ATOM 8471 C C . SER A 1 3 ? -6.578 27.312 -24.719 1.00 0.00 3 SER A C 14
ATOM 8472 O O . SER A 1 3 ? -6.828 26.130 -24.489 1.00 0.00 3 SER A O 14
ATOM 8480 N N . GLY A 1 4 ? -6.214 28.172 -23.772 1.00 0.00 4 GLY A N 14
ATOM 8481 C CA . GLY A 1 4 ? -6.091 27.746 -22.390 1.00 0.00 4 GLY A CA 14
ATOM 8482 C C . GLY A 1 4 ? -4.957 26.761 -22.186 1.00 0.00 4 GLY A C 14
ATOM 8483 O O . GLY A 1 4 ? -4.705 25.909 -23.037 1.00 0.00 4 GLY A O 14
ATOM 8487 N N . SER A 1 5 ? -4.270 26.879 -21.054 1.00 0.00 5 SER A N 14
ATOM 8488 C CA . SER A 1 5 ? -3.153 25.995 -20.743 1.00 0.00 5 SER A CA 14
ATOM 8489 C C . SER A 1 5 ? -3.652 24.655 -20.211 1.00 0.00 5 SER A C 14
ATOM 8490 O O . SER A 1 5 ? -4.799 24.533 -19.780 1.00 0.00 5 SER A O 14
ATOM 8498 N N . SER A 1 6 ? -2.782 23.650 -20.246 1.00 0.00 6 SER A N 14
ATOM 8499 C CA . SER A 1 6 ? -3.134 22.317 -19.772 1.00 0.00 6 SER A CA 14
ATOM 8500 C C . SER A 1 6 ? -2.172 21.856 -18.682 1.00 0.00 6 SER A C 14
ATOM 8501 O O . SER A 1 6 ? -1.072 22.390 -18.543 1.00 0.00 6 SER A O 14
ATOM 8509 N N . GLY A 1 7 ? -2.595 20.859 -17.910 1.00 0.00 7 GLY A N 14
ATOM 8510 C CA . GLY A 1 7 ? -1.760 20.343 -16.842 1.00 0.00 7 GLY A CA 14
ATOM 8511 C C . GLY A 1 7 ? -2.543 20.074 -15.572 1.00 0.00 7 GLY A C 14
ATOM 8512 O O . GLY A 1 7 ? -2.394 20.788 -14.579 1.00 0.00 7 GLY A O 14
ATOM 8516 N N . HIS A 1 8 ? -3.383 19.044 -15.602 1.00 0.00 8 HIS A N 14
ATOM 8517 C CA . HIS A 1 8 ? -4.194 18.684 -14.445 1.00 0.00 8 HIS A CA 14
ATOM 8518 C C . HIS A 1 8 ? -3.754 17.341 -13.870 1.00 0.00 8 HIS A C 14
ATOM 8519 O O . HIS A 1 8 ? -4.584 16.509 -13.506 1.00 0.00 8 HIS A O 14
ATOM 8533 N N . GLY A 1 9 ? -2.443 17.137 -13.792 1.00 0.00 9 GLY A N 14
ATOM 8534 C CA . GLY A 1 9 ? -1.916 15.893 -13.262 1.00 0.00 9 GLY A CA 14
ATOM 8535 C C . GLY A 1 9 ? -1.629 15.971 -11.775 1.00 0.00 9 GLY A C 14
ATOM 8536 O O . GLY A 1 9 ? -1.945 16.969 -11.128 1.00 0.00 9 GLY A O 14
ATOM 8540 N N . GLU A 1 10 ? -1.029 14.916 -11.233 1.00 0.00 10 GLU A N 14
ATOM 8541 C CA . GLU A 1 10 ? -0.702 14.870 -9.813 1.00 0.00 10 GLU A CA 14
ATOM 8542 C C . GLU A 1 10 ? 0.503 13.969 -9.561 1.00 0.00 10 GLU A C 14
ATOM 8543 O O . GLU A 1 10 ? 0.824 13.102 -10.374 1.00 0.00 10 GLU A O 14
ATOM 8555 N N . ARG A 1 11 ? 1.166 14.181 -8.429 1.00 0.00 11 ARG A N 14
ATOM 8556 C CA . ARG A 1 11 ? 2.337 13.390 -8.070 1.00 0.00 11 ARG A CA 14
ATOM 8557 C C . ARG A 1 11 ? 2.322 13.039 -6.585 1.00 0.00 11 ARG A C 14
ATOM 8558 O O . ARG A 1 11 ? 2.247 13.919 -5.729 1.00 0.00 11 ARG A O 14
ATOM 8579 N N . GLY A 1 12 ? 2.392 11.745 -6.288 1.00 0.00 12 GLY A N 14
ATOM 8580 C CA . GLY A 1 12 ? 2.384 11.300 -4.906 1.00 0.00 12 GLY A CA 14
ATOM 8581 C C . GLY A 1 12 ? 1.852 9.888 -4.755 1.00 0.00 12 GLY A C 14
ATOM 8582 O O . GLY A 1 12 ? 2.144 9.016 -5.574 1.00 0.00 12 GLY A O 14
ATOM 8586 N N . HIS A 1 13 ? 1.070 9.662 -3.704 1.00 0.00 13 HIS A N 14
ATOM 8587 C CA . HIS A 1 13 ? 0.497 8.345 -3.447 1.00 0.00 13 HIS A CA 14
ATOM 8588 C C . HIS A 1 13 ? -0.872 8.468 -2.785 1.00 0.00 13 HIS A C 14
ATOM 8589 O O . HIS A 1 13 ? -0.987 8.960 -1.662 1.00 0.00 13 HIS A O 14
ATOM 8603 N N . ARG A 1 14 ? -1.906 8.019 -3.488 1.00 0.00 14 ARG A N 14
ATOM 8604 C CA . ARG A 1 14 ? -3.267 8.081 -2.969 1.00 0.00 14 ARG A CA 14
ATOM 8605 C C . ARG A 1 14 ? -3.682 6.741 -2.370 1.00 0.00 14 ARG A C 14
ATOM 8606 O O . ARG A 1 14 ? -3.344 5.681 -2.898 1.00 0.00 14 ARG A O 14
ATOM 8627 N N . CYS A 1 15 ? -4.416 6.795 -1.264 1.00 0.00 15 CYS A N 14
ATOM 8628 C CA . CYS A 1 15 ? -4.877 5.586 -0.591 1.00 0.00 15 CYS A CA 14
ATOM 8629 C C . CYS A 1 15 ? -6.175 5.078 -1.214 1.00 0.00 15 CYS A C 14
ATOM 8630 O O . CYS A 1 15 ? -6.918 5.840 -1.832 1.00 0.00 15 CYS A O 14
ATOM 8637 N N . SER A 1 16 ? -6.440 3.787 -1.045 1.00 0.00 16 SER A N 14
ATOM 8638 C CA . SER A 1 16 ? -7.645 3.176 -1.593 1.00 0.00 16 SER A CA 14
ATOM 8639 C C . SER A 1 16 ? -8.649 2.866 -0.486 1.00 0.00 16 SER A C 14
ATOM 8640 O O . SER A 1 16 ? -9.860 2.903 -0.703 1.00 0.00 16 SER A O 14
ATOM 8648 N N . ASP A 1 17 ? -8.135 2.562 0.701 1.00 0.00 17 ASP A N 14
ATOM 8649 C CA . ASP A 1 17 ? -8.985 2.247 1.843 1.00 0.00 17 ASP A CA 14
ATOM 8650 C C . ASP A 1 17 ? -9.924 3.407 2.158 1.00 0.00 17 ASP A C 14
ATOM 8651 O O . ASP A 1 17 ? -11.139 3.227 2.256 1.00 0.00 17 ASP A O 14
ATOM 8660 N N . CYS A 1 18 ? -9.355 4.597 2.317 1.00 0.00 18 CYS A N 14
ATOM 8661 C CA . CYS A 1 18 ? -10.140 5.786 2.622 1.00 0.00 18 CYS A CA 14
ATOM 8662 C C . CYS A 1 18 ? -10.220 6.711 1.411 1.00 0.00 18 CYS A C 14
ATOM 8663 O O . CYS A 1 18 ? -11.286 7.230 1.082 1.00 0.00 18 CYS A O 14
ATOM 8670 N N . GLY A 1 19 ? -9.083 6.913 0.751 1.00 0.00 19 GLY A N 14
ATOM 8671 C CA . GLY A 1 19 ? -9.046 7.775 -0.416 1.00 0.00 19 GLY A CA 14
ATOM 8672 C C . GLY A 1 19 ? -8.282 9.059 -0.164 1.00 0.00 19 GLY A C 14
ATOM 8673 O O . GLY A 1 19 ? -8.628 10.112 -0.700 1.00 0.00 19 GLY A O 14
ATOM 8677 N N . LYS A 1 20 ? -7.240 8.975 0.656 1.00 0.00 20 LYS A N 14
ATOM 8678 C CA . LYS A 1 20 ? -6.424 10.140 0.980 1.00 0.00 20 LYS A CA 14
ATOM 8679 C C . LYS A 1 20 ? -5.308 10.323 -0.043 1.00 0.00 20 LYS A C 14
ATOM 8680 O O . LYS A 1 20 ? -5.216 9.575 -1.017 1.00 0.00 20 LYS A O 14
ATOM 8699 N N . PHE A 1 21 ? -4.462 11.323 0.184 1.00 0.00 21 PHE A N 14
ATOM 8700 C CA . PHE A 1 21 ? -3.352 11.604 -0.719 1.00 0.00 21 PHE A CA 14
ATOM 8701 C C . PHE A 1 21 ? -2.076 11.902 0.064 1.00 0.00 21 PHE A C 14
ATOM 8702 O O . PHE A 1 21 ? -2.128 12.380 1.197 1.00 0.00 21 PHE A O 14
ATOM 8719 N N . PHE A 1 22 ? -0.933 11.613 -0.548 1.00 0.00 22 PHE A N 14
ATOM 8720 C CA . PHE A 1 22 ? 0.357 11.848 0.092 1.00 0.00 22 PHE A CA 14
ATOM 8721 C C . PHE A 1 22 ? 1.424 12.188 -0.945 1.00 0.00 22 PHE A C 14
ATOM 8722 O O . PHE A 1 22 ? 1.195 12.073 -2.150 1.00 0.00 22 PHE A O 14
ATOM 8739 N N . LEU A 1 23 ? 2.590 12.608 -0.468 1.00 0.00 23 LEU A N 14
ATOM 8740 C CA . LEU A 1 23 ? 3.694 12.965 -1.352 1.00 0.00 23 LEU A CA 14
ATOM 8741 C C . LEU A 1 23 ? 4.917 12.096 -1.076 1.00 0.00 23 LEU A C 14
ATOM 8742 O O . LEU A 1 23 ? 5.650 11.730 -1.994 1.00 0.00 23 LEU A O 14
ATOM 8758 N N . GLN A 1 24 ? 5.129 11.768 0.195 1.00 0.00 24 GLN A N 14
ATOM 8759 C CA . GLN A 1 24 ? 6.262 10.940 0.591 1.00 0.00 24 GLN A CA 14
ATOM 8760 C C . GLN A 1 24 ? 5.827 9.497 0.821 1.00 0.00 24 GLN A C 14
ATOM 8761 O O . GLN A 1 24 ? 4.990 9.220 1.680 1.00 0.00 24 GLN A O 14
ATOM 8775 N N . ALA A 1 25 ? 6.401 8.580 0.048 1.00 0.00 25 ALA A N 14
ATOM 8776 C CA . ALA A 1 25 ? 6.073 7.165 0.170 1.00 0.00 25 ALA A CA 14
ATOM 8777 C C . ALA A 1 25 ? 5.927 6.759 1.632 1.00 0.00 25 ALA A C 14
ATOM 8778 O O . ALA A 1 25 ? 4.845 6.374 2.074 1.00 0.00 25 ALA A O 14
ATOM 8785 N N . SER A 1 26 ? 7.024 6.846 2.378 1.00 0.00 26 SER A N 14
ATOM 8786 C CA . SER A 1 26 ? 7.018 6.483 3.790 1.00 0.00 26 SER A CA 14
ATOM 8787 C C . SER A 1 26 ? 5.726 6.936 4.463 1.00 0.00 26 SER A C 14
ATOM 8788 O O . SER A 1 26 ? 5.021 6.137 5.079 1.00 0.00 26 SER A O 14
ATOM 8796 N N . ASN A 1 27 ? 5.422 8.224 4.340 1.00 0.00 27 ASN A N 14
ATOM 8797 C CA . ASN A 1 27 ? 4.215 8.784 4.935 1.00 0.00 27 ASN A CA 14
ATOM 8798 C C . ASN A 1 27 ? 2.970 8.075 4.412 1.00 0.00 27 ASN A C 14
ATOM 8799 O O . ASN A 1 27 ? 1.984 7.915 5.132 1.00 0.00 27 ASN A O 14
ATOM 8810 N N . PHE A 1 28 ? 3.022 7.652 3.153 1.00 0.00 28 PHE A N 14
ATOM 8811 C CA . PHE A 1 28 ? 1.898 6.960 2.532 1.00 0.00 28 PHE A CA 14
ATOM 8812 C C . PHE A 1 28 ? 1.803 5.521 3.031 1.00 0.00 28 PHE A C 14
ATOM 8813 O O . PHE A 1 28 ? 0.709 4.970 3.161 1.00 0.00 28 PHE A O 14
ATOM 8830 N N . ILE A 1 29 ? 2.954 4.920 3.309 1.00 0.00 29 ILE A N 14
ATOM 8831 C CA . ILE A 1 29 ? 3.001 3.546 3.794 1.00 0.00 29 ILE A CA 14
ATOM 8832 C C . ILE A 1 29 ? 2.487 3.451 5.226 1.00 0.00 29 ILE A C 14
ATOM 8833 O O . ILE A 1 29 ? 1.639 2.615 5.538 1.00 0.00 29 ILE A O 14
ATOM 8849 N N . GLN A 1 30 ? 3.005 4.315 6.093 1.00 0.00 30 GLN A N 14
ATOM 8850 C CA . GLN A 1 30 ? 2.597 4.329 7.493 1.00 0.00 30 GLN A CA 14
ATOM 8851 C C . GLN A 1 30 ? 1.123 4.697 7.627 1.00 0.00 30 GLN A C 14
ATOM 8852 O O . GLN A 1 30 ? 0.562 4.663 8.723 1.00 0.00 30 GLN A O 14
ATOM 8866 N N . HIS A 1 31 ? 0.502 5.048 6.506 1.00 0.00 31 HIS A N 14
ATOM 8867 C CA . HIS A 1 31 ? -0.908 5.421 6.498 1.00 0.00 31 HIS A CA 14
ATOM 8868 C C . HIS A 1 31 ? -1.784 4.231 6.120 1.00 0.00 31 HIS A C 14
ATOM 8869 O O . HIS A 1 31 ? -2.898 4.083 6.622 1.00 0.00 31 HIS A O 14
ATOM 8883 N N . ARG A 1 32 ? -1.272 3.384 5.232 1.00 0.00 32 ARG A N 14
ATOM 8884 C CA . ARG A 1 32 ? -2.009 2.208 4.785 1.00 0.00 32 ARG A CA 14
ATOM 8885 C C . ARG A 1 32 ? -2.095 1.166 5.897 1.00 0.00 32 ARG A C 14
ATOM 8886 O O . ARG A 1 32 ? -2.837 0.189 5.789 1.00 0.00 32 ARG A O 14
ATOM 8907 N N . ARG A 1 33 ? -1.332 1.382 6.963 1.00 0.00 33 ARG A N 14
ATOM 8908 C CA . ARG A 1 33 ? -1.321 0.461 8.093 1.00 0.00 33 ARG A CA 14
ATOM 8909 C C . ARG A 1 33 ? -2.574 0.632 8.947 1.00 0.00 33 ARG A C 14
ATOM 8910 O O . ARG A 1 33 ? -3.172 -0.348 9.393 1.00 0.00 33 ARG A O 14
ATOM 8931 N N . ILE A 1 34 ? -2.965 1.882 9.170 1.00 0.00 34 ILE A N 14
ATOM 8932 C CA . ILE A 1 34 ? -4.147 2.181 9.969 1.00 0.00 34 ILE A CA 14
ATOM 8933 C C . ILE A 1 34 ? -5.309 1.269 9.593 1.00 0.00 34 ILE A C 14
ATOM 8934 O O . ILE A 1 34 ? -6.071 0.830 10.455 1.00 0.00 34 ILE A O 14
ATOM 8950 N N . HIS A 1 35 ? -5.439 0.986 8.301 1.00 0.00 35 HIS A N 14
ATOM 8951 C CA . HIS A 1 35 ? -6.508 0.124 7.811 1.00 0.00 35 HIS A CA 14
ATOM 8952 C C . HIS A 1 35 ? -6.221 -1.338 8.140 1.00 0.00 35 HIS A C 14
ATOM 8953 O O . HIS A 1 35 ? -7.139 -2.145 8.288 1.00 0.00 35 HIS A O 14
ATOM 8967 N N . THR A 1 36 ? -4.939 -1.673 8.252 1.00 0.00 36 THR A N 14
ATOM 8968 C CA . THR A 1 36 ? -4.530 -3.038 8.562 1.00 0.00 36 THR A CA 14
ATOM 8969 C C . THR A 1 36 ? -4.886 -3.406 9.997 1.00 0.00 36 THR A C 14
ATOM 8970 O O . THR A 1 36 ? -4.269 -2.921 10.944 1.00 0.00 36 THR A O 14
ATOM 8981 N N . GLY A 1 37 ? -5.886 -4.269 10.151 1.00 0.00 37 GLY A N 14
ATOM 8982 C CA . GLY A 1 37 ? -6.307 -4.689 11.476 1.00 0.00 37 GLY A CA 14
ATOM 8983 C C . GLY A 1 37 ? -7.797 -4.956 11.553 1.00 0.00 37 GLY A C 14
ATOM 8984 O O . GLY A 1 37 ? -8.226 -5.940 12.154 1.00 0.00 37 GLY A O 14
ATOM 8988 N N . GLU A 1 38 ? -8.587 -4.078 10.944 1.00 0.00 38 GLU A N 14
ATOM 8989 C CA . GLU A 1 38 ? -10.038 -4.224 10.950 1.00 0.00 38 GLU A CA 14
ATOM 8990 C C . GLU A 1 38 ? -10.562 -4.506 9.545 1.00 0.00 38 GLU A C 14
ATOM 8991 O O . GLU A 1 38 ? -9.940 -4.131 8.551 1.00 0.00 38 GLU A O 14
ATOM 9003 N N . LYS A 1 39 ? -11.710 -5.171 9.471 1.00 0.00 39 LYS A N 14
ATOM 9004 C CA . LYS A 1 39 ? -12.320 -5.504 8.189 1.00 0.00 39 LYS A CA 14
ATOM 9005 C C . LYS A 1 39 ? -12.114 -4.380 7.179 1.00 0.00 39 LYS A C 14
ATOM 9006 O O . LYS A 1 39 ? -12.230 -3.197 7.499 1.00 0.00 39 LYS A O 14
ATOM 9025 N N . PRO A 1 40 ? -11.801 -4.755 5.930 1.00 0.00 40 PRO A N 14
ATOM 9026 C CA . PRO A 1 40 ? -11.575 -3.793 4.848 1.00 0.00 40 PRO A CA 14
ATOM 9027 C C . PRO A 1 40 ? -12.858 -3.088 4.420 1.00 0.00 40 PRO A C 14
ATOM 9028 O O . PRO A 1 40 ? -13.877 -3.165 5.106 1.00 0.00 40 PRO A O 14
ATOM 9039 N N . SER A 1 41 ? -12.800 -2.402 3.283 1.00 0.00 41 SER A N 14
ATOM 9040 C CA . SER A 1 41 ? -13.957 -1.681 2.766 1.00 0.00 41 SER A CA 14
ATOM 9041 C C . SER A 1 41 ? -15.161 -2.609 2.634 1.00 0.00 41 SER A C 14
ATOM 9042 O O . SER A 1 41 ? -16.229 -2.340 3.183 1.00 0.00 41 SER A O 14
ATOM 9050 N N . GLY A 1 42 ? -14.980 -3.703 1.901 1.00 0.00 42 GLY A N 14
ATOM 9051 C CA . GLY A 1 42 ? -16.058 -4.655 1.709 1.00 0.00 42 GLY A CA 14
ATOM 9052 C C . GLY A 1 42 ? -15.559 -6.081 1.592 1.00 0.00 42 GLY A C 14
ATOM 9053 O O . GLY A 1 42 ? -15.483 -6.647 0.501 1.00 0.00 42 GLY A O 14
ATOM 9057 N N . PRO A 1 43 ? -15.206 -6.684 2.736 1.00 0.00 43 PRO A N 14
ATOM 9058 C CA . PRO A 1 43 ? -14.703 -8.061 2.783 1.00 0.00 43 PRO A CA 14
ATOM 9059 C C . PRO A 1 43 ? -15.787 -9.085 2.463 1.00 0.00 43 PRO A C 14
ATOM 9060 O O . PRO A 1 43 ? -16.958 -8.736 2.311 1.00 0.00 43 PRO A O 14
ATOM 9071 N N . SER A 1 44 ? -15.390 -10.349 2.363 1.00 0.00 44 SER A N 14
ATOM 9072 C CA . SER A 1 44 ? -16.327 -11.423 2.058 1.00 0.00 44 SER A CA 14
ATOM 9073 C C . SER A 1 44 ? -16.826 -12.089 3.337 1.00 0.00 44 SER A C 14
ATOM 9074 O O . SER A 1 44 ? -16.101 -12.175 4.329 1.00 0.00 44 SER A O 14
ATOM 9082 N N . SER A 1 45 ? -18.069 -12.558 3.307 1.00 0.00 45 SER A N 14
ATOM 9083 C CA . SER A 1 45 ? -18.668 -13.212 4.465 1.00 0.00 45 SER A CA 14
ATOM 9084 C C . SER A 1 45 ? -19.446 -14.455 4.044 1.00 0.00 45 SER A C 14
ATOM 9085 O O . SER A 1 45 ? -19.784 -14.623 2.873 1.00 0.00 45 SER A O 14
ATOM 9093 N N . GLY A 1 46 ? -19.727 -15.325 5.009 1.00 0.00 46 GLY A N 14
ATOM 9094 C CA . GLY A 1 46 ? -20.463 -16.542 4.720 1.00 0.00 46 GLY A CA 14
ATOM 9095 C C . GLY A 1 46 ? -21.838 -16.553 5.358 1.00 0.00 46 GLY A C 14
ATOM 9096 O O . GLY A 1 46 ? -21.942 -16.828 6.553 1.00 0.00 46 GLY A O 14
ATOM 9101 N N . GLY A 1 1 ? -17.924 18.537 -23.260 1.00 0.00 1 GLY A N 15
ATOM 9102 C CA . GLY A 1 1 ? -16.489 18.669 -23.430 1.00 0.00 1 GLY A CA 15
ATOM 9103 C C . GLY A 1 1 ? -15.708 17.840 -22.429 1.00 0.00 1 GLY A C 15
ATOM 9104 O O . GLY A 1 1 ? -15.140 18.375 -21.478 1.00 0.00 1 GLY A O 15
ATOM 9108 N N . SER A 1 2 ? -15.682 16.528 -22.644 1.00 0.00 2 SER A N 15
ATOM 9109 C CA . SER A 1 2 ? -14.970 15.622 -21.750 1.00 0.00 2 SER A CA 15
ATOM 9110 C C . SER A 1 2 ? -13.500 16.015 -21.636 1.00 0.00 2 SER A C 15
ATOM 9111 O O . SER A 1 2 ? -12.681 15.650 -22.479 1.00 0.00 2 SER A O 15
ATOM 9119 N N . SER A 1 3 ? -13.174 16.762 -20.586 1.00 0.00 3 SER A N 15
ATOM 9120 C CA . SER A 1 3 ? -11.804 17.209 -20.362 1.00 0.00 3 SER A CA 15
ATOM 9121 C C . SER A 1 3 ? -11.075 16.269 -19.406 1.00 0.00 3 SER A C 15
ATOM 9122 O O . SER A 1 3 ? -11.514 16.050 -18.278 1.00 0.00 3 SER A O 15
ATOM 9130 N N . GLY A 1 4 ? -9.958 15.716 -19.868 1.00 0.00 4 GLY A N 15
ATOM 9131 C CA . GLY A 1 4 ? -9.185 14.805 -19.043 1.00 0.00 4 GLY A CA 15
ATOM 9132 C C . GLY A 1 4 ? -7.825 14.497 -19.637 1.00 0.00 4 GLY A C 15
ATOM 9133 O O . GLY A 1 4 ? -7.477 13.333 -19.838 1.00 0.00 4 GLY A O 15
ATOM 9137 N N . SER A 1 5 ? -7.054 15.542 -19.922 1.00 0.00 5 SER A N 15
ATOM 9138 C CA . SER A 1 5 ? -5.727 15.377 -20.502 1.00 0.00 5 SER A CA 15
ATOM 9139 C C . SER A 1 5 ? -4.647 15.489 -19.430 1.00 0.00 5 SER A C 15
ATOM 9140 O O . SER A 1 5 ? -4.604 16.461 -18.676 1.00 0.00 5 SER A O 15
ATOM 9148 N N . SER A 1 6 ? -3.778 14.485 -19.367 1.00 0.00 6 SER A N 15
ATOM 9149 C CA . SER A 1 6 ? -2.700 14.468 -18.385 1.00 0.00 6 SER A CA 15
ATOM 9150 C C . SER A 1 6 ? -1.926 15.782 -18.405 1.00 0.00 6 SER A C 15
ATOM 9151 O O . SER A 1 6 ? -1.845 16.483 -17.397 1.00 0.00 6 SER A O 15
ATOM 9159 N N . GLY A 1 7 ? -1.357 16.109 -19.561 1.00 0.00 7 GLY A N 15
ATOM 9160 C CA . GLY A 1 7 ? -0.596 17.338 -19.692 1.00 0.00 7 GLY A CA 15
ATOM 9161 C C . GLY A 1 7 ? 0.787 17.232 -19.080 1.00 0.00 7 GLY A C 15
ATOM 9162 O O . GLY A 1 7 ? 1.786 17.156 -19.795 1.00 0.00 7 GLY A O 15
ATOM 9166 N N . HIS A 1 8 ? 0.845 17.228 -17.752 1.00 0.00 8 HIS A N 15
ATOM 9167 C CA . HIS A 1 8 ? 2.117 17.132 -17.043 1.00 0.00 8 HIS A CA 15
ATOM 9168 C C . HIS A 1 8 ? 2.218 15.811 -16.286 1.00 0.00 8 HIS A C 15
ATOM 9169 O O . HIS A 1 8 ? 3.195 15.077 -16.426 1.00 0.00 8 HIS A O 15
ATOM 9183 N N . GLY A 1 9 ? 1.200 15.516 -15.482 1.00 0.00 9 GLY A N 15
ATOM 9184 C CA . GLY A 1 9 ? 1.195 14.285 -14.714 1.00 0.00 9 GLY A CA 15
ATOM 9185 C C . GLY A 1 9 ? 0.688 14.486 -13.299 1.00 0.00 9 GLY A C 15
ATOM 9186 O O . GLY A 1 9 ? -0.270 15.224 -13.077 1.00 0.00 9 GLY A O 15
ATOM 9190 N N . GLU A 1 10 ? 1.333 13.826 -12.342 1.00 0.00 10 GLU A N 15
ATOM 9191 C CA . GLU A 1 10 ? 0.939 13.935 -10.942 1.00 0.00 10 GLU A CA 15
ATOM 9192 C C . GLU A 1 10 ? 1.920 13.190 -10.042 1.00 0.00 10 GLU A C 15
ATOM 9193 O O . GLU A 1 10 ? 2.418 12.122 -10.398 1.00 0.00 10 GLU A O 15
ATOM 9205 N N . ARG A 1 11 ? 2.194 13.763 -8.874 1.00 0.00 11 ARG A N 15
ATOM 9206 C CA . ARG A 1 11 ? 3.117 13.155 -7.923 1.00 0.00 11 ARG A CA 15
ATOM 9207 C C . ARG A 1 11 ? 2.445 12.952 -6.568 1.00 0.00 11 ARG A C 15
ATOM 9208 O O . ARG A 1 11 ? 1.757 13.839 -6.066 1.00 0.00 11 ARG A O 15
ATOM 9229 N N . GLY A 1 12 ? 2.651 11.777 -5.981 1.00 0.00 12 GLY A N 15
ATOM 9230 C CA . GLY A 1 12 ? 2.059 11.478 -4.690 1.00 0.00 12 GLY A CA 15
ATOM 9231 C C . GLY A 1 12 ? 1.497 10.072 -4.621 1.00 0.00 12 GLY A C 15
ATOM 9232 O O . GLY A 1 12 ? 1.727 9.259 -5.517 1.00 0.00 12 GLY A O 15
ATOM 9236 N N . HIS A 1 13 ? 0.759 9.783 -3.553 1.00 0.00 13 HIS A N 15
ATOM 9237 C CA . HIS A 1 13 ? 0.164 8.464 -3.370 1.00 0.00 13 HIS A CA 15
ATOM 9238 C C . HIS A 1 13 ? -1.183 8.570 -2.661 1.00 0.00 13 HIS A C 15
ATOM 9239 O O . HIS A 1 13 ? -1.256 8.993 -1.507 1.00 0.00 13 HIS A O 15
ATOM 9253 N N . ARG A 1 14 ? -2.246 8.184 -3.360 1.00 0.00 14 ARG A N 15
ATOM 9254 C CA . ARG A 1 14 ? -3.590 8.238 -2.798 1.00 0.00 14 ARG A CA 15
ATOM 9255 C C . ARG A 1 14 ? -4.012 6.871 -2.267 1.00 0.00 14 ARG A C 15
ATOM 9256 O O . ARG A 1 14 ? -3.737 5.841 -2.884 1.00 0.00 14 ARG A O 15
ATOM 9277 N N . CYS A 1 15 ? -4.682 6.869 -1.119 1.00 0.00 15 CYS A N 15
ATOM 9278 C CA . CYS A 1 15 ? -5.141 5.630 -0.503 1.00 0.00 15 CYS A CA 15
ATOM 9279 C C . CYS A 1 15 ? -6.478 5.192 -1.094 1.00 0.00 15 CYS A C 15
ATOM 9280 O O . CYS A 1 15 ? -7.225 6.007 -1.637 1.00 0.00 15 CYS A O 15
ATOM 9287 N N . SER A 1 16 ? -6.774 3.901 -0.984 1.00 0.00 16 SER A N 15
ATOM 9288 C CA . SER A 1 16 ? -8.019 3.354 -1.510 1.00 0.00 16 SER A CA 15
ATOM 9289 C C . SER A 1 16 ? -8.982 3.009 -0.378 1.00 0.00 16 SER A C 15
ATOM 9290 O O . SER A 1 16 ? -10.199 3.101 -0.534 1.00 0.00 16 SER A O 15
ATOM 9298 N N . ASP A 1 17 ? -8.426 2.610 0.761 1.00 0.00 17 ASP A N 15
ATOM 9299 C CA . ASP A 1 17 ? -9.234 2.251 1.921 1.00 0.00 17 ASP A CA 15
ATOM 9300 C C . ASP A 1 17 ? -10.114 3.420 2.353 1.00 0.00 17 ASP A C 15
ATOM 9301 O O . ASP A 1 17 ? -11.334 3.289 2.454 1.00 0.00 17 ASP A O 15
ATOM 9310 N N . CYS A 1 18 ? -9.486 4.563 2.609 1.00 0.00 18 CYS A N 15
ATOM 9311 C CA . CYS A 1 18 ? -10.211 5.756 3.032 1.00 0.00 18 CYS A CA 15
ATOM 9312 C C . CYS A 1 18 ? -10.354 6.744 1.878 1.00 0.00 18 CYS A C 15
ATOM 9313 O O . CYS A 1 18 ? -11.428 7.300 1.652 1.00 0.00 18 CYS A O 15
ATOM 9320 N N . GLY A 1 19 ? -9.262 6.956 1.149 1.00 0.00 19 GLY A N 15
ATOM 9321 C CA . GLY A 1 19 ? -9.287 7.876 0.027 1.00 0.00 19 GLY A CA 15
ATOM 9322 C C . GLY A 1 19 ? -8.547 9.166 0.319 1.00 0.00 19 GLY A C 15
ATOM 9323 O O . GLY A 1 19 ? -9.022 10.253 -0.013 1.00 0.00 19 GLY A O 15
ATOM 9327 N N . LYS A 1 20 ? -7.379 9.049 0.942 1.00 0.00 20 LYS A N 15
ATOM 9328 C CA . LYS A 1 20 ? -6.571 10.214 1.280 1.00 0.00 20 LYS A CA 15
ATOM 9329 C C . LYS A 1 20 ? -5.481 10.441 0.238 1.00 0.00 20 LYS A C 15
ATOM 9330 O O . LYS A 1 20 ? -5.387 9.707 -0.746 1.00 0.00 20 LYS A O 15
ATOM 9349 N N . PHE A 1 21 ? -4.658 11.461 0.460 1.00 0.00 21 PHE A N 15
ATOM 9350 C CA . PHE A 1 21 ? -3.574 11.783 -0.460 1.00 0.00 21 PHE A CA 15
ATOM 9351 C C . PHE A 1 21 ? -2.276 12.042 0.299 1.00 0.00 21 PHE A C 15
ATOM 9352 O O . PHE A 1 21 ? -2.292 12.479 1.450 1.00 0.00 21 PHE A O 15
ATOM 9369 N N . PHE A 1 22 ? -1.151 11.769 -0.354 1.00 0.00 22 PHE A N 15
ATOM 9370 C CA . PHE A 1 22 ? 0.157 11.970 0.258 1.00 0.00 22 PHE A CA 15
ATOM 9371 C C . PHE A 1 22 ? 1.198 12.345 -0.793 1.00 0.00 22 PHE A C 15
ATOM 9372 O O . PHE A 1 22 ? 0.975 12.174 -1.992 1.00 0.00 22 PHE A O 15
ATOM 9389 N N . LEU A 1 23 ? 2.334 12.858 -0.335 1.00 0.00 23 LEU A N 15
ATOM 9390 C CA . LEU A 1 23 ? 3.410 13.259 -1.234 1.00 0.00 23 LEU A CA 15
ATOM 9391 C C . LEU A 1 23 ? 4.655 12.408 -1.007 1.00 0.00 23 LEU A C 15
ATOM 9392 O O . LEU A 1 23 ? 5.396 12.112 -1.944 1.00 0.00 23 LEU A O 15
ATOM 9408 N N . GLN A 1 24 ? 4.878 12.016 0.244 1.00 0.00 24 GLN A N 15
ATOM 9409 C CA . GLN A 1 24 ? 6.033 11.198 0.593 1.00 0.00 24 GLN A CA 15
ATOM 9410 C C . GLN A 1 24 ? 5.638 9.731 0.735 1.00 0.00 24 GLN A C 15
ATOM 9411 O O . GLN A 1 24 ? 4.821 9.378 1.585 1.00 0.00 24 GLN A O 15
ATOM 9425 N N . ALA A 1 25 ? 6.223 8.882 -0.103 1.00 0.00 25 ALA A N 15
ATOM 9426 C CA . ALA A 1 25 ? 5.934 7.454 -0.070 1.00 0.00 25 ALA A CA 15
ATOM 9427 C C . ALA A 1 25 ? 5.874 6.939 1.364 1.00 0.00 25 ALA A C 15
ATOM 9428 O O . ALA A 1 25 ? 4.854 6.406 1.800 1.00 0.00 25 ALA A O 15
ATOM 9435 N N . SER A 1 26 ? 6.974 7.102 2.092 1.00 0.00 26 SER A N 15
ATOM 9436 C CA . SER A 1 26 ? 7.048 6.649 3.477 1.00 0.00 26 SER A CA 15
ATOM 9437 C C . SER A 1 26 ? 5.773 7.009 4.235 1.00 0.00 26 SER A C 15
ATOM 9438 O O . SER A 1 26 ? 5.143 6.151 4.852 1.00 0.00 26 SER A O 15
ATOM 9446 N N . ASN A 1 27 ? 5.400 8.283 4.182 1.00 0.00 27 ASN A N 15
ATOM 9447 C CA . ASN A 1 27 ? 4.202 8.758 4.864 1.00 0.00 27 ASN A CA 15
ATOM 9448 C C . ASN A 1 27 ? 2.963 8.022 4.361 1.00 0.00 27 ASN A C 15
ATOM 9449 O O . ASN A 1 27 ? 2.026 7.773 5.120 1.00 0.00 27 ASN A O 15
ATOM 9460 N N . PHE A 1 28 ? 2.966 7.677 3.078 1.00 0.00 28 PHE A N 15
ATOM 9461 C CA . PHE A 1 28 ? 1.843 6.971 2.473 1.00 0.00 28 PHE A CA 15
ATOM 9462 C C . PHE A 1 28 ? 1.800 5.518 2.940 1.00 0.00 28 PHE A C 15
ATOM 9463 O O . PHE A 1 28 ? 0.729 4.919 3.038 1.00 0.00 28 PHE A O 15
ATOM 9480 N N . ILE A 1 29 ? 2.971 4.960 3.225 1.00 0.00 29 ILE A N 15
ATOM 9481 C CA . ILE A 1 29 ? 3.067 3.579 3.682 1.00 0.00 29 ILE A CA 15
ATOM 9482 C C . ILE A 1 29 ? 2.574 3.439 5.118 1.00 0.00 29 ILE A C 15
ATOM 9483 O O . ILE A 1 29 ? 1.749 2.577 5.419 1.00 0.00 29 ILE A O 15
ATOM 9499 N N . GLN A 1 30 ? 3.085 4.293 5.999 1.00 0.00 30 GLN A N 15
ATOM 9500 C CA . GLN A 1 30 ? 2.695 4.265 7.404 1.00 0.00 30 GLN A CA 15
ATOM 9501 C C . GLN A 1 30 ? 1.217 4.606 7.565 1.00 0.00 30 GLN A C 15
ATOM 9502 O O . GLN A 1 30 ? 0.673 4.548 8.669 1.00 0.00 30 GLN A O 15
ATOM 9516 N N . HIS A 1 31 ? 0.572 4.961 6.459 1.00 0.00 31 HIS A N 15
ATOM 9517 C CA . HIS A 1 31 ? -0.844 5.311 6.478 1.00 0.00 31 HIS A CA 15
ATOM 9518 C C . HIS A 1 31 ? -1.704 4.116 6.079 1.00 0.00 31 HIS A C 15
ATOM 9519 O O . HIS A 1 31 ? -2.797 3.921 6.611 1.00 0.00 31 HIS A O 15
ATOM 9533 N N . ARG A 1 32 ? -1.205 3.320 5.139 1.00 0.00 32 ARG A N 15
ATOM 9534 C CA . ARG A 1 32 ? -1.929 2.146 4.668 1.00 0.00 32 ARG A CA 15
ATOM 9535 C C . ARG A 1 32 ? -2.003 1.080 5.757 1.00 0.00 32 ARG A C 15
ATOM 9536 O O . ARG A 1 32 ? -2.761 0.116 5.645 1.00 0.00 32 ARG A O 15
ATOM 9557 N N . ARG A 1 33 ? -1.212 1.260 6.810 1.00 0.00 33 ARG A N 15
ATOM 9558 C CA . ARG A 1 33 ? -1.188 0.314 7.918 1.00 0.00 33 ARG A CA 15
ATOM 9559 C C . ARG A 1 33 ? -2.441 0.450 8.777 1.00 0.00 33 ARG A C 15
ATOM 9560 O O . ARG A 1 33 ? -3.038 -0.548 9.185 1.00 0.00 33 ARG A O 15
ATOM 9581 N N . ILE A 1 34 ? -2.835 1.689 9.049 1.00 0.00 34 ILE A N 15
ATOM 9582 C CA . ILE A 1 34 ? -4.017 1.955 9.859 1.00 0.00 34 ILE A CA 15
ATOM 9583 C C . ILE A 1 34 ? -5.164 1.023 9.480 1.00 0.00 34 ILE A C 15
ATOM 9584 O O . ILE A 1 34 ? -5.941 0.598 10.335 1.00 0.00 34 ILE A O 15
ATOM 9600 N N . HIS A 1 35 ? -5.262 0.709 8.192 1.00 0.00 35 HIS A N 15
ATOM 9601 C CA . HIS A 1 35 ? -6.313 -0.176 7.700 1.00 0.00 35 HIS A CA 15
ATOM 9602 C C . HIS A 1 35 ? -5.946 -1.638 7.933 1.00 0.00 35 HIS A C 15
ATOM 9603 O O . HIS A 1 35 ? -6.819 -2.492 8.084 1.00 0.00 35 HIS A O 15
ATOM 9617 N N . THR A 1 36 ? -4.647 -1.920 7.960 1.00 0.00 36 THR A N 15
ATOM 9618 C CA . THR A 1 36 ? -4.164 -3.279 8.172 1.00 0.00 36 THR A CA 15
ATOM 9619 C C . THR A 1 36 ? -4.456 -3.750 9.592 1.00 0.00 36 THR A C 15
ATOM 9620 O O . THR A 1 36 ? -5.131 -3.064 10.358 1.00 0.00 36 THR A O 15
ATOM 9631 N N . GLY A 1 37 ? -3.941 -4.926 9.938 1.00 0.00 37 GLY A N 15
ATOM 9632 C CA . GLY A 1 37 ? -4.158 -5.469 11.267 1.00 0.00 37 GLY A CA 15
ATOM 9633 C C . GLY A 1 37 ? -5.009 -6.723 11.249 1.00 0.00 37 GLY A C 15
ATOM 9634 O O . GLY A 1 37 ? -5.232 -7.314 10.193 1.00 0.00 37 GLY A O 15
ATOM 9638 N N . GLU A 1 38 ? -5.485 -7.130 12.422 1.00 0.00 38 GLU A N 15
ATOM 9639 C CA . GLU A 1 38 ? -6.314 -8.324 12.536 1.00 0.00 38 GLU A CA 15
ATOM 9640 C C . GLU A 1 38 ? -7.792 -7.976 12.385 1.00 0.00 38 GLU A C 15
ATOM 9641 O O . GLU A 1 38 ? -8.423 -7.475 13.317 1.00 0.00 38 GLU A O 15
ATOM 9653 N N . LYS A 1 39 ? -8.340 -8.243 11.205 1.00 0.00 39 LYS A N 15
ATOM 9654 C CA . LYS A 1 39 ? -9.743 -7.960 10.930 1.00 0.00 39 LYS A CA 15
ATOM 9655 C C . LYS A 1 39 ? -10.524 -9.250 10.700 1.00 0.00 39 LYS A C 15
ATOM 9656 O O . LYS A 1 39 ? -9.974 -10.272 10.289 1.00 0.00 39 LYS A O 15
ATOM 9675 N N . PRO A 1 40 ? -11.837 -9.204 10.971 1.00 0.00 40 PRO A N 15
ATOM 9676 C CA . PRO A 1 40 ? -12.721 -10.361 10.800 1.00 0.00 40 PRO A CA 15
ATOM 9677 C C . PRO A 1 40 ? -12.936 -10.713 9.332 1.00 0.00 40 PRO A C 15
ATOM 9678 O O . PRO A 1 40 ? -13.026 -9.831 8.478 1.00 0.00 40 PRO A O 15
ATOM 9689 N N . SER A 1 41 ? -13.019 -12.009 9.045 1.00 0.00 41 SER A N 15
ATOM 9690 C CA . SER A 1 41 ? -13.221 -12.478 7.679 1.00 0.00 41 SER A CA 15
ATOM 9691 C C . SER A 1 41 ? -14.554 -11.983 7.126 1.00 0.00 41 SER A C 15
ATOM 9692 O O . SER A 1 41 ? -15.617 -12.312 7.650 1.00 0.00 41 SER A O 15
ATOM 9700 N N . GLY A 1 42 ? -14.487 -11.189 6.061 1.00 0.00 42 GLY A N 15
ATOM 9701 C CA . GLY A 1 42 ? -15.695 -10.660 5.454 1.00 0.00 42 GLY A CA 15
ATOM 9702 C C . GLY A 1 42 ? -15.623 -9.163 5.228 1.00 0.00 42 GLY A C 15
ATOM 9703 O O . GLY A 1 42 ? -15.215 -8.692 4.166 1.00 0.00 42 GLY A O 15
ATOM 9707 N N . PRO A 1 43 ? -16.028 -8.388 6.245 1.00 0.00 43 PRO A N 15
ATOM 9708 C CA . PRO A 1 43 ? -16.018 -6.923 6.176 1.00 0.00 43 PRO A CA 15
ATOM 9709 C C . PRO A 1 43 ? -14.604 -6.352 6.176 1.00 0.00 43 PRO A C 15
ATOM 9710 O O . PRO A 1 43 ? -14.054 -6.030 7.229 1.00 0.00 43 PRO A O 15
ATOM 9721 N N . SER A 1 44 ? -14.021 -6.230 4.988 1.00 0.00 44 SER A N 15
ATOM 9722 C CA . SER A 1 44 ? -12.669 -5.701 4.851 1.00 0.00 44 SER A CA 15
ATOM 9723 C C . SER A 1 44 ? -12.294 -5.541 3.381 1.00 0.00 44 SER A C 15
ATOM 9724 O O . SER A 1 44 ? -12.952 -6.092 2.498 1.00 0.00 44 SER A O 15
ATOM 9732 N N . SER A 1 45 ? -11.232 -4.784 3.126 1.00 0.00 45 SER A N 15
ATOM 9733 C CA . SER A 1 45 ? -10.770 -4.548 1.763 1.00 0.00 45 SER A CA 15
ATOM 9734 C C . SER A 1 45 ? -9.812 -5.648 1.316 1.00 0.00 45 SER A C 15
ATOM 9735 O O . SER A 1 45 ? -9.435 -6.516 2.102 1.00 0.00 45 SER A O 15
ATOM 9743 N N . GLY A 1 46 ? -9.422 -5.604 0.045 1.00 0.00 46 GLY A N 15
ATOM 9744 C CA . GLY A 1 46 ? -8.512 -6.602 -0.486 1.00 0.00 46 GLY A CA 15
ATOM 9745 C C . GLY A 1 46 ? -7.297 -5.983 -1.14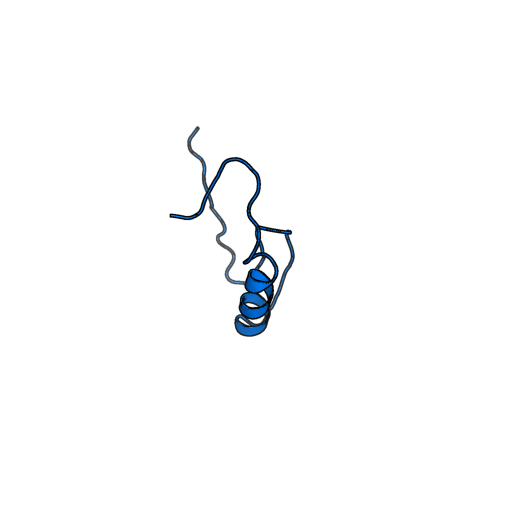9 1.00 0.00 46 GLY A C 15
ATOM 9746 O O . GLY A 1 46 ? -6.462 -6.718 -1.675 1.00 0.00 46 GLY A O 15
ATOM 9751 N N . GLY A 1 1 ? -14.628 8.420 -32.216 1.00 0.00 1 GLY A N 16
ATOM 9752 C CA . GLY A 1 1 ? -13.797 8.784 -31.084 1.00 0.00 1 GLY A CA 16
ATOM 9753 C C . GLY A 1 1 ? -14.549 8.722 -29.769 1.00 0.00 1 GLY A C 16
ATOM 9754 O O . GLY A 1 1 ? -15.661 9.236 -29.657 1.00 0.00 1 GLY A O 16
ATOM 9758 N N . SER A 1 2 ? -13.940 8.089 -28.771 1.00 0.00 2 SER A N 16
ATOM 9759 C CA . SER A 1 2 ? -14.562 7.956 -27.458 1.00 0.00 2 SER A CA 16
ATOM 9760 C C . SER A 1 2 ? -14.225 9.153 -26.574 1.00 0.00 2 SER A C 16
ATOM 9761 O O . SER A 1 2 ? -13.244 9.856 -26.810 1.00 0.00 2 SER A O 16
ATOM 9769 N N . SER A 1 3 ? -15.048 9.377 -25.554 1.00 0.00 3 SER A N 16
ATOM 9770 C CA . SER A 1 3 ? -14.841 10.491 -24.636 1.00 0.00 3 SER A CA 16
ATOM 9771 C C . SER A 1 3 ? -13.990 10.062 -23.445 1.00 0.00 3 SER A C 16
ATOM 9772 O O . SER A 1 3 ? -14.365 9.166 -22.690 1.00 0.00 3 SER A O 16
ATOM 9780 N N . GLY A 1 4 ? -12.840 10.710 -23.283 1.00 0.00 4 GLY A N 16
ATOM 9781 C CA . GLY A 1 4 ? -11.953 10.382 -22.182 1.00 0.00 4 GLY A CA 16
ATOM 9782 C C . GLY A 1 4 ? -11.020 11.524 -21.830 1.00 0.00 4 GLY A C 16
ATOM 9783 O O . GLY A 1 4 ? -10.602 12.285 -22.703 1.00 0.00 4 GLY A O 16
ATOM 9787 N N . SER A 1 5 ? -10.695 11.646 -20.547 1.00 0.00 5 SER A N 16
ATOM 9788 C CA . SER A 1 5 ? -9.810 12.707 -20.080 1.00 0.00 5 SER A CA 16
ATOM 9789 C C . SER A 1 5 ? -8.369 12.213 -19.992 1.00 0.00 5 SER A C 16
ATOM 9790 O O . SER A 1 5 ? -8.070 11.265 -19.265 1.00 0.00 5 SER A O 16
ATOM 9798 N N . SER A 1 6 ? -7.481 12.862 -20.737 1.00 0.00 6 SER A N 16
ATOM 9799 C CA . SER A 1 6 ? -6.071 12.488 -20.746 1.00 0.00 6 SER A CA 16
ATOM 9800 C C . SER A 1 6 ? -5.335 13.113 -19.565 1.00 0.00 6 SER A C 16
ATOM 9801 O O . SER A 1 6 ? -5.581 14.263 -19.204 1.00 0.00 6 SER A O 16
ATOM 9809 N N . GLY A 1 7 ? -4.430 12.345 -18.966 1.00 0.00 7 GLY A N 16
ATOM 9810 C CA . GLY A 1 7 ? -3.671 12.839 -17.832 1.00 0.00 7 GLY A CA 16
ATOM 9811 C C . GLY A 1 7 ? -4.526 13.010 -16.593 1.00 0.00 7 GLY A C 16
ATOM 9812 O O . GLY A 1 7 ? -5.169 14.045 -16.411 1.00 0.00 7 GLY A O 16
ATOM 9816 N N . HIS A 1 8 ? -4.537 11.993 -15.738 1.00 0.00 8 HIS A N 16
ATOM 9817 C CA . HIS A 1 8 ? -5.322 12.035 -14.509 1.00 0.00 8 HIS A CA 16
ATOM 9818 C C . HIS A 1 8 ? -4.561 12.762 -13.403 1.00 0.00 8 HIS A C 16
ATOM 9819 O O . HIS A 1 8 ? -5.052 13.737 -12.837 1.00 0.00 8 HIS A O 16
ATOM 9833 N N . GLY A 1 9 ? -3.360 12.279 -13.102 1.00 0.00 9 GLY A N 16
ATOM 9834 C CA . GLY A 1 9 ? -2.552 12.894 -12.065 1.00 0.00 9 GLY A CA 16
ATOM 9835 C C . GLY A 1 9 ? -1.644 11.899 -11.370 1.00 0.00 9 GLY A C 16
ATOM 9836 O O . GLY A 1 9 ? -2.097 11.112 -10.539 1.00 0.00 9 GLY A O 16
ATOM 9840 N N . GLU A 1 10 ? -0.360 11.933 -11.710 1.00 0.00 10 GLU A N 16
ATOM 9841 C CA . GLU A 1 10 ? 0.612 11.024 -11.114 1.00 0.00 10 GLU A CA 16
ATOM 9842 C C . GLU A 1 10 ? 1.458 11.744 -10.067 1.00 0.00 10 GLU A C 16
ATOM 9843 O O . GLU A 1 10 ? 2.666 11.527 -9.973 1.00 0.00 10 GLU A O 16
ATOM 9855 N N . ARG A 1 11 ? 0.813 12.600 -9.281 1.00 0.00 11 ARG A N 16
ATOM 9856 C CA . ARG A 1 11 ? 1.505 13.353 -8.242 1.00 0.00 11 ARG A CA 16
ATOM 9857 C C . ARG A 1 11 ? 1.106 12.857 -6.855 1.00 0.00 11 ARG A C 16
ATOM 9858 O O . ARG A 1 11 ? -0.067 12.596 -6.591 1.00 0.00 11 ARG A O 16
ATOM 9879 N N . GLY A 1 12 ? 2.092 12.730 -5.971 1.00 0.00 12 GLY A N 16
ATOM 9880 C CA . GLY A 1 12 ? 1.824 12.265 -4.623 1.00 0.00 12 GLY A CA 16
ATOM 9881 C C . GLY A 1 12 ? 1.377 10.817 -4.587 1.00 0.00 12 GLY A C 16
ATOM 9882 O O . GLY A 1 12 ? 1.613 10.063 -5.531 1.00 0.00 12 GLY A O 16
ATOM 9886 N N . HIS A 1 13 ? 0.731 10.425 -3.493 1.00 0.00 13 HIS A N 16
ATOM 9887 C CA . HIS A 1 13 ? 0.252 9.057 -3.337 1.00 0.00 13 HIS A CA 16
ATOM 9888 C C . HIS A 1 13 ? -1.052 9.025 -2.545 1.00 0.00 13 HIS A C 16
ATOM 9889 O O . HIS A 1 13 ? -1.054 9.200 -1.326 1.00 0.00 13 HIS A O 16
ATOM 9903 N N . ARG A 1 14 ? -2.159 8.802 -3.245 1.00 0.00 14 ARG A N 16
ATOM 9904 C CA . ARG A 1 14 ? -3.469 8.750 -2.608 1.00 0.00 14 ARG A CA 16
ATOM 9905 C C . ARG A 1 14 ? -3.795 7.331 -2.150 1.00 0.00 14 ARG A C 16
ATOM 9906 O O . ARG A 1 14 ? -3.515 6.360 -2.854 1.00 0.00 14 ARG A O 16
ATOM 9927 N N . CYS A 1 15 ? -4.386 7.218 -0.966 1.00 0.00 15 CYS A N 16
ATOM 9928 C CA . CYS A 1 15 ? -4.749 5.919 -0.412 1.00 0.00 15 CYS A CA 16
ATOM 9929 C C . CYS A 1 15 ? -5.926 5.314 -1.171 1.00 0.00 15 CYS A C 16
ATOM 9930 O O . CYS A 1 15 ? -6.652 6.017 -1.875 1.00 0.00 15 CYS A O 16
ATOM 9937 N N . SER A 1 16 ? -6.109 4.006 -1.023 1.00 0.00 16 SER A N 16
ATOM 9938 C CA . SER A 1 16 ? -7.196 3.305 -1.697 1.00 0.00 16 SER A CA 16
ATOM 9939 C C . SER A 1 16 ? -8.321 2.978 -0.720 1.00 0.00 16 SER A C 16
ATOM 9940 O O . SER A 1 16 ? -9.499 3.024 -1.074 1.00 0.00 16 SER A O 16
ATOM 9948 N N . ASP A 1 17 ? -7.948 2.648 0.512 1.00 0.00 17 ASP A N 16
ATOM 9949 C CA . ASP A 1 17 ? -8.924 2.314 1.542 1.00 0.00 17 ASP A CA 16
ATOM 9950 C C . ASP A 1 17 ? -9.867 3.486 1.798 1.00 0.00 17 ASP A C 16
ATOM 9951 O O . ASP A 1 17 ? -11.084 3.359 1.662 1.00 0.00 17 ASP A O 16
ATOM 9960 N N . CYS A 1 18 ? -9.296 4.626 2.171 1.00 0.00 18 CYS A N 16
ATOM 9961 C CA . CYS A 1 18 ? -10.084 5.821 2.448 1.00 0.00 18 CYS A CA 16
ATOM 9962 C C . CYS A 1 18 ? -10.041 6.787 1.268 1.00 0.00 18 CYS A C 16
ATOM 9963 O O . CYS A 1 18 ? -11.069 7.314 0.845 1.00 0.00 18 CYS A O 16
ATOM 9970 N N . GLY A 1 19 ? -8.842 7.014 0.739 1.00 0.00 19 GLY A N 16
ATOM 9971 C CA . GLY A 1 19 ? -8.687 7.916 -0.387 1.00 0.00 19 GLY A CA 16
ATOM 9972 C C . GLY A 1 19 ? -7.854 9.135 -0.044 1.00 0.00 19 GLY A C 16
ATOM 9973 O O . GLY A 1 19 ? -7.799 10.095 -0.813 1.00 0.00 19 GLY A O 16
ATOM 9977 N N . LYS A 1 20 ? -7.206 9.099 1.115 1.00 0.00 20 LYS A N 16
ATOM 9978 C CA . LYS A 1 20 ? -6.372 10.209 1.560 1.00 0.00 20 LYS A CA 16
ATOM 9979 C C . LYS A 1 20 ? -5.291 10.525 0.531 1.00 0.00 20 LYS A C 16
ATOM 9980 O O . LYS A 1 20 ? -5.197 9.868 -0.506 1.00 0.00 20 LYS A O 16
ATOM 9999 N N . PHE A 1 21 ? -4.478 11.534 0.825 1.00 0.00 21 PHE A N 16
ATOM 10000 C CA . PHE A 1 21 ? -3.404 11.937 -0.076 1.00 0.00 21 PHE A CA 16
ATOM 10001 C C . PHE A 1 21 ? -2.113 12.190 0.697 1.00 0.00 21 PHE A C 16
ATOM 10002 O O . PHE A 1 21 ? -2.141 12.560 1.871 1.00 0.00 21 PHE A O 16
ATOM 10019 N N . PHE A 1 22 ? -0.981 11.988 0.030 1.00 0.00 22 PHE A N 16
ATOM 10020 C CA . PHE A 1 22 ? 0.321 12.193 0.654 1.00 0.00 22 PHE A CA 16
ATOM 10021 C C . PHE A 1 22 ? 1.351 12.648 -0.375 1.00 0.00 22 PHE A C 16
ATOM 10022 O O . PHE A 1 22 ? 1.074 12.682 -1.575 1.00 0.00 22 PHE A O 16
ATOM 10039 N N . LEU A 1 23 ? 2.541 12.996 0.102 1.00 0.00 23 LEU A N 16
ATOM 10040 C CA . LEU A 1 23 ? 3.614 13.450 -0.776 1.00 0.00 23 LEU A CA 16
ATOM 10041 C C . LEU A 1 23 ? 4.847 12.563 -0.633 1.00 0.00 23 LEU A C 16
ATOM 10042 O O . LEU A 1 23 ? 5.566 12.322 -1.602 1.00 0.00 23 LEU A O 16
ATOM 10058 N N . GLN A 1 24 ? 5.082 12.077 0.582 1.00 0.00 24 GLN A N 16
ATOM 10059 C CA . GLN A 1 24 ? 6.227 11.215 0.851 1.00 0.00 24 GLN A CA 16
ATOM 10060 C C . GLN A 1 24 ? 5.798 9.755 0.946 1.00 0.00 24 GLN A C 16
ATOM 10061 O O . GLN A 1 24 ? 5.026 9.380 1.828 1.00 0.00 24 GLN A O 16
ATOM 10075 N N . ALA A 1 25 ? 6.303 8.934 0.030 1.00 0.00 25 ALA A N 16
ATOM 10076 C CA . ALA A 1 25 ? 5.973 7.514 0.012 1.00 0.00 25 ALA A CA 16
ATOM 10077 C C . ALA A 1 25 ? 5.848 6.961 1.427 1.00 0.00 25 ALA A C 16
ATOM 10078 O O . ALA A 1 25 ? 4.784 6.490 1.828 1.00 0.00 25 ALA A O 16
ATOM 10085 N N . SER A 1 26 ? 6.941 7.022 2.180 1.00 0.00 26 SER A N 16
ATOM 10086 C CA . SER A 1 26 ? 6.955 6.522 3.550 1.00 0.00 26 SER A CA 16
ATOM 10087 C C . SER A 1 26 ? 5.671 6.905 4.280 1.00 0.00 26 SER A C 16
ATOM 10088 O O . SER A 1 26 ? 4.950 6.044 4.783 1.00 0.00 26 SER A O 16
ATOM 10096 N N . ASN A 1 27 ? 5.392 8.203 4.333 1.00 0.00 27 ASN A N 16
ATOM 10097 C CA . ASN A 1 27 ? 4.196 8.701 5.002 1.00 0.00 27 ASN A CA 16
ATOM 10098 C C . ASN A 1 27 ? 2.946 8.007 4.469 1.00 0.00 27 ASN A C 16
ATOM 10099 O O . ASN A 1 27 ? 1.995 7.761 5.211 1.00 0.00 27 ASN A O 16
ATOM 10110 N N . PHE A 1 28 ? 2.955 7.694 3.177 1.00 0.00 28 PHE A N 16
ATOM 10111 C CA . PHE A 1 28 ? 1.823 7.029 2.544 1.00 0.00 28 PHE A CA 16
ATOM 10112 C C . PHE A 1 28 ? 1.760 5.559 2.947 1.00 0.00 28 PHE A C 16
ATOM 10113 O O . PHE A 1 28 ? 0.681 4.969 3.016 1.00 0.00 28 PHE A O 16
ATOM 10130 N N . ILE A 1 29 ? 2.923 4.974 3.213 1.00 0.00 29 ILE A N 16
ATOM 10131 C CA . ILE A 1 29 ? 3.001 3.574 3.610 1.00 0.00 29 ILE A CA 16
ATOM 10132 C C . ILE A 1 29 ? 2.521 3.382 5.045 1.00 0.00 29 ILE A C 16
ATOM 10133 O O . ILE A 1 29 ? 1.708 2.501 5.325 1.00 0.00 29 ILE A O 16
ATOM 10149 N N . GLN A 1 30 ? 3.028 4.214 5.949 1.00 0.00 30 GLN A N 16
ATOM 10150 C CA . GLN A 1 30 ? 2.650 4.136 7.355 1.00 0.00 30 GLN A CA 16
ATOM 10151 C C . GLN A 1 30 ? 1.177 4.487 7.543 1.00 0.00 30 GLN A C 16
ATOM 10152 O O . GLN A 1 30 ? 0.648 4.413 8.652 1.00 0.00 30 GLN A O 16
ATOM 10166 N N . HIS A 1 31 ? 0.521 4.868 6.452 1.00 0.00 31 HIS A N 16
ATOM 10167 C CA . HIS A 1 31 ? -0.891 5.230 6.496 1.00 0.00 31 HIS A CA 16
ATOM 10168 C C . HIS A 1 31 ? -1.766 4.061 6.053 1.00 0.00 31 HIS A C 16
ATOM 10169 O O . HIS A 1 31 ? -2.845 3.838 6.602 1.00 0.00 31 HIS A O 16
ATOM 10183 N N . ARG A 1 32 ? -1.293 3.319 5.057 1.00 0.00 32 ARG A N 16
ATOM 10184 C CA . ARG A 1 32 ? -2.033 2.175 4.539 1.00 0.00 32 ARG A CA 16
ATOM 10185 C C . ARG A 1 32 ? -2.121 1.066 5.584 1.00 0.00 32 ARG A C 16
ATOM 10186 O O . ARG A 1 32 ? -2.870 0.103 5.420 1.00 0.00 32 ARG A O 16
ATOM 10207 N N . ARG A 1 33 ? -1.352 1.210 6.658 1.00 0.00 33 ARG A N 16
ATOM 10208 C CA . ARG A 1 33 ? -1.341 0.220 7.728 1.00 0.00 33 ARG A CA 16
ATOM 10209 C C . ARG A 1 33 ? -2.601 0.331 8.583 1.00 0.00 33 ARG A C 16
ATOM 10210 O O . ARG A 1 33 ? -3.243 -0.674 8.891 1.00 0.00 33 ARG A O 16
ATOM 10231 N N . ILE A 1 34 ? -2.946 1.556 8.962 1.00 0.00 34 ILE A N 16
ATOM 10232 C CA . ILE A 1 34 ? -4.128 1.797 9.780 1.00 0.00 34 ILE A CA 16
ATOM 10233 C C . ILE A 1 34 ? -5.279 0.886 9.366 1.00 0.00 34 ILE A C 16
ATOM 10234 O O . ILE A 1 34 ? -6.008 0.365 10.210 1.00 0.00 34 ILE A O 16
ATOM 10250 N N . HIS A 1 35 ? -5.435 0.696 8.059 1.00 0.00 35 HIS A N 16
ATOM 10251 C CA . HIS A 1 35 ? -6.496 -0.155 7.532 1.00 0.00 35 HIS A CA 16
ATOM 10252 C C . HIS A 1 35 ? -6.161 -1.630 7.735 1.00 0.00 35 HIS A C 16
ATOM 10253 O O . HIS A 1 35 ? -7.049 -2.455 7.949 1.00 0.00 35 HIS A O 16
ATOM 10267 N N . THR A 1 36 ? -4.874 -1.954 7.667 1.00 0.00 36 THR A N 16
ATOM 10268 C CA . THR A 1 36 ? -4.422 -3.329 7.841 1.00 0.00 36 THR A CA 16
ATOM 10269 C C . THR A 1 36 ? -4.741 -3.839 9.242 1.00 0.00 36 THR A C 16
ATOM 10270 O O . THR A 1 36 ? -5.385 -4.875 9.404 1.00 0.00 36 THR A O 16
ATOM 10281 N N . GLY A 1 37 ? -4.287 -3.104 10.252 1.00 0.00 37 GLY A N 16
ATOM 10282 C CA . GLY A 1 37 ? -4.535 -3.498 11.627 1.00 0.00 37 GLY A CA 16
ATOM 10283 C C . GLY A 1 37 ? -5.908 -4.114 11.814 1.00 0.00 37 GLY A C 16
ATOM 10284 O O . GLY A 1 37 ? -6.033 -5.211 12.358 1.00 0.00 37 GLY A O 16
ATOM 10288 N N . GLU A 1 38 ? -6.939 -3.406 11.365 1.00 0.00 38 GLU A N 16
ATOM 10289 C CA . GLU A 1 38 ? -8.309 -3.889 11.489 1.00 0.00 38 GLU A CA 16
ATOM 10290 C C . GLU A 1 38 ? -8.817 -4.434 10.157 1.00 0.00 38 GLU A C 16
ATOM 10291 O O . GLU A 1 38 ? -8.216 -4.200 9.108 1.00 0.00 38 GLU A O 16
ATOM 10303 N N . LYS A 1 39 ? -9.927 -5.162 10.207 1.00 0.00 39 LYS A N 16
ATOM 10304 C CA . LYS A 1 39 ? -10.518 -5.740 9.006 1.00 0.00 39 LYS A CA 16
ATOM 10305 C C . LYS A 1 39 ? -12.040 -5.662 9.057 1.00 0.00 39 LYS A C 16
ATOM 10306 O O . LYS A 1 39 ? -12.671 -6.013 10.054 1.00 0.00 39 LYS A O 16
ATOM 10325 N N . PRO A 1 40 ? -12.647 -5.192 7.956 1.00 0.00 40 PRO A N 16
ATOM 10326 C CA . PRO A 1 40 ? -14.103 -5.059 7.850 1.00 0.00 40 PRO A CA 16
ATOM 10327 C C . PRO A 1 40 ? -14.805 -6.411 7.779 1.00 0.00 40 PRO A C 16
ATOM 10328 O O . PRO A 1 40 ? -14.167 -7.442 7.563 1.00 0.00 40 PRO A O 16
ATOM 10339 N N . SER A 1 41 ? -16.121 -6.400 7.961 1.00 0.00 41 SER A N 16
ATOM 10340 C CA . SER A 1 41 ? -16.909 -7.626 7.921 1.00 0.00 41 SER A CA 16
ATOM 10341 C C . SER A 1 41 ? -17.546 -7.818 6.548 1.00 0.00 41 SER A C 16
ATOM 10342 O O . SER A 1 41 ? -17.516 -8.911 5.984 1.00 0.00 41 SER A O 16
ATOM 10350 N N . GLY A 1 42 ? -18.123 -6.745 6.015 1.00 0.00 42 GLY A N 16
ATOM 10351 C CA . GLY A 1 42 ? -18.759 -6.814 4.712 1.00 0.00 42 GLY A CA 16
ATOM 10352 C C . GLY A 1 42 ? -17.903 -7.531 3.686 1.00 0.00 42 GLY A C 16
ATOM 10353 O O . GLY A 1 42 ? -18.065 -8.725 3.436 1.00 0.00 42 GLY A O 16
ATOM 10357 N N . PRO A 1 43 ? -16.967 -6.792 3.072 1.00 0.00 43 PRO A N 16
ATOM 10358 C CA . PRO A 1 43 ? -16.065 -7.343 2.056 1.00 0.00 43 PRO A CA 16
ATOM 10359 C C . PRO A 1 43 ? -15.049 -8.314 2.649 1.00 0.00 43 PRO A C 16
ATOM 10360 O O . PRO A 1 43 ? -14.709 -8.228 3.829 1.00 0.00 43 PRO A O 16
ATOM 10371 N N . SER A 1 44 ? -14.568 -9.238 1.823 1.00 0.00 44 SER A N 16
ATOM 10372 C CA . SER A 1 44 ? -13.594 -10.228 2.267 1.00 0.00 44 SER A CA 16
ATOM 10373 C C . SER A 1 44 ? -12.524 -10.452 1.202 1.00 0.00 44 SER A C 16
ATOM 10374 O O . SER A 1 44 ? -12.824 -10.521 0.010 1.00 0.00 44 SER A O 16
ATOM 10382 N N . SER A 1 45 ? -11.275 -10.566 1.642 1.00 0.00 45 SER A N 16
ATOM 10383 C CA . SER A 1 45 ? -10.159 -10.779 0.728 1.00 0.00 45 SER A CA 16
ATOM 10384 C C . SER A 1 45 ? -10.317 -12.097 -0.024 1.00 0.00 45 SER A C 16
ATOM 10385 O O . SER A 1 45 ? -10.607 -13.134 0.572 1.00 0.00 45 SER A O 16
ATOM 10393 N N . GLY A 1 46 ? -10.123 -12.048 -1.338 1.00 0.00 46 GLY A N 16
ATOM 10394 C CA . GLY A 1 46 ? -10.248 -13.243 -2.152 1.00 0.00 46 GLY A CA 16
ATOM 10395 C C . GLY A 1 46 ? -9.449 -13.157 -3.437 1.00 0.00 46 GLY A C 16
ATOM 10396 O O . GLY A 1 46 ? -8.460 -12.427 -3.479 1.00 0.00 46 GLY A O 16
ATOM 10401 N N . GLY A 1 1 ? 2.053 16.294 -27.902 1.00 0.00 1 GLY A N 17
ATOM 10402 C CA . GLY A 1 1 ? 1.068 15.359 -27.391 1.00 0.00 1 GLY A CA 17
ATOM 10403 C C . GLY A 1 1 ? -0.353 15.793 -27.689 1.00 0.00 1 GLY A C 17
ATOM 10404 O O . GLY A 1 1 ? -0.602 16.959 -27.996 1.00 0.00 1 GLY A O 17
ATOM 10408 N N . SER A 1 2 ? -1.289 14.853 -27.600 1.00 0.00 2 SER A N 17
ATOM 10409 C CA . SER A 1 2 ? -2.692 15.143 -27.868 1.00 0.00 2 SER A CA 17
ATOM 10410 C C . SER A 1 2 ? -3.580 14.616 -26.744 1.00 0.00 2 SER A C 17
ATOM 10411 O O . SER A 1 2 ? -4.468 15.317 -26.260 1.00 0.00 2 SER A O 17
ATOM 10419 N N . SER A 1 3 ? -3.333 13.376 -26.336 1.00 0.00 3 SER A N 17
ATOM 10420 C CA . SER A 1 3 ? -4.112 12.752 -25.272 1.00 0.00 3 SER A CA 17
ATOM 10421 C C . SER A 1 3 ? -3.199 12.057 -24.267 1.00 0.00 3 SER A C 17
ATOM 10422 O O . SER A 1 3 ? -2.010 11.866 -24.519 1.00 0.00 3 SER A O 17
ATOM 10430 N N . GLY A 1 4 ? -3.765 11.681 -23.124 1.00 0.00 4 GLY A N 17
ATOM 10431 C CA . GLY A 1 4 ? -2.989 11.012 -22.096 1.00 0.00 4 GLY A CA 17
ATOM 10432 C C . GLY A 1 4 ? -1.731 11.775 -21.730 1.00 0.00 4 GLY A C 17
ATOM 10433 O O . GLY A 1 4 ? -0.629 11.393 -22.123 1.00 0.00 4 GLY A O 17
ATOM 10437 N N . SER A 1 5 ? -1.896 12.857 -20.976 1.00 0.00 5 SER A N 17
ATOM 10438 C CA . SER A 1 5 ? -0.765 13.679 -20.561 1.00 0.00 5 SER A CA 17
ATOM 10439 C C . SER A 1 5 ? -0.113 13.112 -19.304 1.00 0.00 5 SER A C 17
ATOM 10440 O O . SER A 1 5 ? 0.931 13.591 -18.863 1.00 0.00 5 SER A O 17
ATOM 10448 N N . SER A 1 6 ? -0.738 12.088 -18.731 1.00 0.00 6 SER A N 17
ATOM 10449 C CA . SER A 1 6 ? -0.222 11.456 -17.522 1.00 0.00 6 SER A CA 17
ATOM 10450 C C . SER A 1 6 ? -0.031 9.957 -17.732 1.00 0.00 6 SER A C 17
ATOM 10451 O O . SER A 1 6 ? -0.979 9.235 -18.035 1.00 0.00 6 SER A O 17
ATOM 10459 N N . GLY A 1 7 ? 1.206 9.496 -17.568 1.00 0.00 7 GLY A N 17
ATOM 10460 C CA . GLY A 1 7 ? 1.501 8.086 -17.743 1.00 0.00 7 GLY A CA 17
ATOM 10461 C C . GLY A 1 7 ? 2.557 7.590 -16.774 1.00 0.00 7 GLY A C 17
ATOM 10462 O O . GLY A 1 7 ? 2.316 6.659 -16.005 1.00 0.00 7 GLY A O 17
ATOM 10466 N N . HIS A 1 8 ? 3.731 8.212 -16.812 1.00 0.00 8 HIS A N 17
ATOM 10467 C CA . HIS A 1 8 ? 4.828 7.828 -15.931 1.00 0.00 8 HIS A CA 17
ATOM 10468 C C . HIS A 1 8 ? 4.333 7.629 -14.501 1.00 0.00 8 HIS A C 17
ATOM 10469 O O . HIS A 1 8 ? 4.693 6.657 -13.839 1.00 0.00 8 HIS A O 17
ATOM 10483 N N . GLY A 1 9 ? 3.506 8.558 -14.032 1.00 0.00 9 GLY A N 17
ATOM 10484 C CA . GLY A 1 9 ? 2.976 8.467 -12.684 1.00 0.00 9 GLY A CA 17
ATOM 10485 C C . GLY A 1 9 ? 2.332 9.760 -12.225 1.00 0.00 9 GLY A C 17
ATOM 10486 O O . GLY A 1 9 ? 2.004 10.621 -13.041 1.00 0.00 9 GLY A O 17
ATOM 10490 N N . GLU A 1 10 ? 2.149 9.896 -10.916 1.00 0.00 10 GLU A N 17
ATOM 10491 C CA . GLU A 1 10 ? 1.537 11.093 -10.351 1.00 0.00 10 GLU A CA 17
ATOM 10492 C C . GLU A 1 10 ? 2.436 11.713 -9.285 1.00 0.00 10 GLU A C 17
ATOM 10493 O O . GLU A 1 10 ? 3.455 11.135 -8.905 1.00 0.00 10 GLU A O 17
ATOM 10505 N N . ARG A 1 11 ? 2.052 12.892 -8.808 1.00 0.00 11 ARG A N 17
ATOM 10506 C CA . ARG A 1 11 ? 2.824 13.592 -7.788 1.00 0.00 11 ARG A CA 17
ATOM 10507 C C . ARG A 1 11 ? 2.232 13.357 -6.402 1.00 0.00 11 ARG A C 17
ATOM 10508 O O . ARG A 1 11 ? 1.608 14.246 -5.823 1.00 0.00 11 ARG A O 17
ATOM 10529 N N . GLY A 1 12 ? 2.431 12.153 -5.874 1.00 0.00 12 GLY A N 17
ATOM 10530 C CA . GLY A 1 12 ? 1.910 11.822 -4.561 1.00 0.00 12 GLY A CA 17
ATOM 10531 C C . GLY A 1 12 ? 1.389 10.401 -4.485 1.00 0.00 12 GLY A C 17
ATOM 10532 O O . GLY A 1 12 ? 1.692 9.574 -5.345 1.00 0.00 12 GLY A O 17
ATOM 10536 N N . HIS A 1 13 ? 0.603 10.115 -3.451 1.00 0.00 13 HIS A N 17
ATOM 10537 C CA . HIS A 1 13 ? 0.039 8.783 -3.265 1.00 0.00 13 HIS A CA 17
ATOM 10538 C C . HIS A 1 13 ? -1.296 8.856 -2.531 1.00 0.00 13 HIS A C 17
ATOM 10539 O O . HIS A 1 13 ? -1.350 9.221 -1.356 1.00 0.00 13 HIS A O 17
ATOM 10553 N N . ARG A 1 14 ? -2.371 8.508 -3.231 1.00 0.00 14 ARG A N 17
ATOM 10554 C CA . ARG A 1 14 ? -3.706 8.536 -2.645 1.00 0.00 14 ARG A CA 17
ATOM 10555 C C . ARG A 1 14 ? -4.119 7.148 -2.165 1.00 0.00 14 ARG A C 17
ATOM 10556 O O . ARG A 1 14 ? -3.865 6.147 -2.835 1.00 0.00 14 ARG A O 17
ATOM 10577 N N . CYS A 1 15 ? -4.756 7.096 -1.000 1.00 0.00 15 CYS A N 17
ATOM 10578 C CA . CYS A 1 15 ? -5.203 5.831 -0.429 1.00 0.00 15 CYS A CA 17
ATOM 10579 C C . CYS A 1 15 ? -6.550 5.416 -1.013 1.00 0.00 15 CYS A C 17
ATOM 10580 O O . CYS A 1 15 ? -7.327 6.257 -1.466 1.00 0.00 15 CYS A O 17
ATOM 10587 N N . SER A 1 16 ? -6.819 4.115 -1.000 1.00 0.00 16 SER A N 17
ATOM 10588 C CA . SER A 1 16 ? -8.070 3.587 -1.532 1.00 0.00 16 SER A CA 17
ATOM 10589 C C . SER A 1 16 ? -9.010 3.177 -0.402 1.00 0.00 16 SER A C 17
ATOM 10590 O O . SER A 1 16 ? -10.232 3.241 -0.542 1.00 0.00 16 SER A O 17
ATOM 10598 N N . ASP A 1 17 ? -8.432 2.755 0.717 1.00 0.00 17 ASP A N 17
ATOM 10599 C CA . ASP A 1 17 ? -9.216 2.335 1.872 1.00 0.00 17 ASP A CA 17
ATOM 10600 C C . ASP A 1 17 ? -10.110 3.469 2.363 1.00 0.00 17 ASP A C 17
ATOM 10601 O O . ASP A 1 17 ? -11.318 3.294 2.532 1.00 0.00 17 ASP A O 17
ATOM 10610 N N . CYS A 1 18 ? -9.510 4.632 2.593 1.00 0.00 18 CYS A N 17
ATOM 10611 C CA . CYS A 1 18 ? -10.250 5.795 3.067 1.00 0.00 18 CYS A CA 17
ATOM 10612 C C . CYS A 1 18 ? -10.401 6.832 1.957 1.00 0.00 18 CYS A C 17
ATOM 10613 O O . CYS A 1 18 ? -11.481 7.386 1.754 1.00 0.00 18 CYS A O 17
ATOM 10620 N N . GLY A 1 19 ? -9.310 7.089 1.242 1.00 0.00 19 GLY A N 17
ATOM 10621 C CA . GLY A 1 19 ? -9.343 8.058 0.162 1.00 0.00 19 GLY A CA 17
ATOM 10622 C C . GLY A 1 19 ? -8.609 9.338 0.510 1.00 0.00 19 GLY A C 17
ATOM 10623 O O . GLY A 1 19 ? -9.107 10.436 0.260 1.00 0.00 19 GLY A O 17
ATOM 10627 N N . LYS A 1 20 ? -7.422 9.199 1.089 1.00 0.00 20 LYS A N 17
ATOM 10628 C CA . LYS A 1 20 ? -6.616 10.352 1.473 1.00 0.00 20 LYS A CA 17
ATOM 10629 C C . LYS A 1 20 ? -5.546 10.642 0.426 1.00 0.00 20 LYS A C 17
ATOM 10630 O O . LYS A 1 20 ? -5.497 9.996 -0.621 1.00 0.00 20 LYS A O 17
ATOM 10649 N N . PHE A 1 21 ? -4.689 11.615 0.715 1.00 0.00 21 PHE A N 17
ATOM 10650 C CA . PHE A 1 21 ? -3.619 11.990 -0.202 1.00 0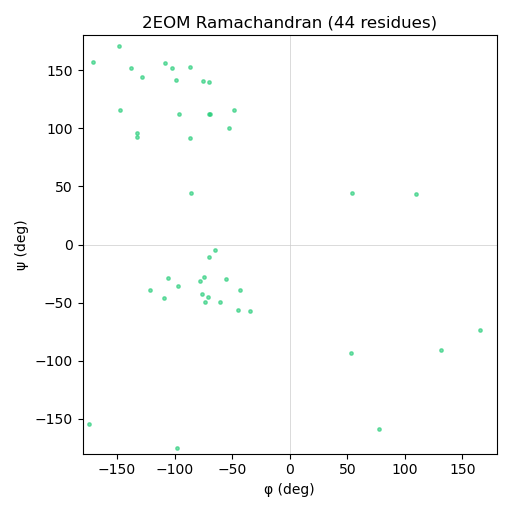.00 21 PHE A CA 17
ATOM 10651 C C . PHE A 1 21 ? -2.317 12.237 0.553 1.00 0.00 21 PHE A C 17
ATOM 10652 O O . PHE A 1 21 ? -2.328 12.623 1.723 1.00 0.00 21 PHE A O 17
ATOM 10669 N N . PHE A 1 22 ? -1.195 12.011 -0.123 1.00 0.00 22 PHE A N 17
ATOM 10670 C CA . PHE A 1 22 ? 0.116 12.207 0.484 1.00 0.00 22 PHE A CA 17
ATOM 10671 C C . PHE A 1 22 ? 1.139 12.645 -0.560 1.00 0.00 22 PHE A C 17
ATOM 10672 O O . PHE A 1 22 ? 0.873 12.602 -1.762 1.00 0.00 22 PHE A O 17
ATOM 10689 N N . LEU A 1 23 ? 2.309 13.066 -0.093 1.00 0.00 23 LEU A N 17
ATOM 10690 C CA . LEU A 1 23 ? 3.373 13.513 -0.986 1.00 0.00 23 LEU A CA 17
ATOM 10691 C C . LEU A 1 23 ? 4.624 12.658 -0.813 1.00 0.00 23 LEU A C 17
ATOM 10692 O O . LEU A 1 23 ? 5.317 12.353 -1.783 1.00 0.00 23 LEU A O 17
ATOM 10708 N N . GLN A 1 24 ? 4.904 12.272 0.428 1.00 0.00 24 GLN A N 17
ATOM 10709 C CA . GLN A 1 24 ? 6.071 11.451 0.727 1.00 0.00 24 GLN A CA 17
ATOM 10710 C C . GLN A 1 24 ? 5.693 9.975 0.799 1.00 0.00 24 GLN A C 17
ATOM 10711 O O . GLN A 1 24 ? 4.993 9.547 1.716 1.00 0.00 24 GLN A O 17
ATOM 10725 N N . ALA A 1 25 ? 6.161 9.201 -0.175 1.00 0.00 25 ALA A N 17
ATOM 10726 C CA . ALA A 1 25 ? 5.874 7.773 -0.221 1.00 0.00 25 ALA A CA 17
ATOM 10727 C C . ALA A 1 25 ? 5.778 7.187 1.183 1.00 0.00 25 ALA A C 17
ATOM 10728 O O . ALA A 1 25 ? 4.745 6.638 1.568 1.00 0.00 25 ALA A O 17
ATOM 10735 N N . SER A 1 26 ? 6.860 7.306 1.945 1.00 0.00 26 SER A N 17
ATOM 10736 C CA . SER A 1 26 ? 6.899 6.784 3.306 1.00 0.00 26 SER A CA 17
ATOM 10737 C C . SER A 1 26 ? 5.622 7.140 4.061 1.00 0.00 26 SER A C 17
ATOM 10738 O O . SER A 1 26 ? 4.931 6.264 4.580 1.00 0.00 26 SER A O 17
ATOM 10746 N N . ASN A 1 27 ? 5.316 8.432 4.117 1.00 0.00 27 ASN A N 17
ATOM 10747 C CA . ASN A 1 27 ? 4.123 8.905 4.809 1.00 0.00 27 ASN A CA 17
ATOM 10748 C C . ASN A 1 27 ? 2.875 8.200 4.286 1.00 0.00 27 ASN A C 17
ATOM 10749 O O . ASN A 1 27 ? 1.908 7.999 5.021 1.00 0.00 27 ASN A O 17
ATOM 10760 N N . PHE A 1 28 ? 2.904 7.827 3.011 1.00 0.00 28 PHE A N 17
ATOM 10761 C CA . PHE A 1 28 ? 1.776 7.145 2.388 1.00 0.00 28 PHE A CA 17
ATOM 10762 C C . PHE A 1 28 ? 1.756 5.667 2.769 1.00 0.00 28 PHE A C 17
ATOM 10763 O O . PHE A 1 28 ? 0.692 5.057 2.877 1.00 0.00 28 PHE A O 17
ATOM 10780 N N . ILE A 1 29 ? 2.940 5.098 2.969 1.00 0.00 29 ILE A N 17
ATOM 10781 C CA . ILE A 1 29 ? 3.060 3.693 3.338 1.00 0.00 29 ILE A CA 17
ATOM 10782 C C . ILE A 1 29 ? 2.616 3.463 4.779 1.00 0.00 29 ILE A C 17
ATOM 10783 O O . ILE A 1 29 ? 1.814 2.573 5.056 1.00 0.00 29 ILE A O 17
ATOM 10799 N N . GLN A 1 30 ? 3.143 4.274 5.691 1.00 0.00 30 GLN A N 17
ATOM 10800 C CA . GLN A 1 30 ? 2.801 4.159 7.103 1.00 0.00 30 GLN A CA 17
ATOM 10801 C C . GLN A 1 30 ? 1.326 4.471 7.333 1.00 0.00 30 GLN A C 17
ATOM 10802 O O . GLN A 1 30 ? 0.819 4.340 8.447 1.00 0.00 30 GLN A O 17
ATOM 10816 N N . HIS A 1 31 ? 0.641 4.885 6.271 1.00 0.00 31 HIS A N 17
ATOM 10817 C CA . HIS A 1 31 ? -0.777 5.216 6.357 1.00 0.00 31 HIS A CA 17
ATOM 10818 C C . HIS A 1 31 ? -1.637 4.041 5.901 1.00 0.00 31 HIS A C 17
ATOM 10819 O O . HIS A 1 31 ? -2.711 3.797 6.450 1.00 0.00 31 HIS A O 17
ATOM 10833 N N . ARG A 1 32 ? -1.159 3.319 4.893 1.00 0.00 32 ARG A N 17
ATOM 10834 C CA . ARG A 1 32 ? -1.885 2.172 4.363 1.00 0.00 32 ARG A CA 17
ATOM 10835 C C . ARG A 1 32 ? -1.929 1.038 5.383 1.00 0.00 32 ARG A C 17
ATOM 10836 O O . ARG A 1 32 ? -2.685 0.078 5.226 1.00 0.00 32 ARG A O 17
ATOM 10857 N N . ARG A 1 33 ? -1.114 1.154 6.426 1.00 0.00 33 ARG A N 17
ATOM 10858 C CA . ARG A 1 33 ? -1.059 0.138 7.470 1.00 0.00 33 ARG A CA 17
ATOM 10859 C C . ARG A 1 33 ? -2.300 0.202 8.356 1.00 0.00 33 ARG A C 17
ATOM 10860 O O . ARG A 1 33 ? -2.895 -0.826 8.681 1.00 0.00 33 ARG A O 17
ATOM 10881 N N . ILE A 1 34 ? -2.683 1.414 8.743 1.00 0.00 34 ILE A N 17
ATOM 10882 C CA . ILE A 1 34 ? -3.852 1.610 9.591 1.00 0.00 34 ILE A CA 17
ATOM 10883 C C . ILE A 1 34 ? -4.996 0.693 9.171 1.00 0.00 34 ILE A C 17
ATOM 10884 O O . ILE A 1 34 ? -5.752 0.203 10.010 1.00 0.00 34 ILE A O 17
ATOM 10900 N N . HIS A 1 35 ? -5.115 0.463 7.868 1.00 0.00 35 HIS A N 17
ATOM 10901 C CA . HIS A 1 35 ? -6.165 -0.399 7.336 1.00 0.00 35 HIS A CA 17
ATOM 10902 C C . HIS A 1 35 ? -5.762 -1.867 7.429 1.00 0.00 35 HIS A C 17
ATOM 10903 O O . HIS A 1 35 ? -6.613 -2.749 7.557 1.00 0.00 35 HIS A O 17
ATOM 10917 N N . THR A 1 36 ? -4.460 -2.124 7.363 1.00 0.00 36 THR A N 17
ATOM 10918 C CA . THR A 1 36 ? -3.944 -3.485 7.438 1.00 0.00 36 THR A CA 17
ATOM 10919 C C . THR A 1 36 ? -4.207 -4.098 8.808 1.00 0.00 36 THR A C 17
ATOM 10920 O O . THR A 1 36 ? -3.636 -3.671 9.810 1.00 0.00 36 THR A O 17
ATOM 10931 N N . GLY A 1 37 ? -5.076 -5.104 8.845 1.00 0.00 37 GLY A N 17
ATOM 10932 C CA . GLY A 1 37 ? -5.399 -5.760 10.098 1.00 0.00 37 GLY A CA 17
ATOM 10933 C C . GLY A 1 37 ? -5.425 -7.271 9.972 1.00 0.00 37 GLY A C 17
ATOM 10934 O O . GLY A 1 37 ? -4.962 -7.824 8.974 1.00 0.00 37 GLY A O 17
ATOM 10938 N N . GLU A 1 38 ? -5.965 -7.939 10.986 1.00 0.00 38 GLU A N 17
ATOM 10939 C CA . GLU A 1 38 ? -6.045 -9.395 10.985 1.00 0.00 38 GLU A CA 17
ATOM 10940 C C . GLU A 1 38 ? -7.268 -9.871 10.206 1.00 0.00 38 GLU A C 17
ATOM 10941 O O . GLU A 1 38 ? -8.363 -9.328 10.355 1.00 0.00 38 GLU A O 17
ATOM 10953 N N . LYS A 1 39 ? -7.074 -10.889 9.375 1.00 0.00 39 LYS A N 17
ATOM 10954 C CA . LYS A 1 39 ? -8.159 -11.441 8.573 1.00 0.00 39 LYS A CA 17
ATOM 10955 C C . LYS A 1 39 ? -8.145 -12.966 8.614 1.00 0.00 39 LYS A C 17
ATOM 10956 O O . LYS A 1 39 ? -7.100 -13.604 8.490 1.00 0.00 39 LYS A O 17
ATOM 10975 N N . PRO A 1 40 ? -9.332 -13.565 8.789 1.00 0.00 40 PRO A N 17
ATOM 10976 C CA . PRO A 1 40 ? -9.483 -15.022 8.847 1.00 0.00 40 PRO A CA 17
ATOM 10977 C C . PRO A 1 40 ? -9.237 -15.684 7.496 1.00 0.00 40 PRO A C 17
ATOM 10978 O O . PRO A 1 40 ? -9.584 -15.133 6.452 1.00 0.00 40 PRO A O 17
ATOM 10989 N N . SER A 1 41 ? -8.638 -16.871 7.524 1.00 0.00 41 SER A N 17
ATOM 10990 C CA . SER A 1 41 ? -8.344 -17.607 6.300 1.00 0.00 41 SER A CA 17
ATOM 10991 C C . SER A 1 41 ? -9.569 -18.381 5.824 1.00 0.00 41 SER A C 17
ATOM 10992 O O . SER A 1 41 ? -10.108 -19.219 6.546 1.00 0.00 41 SER A O 17
ATOM 11000 N N . GLY A 1 42 ? -10.005 -18.093 4.601 1.00 0.00 42 GLY A N 17
ATOM 11001 C CA . GLY A 1 42 ? -11.163 -18.769 4.047 1.00 0.00 42 GLY A CA 17
ATOM 11002 C C . GLY A 1 42 ? -12.158 -17.805 3.431 1.00 0.00 42 GLY A C 17
ATOM 11003 O O . GLY A 1 42 ? -12.291 -17.713 2.210 1.00 0.00 42 GLY A O 17
ATOM 11007 N N . PRO A 1 43 ? -12.879 -17.065 4.286 1.00 0.00 43 PRO A N 17
ATOM 11008 C CA . PRO A 1 43 ? -13.880 -16.091 3.841 1.00 0.00 43 PRO A CA 17
ATOM 11009 C C . PRO A 1 43 ? -13.248 -14.876 3.169 1.00 0.00 43 PRO A C 17
ATOM 11010 O O . PRO A 1 43 ? -13.837 -14.275 2.271 1.00 0.00 43 PRO A O 17
ATOM 11021 N N . SER A 1 44 ? -12.046 -14.520 3.611 1.00 0.00 44 SER A N 17
ATOM 11022 C CA . SER A 1 44 ? -11.335 -13.375 3.055 1.00 0.00 44 SER A CA 17
ATOM 11023 C C . SER A 1 44 ? -11.358 -13.410 1.530 1.00 0.00 44 SER A C 17
ATOM 11024 O O . SER A 1 44 ? -11.682 -14.432 0.926 1.00 0.00 44 SER A O 17
ATOM 11032 N N . SER A 1 45 ? -11.010 -12.285 0.913 1.00 0.00 45 SER A N 17
ATOM 11033 C CA . SER A 1 45 ? -10.993 -12.184 -0.541 1.00 0.00 45 SER A CA 17
ATOM 11034 C C . SER A 1 45 ? -9.575 -11.949 -1.053 1.00 0.00 45 SER A C 17
ATOM 11035 O O . SER A 1 45 ? -8.925 -10.970 -0.687 1.00 0.00 45 SER A O 17
ATOM 11043 N N . GLY A 1 46 ? -9.101 -12.854 -1.904 1.00 0.00 46 GLY A N 17
ATOM 11044 C CA . GLY A 1 46 ? -7.764 -12.728 -2.453 1.00 0.00 46 GLY A CA 17
ATOM 11045 C C . GLY A 1 46 ? -7.710 -13.060 -3.931 1.00 0.00 46 GLY A C 17
ATOM 11046 O O . GLY A 1 46 ? -8.384 -13.996 -4.359 1.00 0.00 46 GLY A O 17
ATOM 11051 N N . GLY A 1 1 ? -10.496 20.468 -26.352 1.00 0.00 1 GLY A N 18
ATOM 11052 C CA . GLY A 1 1 ? -10.385 20.568 -24.908 1.00 0.00 1 GLY A CA 18
ATOM 11053 C C . GLY A 1 1 ? -9.005 20.195 -24.405 1.00 0.00 1 GLY A C 18
ATOM 11054 O O . GLY A 1 1 ? -8.093 19.952 -25.196 1.00 0.00 1 GLY A O 18
ATOM 11058 N N . SER A 1 2 ? -8.850 20.150 -23.086 1.00 0.00 2 SER A N 18
ATOM 11059 C CA . SER A 1 2 ? -7.568 19.809 -22.478 1.00 0.00 2 SER A CA 18
ATOM 11060 C C . SER A 1 2 ? -7.724 18.651 -21.497 1.00 0.00 2 SER A C 18
ATOM 11061 O O . SER A 1 2 ? -8.754 18.516 -20.838 1.00 0.00 2 SER A O 18
ATOM 11069 N N . SER A 1 3 ? -6.692 17.819 -21.406 1.00 0.00 3 SER A N 18
ATOM 11070 C CA . SER A 1 3 ? -6.714 16.669 -20.509 1.00 0.00 3 SER A CA 18
ATOM 11071 C C . SER A 1 3 ? -6.304 17.075 -19.096 1.00 0.00 3 SER A C 18
ATOM 11072 O O . SER A 1 3 ? -7.018 16.809 -18.131 1.00 0.00 3 SER A O 18
ATOM 11080 N N . GLY A 1 4 ? -5.148 17.723 -18.985 1.00 0.00 4 GLY A N 18
ATOM 11081 C CA . GLY A 1 4 ? -4.663 18.155 -17.687 1.00 0.00 4 GLY A CA 18
ATOM 11082 C C . GLY A 1 4 ? -3.151 18.257 -17.638 1.00 0.00 4 GLY A C 18
ATOM 11083 O O . GLY A 1 4 ? -2.480 17.377 -17.100 1.00 0.00 4 GLY A O 18
ATOM 11087 N N . SER A 1 5 ? -2.613 19.333 -18.204 1.00 0.00 5 SER A N 18
ATOM 11088 C CA . SER A 1 5 ? -1.171 19.544 -18.227 1.00 0.00 5 SER A CA 18
ATOM 11089 C C . SER A 1 5 ? -0.604 19.579 -16.811 1.00 0.00 5 SER A C 18
ATOM 11090 O O . SER A 1 5 ? 0.423 18.963 -16.527 1.00 0.00 5 SER A O 18
ATOM 11098 N N . SER A 1 6 ? -1.281 20.305 -15.927 1.00 0.00 6 SER A N 18
ATOM 11099 C CA . SER A 1 6 ? -0.844 20.424 -14.541 1.00 0.00 6 SER A CA 18
ATOM 11100 C C . SER A 1 6 ? -0.376 19.077 -14.001 1.00 0.00 6 SER A C 18
ATOM 11101 O O . SER A 1 6 ? 0.773 18.926 -13.588 1.00 0.00 6 SER A O 18
ATOM 11109 N N . GLY A 1 7 ? -1.276 18.098 -14.008 1.00 0.00 7 GLY A N 18
ATOM 11110 C CA . GLY A 1 7 ? -0.938 16.775 -13.516 1.00 0.00 7 GLY A CA 18
ATOM 11111 C C . GLY A 1 7 ? -0.052 16.008 -14.478 1.00 0.00 7 GLY A C 18
ATOM 11112 O O . GLY A 1 7 ? -0.543 15.366 -15.407 1.00 0.00 7 GLY A O 18
ATOM 11116 N N . HIS A 1 8 ? 1.257 16.076 -14.258 1.00 0.00 8 HIS A N 18
ATOM 11117 C CA . HIS A 1 8 ? 2.213 15.382 -15.114 1.00 0.00 8 HIS A CA 18
ATOM 11118 C C . HIS A 1 8 ? 2.417 13.944 -14.647 1.00 0.00 8 HIS A C 18
ATOM 11119 O O . HIS A 1 8 ? 3.027 13.699 -13.607 1.00 0.00 8 HIS A O 18
ATOM 11133 N N . GLY A 1 9 ? 1.900 12.996 -15.423 1.00 0.00 9 GLY A N 18
ATOM 11134 C CA . GLY A 1 9 ? 2.036 11.594 -15.072 1.00 0.00 9 GLY A CA 18
ATOM 11135 C C . GLY A 1 9 ? 1.374 11.261 -13.750 1.00 0.00 9 GLY A C 18
ATOM 11136 O O . GLY A 1 9 ? 0.271 10.716 -13.721 1.00 0.00 9 GLY A O 18
ATOM 11140 N N . GLU A 1 10 ? 2.049 11.589 -12.653 1.00 0.00 10 GLU A N 18
ATOM 11141 C CA . GLU A 1 10 ? 1.519 11.318 -11.321 1.00 0.00 10 GLU A CA 18
ATOM 11142 C C . GLU A 1 10 ? 1.962 12.391 -10.331 1.00 0.00 10 GLU A C 18
ATOM 11143 O O . GLU A 1 10 ? 2.799 13.236 -10.649 1.00 0.00 10 GLU A O 18
ATOM 11155 N N . ARG A 1 11 ? 1.395 12.350 -9.130 1.00 0.00 11 ARG A N 18
ATOM 11156 C CA . ARG A 1 11 ? 1.729 13.319 -8.093 1.00 0.00 11 ARG A CA 18
ATOM 11157 C C . ARG A 1 11 ? 1.299 12.815 -6.719 1.00 0.00 11 ARG A C 18
ATOM 11158 O O . ARG A 1 11 ? 0.113 12.610 -6.465 1.00 0.00 11 ARG A O 18
ATOM 11179 N N . GLY A 1 12 ? 2.272 12.618 -5.835 1.00 0.00 12 GLY A N 18
ATOM 11180 C CA . GLY A 1 12 ? 1.975 12.139 -4.498 1.00 0.00 12 GLY A CA 18
ATOM 11181 C C . GLY A 1 12 ? 1.460 10.713 -4.494 1.00 0.00 12 GLY A C 18
ATOM 11182 O O . GLY A 1 12 ? 1.651 9.974 -5.460 1.00 0.00 12 GLY A O 18
ATOM 11186 N N . HIS A 1 13 ? 0.807 10.324 -3.403 1.00 0.00 13 HIS A N 18
ATOM 11187 C CA . HIS A 1 13 ? 0.265 8.977 -3.277 1.00 0.00 13 HIS A CA 18
ATOM 11188 C C . HIS A 1 13 ? -1.067 8.994 -2.533 1.00 0.00 13 HIS A C 18
ATOM 11189 O O . HIS A 1 13 ? -1.120 9.299 -1.341 1.00 0.00 13 HIS A O 18
ATOM 11203 N N . ARG A 1 14 ? -2.141 8.668 -3.245 1.00 0.00 14 ARG A N 18
ATOM 11204 C CA . ARG A 1 14 ? -3.473 8.648 -2.653 1.00 0.00 14 ARG A CA 18
ATOM 11205 C C . ARG A 1 14 ? -3.833 7.246 -2.170 1.00 0.00 14 ARG A C 18
ATOM 11206 O O . ARG A 1 14 ? -3.435 6.249 -2.772 1.00 0.00 14 ARG A O 18
ATOM 11227 N N . CYS A 1 15 ? -4.588 7.178 -1.078 1.00 0.00 15 CYS A N 18
ATOM 11228 C CA . CYS A 1 15 ? -5.002 5.899 -0.513 1.00 0.00 15 CYS A CA 18
ATOM 11229 C C . CYS A 1 15 ? -6.309 5.424 -1.142 1.00 0.00 15 CYS A C 18
ATOM 11230 O O . CYS A 1 15 ? -7.047 6.211 -1.734 1.00 0.00 15 CYS A O 18
ATOM 11237 N N . SER A 1 16 ? -6.587 4.131 -1.008 1.00 0.00 16 SER A N 18
ATOM 11238 C CA . SER A 1 16 ? -7.802 3.549 -1.565 1.00 0.00 16 SER A CA 18
ATOM 11239 C C . SER A 1 16 ? -8.753 3.111 -0.456 1.00 0.00 16 SER A C 18
ATOM 11240 O O . SER A 1 16 ? -9.973 3.134 -0.623 1.00 0.00 16 SER A O 18
ATOM 11248 N N . ASP A 1 17 ? -8.186 2.712 0.677 1.00 0.00 17 ASP A N 18
ATOM 11249 C CA . ASP A 1 17 ? -8.982 2.268 1.816 1.00 0.00 17 ASP A CA 18
ATOM 11250 C C . ASP A 1 17 ? -9.920 3.375 2.287 1.00 0.00 17 ASP A C 18
ATOM 11251 O O . ASP A 1 17 ? -11.120 3.157 2.456 1.00 0.00 17 ASP A O 18
ATOM 11260 N N . CYS A 1 18 ? -9.364 4.564 2.499 1.00 0.00 18 CYS A N 18
ATOM 11261 C CA . CYS A 1 18 ? -10.149 5.705 2.953 1.00 0.00 18 CYS A CA 18
ATOM 11262 C C . CYS A 1 18 ? -10.305 6.736 1.838 1.00 0.00 18 CYS A C 18
ATOM 11263 O O . CYS A 1 18 ? -11.397 7.248 1.600 1.00 0.00 18 CYS A O 18
ATOM 11270 N N . GLY A 1 19 ? -9.202 7.035 1.158 1.00 0.00 19 GLY A N 18
ATOM 11271 C CA . GLY A 1 19 ? -9.237 8.002 0.077 1.00 0.00 19 GLY A CA 18
ATOM 11272 C C . GLY A 1 19 ? -8.474 9.270 0.408 1.00 0.00 19 GLY A C 18
ATOM 11273 O O . GLY A 1 19 ? -8.873 10.365 0.013 1.00 0.00 19 GLY A O 18
ATOM 11277 N N . LYS A 1 20 ? -7.374 9.122 1.139 1.00 0.00 20 LYS A N 18
ATOM 11278 C CA . LYS A 1 20 ? -6.553 10.264 1.525 1.00 0.00 20 LYS A CA 18
ATOM 11279 C C . LYS A 1 20 ? -5.469 10.531 0.485 1.00 0.00 20 LYS A C 18
ATOM 11280 O O . LYS A 1 20 ? -5.355 9.810 -0.506 1.00 0.00 20 LYS A O 18
ATOM 11299 N N . PHE A 1 21 ? -4.674 11.569 0.720 1.00 0.00 21 PHE A N 18
ATOM 11300 C CA . PHE A 1 21 ? -3.598 11.931 -0.196 1.00 0.00 21 PHE A CA 18
ATOM 11301 C C . PHE A 1 21 ? -2.300 12.187 0.563 1.00 0.00 21 PHE A C 18
ATOM 11302 O O . PHE A 1 21 ? -2.317 12.597 1.724 1.00 0.00 21 PHE A O 18
ATOM 11319 N N . PHE A 1 22 ? -1.175 11.942 -0.100 1.00 0.00 22 PHE A N 18
ATOM 11320 C CA . PHE A 1 22 ? 0.133 12.144 0.512 1.00 0.00 22 PHE A CA 18
ATOM 11321 C C . PHE A 1 22 ? 1.167 12.548 -0.535 1.00 0.00 22 PHE A C 18
ATOM 11322 O O . PHE A 1 22 ? 0.898 12.510 -1.737 1.00 0.00 22 PHE A O 18
ATOM 11339 N N . LEU A 1 23 ? 2.350 12.936 -0.071 1.00 0.00 23 LEU A N 18
ATOM 11340 C CA . LEU A 1 23 ? 3.425 13.348 -0.966 1.00 0.00 23 LEU A CA 18
ATOM 11341 C C . LEU A 1 23 ? 4.667 12.488 -0.758 1.00 0.00 23 LEU A C 18
ATOM 11342 O O . LEU A 1 23 ? 5.381 12.172 -1.709 1.00 0.00 23 LEU A O 18
ATOM 11358 N N . GLN A 1 24 ? 4.917 12.112 0.492 1.00 0.00 24 GLN A N 18
ATOM 11359 C CA . GLN A 1 24 ? 6.073 11.287 0.825 1.00 0.00 24 GLN A CA 18
ATOM 11360 C C . GLN A 1 24 ? 5.675 9.820 0.953 1.00 0.00 24 GLN A C 18
ATOM 11361 O O . GLN A 1 24 ? 4.938 9.443 1.863 1.00 0.00 24 GLN A O 18
ATOM 11375 N N . ALA A 1 25 ? 6.168 8.996 0.033 1.00 0.00 25 ALA A N 18
ATOM 11376 C CA . ALA A 1 25 ? 5.866 7.570 0.044 1.00 0.00 25 ALA A CA 18
ATOM 11377 C C . ALA A 1 25 ? 5.823 7.029 1.469 1.00 0.00 25 ALA A C 18
ATOM 11378 O O . ALA A 1 25 ? 4.795 6.526 1.922 1.00 0.00 25 ALA A O 18
ATOM 11385 N N . SER A 1 26 ? 6.947 7.136 2.172 1.00 0.00 26 SER A N 18
ATOM 11386 C CA . SER A 1 26 ? 7.038 6.653 3.545 1.00 0.00 26 SER A CA 18
ATOM 11387 C C . SER A 1 26 ? 5.773 6.993 4.326 1.00 0.00 26 SER A C 18
ATOM 11388 O O . SER A 1 26 ? 5.131 6.116 4.901 1.00 0.00 26 SER A O 18
ATOM 11396 N N . ASN A 1 27 ? 5.422 8.275 4.342 1.00 0.00 27 ASN A N 18
ATOM 11397 C CA . ASN A 1 27 ? 4.234 8.733 5.053 1.00 0.00 27 ASN A CA 18
ATOM 11398 C C . ASN A 1 27 ? 2.981 8.047 4.517 1.00 0.00 27 ASN A C 18
ATOM 11399 O O . ASN A 1 27 ? 2.048 7.761 5.268 1.00 0.00 27 ASN A O 18
ATOM 11410 N N . PHE A 1 28 ? 2.967 7.785 3.215 1.00 0.00 28 PHE A N 18
ATOM 11411 C CA . PHE A 1 28 ? 1.829 7.132 2.578 1.00 0.00 28 PHE A CA 18
ATOM 11412 C C . PHE A 1 28 ? 1.768 5.655 2.955 1.00 0.00 28 PHE A C 18
ATOM 11413 O O . PHE A 1 28 ? 0.687 5.077 3.072 1.00 0.00 28 PHE A O 18
ATOM 11430 N N . ILE A 1 29 ? 2.936 5.050 3.143 1.00 0.00 29 ILE A N 18
ATOM 11431 C CA . ILE A 1 29 ? 3.016 3.641 3.508 1.00 0.00 29 ILE A CA 18
ATOM 11432 C C . ILE A 1 29 ? 2.489 3.407 4.919 1.00 0.00 29 ILE A C 18
ATOM 11433 O O . ILE A 1 29 ? 1.581 2.603 5.127 1.00 0.00 29 ILE A O 18
ATOM 11449 N N . GLN A 1 30 ? 3.065 4.117 5.885 1.00 0.00 30 GLN A N 18
ATOM 11450 C CA . GLN A 1 30 ? 2.651 3.987 7.277 1.00 0.00 30 GLN A CA 18
ATOM 11451 C C . GLN A 1 30 ? 1.172 4.318 7.439 1.00 0.00 30 GLN A C 18
ATOM 11452 O O . GLN A 1 30 ? 0.589 4.102 8.503 1.00 0.00 30 GLN A O 18
ATOM 11466 N N . HIS A 1 31 ? 0.568 4.843 6.377 1.00 0.00 31 HIS A N 18
ATOM 11467 C CA . HIS A 1 31 ? -0.845 5.204 6.402 1.00 0.00 31 HIS A CA 18
ATOM 11468 C C . HIS A 1 31 ? -1.711 4.041 5.925 1.00 0.00 31 HIS A C 18
ATOM 11469 O O . HIS A 1 31 ? -2.796 3.805 6.455 1.00 0.00 31 HIS A O 18
ATOM 11483 N N . ARG A 1 32 ? -1.223 3.320 4.921 1.00 0.00 32 ARG A N 18
ATOM 11484 C CA . ARG A 1 32 ? -1.954 2.184 4.372 1.00 0.00 32 ARG A CA 18
ATOM 11485 C C . ARG A 1 32 ? -2.034 1.047 5.387 1.00 0.00 32 ARG A C 18
ATOM 11486 O O . ARG A 1 32 ? -2.787 0.090 5.203 1.00 0.00 32 ARG A O 18
ATOM 11507 N N . ARG A 1 33 ? -1.253 1.159 6.456 1.00 0.00 33 ARG A N 18
ATOM 11508 C CA . ARG A 1 33 ? -1.235 0.140 7.499 1.00 0.00 33 ARG A CA 18
ATOM 11509 C C . ARG A 1 33 ? -2.442 0.285 8.421 1.00 0.00 33 ARG A C 18
ATOM 11510 O O . ARG A 1 33 ? -3.083 -0.704 8.780 1.00 0.00 33 ARG A O 18
ATOM 11531 N N . ILE A 1 34 ? -2.745 1.521 8.801 1.00 0.00 34 ILE A N 18
ATOM 11532 C CA . ILE A 1 34 ? -3.875 1.794 9.681 1.00 0.00 34 ILE A CA 18
ATOM 11533 C C . ILE A 1 34 ? -5.071 0.916 9.328 1.00 0.00 34 ILE A C 18
ATOM 11534 O O . ILE A 1 34 ? -5.831 0.503 10.204 1.00 0.00 34 ILE A O 18
ATOM 11550 N N . HIS A 1 35 ? -5.231 0.633 8.039 1.00 0.00 35 HIS A N 18
ATOM 11551 C CA . HIS A 1 35 ? -6.333 -0.199 7.570 1.00 0.00 35 HIS A CA 18
ATOM 11552 C C . HIS A 1 35 ? -6.002 -1.680 7.729 1.00 0.00 35 HIS A C 18
ATOM 11553 O O . HIS A 1 35 ? -6.880 -2.498 8.006 1.00 0.00 35 HIS A O 18
ATOM 11567 N N . THR A 1 36 ? -4.729 -2.019 7.551 1.00 0.00 36 THR A N 18
ATOM 11568 C CA . THR A 1 36 ? -4.282 -3.401 7.672 1.00 0.00 36 THR A CA 18
ATOM 11569 C C . THR A 1 36 ? -4.648 -3.980 9.035 1.00 0.00 36 THR A C 18
ATOM 11570 O O . THR A 1 36 ? -4.091 -3.584 10.058 1.00 0.00 36 THR A O 18
ATOM 11581 N N . GLY A 1 37 ? -5.588 -4.920 9.041 1.00 0.00 37 GLY A N 18
ATOM 11582 C CA . GLY A 1 37 ? -6.012 -5.538 10.284 1.00 0.00 37 GLY A CA 18
ATOM 11583 C C . GLY A 1 37 ? -6.211 -7.034 10.149 1.00 0.00 37 GLY A C 18
ATOM 11584 O O . GLY A 1 37 ? -5.342 -7.818 10.529 1.00 0.00 37 GLY A O 18
ATOM 11588 N N . GLU A 1 38 ? -7.358 -7.431 9.608 1.00 0.00 38 GLU A N 18
ATOM 11589 C CA . GLU A 1 38 ? -7.668 -8.844 9.427 1.00 0.00 38 GLU A CA 18
ATOM 11590 C C . GLU A 1 38 ? -6.540 -9.559 8.689 1.00 0.00 38 GLU A C 18
ATOM 11591 O O . GLU A 1 38 ? -5.992 -9.040 7.716 1.00 0.00 38 GLU A O 18
ATOM 11603 N N . LYS A 1 39 ? -6.197 -10.753 9.159 1.00 0.00 39 LYS A N 18
ATOM 11604 C CA . LYS A 1 39 ? -5.135 -11.541 8.545 1.00 0.00 39 LYS A CA 18
ATOM 11605 C C . LYS A 1 39 ? -5.713 -12.604 7.616 1.00 0.00 39 LYS A C 18
ATOM 11606 O O . LYS A 1 39 ? -6.659 -13.314 7.959 1.00 0.00 39 LYS A O 18
ATOM 11625 N N . PRO A 1 40 ? -5.133 -12.719 6.412 1.00 0.00 40 PRO A N 18
ATOM 11626 C CA . PRO A 1 40 ? -5.573 -13.694 5.411 1.00 0.00 40 PRO A CA 18
ATOM 11627 C C . PRO A 1 40 ? -5.245 -15.128 5.814 1.00 0.00 40 PRO A C 18
ATOM 11628 O O . PRO A 1 40 ? -4.462 -15.360 6.735 1.00 0.00 40 PRO A O 18
ATOM 11639 N N . SER A 1 41 ? -5.850 -16.086 5.119 1.00 0.00 41 SER A N 18
ATOM 11640 C CA . SER A 1 41 ? -5.624 -17.498 5.408 1.00 0.00 41 SER A CA 18
ATOM 11641 C C . SER A 1 41 ? -4.302 -17.970 4.810 1.00 0.00 41 SER A C 18
ATOM 11642 O O . SER A 1 41 ? -4.276 -18.848 3.948 1.00 0.00 41 SER A O 18
ATOM 11650 N N . GLY A 1 42 ? -3.205 -17.380 5.275 1.00 0.00 42 GLY A N 18
ATOM 11651 C CA . GLY A 1 42 ? -1.894 -17.752 4.776 1.00 0.00 42 GLY A CA 18
ATOM 11652 C C . GLY A 1 42 ? -0.807 -17.580 5.818 1.00 0.00 42 GLY A C 18
ATOM 11653 O O . GLY A 1 42 ? -0.265 -18.550 6.347 1.00 0.00 42 GLY A O 18
ATOM 11657 N N . PRO A 1 43 ? -0.471 -16.318 6.126 1.00 0.00 43 PRO A N 18
ATOM 11658 C CA . PRO A 1 43 ? 0.562 -15.992 7.113 1.00 0.00 43 PRO A CA 18
ATOM 11659 C C . PRO A 1 43 ? 0.131 -16.329 8.536 1.00 0.00 43 PRO A C 18
ATOM 11660 O O . PRO A 1 43 ? -0.694 -15.631 9.126 1.00 0.00 43 PRO A O 18
ATOM 11671 N N . SER A 1 44 ? 0.695 -17.401 9.082 1.00 0.00 44 SER A N 18
ATOM 11672 C CA . SER A 1 44 ? 0.367 -17.832 10.436 1.00 0.00 44 SER A CA 18
ATOM 11673 C C . SER A 1 44 ? 1.611 -18.328 11.166 1.00 0.00 44 SER A C 18
ATOM 11674 O O . SER A 1 44 ? 2.463 -18.995 10.579 1.00 0.00 44 SER A O 18
ATOM 11682 N N . SER A 1 45 ? 1.709 -17.997 12.449 1.00 0.00 45 SER A N 18
ATOM 11683 C CA . SER A 1 45 ? 2.850 -18.404 13.260 1.00 0.00 45 SER A CA 18
ATOM 11684 C C . SER A 1 45 ? 2.400 -19.256 14.443 1.00 0.00 45 SER A C 18
ATOM 11685 O O . SER A 1 45 ? 2.904 -19.108 15.556 1.00 0.00 45 SER A O 18
ATOM 11693 N N . GLY A 1 46 ? 1.447 -20.148 14.193 1.00 0.00 46 GLY A N 18
ATOM 11694 C CA . GLY A 1 46 ? 0.943 -21.010 15.247 1.00 0.00 46 GLY A CA 18
ATOM 11695 C C . GLY A 1 46 ? -0.492 -21.436 15.011 1.00 0.00 46 GLY A C 18
ATOM 11696 O O . GLY A 1 46 ? -0.721 -22.579 14.621 1.00 0.00 46 GLY A O 18
ATOM 11701 N N . GLY A 1 1 ? -22.599 13.558 -17.243 1.00 0.00 1 GLY A N 19
ATOM 11702 C CA . GLY A 1 1 ? -21.721 14.703 -17.093 1.00 0.00 1 GLY A CA 19
ATOM 11703 C C . GLY A 1 1 ? -20.434 14.357 -16.371 1.00 0.00 1 GLY A C 19
ATOM 11704 O O . GLY A 1 1 ? -19.821 13.324 -16.641 1.00 0.00 1 GLY A O 19
ATOM 11708 N N . SER A 1 2 ? -20.021 15.223 -15.452 1.00 0.00 2 SER A N 19
ATOM 11709 C CA . SER A 1 2 ? -18.795 15.006 -14.693 1.00 0.00 2 SER A CA 19
ATOM 11710 C C . SER A 1 2 ? -18.985 13.902 -13.657 1.00 0.00 2 SER A C 19
ATOM 11711 O O . SER A 1 2 ? -19.876 13.976 -12.811 1.00 0.00 2 SER A O 19
ATOM 11719 N N . SER A 1 3 ? -18.141 12.878 -13.732 1.00 0.00 3 SER A N 19
ATOM 11720 C CA . SER A 1 3 ? -18.217 11.756 -12.804 1.00 0.00 3 SER A CA 19
ATOM 11721 C C . SER A 1 3 ? -16.835 11.400 -12.266 1.00 0.00 3 SER A C 19
ATOM 11722 O O . SER A 1 3 ? -16.098 10.628 -12.877 1.00 0.00 3 SER A O 19
ATOM 11730 N N . GLY A 1 4 ? -16.489 11.972 -11.116 1.00 0.00 4 GLY A N 19
ATOM 11731 C CA . GLY A 1 4 ? -15.196 11.704 -10.513 1.00 0.00 4 GLY A CA 19
ATOM 11732 C C . GLY A 1 4 ? -14.183 12.793 -10.808 1.00 0.00 4 GLY A C 19
ATOM 11733 O O . GLY A 1 4 ? -14.355 13.938 -10.391 1.00 0.00 4 GLY A O 19
ATOM 11737 N N . SER A 1 5 ? -13.124 12.435 -11.526 1.00 0.00 5 SER A N 19
ATOM 11738 C CA . SER A 1 5 ? -12.076 13.389 -11.871 1.00 0.00 5 SER A CA 19
ATOM 11739 C C . SER A 1 5 ? -11.849 14.380 -10.734 1.00 0.00 5 SER A C 19
ATOM 11740 O O . SER A 1 5 ? -11.681 15.578 -10.964 1.00 0.00 5 SER A O 19
ATOM 11748 N N . SER A 1 6 ? -11.846 13.872 -9.505 1.00 0.00 6 SER A N 19
ATOM 11749 C CA . SER A 1 6 ? -11.644 14.713 -8.331 1.00 0.00 6 SER A CA 19
ATOM 11750 C C . SER A 1 6 ? -10.566 15.760 -8.592 1.00 0.00 6 SER A C 19
ATOM 11751 O O . SER A 1 6 ? -10.822 16.961 -8.526 1.00 0.00 6 SER A O 19
ATOM 11759 N N . GLY A 1 7 ? -9.356 15.294 -8.888 1.00 0.00 7 GLY A N 19
ATOM 11760 C CA . GLY A 1 7 ? -8.256 16.202 -9.154 1.00 0.00 7 GLY A CA 19
ATOM 11761 C C . GLY A 1 7 ? -7.190 15.579 -10.035 1.00 0.00 7 GLY A C 19
ATOM 11762 O O . GLY A 1 7 ? -7.079 14.356 -10.117 1.00 0.00 7 GLY A O 19
ATOM 11766 N N . HIS A 1 8 ? -6.405 16.423 -10.697 1.00 0.00 8 HIS A N 19
ATOM 11767 C CA . HIS A 1 8 ? -5.343 15.948 -11.577 1.00 0.00 8 HIS A CA 19
ATOM 11768 C C . HIS A 1 8 ? -3.972 16.188 -10.953 1.00 0.00 8 HIS A C 19
ATOM 11769 O O . HIS A 1 8 ? -3.382 17.255 -11.117 1.00 0.00 8 HIS A O 19
ATOM 11783 N N . GLY A 1 9 ? -3.470 15.188 -10.235 1.00 0.00 9 GLY A N 19
ATOM 11784 C CA . GLY A 1 9 ? -2.173 15.310 -9.596 1.00 0.00 9 GLY A CA 19
ATOM 11785 C C . GLY A 1 9 ? -1.557 13.964 -9.272 1.00 0.00 9 GLY A C 19
ATOM 11786 O O . GLY A 1 9 ? -1.814 13.396 -8.211 1.00 0.00 9 GLY A O 19
ATOM 11790 N N . GLU A 1 10 ? -0.742 13.451 -10.189 1.00 0.00 10 GLU A N 19
ATOM 11791 C CA . GLU A 1 10 ? -0.090 12.161 -9.995 1.00 0.00 10 GLU A CA 19
ATOM 11792 C C . GLU A 1 10 ? 0.983 12.251 -8.914 1.00 0.00 10 GLU A C 19
ATOM 11793 O O . GLU A 1 10 ? 1.053 11.406 -8.022 1.00 0.00 10 GLU A O 19
ATOM 11805 N N . ARG A 1 11 ? 1.818 13.281 -9.002 1.00 0.00 11 ARG A N 19
ATOM 11806 C CA . ARG A 1 11 ? 2.889 13.481 -8.034 1.00 0.00 11 ARG A CA 19
ATOM 11807 C C . ARG A 1 11 ? 2.383 13.264 -6.611 1.00 0.00 11 ARG A C 19
ATOM 11808 O O . ARG A 1 11 ? 1.843 14.177 -5.987 1.00 0.00 11 ARG A O 19
ATOM 11829 N N . GLY A 1 12 ? 2.562 12.048 -6.103 1.00 0.00 12 GLY A N 19
ATOM 11830 C CA . GLY A 1 12 ? 2.117 11.733 -4.758 1.00 0.00 12 GLY A CA 19
ATOM 11831 C C . GLY A 1 12 ? 1.645 10.299 -4.625 1.00 0.00 12 GLY A C 19
ATOM 11832 O O . GLY A 1 12 ? 1.928 9.462 -5.483 1.00 0.00 12 GLY A O 19
ATOM 11836 N N . HIS A 1 13 ? 0.924 10.012 -3.546 1.00 0.00 13 HIS A N 19
ATOM 11837 C CA . HIS A 1 13 ? 0.412 8.668 -3.302 1.00 0.00 13 HIS A CA 19
ATOM 11838 C C . HIS A 1 13 ? -0.948 8.721 -2.613 1.00 0.00 13 HIS A C 19
ATOM 11839 O O . HIS A 1 13 ? -1.045 9.064 -1.435 1.00 0.00 13 HIS A O 19
ATOM 11853 N N . ARG A 1 14 ? -1.996 8.381 -3.356 1.00 0.00 14 ARG A N 19
ATOM 11854 C CA . ARG A 1 14 ? -3.351 8.391 -2.817 1.00 0.00 14 ARG A CA 19
ATOM 11855 C C . ARG A 1 14 ? -3.740 7.011 -2.297 1.00 0.00 14 ARG A C 19
ATOM 11856 O O . ARG A 1 14 ? -3.368 5.990 -2.876 1.00 0.00 14 ARG A O 19
ATOM 11877 N N . CYS A 1 15 ? -4.490 6.987 -1.200 1.00 0.00 15 CYS A N 19
ATOM 11878 C CA . CYS A 1 15 ? -4.929 5.733 -0.600 1.00 0.00 15 CYS A CA 19
ATOM 11879 C C . CYS A 1 15 ? -6.237 5.258 -1.228 1.00 0.00 15 CYS A C 19
ATOM 11880 O O . CYS A 1 15 ? -6.992 6.052 -1.790 1.00 0.00 15 CYS A O 19
ATOM 11887 N N . SER A 1 16 ? -6.498 3.959 -1.127 1.00 0.00 16 SER A N 19
ATOM 11888 C CA . SER A 1 16 ? -7.712 3.377 -1.688 1.00 0.00 16 SER A CA 19
ATOM 11889 C C . SER A 1 16 ? -8.688 2.989 -0.582 1.00 0.00 16 SER A C 19
ATOM 11890 O O . SER A 1 16 ? -9.904 3.009 -0.777 1.00 0.00 16 SER A O 19
ATOM 11898 N N . ASP A 1 17 ? -8.148 2.634 0.579 1.00 0.00 17 ASP A N 19
ATOM 11899 C CA . ASP A 1 17 ? -8.970 2.242 1.717 1.00 0.00 17 ASP A CA 19
ATOM 11900 C C . ASP A 1 17 ? -9.906 3.374 2.128 1.00 0.00 17 ASP A C 19
ATOM 11901 O O . ASP A 1 17 ? -11.112 3.173 2.278 1.00 0.00 17 ASP A O 19
ATOM 11910 N N . CYS A 1 18 ? -9.343 4.564 2.309 1.00 0.00 18 CYS A N 19
ATOM 11911 C CA . CYS A 1 18 ? -10.126 5.729 2.703 1.00 0.00 18 CYS A CA 19
ATOM 11912 C C . CYS A 1 18 ? -10.232 6.728 1.555 1.00 0.00 18 CYS A C 19
ATOM 11913 O O . CYS A 1 18 ? -11.308 7.253 1.272 1.00 0.00 18 CYS A O 19
ATOM 11920 N N . GLY A 1 19 ? -9.106 6.985 0.896 1.00 0.00 19 GLY A N 19
ATOM 11921 C CA . GLY A 1 19 ? -9.094 7.920 -0.214 1.00 0.00 19 GLY A CA 19
ATOM 11922 C C . GLY A 1 19 ? -8.327 9.188 0.104 1.00 0.00 19 GLY A C 19
ATOM 11923 O O . GLY A 1 19 ? -8.693 10.274 -0.346 1.00 0.00 19 GLY A O 19
ATOM 11927 N N . LYS A 1 20 ? -7.260 9.052 0.884 1.00 0.00 20 LYS A N 19
ATOM 11928 C CA . LYS A 1 20 ? -6.439 10.195 1.264 1.00 0.00 20 LYS A CA 19
ATOM 11929 C C . LYS A 1 20 ? -5.339 10.441 0.236 1.00 0.00 20 LYS A C 19
ATOM 11930 O O . LYS A 1 20 ? -5.209 9.698 -0.738 1.00 0.00 20 LYS A O 19
ATOM 11949 N N . PHE A 1 21 ? -4.550 11.487 0.458 1.00 0.00 21 PHE A N 19
ATOM 11950 C CA . PHE A 1 21 ? -3.462 11.830 -0.450 1.00 0.00 21 PHE A CA 19
ATOM 11951 C C . PHE A 1 21 ? -2.168 12.074 0.321 1.00 0.00 21 PHE A C 19
ATOM 11952 O O . PHE A 1 21 ? -2.191 12.496 1.477 1.00 0.00 21 PHE A O 19
ATOM 11969 N N . PHE A 1 22 ? -1.040 11.804 -0.328 1.00 0.00 22 PHE A N 19
ATOM 11970 C CA . PHE A 1 22 ? 0.265 11.993 0.296 1.00 0.00 22 PHE A CA 19
ATOM 11971 C C . PHE A 1 22 ? 1.312 12.387 -0.742 1.00 0.00 22 PHE A C 19
ATOM 11972 O O . PHE A 1 22 ? 1.115 12.196 -1.943 1.00 0.00 22 PHE A O 19
ATOM 11989 N N . LEU A 1 23 ? 2.425 12.937 -0.270 1.00 0.00 23 LEU A N 19
ATOM 11990 C CA . LEU A 1 23 ? 3.505 13.359 -1.156 1.00 0.00 23 LEU A CA 19
ATOM 11991 C C . LEU A 1 23 ? 4.762 12.529 -0.917 1.00 0.00 23 LEU A C 19
ATOM 11992 O O . LEU A 1 23 ? 5.580 12.351 -1.819 1.00 0.00 23 LEU A O 19
ATOM 12008 N N . GLN A 1 24 ? 4.906 12.022 0.303 1.00 0.00 24 GLN A N 19
ATOM 12009 C CA . GLN A 1 24 ? 6.063 11.209 0.660 1.00 0.00 24 GLN A CA 19
ATOM 12010 C C . GLN A 1 24 ? 5.675 9.741 0.795 1.00 0.00 24 GLN A C 19
ATOM 12011 O O . GLN A 1 24 ? 4.948 9.362 1.713 1.00 0.00 24 GLN A O 19
ATOM 12025 N N . ALA A 1 25 ? 6.165 8.917 -0.126 1.00 0.00 25 ALA A N 19
ATOM 12026 C CA . ALA A 1 25 ? 5.871 7.490 -0.109 1.00 0.00 25 ALA A CA 19
ATOM 12027 C C . ALA A 1 25 ? 5.841 6.953 1.318 1.00 0.00 25 ALA A C 19
ATOM 12028 O O . ALA A 1 25 ? 4.850 6.363 1.749 1.00 0.00 25 ALA A O 19
ATOM 12035 N N . SER A 1 26 ? 6.933 7.160 2.047 1.00 0.00 26 SER A N 19
ATOM 12036 C CA . SER A 1 26 ? 7.034 6.692 3.424 1.00 0.00 26 SER A CA 19
ATOM 12037 C C . SER A 1 26 ? 5.773 7.042 4.210 1.00 0.00 26 SER A C 19
ATOM 12038 O O . SER A 1 26 ? 5.173 6.184 4.855 1.00 0.00 26 SER A O 19
ATOM 12046 N N . ASN A 1 27 ? 5.378 8.310 4.149 1.00 0.00 27 ASN A N 19
ATOM 12047 C CA . ASN A 1 27 ? 4.189 8.774 4.854 1.00 0.00 27 ASN A CA 19
ATOM 12048 C C . ASN A 1 27 ? 2.939 8.067 4.338 1.00 0.00 27 ASN A C 19
ATOM 12049 O O . ASN A 1 27 ? 1.956 7.914 5.063 1.00 0.00 27 ASN A O 19
ATOM 12060 N N . PHE A 1 28 ? 2.985 7.638 3.082 1.00 0.00 28 PHE A N 19
ATOM 12061 C CA . PHE A 1 28 ? 1.857 6.948 2.468 1.00 0.00 28 PHE A CA 19
ATOM 12062 C C . PHE A 1 28 ? 1.791 5.495 2.932 1.00 0.00 28 PHE A C 19
ATOM 12063 O O . PHE A 1 28 ? 0.709 4.919 3.050 1.00 0.00 28 PHE A O 19
ATOM 12080 N N . ILE A 1 29 ? 2.955 4.910 3.192 1.00 0.00 29 ILE A N 19
ATOM 12081 C CA . ILE A 1 29 ? 3.029 3.526 3.643 1.00 0.00 29 ILE A CA 19
ATOM 12082 C C . ILE A 1 29 ? 2.529 3.387 5.076 1.00 0.00 29 ILE A C 19
ATOM 12083 O O . ILE A 1 29 ? 1.689 2.537 5.370 1.00 0.00 29 ILE A O 19
ATOM 12099 N N . GLN A 1 30 ? 3.050 4.229 5.963 1.00 0.00 30 GLN A N 19
ATOM 12100 C CA . GLN A 1 30 ? 2.654 4.200 7.366 1.00 0.00 30 GLN A CA 19
ATOM 12101 C C . GLN A 1 30 ? 1.180 4.558 7.524 1.00 0.00 30 GLN A C 19
ATOM 12102 O O . GLN A 1 30 ? 0.631 4.500 8.625 1.00 0.00 30 GLN A O 19
ATOM 12116 N N . HIS A 1 31 ? 0.544 4.927 6.417 1.00 0.00 31 HIS A N 19
ATOM 12117 C CA . HIS A 1 31 ? -0.867 5.294 6.432 1.00 0.00 31 HIS A CA 19
ATOM 12118 C C . HIS A 1 31 ? -1.741 4.111 6.028 1.00 0.00 31 HIS A C 19
ATOM 12119 O O . HIS A 1 31 ? -2.844 3.935 6.546 1.00 0.00 31 HIS A O 19
ATOM 12133 N N . ARG A 1 32 ? -1.240 3.302 5.099 1.00 0.00 32 ARG A N 19
ATOM 12134 C CA . ARG A 1 32 ? -1.976 2.136 4.625 1.00 0.00 32 ARG A CA 19
ATOM 12135 C C . ARG A 1 32 ? -2.056 1.065 5.708 1.00 0.00 32 ARG A C 19
ATOM 12136 O O . ARG A 1 32 ? -2.790 0.086 5.574 1.00 0.00 32 ARG A O 19
ATOM 12157 N N . ARG A 1 33 ? -1.296 1.258 6.781 1.00 0.00 33 ARG A N 19
ATOM 12158 C CA . ARG A 1 33 ? -1.279 0.308 7.887 1.00 0.00 33 ARG A CA 19
ATOM 12159 C C . ARG A 1 33 ? -2.518 0.472 8.763 1.00 0.00 33 ARG A C 19
ATOM 12160 O O . ARG A 1 33 ? -3.101 -0.511 9.221 1.00 0.00 33 ARG A O 19
ATOM 12181 N N . ILE A 1 34 ? -2.913 1.720 8.992 1.00 0.00 34 ILE A N 19
ATOM 12182 C CA . ILE A 1 34 ? -4.082 2.012 9.813 1.00 0.00 34 ILE A CA 19
ATOM 12183 C C . ILE A 1 34 ? -5.265 1.135 9.416 1.00 0.00 34 ILE A C 19
ATOM 12184 O O . ILE A 1 34 ? -6.114 0.806 10.246 1.00 0.00 34 ILE A O 19
ATOM 12200 N N . HIS A 1 35 ? -5.314 0.757 8.143 1.00 0.00 35 HIS A N 19
ATOM 12201 C CA . HIS A 1 35 ? -6.392 -0.085 7.636 1.00 0.00 35 HIS A CA 19
ATOM 12202 C C . HIS A 1 35 ? -6.092 -1.560 7.885 1.00 0.00 35 HIS A C 19
ATOM 12203 O O . HIS A 1 35 ? -7.002 -2.387 7.958 1.00 0.00 35 HIS A O 19
ATOM 12217 N N . THR A 1 36 ? -4.809 -1.885 8.015 1.00 0.00 36 THR A N 19
ATOM 12218 C CA . THR A 1 36 ? -4.389 -3.260 8.254 1.00 0.00 36 THR A CA 19
ATOM 12219 C C . THR A 1 36 ? -4.611 -3.658 9.708 1.00 0.00 36 THR A C 19
ATOM 12220 O O . THR A 1 36 ? -5.154 -4.724 9.994 1.00 0.00 36 THR A O 19
ATOM 12231 N N . GLY A 1 37 ? -4.189 -2.793 10.625 1.00 0.00 37 GLY A N 19
ATOM 12232 C CA . GLY A 1 37 ? -4.352 -3.072 12.040 1.00 0.00 37 GLY A CA 19
ATOM 12233 C C . GLY A 1 37 ? -5.749 -3.552 12.379 1.00 0.00 37 GLY A C 19
ATOM 12234 O O . GLY A 1 37 ? -5.932 -4.683 12.826 1.00 0.00 37 GLY A O 19
ATOM 12238 N N . GLU A 1 38 ? -6.737 -2.688 12.167 1.00 0.00 38 GLU A N 19
ATOM 12239 C CA . GLU A 1 38 ? -8.125 -3.029 12.457 1.00 0.00 38 GLU A CA 19
ATOM 12240 C C . GLU A 1 38 ? -8.676 -3.996 11.413 1.00 0.00 38 GLU A C 19
ATOM 12241 O O . GLU A 1 38 ? -7.993 -4.344 10.449 1.00 0.00 38 GLU A O 19
ATOM 12253 N N . LYS A 1 39 ? -9.917 -4.428 11.612 1.00 0.00 39 LYS A N 19
ATOM 12254 C CA . LYS A 1 39 ? -10.562 -5.355 10.689 1.00 0.00 39 LYS A CA 19
ATOM 12255 C C . LYS A 1 39 ? -12.069 -5.121 10.649 1.00 0.00 39 LYS A C 19
ATOM 12256 O O . LYS A 1 39 ? -12.676 -4.664 11.617 1.00 0.00 39 LYS A O 19
ATOM 12275 N N . PRO A 1 40 ? -12.688 -5.444 9.504 1.00 0.00 40 PRO A N 19
ATOM 12276 C CA . PRO A 1 40 ? -14.132 -5.280 9.311 1.00 0.00 40 PRO A CA 19
ATOM 12277 C C . PRO A 1 40 ? -14.944 -6.267 10.143 1.00 0.00 40 PRO A C 19
ATOM 12278 O O . PRO A 1 40 ? -14.533 -7.411 10.342 1.00 0.00 40 PRO A O 19
ATOM 12289 N N . SER A 1 41 ? -16.098 -5.819 10.625 1.00 0.00 41 SER A N 19
ATOM 12290 C CA . SER A 1 41 ? -16.966 -6.663 11.438 1.00 0.00 41 SER A CA 19
ATOM 12291 C C . SER A 1 41 ? -17.766 -7.623 10.563 1.00 0.00 41 SER A C 19
ATOM 12292 O O . SER A 1 41 ? -18.520 -7.200 9.687 1.00 0.00 41 SER A O 19
ATOM 12300 N N . GLY A 1 42 ? -17.595 -8.919 10.806 1.00 0.00 42 GLY A N 19
ATOM 12301 C CA . GLY A 1 42 ? -18.306 -9.919 10.032 1.00 0.00 42 GLY A CA 19
ATOM 12302 C C . GLY A 1 42 ? -18.364 -9.577 8.556 1.00 0.00 42 GLY A C 19
ATOM 12303 O O . GLY A 1 42 ? -19.436 -9.364 7.989 1.00 0.00 42 GLY A O 19
ATOM 12307 N N . PRO A 1 43 ? -17.190 -9.519 7.912 1.00 0.00 43 PRO A N 19
ATOM 12308 C CA . PRO A 1 43 ? -17.085 -9.200 6.485 1.00 0.00 43 PRO A CA 19
ATOM 12309 C C . PRO A 1 43 ? -17.627 -10.317 5.599 1.00 0.00 43 PRO A C 19
ATOM 12310 O O . PRO A 1 43 ? -18.109 -11.336 6.094 1.00 0.00 43 PRO A O 19
ATOM 12321 N N . SER A 1 44 ? -17.545 -10.118 4.288 1.00 0.00 44 SER A N 19
ATOM 12322 C CA . SER A 1 44 ? -18.031 -11.108 3.333 1.00 0.00 44 SER A CA 19
ATOM 12323 C C . SER A 1 44 ? -17.091 -12.307 3.268 1.00 0.00 44 SER A C 19
ATOM 12324 O O . SER A 1 44 ? -15.884 -12.155 3.081 1.00 0.00 44 SER A O 19
ATOM 12332 N N . SER A 1 45 ? -17.653 -13.501 3.424 1.00 0.00 45 SER A N 19
ATOM 12333 C CA . SER A 1 45 ? -16.866 -14.728 3.387 1.00 0.00 45 SER A CA 19
ATOM 12334 C C . SER A 1 45 ? -17.160 -15.525 2.119 1.00 0.00 45 SER A C 19
ATOM 12335 O O . SER A 1 45 ? -18.257 -16.053 1.946 1.00 0.00 45 SER A O 19
ATOM 12343 N N . GLY A 1 46 ? -16.170 -15.605 1.236 1.00 0.00 46 GLY A N 19
ATOM 12344 C CA . GLY A 1 46 ? -16.341 -16.338 -0.005 1.00 0.00 46 GLY A CA 19
ATOM 12345 C C . GLY A 1 46 ? -15.356 -17.482 -0.143 1.00 0.00 46 GLY A C 19
ATOM 12346 O O . GLY A 1 46 ? -15.784 -18.629 -0.270 1.00 0.00 46 GLY A O 19
ATOM 12351 N N . GLY A 1 1 ? -17.253 12.948 -28.113 1.00 0.00 1 GLY A N 20
ATOM 12352 C CA . GLY A 1 1 ? -16.775 14.137 -27.432 1.00 0.00 1 GLY A CA 20
ATOM 12353 C C . GLY A 1 1 ? -15.949 13.809 -26.204 1.00 0.00 1 GLY A C 20
ATOM 12354 O O . GLY A 1 1 ? -16.466 13.265 -25.228 1.00 0.00 1 GLY A O 20
ATOM 12358 N N . SER A 1 2 ? -14.663 14.139 -26.252 1.00 0.00 2 SER A N 20
ATOM 12359 C CA . SER A 1 2 ? -13.763 13.872 -25.136 1.00 0.00 2 SER A CA 20
ATOM 12360 C C . SER A 1 2 ? -13.593 15.113 -24.266 1.00 0.00 2 SER A C 20
ATOM 12361 O O . SER A 1 2 ? -12.487 15.431 -23.827 1.00 0.00 2 SER A O 20
ATOM 12369 N N . SER A 1 3 ? -14.697 15.812 -24.020 1.00 0.00 3 SER A N 20
ATOM 12370 C CA . SER A 1 3 ? -14.671 17.021 -23.205 1.00 0.00 3 SER A CA 20
ATOM 12371 C C . SER A 1 3 ? -14.546 16.676 -21.725 1.00 0.00 3 SER A C 20
ATOM 12372 O O . SER A 1 3 ? -15.250 15.804 -21.217 1.00 0.00 3 SER A O 20
ATOM 12380 N N . GLY A 1 4 ? -13.642 17.367 -21.036 1.00 0.00 4 GLY A N 20
ATOM 12381 C CA . GLY A 1 4 ? -13.440 17.120 -19.620 1.00 0.00 4 GLY A CA 20
ATOM 12382 C C . GLY A 1 4 ? -11.986 16.866 -19.278 1.00 0.00 4 GLY A C 20
ATOM 12383 O O . GLY A 1 4 ? -11.582 15.723 -19.062 1.00 0.00 4 GLY A O 20
ATOM 12387 N N . SER A 1 5 ? -11.195 17.934 -19.231 1.00 0.00 5 SER A N 20
ATOM 12388 C CA . SER A 1 5 ? -9.775 17.820 -18.918 1.00 0.00 5 SER A CA 20
ATOM 12389 C C . SER A 1 5 ? -9.463 18.462 -17.569 1.00 0.00 5 SER A C 20
ATOM 12390 O O . SER A 1 5 ? -9.752 19.638 -17.347 1.00 0.00 5 SER A O 20
ATOM 12398 N N . SER A 1 6 ? -8.871 17.680 -16.672 1.00 0.00 6 SER A N 20
ATOM 12399 C CA . SER A 1 6 ? -8.522 18.170 -15.343 1.00 0.00 6 SER A CA 20
ATOM 12400 C C . SER A 1 6 ? -7.660 17.155 -14.600 1.00 0.00 6 SER A C 20
ATOM 12401 O O . SER A 1 6 ? -7.855 15.947 -14.725 1.00 0.00 6 SER A O 20
ATOM 12409 N N . GLY A 1 7 ? -6.703 17.656 -13.824 1.00 0.00 7 GLY A N 20
ATOM 12410 C CA . GLY A 1 7 ? -5.824 16.781 -13.071 1.00 0.00 7 GLY A CA 20
ATOM 12411 C C . GLY A 1 7 ? -4.960 15.917 -13.967 1.00 0.00 7 GLY A C 20
ATOM 12412 O O . GLY A 1 7 ? -5.322 14.784 -14.286 1.00 0.00 7 GLY A O 20
ATOM 12416 N N . HIS A 1 8 ? -3.814 16.452 -14.377 1.00 0.00 8 HIS A N 20
ATOM 12417 C CA . HIS A 1 8 ? -2.896 15.721 -15.244 1.00 0.00 8 HIS A CA 20
ATOM 12418 C C . HIS A 1 8 ? -1.701 15.199 -14.452 1.00 0.00 8 HIS A C 20
ATOM 12419 O O . HIS A 1 8 ? -0.843 15.969 -14.022 1.00 0.00 8 HIS A O 20
ATOM 12433 N N . GLY A 1 9 ? -1.652 13.884 -14.262 1.00 0.00 9 GLY A N 20
ATOM 12434 C CA . GLY A 1 9 ? -0.559 13.281 -13.521 1.00 0.00 9 GLY A CA 20
ATOM 12435 C C . GLY A 1 9 ? -0.753 13.376 -12.021 1.00 0.00 9 GLY A C 20
ATOM 12436 O O . GLY A 1 9 ? -1.732 13.956 -11.552 1.00 0.00 9 GLY A O 20
ATOM 12440 N N . GLU A 1 10 ? 0.180 12.804 -11.267 1.00 0.00 10 GLU A N 20
ATOM 12441 C CA . GLU A 1 10 ? 0.104 12.825 -9.811 1.00 0.00 10 GLU A CA 20
ATOM 12442 C C . GLU A 1 10 ? 1.495 12.717 -9.193 1.00 0.00 10 GLU A C 20
ATOM 12443 O O . GLU A 1 10 ? 2.239 11.777 -9.472 1.00 0.00 10 GLU A O 20
ATOM 12455 N N . ARG A 1 11 ? 1.839 13.687 -8.351 1.00 0.00 11 ARG A N 20
ATOM 12456 C CA . ARG A 1 11 ? 3.140 13.703 -7.694 1.00 0.00 11 ARG A CA 20
ATOM 12457 C C . ARG A 1 11 ? 3.012 13.309 -6.225 1.00 0.00 11 ARG A C 20
ATOM 12458 O O . ARG A 1 11 ? 3.645 13.905 -5.355 1.00 0.00 11 ARG A O 20
ATOM 12479 N N . GLY A 1 12 ? 2.188 12.300 -5.957 1.00 0.00 12 GLY A N 20
ATOM 12480 C CA . GLY A 1 12 ? 1.992 11.845 -4.594 1.00 0.00 12 GLY A CA 20
ATOM 12481 C C . GLY A 1 12 ? 1.472 10.423 -4.526 1.00 0.00 12 GLY A C 20
ATOM 12482 O O . GLY A 1 12 ? 1.700 9.627 -5.438 1.00 0.00 12 GLY A O 20
ATOM 12486 N N . HIS A 1 13 ? 0.773 10.100 -3.443 1.00 0.00 13 HIS A N 20
ATOM 12487 C CA . HIS A 1 13 ? 0.221 8.762 -3.259 1.00 0.00 13 HIS A CA 20
ATOM 12488 C C . HIS A 1 13 ? -1.157 8.828 -2.607 1.00 0.00 13 HIS A C 20
ATOM 12489 O O . HIS A 1 13 ? -1.291 9.255 -1.460 1.00 0.00 13 HIS A O 20
ATOM 12503 N N . ARG A 1 14 ? -2.177 8.404 -3.346 1.00 0.00 14 ARG A N 20
ATOM 12504 C CA . ARG A 1 14 ? -3.544 8.417 -2.840 1.00 0.00 14 ARG A CA 20
ATOM 12505 C C . ARG A 1 14 ? -3.948 7.037 -2.329 1.00 0.00 14 ARG A C 20
ATOM 12506 O O . ARG A 1 14 ? -3.687 6.023 -2.976 1.00 0.00 14 ARG A O 20
ATOM 12527 N N . CYS A 1 15 ? -4.585 7.007 -1.163 1.00 0.00 15 CYS A N 20
ATOM 12528 C CA . CYS A 1 15 ? -5.024 5.753 -0.564 1.00 0.00 15 CYS A CA 20
ATOM 12529 C C . CYS A 1 15 ? -6.287 5.236 -1.247 1.00 0.00 15 CYS A C 20
ATOM 12530 O O . CYS A 1 15 ? -7.049 6.007 -1.830 1.00 0.00 15 CYS A O 20
ATOM 12537 N N . SER A 1 16 ? -6.500 3.926 -1.171 1.00 0.00 16 SER A N 20
ATOM 12538 C CA . SER A 1 16 ? -7.668 3.305 -1.784 1.00 0.00 16 SER A CA 20
ATOM 12539 C C . SER A 1 16 ? -8.681 2.887 -0.723 1.00 0.00 16 SER A C 20
ATOM 12540 O O . SER A 1 16 ? -9.884 2.841 -0.982 1.00 0.00 16 SER A O 20
ATOM 12548 N N . ASP A 1 17 ? -8.186 2.582 0.471 1.00 0.00 17 ASP A N 20
ATOM 12549 C CA . ASP A 1 17 ? -9.047 2.167 1.573 1.00 0.00 17 ASP A CA 20
ATOM 12550 C C . ASP A 1 17 ? -9.969 3.305 1.999 1.00 0.00 17 ASP A C 20
ATOM 12551 O O . ASP A 1 17 ? -11.175 3.113 2.161 1.00 0.00 17 ASP A O 20
ATOM 12560 N N . CYS A 1 18 ? -9.395 4.490 2.180 1.00 0.00 18 CYS A N 20
ATOM 12561 C CA . CYS A 1 18 ? -10.165 5.658 2.589 1.00 0.00 18 CYS A CA 20
ATOM 12562 C C . CYS A 1 18 ? -10.276 6.663 1.446 1.00 0.00 18 CYS A C 20
ATOM 12563 O O . CYS A 1 18 ? -11.356 7.180 1.163 1.00 0.00 18 CYS A O 20
ATOM 12570 N N . GLY A 1 19 ? -9.151 6.934 0.791 1.00 0.00 19 GLY A N 20
ATOM 12571 C CA . GLY A 1 19 ? -9.144 7.876 -0.313 1.00 0.00 19 GLY A CA 20
ATOM 12572 C C . GLY A 1 19 ? -8.357 9.133 0.002 1.00 0.00 19 GLY A C 20
ATOM 12573 O O . GLY A 1 19 ? -8.619 10.196 -0.562 1.00 0.00 19 GLY A O 20
ATOM 12577 N N . LYS A 1 20 ? -7.390 9.013 0.905 1.00 0.00 20 LYS A N 20
ATOM 12578 C CA . LYS A 1 20 ? -6.562 10.148 1.296 1.00 0.00 20 LYS A CA 20
ATOM 12579 C C . LYS A 1 20 ? -5.492 10.427 0.245 1.00 0.00 20 LYS A C 20
ATOM 12580 O O . LYS A 1 20 ? -5.446 9.774 -0.797 1.00 0.00 20 LYS A O 20
ATOM 12599 N N . PHE A 1 21 ? -4.632 11.400 0.528 1.00 0.00 21 PHE A N 20
ATOM 12600 C CA . PHE A 1 21 ? -3.561 11.765 -0.393 1.00 0.00 21 PHE A CA 20
ATOM 12601 C C . PHE A 1 21 ? -2.264 12.038 0.363 1.00 0.00 21 PHE A C 20
ATOM 12602 O O . PHE A 1 21 ? -2.283 12.440 1.527 1.00 0.00 21 PHE A O 20
ATOM 12619 N N . PHE A 1 22 ? -1.138 11.818 -0.307 1.00 0.00 22 PHE A N 20
ATOM 12620 C CA . PHE A 1 22 ? 0.169 12.039 0.300 1.00 0.00 22 PHE A CA 20
ATOM 12621 C C . PHE A 1 22 ? 1.183 12.500 -0.743 1.00 0.00 22 PHE A C 20
ATOM 12622 O O . PHE A 1 22 ? 0.868 12.601 -1.930 1.00 0.00 22 PHE A O 20
ATOM 12639 N N . LEU A 1 23 ? 2.401 12.779 -0.292 1.00 0.00 23 LEU A N 20
ATOM 12640 C CA . LEU A 1 23 ? 3.462 13.230 -1.186 1.00 0.00 23 LEU A CA 20
ATOM 12641 C C . LEU A 1 23 ? 4.717 12.379 -1.014 1.00 0.00 23 LEU A C 20
ATOM 12642 O O . LEU A 1 23 ? 5.466 12.164 -1.966 1.00 0.00 23 LEU A O 20
ATOM 12658 N N . GLN A 1 24 ? 4.936 11.897 0.205 1.00 0.00 24 GLN A N 20
ATOM 12659 C CA . GLN A 1 24 ? 6.099 11.069 0.500 1.00 0.00 24 GLN A CA 20
ATOM 12660 C C . GLN A 1 24 ? 5.702 9.602 0.636 1.00 0.00 24 GLN A C 20
ATOM 12661 O O . GLN A 1 24 ? 4.989 9.227 1.566 1.00 0.00 24 GLN A O 20
ATOM 12675 N N . ALA A 1 25 ? 6.169 8.779 -0.296 1.00 0.00 25 ALA A N 20
ATOM 12676 C CA . ALA A 1 25 ? 5.864 7.353 -0.278 1.00 0.00 25 ALA A CA 20
ATOM 12677 C C . ALA A 1 25 ? 5.819 6.819 1.149 1.00 0.00 25 ALA A C 20
ATOM 12678 O O . ALA A 1 25 ? 4.814 6.252 1.578 1.00 0.00 25 ALA A O 20
ATOM 12685 N N . SER A 1 26 ? 6.913 7.004 1.881 1.00 0.00 26 SER A N 20
ATOM 12686 C CA . SER A 1 26 ? 6.999 6.536 3.259 1.00 0.00 26 SER A CA 20
ATOM 12687 C C . SER A 1 26 ? 5.743 6.911 4.039 1.00 0.00 26 SER A C 20
ATOM 12688 O O . SER A 1 26 ? 5.080 6.052 4.620 1.00 0.00 26 SER A O 20
ATOM 12696 N N . ASN A 1 27 ? 5.423 8.201 4.048 1.00 0.00 27 ASN A N 20
ATOM 12697 C CA . ASN A 1 27 ? 4.246 8.691 4.757 1.00 0.00 27 ASN A CA 20
ATOM 12698 C C . ASN A 1 27 ? 2.984 7.985 4.271 1.00 0.00 27 ASN A C 20
ATOM 12699 O O . ASN A 1 27 ? 2.040 7.783 5.035 1.00 0.00 27 ASN A O 20
ATOM 12710 N N . PHE A 1 28 ? 2.976 7.611 2.996 1.00 0.00 28 PHE A N 20
ATOM 12711 C CA . PHE A 1 28 ? 1.830 6.927 2.407 1.00 0.00 28 PHE A CA 20
ATOM 12712 C C . PHE A 1 28 ? 1.755 5.481 2.887 1.00 0.00 28 PHE A C 20
ATOM 12713 O O . PHE A 1 28 ? 0.667 4.927 3.054 1.00 0.00 28 PHE A O 20
ATOM 12730 N N . ILE A 1 29 ? 2.917 4.875 3.108 1.00 0.00 29 ILE A N 20
ATOM 12731 C CA . ILE A 1 29 ? 2.983 3.494 3.569 1.00 0.00 29 ILE A CA 20
ATOM 12732 C C . ILE A 1 29 ? 2.550 3.380 5.027 1.00 0.00 29 ILE A C 20
ATOM 12733 O O . ILE A 1 29 ? 1.733 2.530 5.376 1.00 0.00 29 ILE A O 20
ATOM 12749 N N . GLN A 1 30 ? 3.104 4.244 5.871 1.00 0.00 30 GLN A N 20
ATOM 12750 C CA . GLN A 1 30 ? 2.774 4.241 7.292 1.00 0.00 30 GLN A CA 20
ATOM 12751 C C . GLN A 1 30 ? 1.309 4.606 7.512 1.00 0.00 30 GLN A C 20
ATOM 12752 O O . GLN A 1 30 ? 0.820 4.601 8.642 1.00 0.00 30 GLN A O 20
ATOM 12766 N N . HIS A 1 31 ? 0.614 4.924 6.424 1.00 0.00 31 HIS A N 20
ATOM 12767 C CA . HIS A 1 31 ? -0.795 5.292 6.498 1.00 0.00 31 HIS A CA 20
ATOM 12768 C C . HIS A 1 31 ? -1.686 4.104 6.147 1.00 0.00 31 HIS A C 20
ATOM 12769 O O . HIS A 1 31 ? -2.736 3.901 6.758 1.00 0.00 31 HIS A O 20
ATOM 12783 N N . ARG A 1 32 ? -1.261 3.323 5.160 1.00 0.00 32 ARG A N 20
ATOM 12784 C CA . ARG A 1 32 ? -2.022 2.157 4.726 1.00 0.00 32 ARG A CA 20
ATOM 12785 C C . ARG A 1 32 ? -2.065 1.098 5.824 1.00 0.00 32 ARG A C 20
ATOM 12786 O O . ARG A 1 32 ? -2.779 0.102 5.711 1.00 0.00 32 ARG A O 20
ATOM 12807 N N . ARG A 1 33 ? -1.295 1.320 6.884 1.00 0.00 33 ARG A N 20
ATOM 12808 C CA . ARG A 1 33 ? -1.244 0.384 8.001 1.00 0.00 33 ARG A CA 20
ATOM 12809 C C . ARG A 1 33 ? -2.467 0.543 8.900 1.00 0.00 33 ARG A C 20
ATOM 12810 O O . ARG A 1 33 ? -3.103 -0.441 9.279 1.00 0.00 33 ARG A O 20
ATOM 12831 N N . ILE A 1 34 ? -2.789 1.787 9.237 1.00 0.00 34 ILE A N 20
ATOM 12832 C CA . ILE A 1 34 ? -3.936 2.074 10.090 1.00 0.00 34 ILE A CA 20
ATOM 12833 C C . ILE A 1 34 ? -5.131 1.204 9.716 1.00 0.00 34 ILE A C 20
ATOM 12834 O O . ILE A 1 34 ? -5.940 0.842 10.571 1.00 0.00 34 ILE A O 20
ATOM 12850 N N . HIS A 1 35 ? -5.235 0.870 8.434 1.00 0.00 35 HIS A N 20
ATOM 12851 C CA . HIS A 1 35 ? -6.330 0.039 7.947 1.00 0.00 35 HIS A CA 20
ATOM 12852 C C . HIS A 1 35 ? -6.123 -1.420 8.342 1.00 0.00 35 HIS A C 20
ATOM 12853 O O . HIS A 1 35 ? -7.078 -2.130 8.660 1.00 0.00 35 HIS A O 20
ATOM 12867 N N . THR A 1 36 ? -4.870 -1.862 8.320 1.00 0.00 36 THR A N 20
ATOM 12868 C CA . THR A 1 36 ? -4.538 -3.236 8.674 1.00 0.00 36 THR A CA 20
ATOM 12869 C C . THR A 1 36 ? -5.144 -3.619 10.020 1.00 0.00 36 THR A C 20
ATOM 12870 O O . THR A 1 36 ? -5.628 -4.736 10.198 1.00 0.00 36 THR A O 20
ATOM 12881 N N . GLY A 1 37 ? -5.115 -2.684 10.964 1.00 0.00 37 GLY A N 20
ATOM 12882 C CA . GLY A 1 37 ? -5.666 -2.943 12.282 1.00 0.00 37 GLY A CA 20
ATOM 12883 C C . GLY A 1 37 ? -4.610 -2.909 13.369 1.00 0.00 37 GLY A C 20
ATOM 12884 O O . GLY A 1 37 ? -3.505 -3.419 13.185 1.00 0.00 37 GLY A O 20
ATOM 12888 N N . GLU A 1 38 ? -4.950 -2.306 14.504 1.00 0.00 38 GLU A N 20
ATOM 12889 C CA . GLU A 1 38 ? -4.021 -2.206 15.623 1.00 0.00 38 GLU A CA 20
ATOM 12890 C C . GLU A 1 38 ? -4.698 -2.609 16.930 1.00 0.00 38 GLU A C 20
ATOM 12891 O O . GLU A 1 38 ? -5.903 -2.420 17.102 1.00 0.00 38 GLU A O 20
ATOM 12903 N N . LYS A 1 39 ? -3.915 -3.165 17.848 1.00 0.00 39 LYS A N 20
ATOM 12904 C CA . LYS A 1 39 ? -4.437 -3.594 19.140 1.00 0.00 39 LYS A CA 20
ATOM 12905 C C . LYS A 1 39 ? -4.172 -2.540 20.211 1.00 0.00 39 LYS A C 20
ATOM 12906 O O . LYS A 1 39 ? -3.045 -2.359 20.673 1.00 0.00 39 LYS A O 20
ATOM 12925 N N . PRO A 1 40 ? -5.234 -1.829 20.617 1.00 0.00 40 PRO A N 20
ATOM 12926 C CA . PRO A 1 40 ? -5.141 -0.782 21.640 1.00 0.00 40 PRO A CA 20
ATOM 12927 C C . PRO A 1 40 ? -4.868 -1.351 23.028 1.00 0.00 40 PRO A C 20
ATOM 12928 O O . PRO A 1 40 ? -5.356 -2.426 23.376 1.00 0.00 40 PRO A O 20
ATOM 12939 N N . SER A 1 41 ? -4.084 -0.623 23.817 1.00 0.00 41 SER A N 20
ATOM 12940 C CA . SER A 1 41 ? -3.743 -1.057 25.167 1.00 0.00 41 SER A CA 20
ATOM 12941 C C . SER A 1 41 ? -4.980 -1.079 26.059 1.00 0.00 41 SER A C 20
ATOM 12942 O O . SER A 1 41 ? -5.292 -0.097 26.732 1.00 0.00 41 SER A O 20
ATOM 12950 N N . GLY A 1 42 ? -5.682 -2.209 26.059 1.00 0.00 42 GLY A N 20
ATOM 12951 C CA . GLY A 1 42 ? -6.877 -2.339 26.872 1.00 0.00 42 GLY A CA 20
ATOM 12952 C C . GLY A 1 42 ? -7.911 -3.251 26.241 1.00 0.00 42 GLY A C 20
ATOM 12953 O O . GLY A 1 42 ? -7.899 -4.467 26.437 1.00 0.00 42 GLY A O 20
ATOM 12957 N N . PRO A 1 43 ? -8.832 -2.661 25.465 1.00 0.00 43 PRO A N 20
ATOM 12958 C CA . PRO A 1 43 ? -9.895 -3.410 24.788 1.00 0.00 43 PRO A CA 20
ATOM 12959 C C . PRO A 1 43 ? -9.360 -4.283 23.658 1.00 0.00 43 PRO A C 20
ATOM 12960 O O . PRO A 1 43 ? -8.799 -3.780 22.684 1.00 0.00 43 PRO A O 20
ATOM 12971 N N . SER A 1 44 ? -9.536 -5.594 23.795 1.00 0.00 44 SER A N 20
ATOM 12972 C CA . SER A 1 44 ? -9.068 -6.537 22.786 1.00 0.00 44 SER A CA 20
ATOM 12973 C C . SER A 1 44 ? -10.213 -6.974 21.878 1.00 0.00 44 SER A C 20
ATOM 12974 O O . SER A 1 44 ? -11.323 -7.234 22.341 1.00 0.00 44 SER A O 20
ATOM 12982 N N . SER A 1 45 ? -9.934 -7.052 20.581 1.00 0.00 45 SER A N 20
ATOM 12983 C CA . SER A 1 45 ? -10.941 -7.454 19.605 1.00 0.00 45 SER A CA 20
ATOM 12984 C C . SER A 1 45 ? -12.286 -6.803 19.913 1.00 0.00 45 SER A C 20
ATOM 12985 O O . SER A 1 45 ? -13.332 -7.444 19.829 1.00 0.00 45 SER A O 20
ATOM 12993 N N . GLY A 1 46 ? -12.249 -5.523 20.272 1.00 0.00 46 GLY A N 20
ATOM 12994 C CA . GLY A 1 46 ? -13.470 -4.806 20.588 1.00 0.00 46 GLY A CA 20
ATOM 12995 C C . GLY A 1 46 ? -13.868 -3.830 19.498 1.00 0.00 46 GLY A C 20
ATOM 12996 O O . GLY A 1 46 ? -13.053 -2.989 19.120 1.00 0.00 46 GLY A O 20
#

Secondary structure (DSSP, 8-state):
----------SS---SSS----SSHHHHHHHHHHHSS---SS----

Nearest PDB structures (foldseek):
  2eom-assembly1_A  TM=1.022E+00  e=1.232E-07  Homo sapiens
  2emi-assembly1_A  TM=6.389E-01  e=3.956E-04  Homo sapiens
  2ytp-assembly1_A  TM=5.422E-01  e=2.987E-04  Homo sapiens
  2yts-assembly1_A  TM=5.566E-01  e=4.552E-04  Homo sapiens
  2epw-assembly1_A  TM=4.973E-01  e=2.633E-03  Homo sapiens

InterPro domains:
  IPR001909 Krueppel-associated box [PF01352] (222-258)
  IPR001909 Krueppel-associated box [PS50805] (218-291)
  IPR001909 Krueppel-associated box [SM00349] (218-281)
  IPR001909 Krueppel-associated box [cd07765] (222-257)
  IPR003309 SCAN domain [PF02023] (47-134)
  IPR003309 SCAN domain [PS50804] (51-132)
  IPR003309 SCAN domain [SM00431] (46-155)
  IPR003309 SCAN domain [cd07936] (46-130)
  IPR013087 Zinc finger C2H2-type [PF00096] (346-368)
  IPR013087 Zinc finger C2H2-type [PF00096] (374-396)
  IPR013087 Zinc finger C2H2-type [PF00096] (402-424)
  IPR013087 Zinc finger C2H2-type [PF00096] (432-452)
  IPR013087 Zinc finger C2H2-type [PF00096] (549-571)
  IPR013087 Zinc finger C2H2-type [PF00096] (577-599)
  IPR013087 Zinc finger C2H2-type [PF00096] (605-627)
  IPR013087 Zinc finger C2H2-type [PF00096] (633-655)
  IPR013087 Zinc finger C2H2-type [PF00096] (717-739)
  IPR013087 Zinc finger C2H2-type [PF00096] (773-795)
  IPR013087 Zinc finger C2H2-type [PS00028] (348-368)
  IPR013087 Zinc finger C2H2-type [PS00028] (376-396)

Radius of gyration: 13.14 Å; Cα contacts (8 Å, |Δi|>4): 28; chains: 1; bounding box: 24×28×31 Å

Sequence (46 aa):
GSSGSSGHGERGHRCSDCGKFFLQASNFIQHRRIHTGEKPSGPSSGGSSGSSGHGERGHRCSDCGKFFLQASNFIQHRRIHTGEKPSGPSSGGSSGSSGHGERGHRCSDCGKFFLQASNFIQHRRIHTGEKPSGPSSGGSSGSSGHGERGHRCSDCGKFFLQASNFIQHRRIHTGEKPSGPSSGGSSGSSGHGERGHRCSDCGKFFLQASNFIQHRRIHTGEKPSGPSSGGSSGSSGHGERGHRCSDCGKFFLQASNFIQHRRIHTGEKPSGPSSGGSSGSSGHGERGHRCSDCGKFFLQASNFIQHRRIHTGEKPSGPSSGGSSGSSGHGERGHRCSDCGKFFLQASNFIQHRRIHTGEKPSGPSSGGSSGSSGHGERGHRCSDCGKFFLQASNFIQ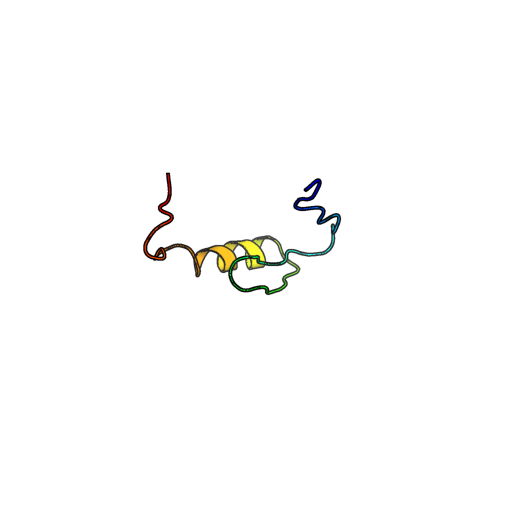HRRIHTGEKPSGPSSGGSSGSSGHGERGHRCSDCGKFFLQASNFIQHRRIHTGEKPSGPSSGGSSGSSGHGERGHRCSDCGKFFLQASNFIQHRRIHTGEKPSGPSSGGSSGSSGHGERGHRCSDCGKFFLQASNFIQHRRIHTGEKPSGPSSGGSSGSSGHGERGHRCSDCGKFFLQASNFIQHRRIHTGEKPSGPSSGGSSGSSGHGERGHRCSDCGKFFLQASNFIQHRRIHTGEKPSGPSSGGSSGSSGHGERGHRCSDCGKFFLQASNFIQHRRIHTGEKPSGPSSGGSSGSSGHGERGHRCSDCGKFFLQASNFIQHRRIHTGEKPSGPSSGGSSGSSGHGERGHRCSDCGKFFLQASNFIQHRRIHTGEKPSGPSSGGSSGSSGHGERGHRCSDCGKFFLQASNFIQHRRIHTGEKPSGPSSGGSSGSSGHGERGHRCSDCGKFFLQASNFIQHRRIHTGEKPSGPSSGGSSGSSGHGERGHRCSDCGKFFLQASNFIQHRRIHTGEKPSGPSSG

GO terms:
  GO:0005515 protein binding (F, IPI)